Protein AF-A0A9P9ALD7-F1 (afdb_monomer)

Structure (mmCIF, N/CA/C/O backbone):
data_AF-A0A9P9ALD7-F1
#
_entry.id   AF-A0A9P9ALD7-F1
#
loop_
_atom_site.group_PDB
_atom_site.id
_atom_site.type_symbol
_atom_site.label_atom_id
_atom_site.label_alt_id
_atom_site.label_comp_id
_atom_site.label_asym_id
_atom_site.label_entity_id
_atom_site.label_seq_id
_atom_site.pdbx_PDB_ins_code
_atom_site.Cartn_x
_atom_site.Cartn_y
_atom_site.Cartn_z
_atom_site.occupancy
_atom_site.B_iso_or_equiv
_atom_site.auth_seq_id
_atom_site.auth_comp_id
_atom_site.auth_asym_id
_atom_site.auth_atom_id
_atom_site.pdbx_PDB_model_num
ATOM 1 N N . MET A 1 1 ? 59.556 -3.475 50.008 1.00 30.89 1 MET A N 1
ATOM 2 C CA . MET A 1 1 ? 59.578 -3.405 51.487 1.00 30.89 1 MET A CA 1
ATOM 3 C C . MET A 1 1 ? 58.434 -2.498 51.931 1.00 30.89 1 MET A C 1
ATOM 5 O O . MET A 1 1 ? 58.293 -1.450 51.324 1.00 30.89 1 MET A O 1
ATOM 9 N N . LEU A 1 2 ? 57.627 -2.993 52.885 1.00 29.23 2 LEU A N 1
ATOM 10 C CA . LEU A 1 2 ? 56.623 -2.393 53.808 1.00 29.23 2 LEU A CA 1
ATOM 11 C C . LEU A 1 2 ? 56.491 -0.845 53.932 1.00 29.23 2 LEU A C 1
ATOM 13 O O . LEU A 1 2 ? 57.486 -0.176 53.669 1.00 29.23 2 LEU A O 1
ATOM 17 N N . PRO A 1 3 ? 55.397 -0.271 54.524 1.00 53.06 3 PRO A N 1
ATOM 18 C CA . PRO A 1 3 ? 54.200 -0.901 55.139 1.00 53.06 3 PRO A CA 1
ATOM 19 C C . PRO A 1 3 ? 52.817 -0.202 54.928 1.00 53.06 3 PRO A C 1
ATOM 21 O O . PRO A 1 3 ? 52.689 0.876 54.358 1.00 53.06 3 PRO A O 1
ATOM 24 N N . LEU A 1 4 ? 51.793 -0.867 55.492 1.00 39.44 4 LEU A N 1
ATOM 25 C CA . LEU A 1 4 ? 50.395 -0.483 55.742 1.00 39.44 4 LEU A CA 1
ATOM 26 C C . LEU A 1 4 ? 50.159 0.890 56.412 1.00 39.44 4 LEU A C 1
ATOM 28 O O . LEU A 1 4 ? 50.861 1.240 57.362 1.00 39.44 4 LEU A O 1
ATOM 32 N N . ARG A 1 5 ? 48.993 1.501 56.118 1.00 29.52 5 ARG A N 1
ATOM 33 C CA . ARG A 1 5 ? 48.098 2.064 57.155 1.00 29.52 5 ARG A CA 1
ATOM 34 C C . ARG A 1 5 ? 46.633 2.170 56.683 1.00 29.52 5 ARG A C 1
ATOM 36 O O . ARG A 1 5 ? 46.319 2.928 55.776 1.00 29.52 5 ARG A O 1
ATOM 43 N N . ASN A 1 6 ? 45.758 1.401 57.336 1.00 35.06 6 ASN A N 1
ATOM 44 C CA . ASN A 1 6 ? 44.293 1.461 57.253 1.00 35.06 6 ASN A CA 1
ATOM 45 C C . ASN A 1 6 ? 43.743 2.760 57.861 1.00 35.06 6 ASN A C 1
ATOM 47 O O . ASN A 1 6 ? 44.141 3.085 58.980 1.00 35.06 6 ASN A O 1
ATOM 51 N N . ILE A 1 7 ? 42.739 3.379 57.224 1.00 31.00 7 ILE A N 1
ATOM 52 C CA . ILE A 1 7 ? 41.614 4.047 57.906 1.00 31.00 7 ILE A CA 1
ATOM 53 C C . ILE A 1 7 ? 40.325 3.738 57.129 1.00 31.00 7 ILE A C 1
ATOM 55 O O . ILE A 1 7 ? 40.241 3.958 55.924 1.00 31.00 7 ILE A O 1
ATOM 59 N N . LEU A 1 8 ? 39.347 3.198 57.859 1.00 31.95 8 LEU A N 1
ATOM 60 C CA . LEU A 1 8 ? 37.978 2.937 57.437 1.00 31.95 8 LEU A CA 1
ATOM 61 C C . LEU A 1 8 ? 37.257 4.220 56.996 1.00 31.95 8 LEU A C 1
ATOM 63 O O . LEU A 1 8 ? 37.254 5.201 57.734 1.00 31.95 8 LEU A O 1
ATOM 67 N N . PHE A 1 9 ? 36.504 4.135 55.901 1.00 25.27 9 PHE A N 1
ATOM 68 C CA . PHE A 1 9 ? 35.267 4.896 55.735 1.00 25.27 9 PHE A CA 1
ATOM 69 C C . PHE A 1 9 ? 34.122 3.911 55.478 1.00 25.27 9 PHE A C 1
ATOM 71 O O . PHE A 1 9 ? 33.918 3.427 54.370 1.00 25.27 9 PHE A O 1
ATOM 78 N N . PHE A 1 10 ? 33.387 3.595 56.545 1.00 35.31 10 PHE A N 1
ATOM 79 C CA . PHE A 1 10 ? 31.992 3.185 56.441 1.00 35.31 10 PHE A CA 1
ATOM 80 C C . PHE A 1 10 ? 31.199 4.413 55.992 1.00 35.31 10 PHE A C 1
ATOM 82 O O . PHE A 1 10 ? 31.028 5.322 56.796 1.00 35.31 10 PHE A O 1
ATOM 89 N N . LEU A 1 11 ? 30.707 4.445 54.754 1.00 28.20 11 LEU A N 1
ATOM 90 C CA . LEU A 1 11 ? 29.614 5.331 54.349 1.00 28.20 11 LEU A CA 1
ATOM 91 C C . LEU A 1 11 ? 28.780 4.627 53.272 1.00 28.20 11 LEU A C 1
ATOM 93 O O . LEU A 1 11 ? 29.172 4.537 52.115 1.00 28.20 11 LEU A O 1
ATOM 97 N N . SER A 1 12 ? 27.647 4.088 53.728 1.00 27.06 12 SER A N 1
ATOM 98 C CA . SER A 1 12 ? 26.400 3.902 52.979 1.00 27.06 12 SER A CA 1
ATOM 99 C C . SER A 1 12 ? 26.526 3.469 51.512 1.00 27.06 12 SER A C 1
ATOM 101 O O . SER A 1 12 ? 26.436 4.293 50.604 1.00 27.06 12 SER A O 1
ATOM 103 N N . LEU A 1 13 ? 26.557 2.155 51.272 1.00 25.11 13 LEU A N 1
ATOM 104 C CA . LEU A 1 13 ? 25.770 1.626 50.157 1.00 25.11 13 LEU A CA 1
ATOM 105 C C . LEU A 1 13 ? 24.333 2.104 50.406 1.00 25.11 13 LEU A C 1
ATOM 107 O O . LEU A 1 13 ? 23.773 1.730 51.446 1.00 25.11 13 LEU A O 1
ATOM 111 N N . PRO A 1 14 ? 23.717 2.937 49.547 1.00 28.72 14 PRO A N 1
ATOM 112 C CA . PRO A 1 14 ? 22.277 3.002 49.592 1.00 28.72 14 PRO A CA 1
ATOM 113 C C . PRO A 1 14 ? 21.831 1.572 49.315 1.00 28.72 14 PRO A C 1
ATOM 115 O O . PRO A 1 14 ? 22.182 0.972 48.299 1.00 28.72 14 PRO A O 1
ATOM 118 N N . ALA A 1 15 ? 21.090 1.007 50.258 1.00 30.02 15 ALA A N 1
ATOM 119 C CA . ALA A 1 15 ? 20.163 -0.053 49.950 1.00 30.02 15 ALA A CA 1
ATOM 120 C C . ALA A 1 15 ? 19.149 0.529 48.951 1.00 30.02 15 ALA A C 1
ATOM 122 O O . ALA A 1 15 ? 18.028 0.875 49.312 1.00 30.02 15 ALA A O 1
ATOM 123 N N . SER A 1 16 ? 19.543 0.686 47.686 1.00 28.44 16 SER A N 1
ATOM 124 C CA . SER A 1 16 ? 18.599 0.669 46.587 1.00 28.44 16 SER A CA 1
ATOM 125 C C . SER A 1 16 ? 18.134 -0.772 46.520 1.00 28.44 16 SER A C 1
ATOM 127 O O . SER A 1 16 ? 18.713 -1.608 45.830 1.00 28.44 16 SER A O 1
ATOM 129 N N . LEU A 1 17 ? 17.121 -1.056 47.347 1.00 30.97 17 LEU A N 1
ATOM 130 C CA . LEU A 1 17 ? 16.163 -2.126 47.138 1.00 30.97 17 LEU A CA 1
ATOM 131 C C . LEU A 1 17 ? 16.067 -2.349 45.634 1.00 30.97 17 LEU A C 1
ATOM 133 O O . LEU A 1 17 ? 15.662 -1.449 44.895 1.00 30.97 17 LEU A O 1
ATOM 137 N N . THR A 1 18 ? 16.521 -3.517 45.200 1.00 34.94 18 THR A N 1
ATOM 138 C CA . THR A 1 18 ? 16.362 -4.020 43.847 1.00 34.94 18 THR A CA 1
ATOM 139 C C . THR A 1 18 ? 14.865 -4.071 43.559 1.00 34.94 18 THR A C 1
ATOM 141 O O . THR A 1 18 ? 14.221 -5.096 43.768 1.00 34.94 18 THR A O 1
ATOM 144 N N . ARG A 1 19 ? 14.282 -2.941 43.132 1.00 44.81 19 ARG A N 1
ATOM 145 C CA . ARG A 1 19 ? 13.031 -2.929 42.377 1.00 44.81 19 ARG A CA 1
ATOM 146 C C . ARG A 1 19 ? 13.316 -3.848 41.203 1.00 44.81 19 ARG A C 1
ATOM 148 O O . ARG A 1 19 ? 14.244 -3.568 40.447 1.00 44.81 19 ARG A O 1
ATOM 155 N N . ALA A 1 20 ? 12.609 -4.972 41.124 1.00 48.44 20 ALA A N 1
ATOM 156 C CA . ALA A 1 20 ? 12.655 -5.838 39.960 1.00 48.44 20 ALA A CA 1
ATOM 157 C C . ALA A 1 20 ? 12.313 -4.953 38.759 1.00 48.44 20 ALA A C 1
ATOM 159 O O . ALA A 1 20 ? 11.172 -4.531 38.586 1.00 48.44 20 ALA A O 1
ATOM 160 N N . ALA A 1 21 ? 13.346 -4.535 38.033 1.00 55.59 21 ALA A N 1
ATOM 161 C CA . ALA A 1 21 ? 13.195 -3.705 36.860 1.00 55.59 21 ALA A CA 1
ATOM 162 C C . ALA A 1 21 ? 12.342 -4.485 35.855 1.00 55.59 21 ALA A C 1
ATOM 164 O O . ALA A 1 21 ? 12.364 -5.720 35.852 1.00 55.59 21 ALA A O 1
ATOM 165 N N . LEU A 1 22 ? 11.592 -3.778 35.010 1.00 71.50 22 LEU A N 1
ATOM 166 C CA . LEU A 1 22 ? 10.810 -4.340 33.904 1.00 71.50 22 LEU A CA 1
ATOM 167 C C . LEU A 1 22 ? 11.726 -4.945 32.811 1.00 71.50 22 LEU A C 1
ATOM 169 O O . LEU A 1 22 ? 11.572 -4.668 31.628 1.00 71.50 22 LEU A O 1
ATOM 173 N N . ASN A 1 23 ? 12.720 -5.742 33.201 1.00 65.12 23 ASN A N 1
ATOM 174 C CA . ASN A 1 23 ? 13.743 -6.329 32.344 1.00 65.12 23 ASN A CA 1
ATOM 175 C C . ASN A 1 23 ? 13.151 -7.382 31.405 1.00 65.12 23 ASN A C 1
ATOM 177 O O . ASN A 1 23 ? 13.672 -7.572 30.312 1.00 65.12 23 ASN A O 1
ATOM 181 N N . CYS A 1 24 ? 12.067 -8.045 31.826 1.00 77.50 24 CYS A N 1
ATOM 182 C CA . CYS A 1 24 ? 11.382 -9.072 31.050 1.00 77.50 24 CYS A CA 1
ATOM 183 C C . CYS A 1 24 ? 9.904 -8.726 30.820 1.00 77.50 24 CYS A C 1
ATOM 185 O O . CYS A 1 24 ? 8.994 -9.442 31.242 1.00 77.50 24 CYS A O 1
ATOM 187 N N . ARG A 1 25 ? 9.691 -7.560 30.205 1.00 84.81 25 ARG A N 1
ATOM 188 C CA . ARG A 1 25 ? 8.406 -7.073 29.681 1.00 84.81 25 ARG A CA 1
ATOM 189 C C . ARG A 1 25 ? 8.305 -7.363 28.172 1.00 84.81 25 ARG A C 1
ATOM 191 O O . ARG A 1 25 ? 9.361 -7.541 27.555 1.00 84.81 25 ARG A O 1
ATOM 198 N N . PRO A 1 26 ? 7.108 -7.341 27.561 1.00 86.56 26 PRO A N 1
ATOM 199 C CA . PRO A 1 26 ? 7.003 -7.294 26.105 1.00 86.56 26 PRO A CA 1
ATOM 200 C C . PRO A 1 26 ? 7.642 -6.002 25.571 1.00 86.56 26 PRO A C 1
ATOM 202 O O . PRO A 1 26 ? 7.639 -4.969 26.250 1.00 86.56 26 PRO A O 1
ATOM 205 N N . GLU A 1 27 ? 8.231 -6.064 24.376 1.00 84.50 27 GLU A N 1
ATOM 206 C CA . GLU A 1 27 ? 8.824 -4.892 23.717 1.00 84.50 27 GLU A CA 1
ATOM 207 C C . GLU A 1 27 ? 7.729 -3.902 23.285 1.00 84.50 27 GLU A C 1
ATOM 209 O O . GLU A 1 27 ? 6.660 -4.325 22.851 1.00 84.50 27 GLU A O 1
ATOM 214 N N . GLY A 1 28 ? 7.999 -2.594 23.379 1.00 86.44 28 GLY A N 1
ATOM 215 C CA . GLY A 1 28 ? 7.051 -1.527 23.022 1.00 86.44 28 GLY A CA 1
ATOM 216 C C . GLY A 1 28 ? 6.687 -0.600 24.195 1.00 86.44 28 GLY A C 1
ATOM 217 O O . GLY A 1 28 ? 7.441 -0.512 25.164 1.00 86.44 28 GLY A O 1
ATOM 218 N N . PRO A 1 29 ? 5.546 0.105 24.164 1.00 87.75 29 PRO A N 1
ATOM 219 C CA . PRO A 1 29 ? 5.125 0.989 25.254 1.00 87.75 29 PRO A CA 1
ATOM 220 C C . PRO A 1 29 ? 4.845 0.237 26.570 1.00 87.75 29 PRO A C 1
ATOM 222 O O . PRO A 1 29 ? 4.029 -0.680 26.618 1.00 87.75 29 PRO A O 1
ATOM 225 N N . VAL A 1 30 ? 5.451 0.671 27.686 1.00 89.81 30 VAL A N 1
ATOM 226 C CA . VAL A 1 30 ? 5.088 0.175 29.038 1.00 89.81 30 VAL A CA 1
ATOM 227 C C . VAL A 1 30 ? 3.709 0.660 29.489 1.00 89.81 30 VAL A C 1
ATOM 229 O O . VAL A 1 30 ? 3.050 0.023 30.311 1.00 89.81 30 VAL A O 1
ATOM 232 N N . ILE A 1 31 ? 3.309 1.818 28.970 1.00 89.31 31 ILE A N 1
ATOM 233 C CA . ILE A 1 31 ? 2.085 2.569 29.239 1.00 89.31 31 ILE A CA 1
ATOM 234 C C . ILE A 1 31 ? 1.705 3.261 27.916 1.00 89.31 31 ILE A C 1
ATOM 236 O O . ILE A 1 31 ? 2.610 3.573 27.142 1.00 89.31 31 ILE A O 1
ATOM 240 N N . PRO A 1 32 ? 0.412 3.497 27.615 1.00 89.88 32 PRO A N 1
ATOM 241 C CA . PRO A 1 32 ? 0.002 4.087 26.344 1.00 89.88 32 PRO A CA 1
ATOM 242 C C . PRO A 1 32 ? 0.716 5.394 26.002 1.00 89.88 32 PRO A C 1
ATOM 244 O O . PRO A 1 32 ? 0.952 6.228 26.879 1.00 89.88 32 PRO A O 1
ATOM 247 N N . ARG A 1 33 ? 0.971 5.584 24.702 1.00 92.25 33 ARG A N 1
ATOM 248 C CA . ARG A 1 33 ? 1.612 6.786 24.160 1.00 92.25 33 ARG A CA 1
ATOM 249 C C . ARG A 1 33 ? 0.852 8.051 24.613 1.00 92.25 33 ARG A C 1
ATOM 251 O O . ARG A 1 33 ? -0.391 8.091 24.521 1.00 92.25 33 ARG A O 1
ATOM 258 N N . PRO A 1 34 ? 1.564 9.092 25.073 1.00 93.56 34 PRO A N 1
ATOM 259 C CA . PRO A 1 34 ? 0.939 10.332 25.499 1.00 93.56 34 PRO A CA 1
ATOM 260 C C . PRO A 1 34 ? 0.344 11.066 24.293 1.00 93.56 34 PRO A C 1
ATOM 262 O O . PRO A 1 34 ? 0.753 10.851 23.152 1.00 93.56 34 PRO A O 1
ATOM 265 N N . THR A 1 35 ? -0.627 11.944 24.538 1.00 91.88 35 THR A N 1
ATOM 266 C CA . THR A 1 35 ? -1.077 12.931 23.535 1.00 91.88 35 THR A CA 1
ATOM 267 C C . THR A 1 35 ? -1.145 14.314 24.100 1.00 91.88 35 THR A C 1
ATOM 269 O O . THR A 1 35 ? -1.185 14.492 25.319 1.00 91.88 35 THR A O 1
ATOM 272 N N . SER A 1 36 ? -1.265 15.280 23.196 1.00 92.12 36 SER A N 1
ATOM 273 C CA . SER A 1 36 ? -1.452 16.678 23.542 1.00 92.12 36 SER A CA 1
ATOM 274 C C . SER A 1 36 ? -0.311 17.130 24.459 1.00 92.12 36 SER A C 1
ATOM 276 O O . SER A 1 36 ? -0.523 17.834 25.445 1.00 92.12 36 SER A O 1
ATOM 278 N N . LEU A 1 37 ? 0.912 16.667 24.150 1.00 93.06 37 LEU A N 1
ATOM 279 C CA . LEU A 1 37 ? 2.125 16.972 24.911 1.00 93.06 37 LEU A CA 1
ATOM 280 C C . LEU A 1 37 ? 2.284 18.485 25.156 1.00 93.06 37 LEU A C 1
ATOM 282 O O . LEU A 1 37 ? 2.463 18.847 26.323 1.00 93.06 37 LEU A O 1
ATOM 286 N N . PRO A 1 38 ? 2.123 19.379 24.149 1.00 92.38 38 PRO A N 1
ATOM 287 C CA . PRO A 1 38 ? 2.227 20.827 24.352 1.00 92.38 38 PRO A CA 1
ATOM 288 C C . PRO A 1 38 ? 1.273 21.400 25.402 1.00 92.38 38 PRO A C 1
ATOM 290 O O . PRO A 1 38 ? 1.548 22.458 25.964 1.00 92.38 38 PRO A O 1
ATOM 293 N N . GLN A 1 39 ? 0.139 20.742 25.654 1.00 93.25 39 GLN A N 1
ATOM 294 C CA . GLN A 1 39 ? -0.895 21.202 26.580 1.00 93.25 39 GLN A CA 1
ATOM 295 C C . GLN A 1 39 ? -0.659 20.726 28.022 1.00 93.25 39 GLN A C 1
ATOM 297 O O . GLN A 1 39 ? -1.369 21.158 28.930 1.00 93.25 39 GLN A O 1
ATOM 302 N N . THR A 1 40 ? 0.323 19.851 28.259 1.00 95.44 40 THR A N 1
ATOM 303 C CA . THR A 1 40 ? 0.580 19.288 29.592 1.00 95.44 40 THR A CA 1
ATOM 304 C C . THR A 1 40 ? 1.554 20.149 30.412 1.00 95.44 40 THR A C 1
ATOM 306 O O . THR A 1 40 ? 2.616 20.515 29.903 1.00 95.44 40 THR A O 1
ATOM 309 N N . PRO A 1 41 ? 1.262 20.441 31.699 1.00 95.94 41 PRO A N 1
ATOM 310 C CA . PRO A 1 41 ? 2.148 21.256 32.537 1.00 95.94 41 PRO A CA 1
ATOM 311 C C . PRO A 1 41 ? 3.557 20.672 32.701 1.00 95.94 41 PRO A C 1
ATOM 313 O O . PRO A 1 41 ? 4.533 21.413 32.674 1.00 95.94 41 PRO A O 1
ATOM 316 N N . ILE A 1 42 ? 3.667 19.343 32.816 1.00 96.31 42 ILE A N 1
ATOM 317 C CA . ILE A 1 42 ? 4.942 18.628 32.993 1.00 96.31 42 ILE A CA 1
ATOM 318 C C . ILE A 1 42 ? 5.858 18.853 31.779 1.00 96.31 42 ILE A C 1
ATOM 320 O O . ILE A 1 42 ? 7.029 19.204 31.931 1.00 96.31 42 ILE A O 1
ATOM 324 N N . PHE A 1 43 ? 5.318 18.713 30.562 1.00 97.25 43 PHE A N 1
ATOM 325 C CA . PHE A 1 43 ? 6.075 18.963 29.336 1.00 97.25 43 PHE A CA 1
ATOM 326 C C . PHE A 1 43 ? 6.442 20.444 29.189 1.00 97.25 43 PHE A C 1
ATOM 328 O O . PHE A 1 43 ? 7.584 20.762 28.862 1.00 97.25 43 PHE A O 1
ATOM 335 N N . GLN A 1 44 ? 5.507 21.357 29.476 1.00 97.50 44 GLN A N 1
ATOM 336 C CA . GLN A 1 44 ? 5.754 22.803 29.424 1.00 97.50 44 GLN A CA 1
ATOM 337 C C . GLN A 1 44 ? 6.850 23.242 30.405 1.00 97.50 44 GLN A C 1
ATOM 339 O O . GLN A 1 44 ? 7.679 24.090 30.062 1.00 97.50 44 GLN A O 1
ATOM 344 N N . GLU A 1 45 ? 6.887 22.666 31.608 1.00 97.75 45 GLU A N 1
ATOM 345 C CA . GLU A 1 45 ? 7.933 22.930 32.596 1.00 97.75 45 GLU A CA 1
ATOM 346 C C . GLU A 1 45 ? 9.295 22.419 32.115 1.00 97.75 45 GLU A C 1
ATOM 348 O O . GLU A 1 45 ? 10.275 23.169 32.162 1.00 97.75 45 GLU A O 1
ATOM 353 N N . ALA A 1 46 ? 9.358 21.188 31.597 1.00 97.75 46 ALA A N 1
ATOM 354 C CA . ALA A 1 46 ? 10.582 20.611 31.043 1.00 97.75 46 ALA A CA 1
ATOM 355 C C . ALA A 1 46 ? 11.115 21.438 29.860 1.00 97.75 46 ALA A C 1
ATOM 357 O O . ALA A 1 46 ? 12.290 21.814 29.850 1.00 97.75 46 ALA A O 1
ATOM 358 N N . ALA A 1 47 ? 10.235 21.808 28.925 1.00 97.88 47 ALA A N 1
ATOM 359 C CA . ALA A 1 47 ? 10.536 22.688 27.799 1.00 97.88 47 ALA A CA 1
ATOM 360 C C . ALA A 1 47 ? 11.071 24.050 28.266 1.00 97.88 47 ALA A C 1
ATOM 362 O O . ALA A 1 47 ? 12.145 24.478 27.848 1.00 97.88 47 ALA A O 1
ATOM 363 N N . SER A 1 48 ? 10.374 24.707 29.198 1.00 97.69 48 SER A N 1
ATOM 364 C CA . SER A 1 48 ? 10.769 26.018 29.735 1.00 97.69 48 SER A CA 1
ATOM 365 C C . SER A 1 48 ? 12.076 25.963 30.527 1.00 97.69 48 SER A C 1
ATOM 367 O O . SER A 1 48 ? 12.843 26.929 30.562 1.00 97.69 48 SER A O 1
ATOM 369 N N . LYS A 1 49 ? 12.342 24.853 31.221 1.00 97.38 49 LYS A N 1
ATOM 370 C CA . LYS A 1 49 ? 13.602 24.623 31.930 1.00 97.38 49 LYS A CA 1
ATOM 371 C C . LYS A 1 49 ? 14.751 24.475 30.939 1.00 97.38 49 LYS A C 1
ATOM 373 O O . LYS A 1 49 ? 15.744 25.180 31.097 1.00 97.38 49 LYS A O 1
ATOM 378 N N . LEU A 1 50 ? 14.597 23.634 29.914 1.00 97.94 50 LEU A N 1
ATOM 379 C CA . LEU A 1 50 ? 15.638 23.432 28.910 1.00 97.94 50 LEU A CA 1
ATOM 380 C C . LEU A 1 50 ? 15.913 24.707 28.115 1.00 97.94 50 LEU A C 1
ATOM 382 O O . LEU A 1 50 ? 17.075 25.071 27.980 1.00 97.94 50 LEU A O 1
ATOM 386 N N . SER A 1 51 ? 14.878 25.424 27.662 1.00 98.19 51 SER A N 1
ATOM 387 C CA . SER A 1 51 ? 15.045 26.702 26.958 1.00 98.19 51 SER A CA 1
ATOM 388 C C . SER A 1 51 ? 15.857 27.700 27.789 1.00 98.19 51 SER A C 1
ATOM 390 O O . SER A 1 51 ? 16.833 28.241 27.289 1.00 98.19 51 SER A O 1
ATOM 392 N N . ARG A 1 52 ? 15.560 27.855 29.090 1.00 97.88 52 ARG A N 1
ATOM 393 C CA . ARG A 1 52 ? 16.351 28.728 29.981 1.00 97.88 52 ARG A CA 1
ATOM 394 C C . ARG A 1 52 ? 17.795 28.260 30.158 1.00 97.88 52 ARG A C 1
ATOM 396 O O . ARG A 1 52 ? 18.696 29.089 30.247 1.00 97.88 52 ARG A O 1
ATOM 403 N N . THR A 1 53 ? 18.027 26.951 30.249 1.00 97.56 53 THR A N 1
ATOM 404 C CA . THR A 1 53 ? 19.385 26.397 30.337 1.00 97.56 53 THR A CA 1
ATOM 405 C C . THR A 1 53 ? 20.161 26.624 29.040 1.00 97.56 53 THR A C 1
ATOM 407 O O . THR A 1 53 ? 21.332 26.991 29.100 1.00 97.56 53 THR A O 1
ATOM 410 N N . LEU A 1 54 ? 19.514 26.476 27.883 1.00 97.56 54 LEU A N 1
ATOM 411 C CA . LEU A 1 54 ? 20.102 26.782 26.581 1.00 97.56 54 LEU A CA 1
ATOM 412 C C . LEU A 1 54 ? 20.398 28.278 26.447 1.00 97.56 54 LEU A C 1
ATOM 414 O O . LEU A 1 54 ? 21.509 28.621 26.067 1.00 97.56 54 LEU A O 1
ATOM 418 N N . ASP A 1 55 ? 19.490 29.162 26.866 1.00 97.69 55 ASP A N 1
ATOM 419 C CA . ASP A 1 55 ? 19.726 30.612 26.883 1.00 97.69 55 ASP A CA 1
ATOM 420 C C . ASP A 1 55 ? 20.902 30.989 27.797 1.00 97.69 55 ASP A C 1
ATOM 422 O O . ASP A 1 55 ? 21.726 31.842 27.460 1.00 97.69 55 ASP A O 1
ATOM 426 N N . ALA A 1 56 ? 21.030 30.331 28.953 1.00 97.19 56 ALA A N 1
ATOM 427 C CA . ALA A 1 56 ? 22.169 30.513 29.847 1.00 97.19 56 ALA A CA 1
ATOM 428 C C . ALA A 1 56 ? 23.484 30.037 29.205 1.00 97.19 56 ALA A C 1
ATOM 430 O O . ALA A 1 56 ? 24.502 30.712 29.346 1.00 97.19 56 ALA A O 1
ATOM 431 N N . ALA A 1 57 ? 23.472 28.910 28.486 1.00 95.75 57 ALA A N 1
ATOM 432 C CA . ALA A 1 57 ? 24.645 28.396 27.777 1.00 95.75 57 ALA A CA 1
ATOM 433 C C . ALA A 1 57 ? 25.033 29.308 26.605 1.00 95.75 57 ALA A C 1
ATOM 435 O O . ALA A 1 57 ? 26.195 29.676 26.456 1.00 95.75 57 ALA A O 1
ATOM 436 N N . VAL A 1 58 ? 24.047 29.740 25.815 1.00 95.62 58 VAL A N 1
ATOM 437 C CA . VAL A 1 58 ? 24.225 30.629 24.662 1.00 95.62 58 VAL A CA 1
ATOM 438 C C . VAL A 1 58 ? 24.702 32.022 25.086 1.00 95.62 58 VAL A C 1
ATOM 440 O O . VAL A 1 58 ? 25.551 32.614 24.428 1.00 95.62 58 VAL A O 1
ATOM 443 N N . SER A 1 59 ? 24.214 32.548 26.210 1.00 95.50 59 SER A N 1
ATOM 444 C CA . SER A 1 59 ? 24.680 33.832 26.761 1.00 95.50 59 SER A CA 1
ATOM 445 C C . SER A 1 59 ? 26.047 33.758 27.452 1.00 95.50 59 SER A C 1
ATOM 447 O O . SER A 1 59 ? 26.573 34.793 27.860 1.00 95.50 59 SER A O 1
ATOM 449 N N . GLY A 1 60 ? 26.618 32.559 27.620 1.00 93.06 60 GLY A N 1
ATOM 450 C CA . GLY A 1 60 ? 27.865 32.341 28.357 1.00 93.06 60 GLY A CA 1
ATOM 451 C C . GLY A 1 60 ? 27.723 32.428 29.881 1.00 93.06 60 GLY A C 1
ATOM 452 O O . GLY A 1 60 ? 28.726 32.501 30.588 1.00 93.06 60 GLY A O 1
ATOM 453 N N . SER A 1 61 ? 26.491 32.420 30.403 1.00 95.06 61 SER A N 1
ATOM 454 C CA . SER A 1 61 ? 26.211 32.393 31.848 1.00 95.06 61 SER A CA 1
ATOM 455 C C . SER A 1 61 ? 26.566 31.045 32.488 1.00 95.06 61 SER A C 1
ATOM 457 O O . SER A 1 61 ? 26.842 30.982 33.686 1.00 95.06 61 SER A O 1
ATOM 459 N N . ILE A 1 62 ? 26.563 29.970 31.697 1.00 95.56 62 ILE A N 1
ATOM 460 C CA . ILE A 1 62 ? 27.100 28.654 32.054 1.00 95.56 62 ILE A CA 1
ATOM 461 C C . ILE A 1 62 ? 28.016 28.160 30.933 1.00 95.56 62 ILE A C 1
ATOM 463 O O . ILE A 1 62 ? 27.887 28.590 29.787 1.00 95.56 62 ILE A O 1
ATOM 467 N N . ASP A 1 63 ? 28.927 27.245 31.259 1.00 94.25 63 ASP A N 1
ATOM 468 C CA . ASP A 1 63 ? 29.743 26.584 30.245 1.00 94.25 63 ASP A CA 1
ATOM 469 C C . ASP A 1 63 ? 28.868 25.662 29.389 1.00 94.25 63 ASP A C 1
ATOM 471 O O . ASP A 1 63 ? 28.238 24.732 29.897 1.00 94.25 63 ASP A O 1
ATOM 475 N N . ALA A 1 64 ? 28.824 25.937 28.088 1.00 92.38 64 ALA A N 1
ATOM 476 C CA . ALA A 1 64 ? 28.101 25.120 27.129 1.00 92.38 64 ALA A CA 1
ATOM 477 C C . ALA A 1 64 ? 28.830 23.794 26.844 1.00 92.38 64 ALA A C 1
ATOM 479 O O . ALA A 1 64 ? 28.198 22.801 26.507 1.00 92.38 64 ALA A O 1
ATOM 480 N N . GLY A 1 65 ? 30.162 23.744 26.957 1.00 91.56 65 GLY A N 1
ATOM 481 C CA . GLY A 1 65 ? 30.956 22.603 26.482 1.00 91.56 65 GLY A CA 1
ATOM 482 C C . GLY A 1 65 ? 31.143 22.567 24.955 1.00 91.56 65 GLY A C 1
ATOM 483 O O . GLY A 1 65 ? 31.658 21.592 24.403 1.00 91.56 65 GLY A O 1
ATOM 484 N N . TRP A 1 66 ? 30.759 23.634 24.246 1.00 91.75 66 TRP A N 1
ATOM 485 C CA . TRP A 1 66 ? 31.043 23.846 22.823 1.00 91.75 66 TRP A CA 1
ATOM 486 C C . TRP A 1 66 ? 31.248 25.341 22.515 1.00 91.75 66 TRP A C 1
ATOM 488 O O . TRP A 1 66 ? 30.801 26.199 23.277 1.00 91.75 66 TRP A O 1
ATOM 498 N N . PRO A 1 67 ? 31.920 25.692 21.403 1.00 92.06 67 PRO A N 1
ATOM 499 C CA . PRO A 1 67 ? 32.144 27.089 21.032 1.00 92.06 67 PRO A CA 1
ATOM 500 C C . PRO A 1 67 ? 30.855 27.735 20.495 1.00 92.06 67 PRO A C 1
ATOM 502 O O . PRO A 1 67 ? 30.563 27.669 19.298 1.00 92.06 67 PRO A O 1
ATOM 505 N N . VAL A 1 68 ? 30.084 28.363 21.386 1.00 93.19 68 VAL A N 1
ATOM 506 C CA . VAL A 1 68 ? 28.773 28.988 21.110 1.00 93.19 68 VAL A CA 1
ATOM 507 C C . VAL A 1 68 ? 28.827 30.021 19.982 1.00 93.19 68 VAL A C 1
ATOM 509 O O . VAL A 1 68 ? 27.972 30.013 19.099 1.00 93.19 68 VAL A O 1
ATOM 512 N N . GLU A 1 69 ? 29.853 30.873 19.977 1.00 93.00 69 GLU A N 1
ATOM 513 C CA . GLU A 1 69 ? 30.012 31.959 18.996 1.00 93.00 69 GLU A CA 1
ATOM 514 C C . GLU A 1 69 ? 30.225 31.453 17.560 1.00 93.00 69 GLU A C 1
ATOM 516 O O . GLU A 1 69 ? 29.999 32.201 16.609 1.00 93.00 69 GLU A O 1
ATOM 521 N N . ASN A 1 70 ? 30.597 30.173 17.406 1.00 93.19 70 ASN A N 1
ATOM 522 C CA . ASN A 1 70 ? 30.900 29.528 16.126 1.00 93.19 70 ASN A CA 1
ATOM 523 C C . ASN A 1 70 ? 29.907 28.415 15.749 1.00 93.19 70 ASN A C 1
ATOM 525 O O . ASN A 1 70 ? 30.037 27.838 14.670 1.00 93.19 70 ASN A O 1
ATOM 529 N N . SER A 1 71 ? 28.957 28.071 16.624 1.00 94.50 71 SER A N 1
ATOM 530 C CA . SER A 1 71 ? 28.069 26.913 16.448 1.00 94.50 71 SER A CA 1
ATOM 531 C C . SER A 1 71 ? 26.623 27.369 16.343 1.00 94.50 71 SER A C 1
ATOM 533 O O . SER A 1 71 ? 26.052 27.809 17.334 1.00 94.50 71 SER A O 1
ATOM 535 N N . SER A 1 72 ? 26.029 27.275 15.155 1.00 97.00 72 SER A N 1
ATOM 536 C CA . SER A 1 72 ? 24.597 27.529 14.951 1.00 97.00 72 SER A CA 1
ATOM 537 C C . SER A 1 72 ? 23.832 26.212 15.035 1.00 97.00 72 SER A C 1
ATOM 539 O O . SER A 1 72 ? 24.327 25.194 14.549 1.00 97.00 72 SER A O 1
ATOM 541 N N . PHE A 1 73 ? 22.631 26.194 15.606 1.00 97.50 73 PHE A N 1
ATOM 542 C CA . PHE A 1 73 ? 21.857 24.960 15.723 1.00 97.50 73 PHE A CA 1
ATOM 543 C C . PHE A 1 73 ? 20.347 25.179 15.787 1.00 97.50 73 PHE A C 1
ATOM 545 O O . PHE A 1 73 ? 19.872 26.213 16.251 1.00 97.50 73 PHE A O 1
ATOM 552 N N . SER A 1 74 ? 19.613 24.166 15.334 1.00 98.50 74 SER A N 1
ATOM 553 C CA . SER A 1 74 ? 18.159 24.061 15.419 1.00 98.50 74 SER A CA 1
ATOM 554 C C . SER A 1 74 ? 17.790 22.727 16.058 1.00 98.50 74 SER A C 1
ATOM 556 O O . SER A 1 74 ? 18.292 21.676 15.650 1.00 98.50 74 SER A O 1
ATOM 558 N N . LEU A 1 75 ? 16.934 22.782 17.071 1.00 98.62 75 LEU A N 1
ATOM 559 C CA . LEU A 1 75 ? 16.495 21.650 17.882 1.00 98.62 75 LEU A CA 1
ATOM 560 C C . LEU A 1 75 ? 14.984 21.508 17.762 1.00 98.62 75 LEU A C 1
ATOM 562 O O . LEU A 1 75 ? 14.289 22.521 17.745 1.00 98.62 75 LEU A O 1
ATOM 566 N N . ALA A 1 76 ? 14.477 20.280 17.736 1.00 98.56 76 ALA A N 1
ATOM 567 C CA . ALA A 1 76 ? 13.045 20.021 17.689 1.00 98.56 76 ALA A CA 1
ATOM 568 C C . ALA A 1 76 ? 12.654 18.750 18.451 1.00 98.56 76 ALA A C 1
ATOM 570 O O . ALA A 1 76 ? 13.342 17.729 18.370 1.00 98.56 76 ALA A O 1
ATOM 571 N N . VAL A 1 77 ? 11.520 18.813 19.149 1.00 98.62 77 VAL A N 1
ATOM 572 C CA . VAL A 1 77 ? 10.772 17.650 19.640 1.00 98.62 77 VAL A CA 1
ATOM 573 C C . VAL A 1 77 ? 9.499 17.539 18.815 1.00 98.62 77 VAL A C 1
ATOM 575 O O . VAL A 1 77 ? 8.761 18.510 18.668 1.00 98.62 77 VAL A O 1
ATOM 578 N N . VAL A 1 78 ? 9.244 16.354 18.281 1.00 98.56 78 VAL A N 1
ATOM 579 C CA . VAL A 1 78 ? 8.126 16.031 17.388 1.00 98.56 78 VAL A CA 1
ATOM 580 C C . VAL A 1 78 ? 7.247 15.007 18.098 1.00 98.56 78 VAL A C 1
ATOM 582 O O . VAL A 1 78 ? 7.778 14.085 18.720 1.00 98.56 78 VAL A O 1
ATOM 585 N N . SER A 1 79 ? 5.926 15.158 18.011 1.00 97.44 79 SER A N 1
ATOM 586 C CA . SER A 1 79 ? 4.957 14.204 18.566 1.00 97.44 79 SER A CA 1
ATOM 587 C C . SER A 1 79 ? 4.160 13.549 17.447 1.00 97.44 79 SER A C 1
ATOM 589 O O . SER A 1 79 ? 3.826 14.195 16.456 1.00 97.44 79 SER A O 1
ATOM 591 N N . TRP A 1 80 ? 3.807 12.278 17.616 1.00 95.38 80 TRP A N 1
ATOM 592 C CA . TRP A 1 80 ? 3.007 11.515 16.654 1.00 95.38 80 TRP A CA 1
ATOM 593 C C . TRP A 1 80 ? 1.625 12.137 16.379 1.00 95.38 80 TRP A C 1
ATOM 595 O O . TRP A 1 80 ? 1.087 11.985 15.284 1.00 95.38 80 TRP A O 1
ATOM 605 N N . ASP A 1 81 ? 1.070 12.857 17.355 1.00 92.50 81 ASP A N 1
ATOM 606 C CA . ASP A 1 81 ? -0.270 13.454 17.341 1.00 92.50 81 ASP A CA 1
ATOM 607 C C . ASP A 1 81 ? -0.277 14.988 17.212 1.00 92.50 81 ASP A C 1
ATOM 609 O O . ASP A 1 81 ? -1.301 15.619 17.481 1.00 92.50 81 ASP A O 1
ATOM 613 N N . GLN A 1 82 ? 0.853 15.611 16.860 1.00 92.00 82 GLN A N 1
ATOM 614 C CA . GLN A 1 82 ? 0.918 17.070 16.724 1.00 92.00 82 GLN A CA 1
ATOM 615 C C . GLN A 1 82 ? -0.048 17.585 15.642 1.00 92.00 82 GLN A C 1
ATOM 617 O O . GLN A 1 82 ? -0.227 16.950 14.605 1.00 92.00 82 GLN A O 1
ATOM 622 N N . GLU A 1 83 ? -0.663 18.748 15.885 1.00 89.25 83 GLU A N 1
ATOM 623 C CA . GLU A 1 83 ? -1.730 19.286 15.025 1.00 89.25 83 GLU A CA 1
ATOM 624 C C . GLU A 1 83 ? -1.241 19.648 13.616 1.00 89.25 83 GLU A C 1
ATOM 626 O O . GLU A 1 83 ? -1.897 19.315 12.631 1.00 89.25 83 GLU A O 1
ATOM 631 N N . ASP A 1 84 ? -0.086 20.309 13.519 1.00 93.12 84 ASP A N 1
ATOM 632 C CA . ASP A 1 84 ? 0.574 20.615 12.252 1.00 93.12 84 ASP A CA 1
ATOM 633 C C . ASP A 1 84 ? 1.882 19.820 12.157 1.00 93.12 84 ASP A C 1
ATOM 635 O O . ASP A 1 84 ? 2.817 20.009 12.938 1.00 93.12 84 ASP A O 1
ATOM 639 N N . SER A 1 85 ? 1.953 18.920 11.177 1.00 93.38 85 SER A N 1
ATOM 640 C CA . SER A 1 85 ? 3.122 18.073 10.904 1.00 93.38 85 SER A CA 1
ATOM 641 C C . SER A 1 85 ? 4.425 18.856 10.658 1.00 93.38 85 SER A C 1
ATOM 643 O O . SER A 1 85 ? 5.506 18.336 10.924 1.00 93.38 85 SER A O 1
ATOM 645 N N . ALA A 1 86 ? 4.345 20.113 10.206 1.00 94.38 86 ALA A N 1
ATOM 646 C CA . ALA A 1 86 ? 5.497 20.986 9.960 1.00 94.38 86 ALA A CA 1
ATOM 647 C C . ALA A 1 86 ? 5.998 21.717 11.217 1.00 94.38 86 ALA A C 1
ATOM 649 O O . ALA A 1 86 ? 7.049 22.361 11.192 1.00 94.38 86 ALA A O 1
ATOM 650 N N . VAL A 1 87 ? 5.221 21.685 12.303 1.00 96.94 87 VAL A N 1
ATOM 651 C CA . VAL A 1 87 ? 5.446 22.479 13.513 1.00 96.94 87 VAL A CA 1
ATOM 652 C C . VAL A 1 87 ? 5.760 21.545 14.679 1.00 96.94 87 VAL A C 1
ATOM 654 O O . VAL A 1 87 ? 4.843 20.946 15.240 1.00 96.94 87 VAL A O 1
ATOM 657 N N . PRO A 1 88 ? 7.040 21.412 15.069 1.00 97.31 88 PRO A N 1
ATOM 658 C CA . PRO A 1 88 ? 7.415 20.629 16.239 1.00 97.31 88 PRO A CA 1
ATOM 659 C C . PRO A 1 88 ? 6.664 21.078 17.501 1.00 97.31 88 PRO A C 1
ATOM 661 O O . PRO A 1 88 ? 6.374 22.262 17.678 1.00 97.31 88 PRO A O 1
ATOM 664 N N . VAL A 1 89 ? 6.408 20.143 18.421 1.00 97.19 89 VAL A N 1
ATOM 665 C CA . VAL A 1 89 ? 5.785 20.444 19.726 1.00 97.19 89 VAL A CA 1
ATOM 666 C C . VAL A 1 89 ? 6.672 21.318 20.617 1.00 97.19 89 VAL A C 1
ATOM 668 O O . VAL A 1 89 ? 6.181 21.972 21.536 1.00 97.19 89 VAL A O 1
ATOM 671 N N . TRP A 1 90 ? 7.974 21.340 20.335 1.00 98.19 90 TRP A N 1
ATOM 672 C CA . TRP A 1 90 ? 8.939 22.290 20.873 1.00 98.19 90 TRP A CA 1
ATOM 673 C C . TRP A 1 90 ? 10.079 22.472 19.874 1.00 98.19 90 TRP A C 1
ATOM 675 O O . TRP A 1 90 ? 10.542 21.490 19.293 1.00 98.19 90 TRP A O 1
ATOM 685 N N . GLU A 1 91 ? 10.564 23.699 19.709 1.00 98.00 91 GLU A N 1
ATOM 686 C CA . GLU A 1 91 ? 11.753 24.002 18.913 1.00 98.00 91 GLU A CA 1
ATOM 687 C C . GLU A 1 91 ? 12.614 25.077 19.583 1.00 98.00 91 GLU A C 1
ATOM 689 O O . GLU A 1 91 ? 12.119 25.904 20.354 1.00 98.00 91 GLU A O 1
ATOM 694 N N . TYR A 1 92 ? 13.912 25.063 19.292 1.00 98.50 92 TYR A N 1
ATOM 695 C CA . TYR A 1 92 ? 14.862 26.069 19.761 1.00 98.50 92 TYR A CA 1
ATOM 696 C C . TYR A 1 92 ? 15.920 26.331 18.696 1.00 98.50 92 TYR A C 1
ATOM 698 O O . TYR A 1 92 ? 16.453 25.396 18.093 1.00 98.50 92 TYR A O 1
ATOM 706 N N . HIS A 1 93 ? 16.256 27.603 18.503 1.00 98.00 93 HIS A N 1
ATOM 707 C CA . HIS A 1 93 ? 17.156 28.059 17.453 1.00 98.00 93 HIS A CA 1
ATOM 708 C C . HIS A 1 93 ? 18.227 28.975 18.032 1.00 98.00 93 HIS A C 1
ATOM 710 O O . HIS A 1 93 ? 17.919 29.926 18.747 1.00 98.00 93 HIS A O 1
ATOM 716 N N . HIS A 1 94 ? 19.483 28.722 17.672 1.00 96.75 94 HIS A N 1
ATOM 717 C CA . HIS A 1 94 ? 20.608 29.602 17.976 1.00 96.75 94 HIS A CA 1
ATOM 718 C C . HIS A 1 94 ? 21.429 29.862 16.717 1.00 96.75 94 HIS A C 1
ATOM 720 O O . HIS A 1 94 ? 21.956 28.929 16.106 1.00 96.75 94 HIS A O 1
ATOM 726 N N . LEU A 1 95 ? 21.551 31.134 16.337 1.00 96.44 95 LEU A N 1
ATOM 727 C CA . LEU A 1 95 ? 22.416 31.570 15.247 1.00 96.44 95 LEU A CA 1
ATOM 728 C C . LEU A 1 95 ? 23.723 32.104 15.834 1.00 96.44 95 LEU A C 1
ATOM 730 O O . LEU A 1 95 ? 23.731 33.073 16.592 1.00 96.44 95 LEU A O 1
ATOM 734 N N . ALA A 1 96 ? 24.833 31.474 15.464 1.00 94.62 96 ALA A N 1
ATOM 735 C CA . ALA A 1 96 ? 26.153 31.859 15.935 1.00 94.62 96 ALA A CA 1
ATOM 736 C C . ALA A 1 96 ? 26.506 33.281 15.478 1.00 94.62 96 ALA A C 1
ATOM 738 O O . ALA A 1 96 ? 26.323 33.626 14.311 1.00 94.62 96 ALA A O 1
ATOM 739 N N . LYS A 1 97 ? 27.076 34.100 16.365 1.00 93.06 97 LYS A N 1
ATOM 740 C CA . LYS A 1 97 ? 27.462 35.483 16.044 1.00 93.06 97 LYS A CA 1
ATOM 741 C C . LYS A 1 97 ? 28.473 35.561 14.906 1.00 93.06 97 LYS A C 1
ATOM 743 O O . LYS A 1 97 ? 28.440 36.505 14.109 1.00 93.06 97 LYS A O 1
ATOM 748 N N . GLU A 1 98 ? 29.378 34.589 14.826 1.00 92.88 98 GLU A N 1
ATOM 749 C CA . GLU A 1 98 ? 30.381 34.536 13.768 1.00 92.88 98 GLU A CA 1
ATOM 750 C C . GLU A 1 98 ? 29.828 33.990 12.452 1.00 92.88 98 GLU A C 1
ATOM 752 O O . GLU A 1 98 ? 30.495 34.109 11.431 1.00 92.88 98 GLU A O 1
ATOM 757 N N . ASN A 1 99 ? 28.583 33.507 12.414 1.00 91.19 99 ASN A N 1
ATOM 758 C CA . ASN A 1 99 ? 27.921 33.141 11.170 1.00 91.19 99 ASN A CA 1
ATOM 759 C C . ASN A 1 99 ? 27.668 34.391 10.295 1.00 91.19 99 ASN A C 1
ATOM 761 O O . ASN A 1 99 ? 26.717 35.153 10.488 1.00 91.19 99 ASN A O 1
ATOM 765 N N . LYS A 1 100 ? 28.568 34.637 9.332 1.00 90.94 100 LYS A N 1
ATOM 766 C CA . LYS A 1 100 ? 28.485 35.776 8.401 1.00 90.94 100 LYS A CA 1
ATOM 767 C C . LYS A 1 100 ? 27.878 35.412 7.044 1.00 90.94 100 LYS A C 1
ATOM 769 O O . LYS A 1 100 ? 27.536 36.333 6.300 1.00 90.94 100 LYS A O 1
ATOM 774 N N . GLN A 1 101 ? 27.707 34.131 6.721 1.00 90.75 101 GLN A N 1
ATOM 775 C CA . GLN A 1 101 ? 27.292 33.644 5.398 1.00 90.75 101 GLN A CA 1
ATOM 776 C C . GLN A 1 101 ? 25.943 32.917 5.466 1.00 90.75 101 GLN A C 1
ATOM 778 O O . GLN A 1 101 ? 25.594 32.337 6.482 1.00 90.75 101 GLN A O 1
ATOM 783 N N . GLY A 1 102 ? 25.165 32.972 4.388 1.00 93.94 102 GLY A N 1
ATOM 784 C CA . GLY A 1 102 ? 23.811 32.422 4.362 1.00 93.94 102 GLY A CA 1
ATOM 785 C C . GLY A 1 102 ? 22.807 33.205 5.219 1.00 93.94 102 GLY A C 1
ATOM 786 O O . GLY A 1 102 ? 22.920 34.436 5.339 1.00 93.94 102 GLY A O 1
ATOM 787 N N . THR A 1 103 ? 21.829 32.502 5.802 1.00 94.12 103 THR A N 1
ATOM 788 C CA . THR A 1 103 ? 20.666 33.098 6.476 1.00 94.12 103 THR A CA 1
ATOM 789 C C . THR A 1 103 ? 21.044 34.059 7.607 1.00 94.12 103 THR A C 1
ATOM 791 O O . THR A 1 103 ? 21.970 33.834 8.389 1.00 94.12 103 THR A O 1
ATOM 794 N N . LYS A 1 104 ? 20.288 35.158 7.713 1.00 92.94 104 LYS A N 1
ATOM 795 C CA . LYS A 1 104 ? 20.363 36.124 8.828 1.00 92.94 104 LYS A CA 1
ATOM 796 C C . LYS A 1 104 ? 19.307 35.885 9.898 1.00 92.94 104 LYS A C 1
ATOM 798 O O . LYS A 1 104 ? 19.414 36.436 10.992 1.00 92.94 104 LYS A O 1
ATOM 803 N N . HIS A 1 105 ? 18.312 35.067 9.584 1.00 92.38 105 HIS A N 1
ATOM 804 C CA . HIS A 1 105 ? 17.202 34.743 10.461 1.00 92.38 105 HIS A CA 1
ATOM 805 C C . HIS A 1 105 ? 17.077 33.230 10.512 1.00 92.38 105 HIS A C 1
ATOM 807 O O . HIS A 1 105 ? 16.645 32.602 9.550 1.00 92.38 105 HIS A O 1
ATOM 813 N N . LEU A 1 106 ? 17.517 32.655 11.629 1.00 95.75 106 LEU A N 1
ATOM 814 C CA . LEU A 1 106 ? 17.413 31.225 11.839 1.00 95.75 106 LEU A CA 1
ATOM 815 C C . LEU A 1 106 ? 16.006 30.870 12.314 1.00 95.75 106 LEU A C 1
ATOM 817 O O . LEU A 1 106 ? 15.534 31.403 13.318 1.00 95.75 106 LEU A O 1
ATOM 821 N N . ASP A 1 107 ? 15.375 29.950 11.602 1.00 96.38 107 ASP A N 1
ATOM 822 C CA . ASP A 1 107 ? 14.048 29.429 11.897 1.00 96.38 107 ASP A CA 1
ATOM 823 C C . ASP A 1 107 ? 13.942 27.944 11.515 1.00 96.38 107 ASP A C 1
ATOM 825 O O . ASP A 1 107 ? 14.900 27.307 11.067 1.00 96.38 107 ASP A O 1
ATOM 829 N N . ARG A 1 108 ? 12.743 27.382 11.660 1.00 96.94 108 ARG A N 1
ATOM 830 C CA . ARG A 1 108 ? 12.469 25.973 11.361 1.00 96.94 108 ARG A CA 1
ATOM 831 C C . ARG A 1 108 ? 12.625 25.556 9.901 1.00 96.94 108 ARG A C 1
ATOM 833 O O . ARG A 1 108 ? 12.740 24.360 9.628 1.00 96.94 108 ARG A O 1
ATOM 840 N N . ASN A 1 109 ? 12.591 26.511 8.974 1.00 97.44 109 ASN A N 1
ATOM 841 C CA . ASN A 1 109 ? 12.692 26.269 7.534 1.00 97.44 109 ASN A CA 1
ATOM 842 C C . ASN A 1 109 ? 14.124 26.445 7.017 1.00 97.44 109 ASN A C 1
ATOM 844 O O . ASN A 1 109 ? 14.409 26.075 5.875 1.00 97.44 109 ASN A O 1
ATOM 848 N N . SER A 1 110 ? 15.013 26.972 7.861 1.00 98.06 110 SER A N 1
ATOM 849 C CA . SER A 1 110 ? 16.432 27.133 7.574 1.00 98.06 110 SER A CA 1
ATOM 850 C C . SER A 1 110 ? 17.093 25.787 7.269 1.00 98.06 110 SER A C 1
ATOM 852 O O . SER A 1 110 ? 16.768 24.752 7.861 1.00 98.06 110 SER A O 1
ATOM 854 N N . GLN A 1 111 ? 18.009 25.806 6.307 1.00 98.06 111 GLN A N 1
ATOM 855 C CA . GLN A 1 111 ? 18.562 24.611 5.688 1.00 98.06 111 GLN A CA 1
ATOM 856 C C . GLN A 1 111 ? 19.926 24.232 6.265 1.00 98.06 111 GLN A C 1
ATOM 858 O O . GLN A 1 111 ? 20.797 25.076 6.482 1.00 98.06 111 GLN A O 1
ATOM 863 N N . TYR A 1 112 ? 20.115 22.930 6.460 1.00 98.00 112 TYR A N 1
ATOM 864 C CA . TYR A 1 112 ? 21.354 22.313 6.920 1.00 98.00 112 TYR A CA 1
ATOM 865 C C . TYR A 1 112 ? 21.712 21.133 6.019 1.00 98.00 112 TYR A C 1
ATOM 867 O O . TYR A 1 112 ? 20.829 20.414 5.549 1.00 98.00 112 TYR A O 1
ATOM 875 N N . LEU A 1 113 ? 23.009 20.868 5.847 1.00 97.12 113 LEU A N 1
ATOM 876 C CA . LEU A 1 113 ? 23.450 19.562 5.364 1.00 97.12 113 LEU A CA 1
ATOM 877 C C . LEU A 1 113 ? 23.198 18.528 6.461 1.00 97.12 113 LEU A C 1
ATOM 879 O O . LEU A 1 113 ? 23.733 18.635 7.566 1.00 97.12 113 LEU A O 1
ATOM 883 N N . ILE A 1 114 ? 22.390 17.513 6.156 1.00 97.25 114 ILE A N 1
ATOM 884 C CA . ILE A 1 114 ? 21.976 16.510 7.148 1.00 97.25 114 ILE A CA 1
ATOM 885 C C . ILE A 1 114 ? 22.871 15.272 7.172 1.00 97.25 114 ILE A C 1
ATOM 887 O O . ILE A 1 114 ? 22.664 14.383 8.003 1.00 97.25 114 ILE A O 1
ATOM 891 N N . GLY A 1 115 ? 23.875 15.203 6.294 1.00 95.62 115 GLY A N 1
ATOM 892 C CA . GLY A 1 115 ? 24.842 14.112 6.254 1.00 95.62 115 GLY A CA 1
ATOM 893 C C . GLY A 1 115 ? 24.150 12.751 6.174 1.00 95.62 115 GLY A C 1
ATOM 894 O O . GLY A 1 115 ? 23.141 12.581 5.491 1.00 95.62 115 GLY A O 1
ATOM 895 N N . SER A 1 116 ? 24.651 11.775 6.929 1.00 97.00 116 SER A N 1
ATOM 896 C CA . SER A 1 116 ? 24.166 10.390 6.914 1.00 97.00 116 SER A CA 1
ATOM 897 C C . SER A 1 116 ? 22.713 10.152 7.346 1.00 97.00 116 SER A C 1
ATOM 899 O O . SER A 1 116 ? 22.267 9.012 7.213 1.00 97.00 116 SER A O 1
ATOM 901 N N . ILE A 1 117 ? 21.949 11.163 7.786 1.00 98.25 117 ILE A N 1
ATOM 902 C CA . ILE A 1 117 ? 20.476 11.046 7.843 1.00 98.25 117 ILE A CA 1
ATOM 903 C C . ILE A 1 117 ? 19.914 10.751 6.439 1.00 98.25 117 ILE A C 1
ATOM 905 O O . ILE A 1 117 ? 18.922 10.040 6.319 1.00 98.25 117 ILE A O 1
ATOM 909 N N . SER A 1 118 ? 20.614 11.160 5.372 1.00 98.06 118 SER A N 1
ATOM 910 C CA . SER A 1 118 ? 20.302 10.817 3.973 1.00 98.06 118 SER A CA 1
ATOM 911 C C . SER A 1 118 ? 20.078 9.319 3.743 1.00 98.06 118 SER A C 1
ATOM 913 O O . SER A 1 118 ? 19.228 8.945 2.943 1.00 98.06 118 SER A O 1
ATOM 915 N N . LYS A 1 119 ? 20.770 8.451 4.495 1.00 98.50 119 LYS A N 1
ATOM 916 C CA . LYS A 1 119 ? 20.599 6.994 4.406 1.00 98.50 119 LYS A CA 1
ATOM 917 C C . LYS A 1 119 ? 19.194 6.543 4.790 1.00 98.50 119 LYS A C 1
ATOM 919 O O . LYS A 1 119 ? 18.700 5.573 4.228 1.00 98.50 119 LYS A O 1
ATOM 924 N N . VAL A 1 120 ? 18.558 7.223 5.749 1.00 98.44 120 VAL A N 1
ATOM 925 C CA . VAL A 1 120 ? 17.171 6.937 6.153 1.00 98.44 120 VAL A CA 1
ATOM 926 C C . VAL A 1 120 ? 16.242 7.183 4.967 1.00 98.44 120 VAL A C 1
ATOM 928 O O . VAL A 1 120 ? 15.390 6.349 4.685 1.00 98.44 120 VAL A O 1
ATOM 931 N N . VAL A 1 121 ? 16.481 8.263 4.214 1.00 98.25 121 VAL A N 1
ATOM 932 C CA . VAL A 1 121 ? 15.757 8.560 2.971 1.00 98.25 121 VAL A CA 1
ATOM 933 C C . VAL A 1 121 ? 16.030 7.488 1.915 1.00 98.25 121 VAL A C 1
ATOM 935 O O . VAL A 1 121 ? 15.092 6.986 1.312 1.00 98.25 121 VAL A O 1
ATOM 938 N N . THR A 1 122 ? 17.280 7.054 1.725 1.00 98.44 122 THR A N 1
ATOM 939 C CA . THR A 1 122 ? 17.597 5.967 0.779 1.00 98.44 122 THR A CA 1
ATOM 940 C C . THR A 1 122 ? 16.874 4.667 1.117 1.00 98.44 122 THR A C 1
ATOM 942 O O . THR A 1 122 ? 16.361 4.014 0.215 1.00 98.44 122 THR A O 1
ATOM 945 N N . VAL A 1 123 ? 16.812 4.283 2.397 1.00 98.38 123 VAL A N 1
ATOM 946 C CA . VAL A 1 123 ? 16.077 3.077 2.814 1.00 98.38 123 VAL A CA 1
ATOM 947 C C . VAL A 1 123 ? 14.574 3.265 2.649 1.00 98.38 123 VAL A C 1
ATOM 949 O O . VAL A 1 123 ? 13.918 2.333 2.206 1.00 98.38 123 VAL A O 1
ATOM 952 N N . TYR A 1 124 ? 14.029 4.453 2.917 1.00 98.19 124 TYR A N 1
ATOM 953 C CA . TYR A 1 124 ? 12.628 4.743 2.611 1.00 98.19 124 TYR A CA 1
ATOM 954 C C . TYR A 1 124 ? 12.319 4.539 1.120 1.00 98.19 124 TYR A C 1
ATOM 956 O O . TYR A 1 124 ? 11.384 3.820 0.788 1.00 98.19 124 TYR A O 1
ATOM 964 N N . LEU A 1 125 ? 13.148 5.095 0.226 1.00 98.06 125 LEU A N 1
ATOM 965 C CA . LEU A 1 125 ? 13.014 4.905 -1.224 1.00 98.06 125 LEU A CA 1
ATOM 966 C C . LEU A 1 125 ? 13.125 3.424 -1.617 1.00 98.06 125 LEU A C 1
ATOM 968 O O . LEU A 1 125 ? 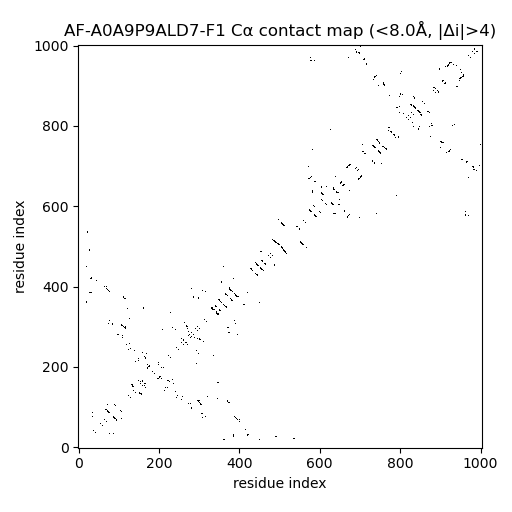12.402 2.954 -2.491 1.00 98.06 125 LEU A O 1
ATOM 972 N N . LEU A 1 126 ? 14.019 2.680 -0.958 1.00 97.50 126 LEU A N 1
ATOM 973 C CA . LEU A 1 126 ? 14.168 1.237 -1.144 1.00 97.50 126 LEU A CA 1
ATOM 974 C C . LEU A 1 126 ? 12.878 0.493 -0.781 1.00 97.50 126 LEU A C 1
ATOM 976 O O . LEU A 1 126 ? 12.397 -0.304 -1.581 1.00 97.50 126 LEU A O 1
ATOM 980 N N . LEU A 1 127 ? 12.296 0.796 0.380 1.00 97.06 127 LEU A N 1
ATOM 981 C CA . LEU A 1 127 ? 11.067 0.171 0.871 1.00 97.06 127 LEU A CA 1
ATOM 982 C C . LEU A 1 127 ? 9.842 0.520 0.017 1.00 97.06 127 LEU A C 1
ATOM 984 O O . LEU A 1 127 ? 9.038 -0.371 -0.253 1.00 97.06 127 LEU A O 1
ATOM 988 N N . GLU A 1 128 ? 9.718 1.775 -0.422 1.00 95.44 128 GLU A N 1
ATOM 989 C CA . GLU A 1 128 ? 8.595 2.243 -1.248 1.00 95.44 128 GLU A CA 1
ATOM 990 C C . GLU A 1 128 ? 8.639 1.642 -2.656 1.00 95.44 128 GLU A C 1
ATOM 992 O O . GLU A 1 128 ? 7.609 1.223 -3.178 1.00 95.44 128 GLU A O 1
ATOM 997 N N . SER A 1 129 ? 9.836 1.481 -3.233 1.00 95.50 129 SER A N 1
ATOM 998 C CA . SER A 1 129 ? 9.984 0.983 -4.606 1.00 95.50 129 SER A CA 1
ATOM 999 C C . SER A 1 129 ? 9.419 -0.429 -4.837 1.00 95.50 129 SER A C 1
ATOM 1001 O O . SER A 1 129 ? 9.229 -0.839 -5.985 1.00 95.50 129 SER A O 1
ATOM 1003 N N . GLY A 1 130 ? 9.193 -1.206 -3.771 1.00 92.56 130 GLY A N 1
ATOM 1004 C CA . GLY A 1 130 ? 8.769 -2.606 -3.852 1.00 92.56 130 GLY A CA 1
ATOM 1005 C C . GLY A 1 130 ? 9.850 -3.549 -4.392 1.00 92.56 130 GLY A C 1
ATOM 1006 O O . GLY A 1 130 ? 9.534 -4.660 -4.816 1.00 92.56 130 GLY A O 1
ATOM 1007 N N . ILE A 1 131 ? 11.112 -3.107 -4.423 1.00 95.50 131 ILE A N 1
ATOM 1008 C CA . ILE A 1 131 ? 12.258 -3.943 -4.792 1.00 95.50 131 ILE A CA 1
ATOM 1009 C C . ILE A 1 131 ? 12.436 -5.085 -3.782 1.00 95.50 131 ILE A C 1
ATOM 1011 O O . ILE A 1 131 ? 12.303 -4.891 -2.573 1.00 95.50 131 ILE A O 1
ATOM 1015 N N . ASP A 1 132 ? 12.760 -6.281 -4.274 1.00 96.56 132 ASP A N 1
ATOM 1016 C CA . ASP A 1 132 ? 13.071 -7.420 -3.409 1.00 96.56 132 ASP A CA 1
ATOM 1017 C C . ASP A 1 132 ? 14.388 -7.167 -2.658 1.00 96.56 132 ASP A C 1
ATOM 1019 O O . ASP A 1 132 ? 15.470 -7.146 -3.250 1.00 96.56 132 ASP A O 1
ATOM 1023 N N . LEU A 1 133 ? 14.292 -6.959 -1.342 1.00 96.81 133 LEU A N 1
ATOM 1024 C CA . LEU A 1 133 ? 15.440 -6.662 -0.487 1.00 96.81 133 LEU A CA 1
ATOM 1025 C C . LEU A 1 133 ? 16.387 -7.857 -0.335 1.00 96.81 133 LEU A C 1
ATOM 1027 O O . LEU A 1 133 ? 17.575 -7.668 -0.062 1.00 96.81 133 LEU A O 1
ATOM 1031 N N . ASP A 1 134 ? 15.884 -9.077 -0.498 1.00 97.50 134 ASP A N 1
ATOM 1032 C CA . ASP A 1 134 ? 16.654 -10.305 -0.312 1.00 97.50 134 ASP A CA 1
ATOM 1033 C C . ASP A 1 134 ? 17.278 -10.803 -1.627 1.00 97.50 134 ASP A C 1
ATOM 1035 O O . ASP A 1 134 ? 18.059 -11.757 -1.634 1.00 97.50 134 ASP A O 1
ATOM 1039 N N . ALA A 1 135 ? 17.040 -10.090 -2.731 1.00 97.38 135 ALA A N 1
ATOM 1040 C CA . ALA A 1 135 ? 17.741 -10.301 -3.986 1.00 97.38 135 ALA A CA 1
ATOM 1041 C C . ALA A 1 135 ? 19.222 -9.890 -3.894 1.00 97.38 135 ALA A C 1
ATOM 1043 O O . ALA A 1 135 ? 19.595 -8.887 -3.271 1.00 97.38 135 ALA A O 1
ATOM 1044 N N . ALA A 1 136 ? 20.081 -10.665 -4.563 1.00 97.50 136 ALA A N 1
ATOM 1045 C CA . ALA A 1 136 ? 21.506 -10.375 -4.670 1.00 97.50 136 ALA A CA 1
ATOM 1046 C C . ALA A 1 136 ? 21.747 -9.062 -5.427 1.00 97.50 136 ALA A C 1
ATOM 1048 O O . ALA A 1 136 ? 21.148 -8.806 -6.476 1.00 97.50 136 ALA A O 1
ATOM 1049 N N . VAL A 1 137 ? 22.684 -8.247 -4.940 1.00 97.12 137 VAL A N 1
ATOM 1050 C CA . VAL A 1 137 ? 22.981 -6.932 -5.528 1.00 97.12 137 VAL A CA 1
ATOM 1051 C C . VAL A 1 137 ? 23.472 -7.025 -6.977 1.00 97.12 137 VAL A C 1
ATOM 1053 O O . VAL A 1 137 ? 23.220 -6.128 -7.784 1.00 97.12 137 VAL A O 1
ATOM 1056 N N . THR A 1 138 ? 24.111 -8.137 -7.345 1.00 96.81 138 THR A N 1
ATOM 1057 C CA . THR A 1 138 ? 24.567 -8.423 -8.713 1.00 96.81 138 THR A CA 1
ATOM 1058 C C . THR A 1 138 ? 23.422 -8.525 -9.720 1.00 96.81 138 THR A C 1
ATOM 1060 O O . THR A 1 138 ? 23.629 -8.219 -10.893 1.00 96.81 138 THR A O 1
ATOM 1063 N N . GLY A 1 139 ? 22.203 -8.861 -9.277 1.00 96.69 139 GLY A N 1
ATOM 1064 C CA . GLY A 1 139 ? 21.006 -8.852 -10.123 1.00 96.69 139 GLY A CA 1
ATOM 1065 C C . GLY A 1 139 ? 20.648 -7.456 -10.647 1.00 96.69 139 GLY A C 1
ATOM 1066 O O . GLY A 1 139 ? 20.096 -7.326 -11.738 1.00 96.69 139 GLY A O 1
ATOM 1067 N N . PHE A 1 140 ? 21.024 -6.406 -9.911 1.00 96.62 140 PHE A N 1
ATOM 1068 C CA . PHE A 1 140 ? 20.791 -5.005 -10.282 1.00 96.62 140 PHE A CA 1
ATOM 1069 C C . PHE A 1 140 ? 22.048 -4.336 -10.844 1.00 96.62 140 PHE A C 1
ATOM 1071 O O . PHE A 1 140 ? 21.967 -3.470 -11.721 1.00 96.62 140 PHE A O 1
ATOM 1078 N N . LEU A 1 141 ? 23.222 -4.760 -10.369 1.00 96.44 141 LEU A N 1
ATOM 1079 C CA . LEU A 1 141 ? 24.531 -4.240 -10.760 1.00 96.44 141 LEU A CA 1
ATOM 1080 C C . LEU A 1 141 ? 25.454 -5.380 -11.235 1.00 96.44 141 LEU A C 1
ATOM 1082 O O . LEU A 1 141 ? 26.394 -5.748 -10.526 1.00 96.44 141 LEU A O 1
ATOM 1086 N N . PRO A 1 142 ? 25.260 -5.905 -12.464 1.00 94.69 142 PRO A N 1
ATOM 1087 C CA . PRO A 1 142 ? 26.028 -7.048 -12.973 1.00 94.69 142 PRO A CA 1
ATOM 1088 C C . PRO A 1 142 ? 27.537 -6.804 -13.074 1.00 94.69 142 PRO A C 1
ATOM 1090 O O . PRO A 1 142 ? 28.320 -7.741 -13.118 1.00 94.69 142 PRO A O 1
ATOM 1093 N N . SER A 1 143 ? 27.981 -5.543 -13.094 1.00 92.56 143 SER A N 1
ATOM 1094 C CA . SER A 1 143 ? 29.408 -5.198 -13.100 1.00 92.56 143 SER A CA 1
ATOM 1095 C C . SER A 1 143 ? 30.155 -5.620 -11.832 1.00 92.56 143 SER A C 1
ATOM 1097 O O . SER A 1 143 ? 31.385 -5.638 -11.856 1.00 92.56 143 SER A O 1
ATOM 1099 N N . LEU A 1 144 ? 29.430 -5.911 -10.746 1.00 94.06 144 LEU A N 1
ATOM 1100 C CA . LEU A 1 144 ? 29.982 -6.458 -9.507 1.00 94.06 144 LEU A CA 1
ATOM 1101 C C . LEU A 1 144 ? 30.172 -7.985 -9.571 1.00 94.06 144 LEU A C 1
ATOM 1103 O O . LEU A 1 144 ? 30.936 -8.524 -8.777 1.00 94.06 144 LEU A O 1
ATOM 1107 N N . ASP A 1 145 ? 29.521 -8.675 -10.514 1.00 91.00 145 ASP A N 1
ATOM 1108 C CA . ASP A 1 145 ? 29.605 -10.131 -10.685 1.00 91.00 145 ASP A CA 1
ATOM 1109 C C . ASP A 1 145 ? 30.838 -10.514 -11.511 1.00 91.00 145 ASP A C 1
ATOM 1111 O O . ASP A 1 145 ? 30.771 -10.834 -12.702 1.00 91.00 145 ASP A O 1
ATOM 1115 N N . LYS A 1 146 ? 32.009 -10.383 -10.886 1.00 89.06 146 LYS A N 1
ATOM 1116 C CA . LYS A 1 146 ? 33.296 -10.680 -11.510 1.00 89.06 146 LYS A CA 1
ATOM 1117 C C . LYS A 1 146 ? 34.018 -11.824 -10.796 1.00 89.06 146 LYS A C 1
ATOM 1119 O O . LYS A 1 146 ? 34.162 -11.758 -9.577 1.00 89.06 146 LYS A O 1
ATOM 1124 N N . PRO A 1 147 ? 34.555 -12.825 -11.527 1.00 83.06 147 PRO A N 1
ATOM 1125 C CA . PRO A 1 147 ? 35.275 -13.950 -10.921 1.00 83.06 147 PRO A CA 1
ATOM 1126 C C . PRO A 1 147 ? 36.522 -13.544 -10.129 1.00 83.06 147 PRO A C 1
ATOM 1128 O O . PRO A 1 147 ? 36.928 -14.252 -9.213 1.00 83.06 147 PRO A O 1
ATOM 1131 N N . ASP A 1 148 ? 37.146 -12.428 -10.506 1.00 85.25 148 ASP A N 1
ATOM 1132 C CA . ASP A 1 148 ? 38.319 -11.840 -9.861 1.00 85.25 148 ASP A CA 1
ATOM 1133 C C . ASP A 1 148 ? 37.960 -10.824 -8.767 1.00 85.25 148 ASP A C 1
ATOM 1135 O O . ASP A 1 148 ? 38.862 -10.236 -8.170 1.00 85.25 148 ASP A O 1
ATOM 1139 N N . SER A 1 149 ? 36.668 -10.621 -8.472 1.00 89.69 149 SER A N 1
ATOM 1140 C CA . SER A 1 149 ? 36.279 -9.741 -7.378 1.00 89.69 149 SER A CA 1
ATOM 1141 C C . SER A 1 149 ? 36.691 -10.326 -6.031 1.00 89.69 149 SER A C 1
ATOM 1143 O O . SER A 1 149 ? 36.452 -11.494 -5.727 1.00 89.69 149 SER A O 1
ATOM 1145 N N . THR A 1 150 ? 37.290 -9.488 -5.190 1.00 88.44 150 THR A N 1
ATOM 1146 C CA . THR A 1 150 ? 37.703 -9.872 -3.834 1.00 88.44 150 THR A CA 1
ATOM 1147 C C . THR A 1 150 ? 36.525 -9.971 -2.858 1.00 88.44 150 THR A C 1
ATOM 1149 O O . THR A 1 150 ? 36.661 -10.598 -1.806 1.00 88.44 150 THR A O 1
ATOM 1152 N N . ILE A 1 151 ? 35.366 -9.399 -3.203 1.00 89.88 151 ILE A N 1
ATOM 1153 C CA . ILE A 1 151 ? 34.107 -9.503 -2.458 1.00 89.88 151 ILE A CA 1
ATOM 1154 C C . ILE A 1 151 ? 33.154 -10.392 -3.260 1.00 89.88 151 ILE A C 1
ATOM 1156 O O . ILE A 1 151 ? 32.890 -10.136 -4.431 1.00 89.88 151 ILE A O 1
ATOM 1160 N N . ALA A 1 152 ? 32.594 -11.420 -2.620 1.00 91.06 152 ALA A N 1
ATOM 1161 C CA . ALA A 1 152 ? 31.599 -12.297 -3.236 1.00 91.06 152 ALA A CA 1
ATOM 1162 C C . ALA A 1 152 ? 30.220 -11.612 -3.300 1.00 91.06 152 ALA A C 1
ATOM 1164 O O . ALA A 1 152 ? 29.306 -11.960 -2.549 1.00 91.06 152 ALA A O 1
ATOM 1165 N N . TRP A 1 153 ? 30.077 -10.613 -4.175 1.00 94.88 153 TRP A N 1
ATOM 1166 C CA . TRP A 1 153 ? 28.875 -9.780 -4.306 1.00 94.88 153 TRP A CA 1
ATOM 1167 C C . TRP A 1 153 ? 27.600 -10.572 -4.621 1.00 94.88 153 TRP A C 1
ATOM 1169 O O . TRP A 1 153 ? 26.514 -10.143 -4.240 1.00 94.88 153 TRP A O 1
ATOM 1179 N N . GLN A 1 154 ? 27.711 -11.751 -5.237 1.00 94.00 154 GLN A N 1
ATOM 1180 C CA . GLN A 1 154 ? 26.584 -12.661 -5.459 1.00 94.00 154 GLN A CA 1
ATOM 1181 C C . GLN A 1 154 ? 25.923 -13.155 -4.159 1.00 94.00 154 GLN A C 1
ATOM 1183 O O . GLN A 1 154 ? 24.757 -13.535 -4.176 1.00 94.00 154 GLN A O 1
ATOM 1188 N N . ASN A 1 155 ? 26.642 -13.115 -3.032 1.00 94.81 155 ASN A N 1
ATOM 1189 C CA . ASN A 1 155 ? 26.135 -13.502 -1.713 1.00 94.81 155 ASN A CA 1
ATOM 1190 C C . ASN A 1 155 ? 25.670 -12.297 -0.877 1.00 94.81 155 ASN A C 1
ATOM 1192 O O . ASN A 1 155 ? 25.316 -12.467 0.288 1.00 94.81 155 ASN A O 1
ATOM 1196 N N . VAL A 1 156 ? 25.712 -11.081 -1.430 1.00 97.06 156 VAL A N 1
ATOM 1197 C CA . VAL A 1 156 ? 25.352 -9.843 -0.729 1.00 97.06 156 VAL A CA 1
ATOM 1198 C C . VAL A 1 156 ? 24.006 -9.347 -1.247 1.00 97.06 156 VAL A C 1
ATOM 1200 O O . VAL A 1 156 ? 23.868 -9.038 -2.431 1.00 97.06 156 VAL A O 1
ATOM 1203 N N . THR A 1 157 ? 23.013 -9.247 -0.364 1.00 98.31 157 THR A N 1
ATOM 1204 C CA . THR A 1 157 ? 21.670 -8.754 -0.712 1.00 98.31 157 THR A CA 1
ATOM 1205 C C . THR A 1 157 ? 21.518 -7.258 -0.443 1.00 98.31 157 THR A C 1
ATOM 1207 O O . THR A 1 157 ? 22.325 -6.649 0.271 1.00 98.31 157 THR A O 1
ATOM 1210 N N . LEU A 1 158 ? 20.463 -6.642 -0.985 1.00 98.31 158 LEU A N 1
ATOM 1211 C CA . LEU A 1 158 ? 20.148 -5.235 -0.706 1.00 98.31 158 LEU A CA 1
ATOM 1212 C C . LEU A 1 158 ? 19.851 -5.008 0.787 1.00 98.31 158 LEU A C 1
ATOM 1214 O O . LEU A 1 158 ? 20.313 -4.021 1.360 1.00 98.31 158 LEU A O 1
ATOM 1218 N N . ARG A 1 159 ? 19.167 -5.952 1.446 1.00 98.00 159 ARG A N 1
ATOM 1219 C CA . ARG A 1 159 ? 18.908 -5.940 2.893 1.00 98.00 159 ARG A CA 1
ATOM 1220 C C . ARG A 1 159 ? 20.205 -5.905 3.689 1.00 98.00 159 ARG A C 1
ATOM 1222 O O . ARG A 1 159 ? 20.344 -5.073 4.582 1.00 98.00 159 ARG A O 1
ATOM 1229 N N . MET A 1 160 ? 21.170 -6.756 3.330 1.00 97.94 160 MET A N 1
ATOM 1230 C CA . MET A 1 160 ? 22.480 -6.794 3.988 1.00 97.94 160 MET A CA 1
ATOM 1231 C C . MET A 1 160 ? 23.209 -5.454 3.864 1.00 97.94 160 MET A C 1
ATOM 1233 O O . MET A 1 160 ? 23.817 -4.994 4.828 1.00 97.94 160 MET A O 1
ATOM 1237 N N . LEU A 1 161 ? 23.146 -4.799 2.703 1.00 98.00 161 LEU A N 1
ATOM 1238 C CA . LEU A 1 161 ? 23.737 -3.471 2.521 1.00 98.00 161 LEU A CA 1
ATOM 1239 C C . LEU A 1 161 ? 23.020 -2.410 3.362 1.00 98.00 161 LEU A C 1
ATOM 1241 O O . LEU A 1 161 ? 23.682 -1.634 4.054 1.00 98.00 161 LEU A O 1
ATOM 1245 N N . ALA A 1 162 ? 21.685 -2.409 3.353 1.00 97.94 162 ALA A N 1
ATOM 1246 C CA . ALA A 1 162 ? 20.874 -1.450 4.097 1.00 97.94 162 ALA A CA 1
ATOM 1247 C C . ALA A 1 162 ? 21.066 -1.580 5.615 1.00 97.94 162 ALA A C 1
ATOM 1249 O O . ALA A 1 162 ? 20.996 -0.576 6.321 1.00 97.94 162 ALA A O 1
ATOM 1250 N N . SER A 1 163 ? 21.351 -2.790 6.110 1.00 97.19 163 SER A N 1
ATOM 1251 C CA . SER A 1 163 ? 21.550 -3.098 7.531 1.00 97.19 163 SER A CA 1
ATOM 1252 C C . SER A 1 163 ? 23.018 -3.142 7.979 1.00 97.19 163 SER A C 1
ATOM 1254 O O . SER A 1 163 ? 23.297 -3.635 9.071 1.00 97.19 163 SER A O 1
ATOM 1256 N N . TYR A 1 164 ? 23.964 -2.682 7.150 1.00 96.75 164 TYR A N 1
ATOM 1257 C CA . TYR A 1 164 ? 25.418 -2.721 7.404 1.00 96.75 164 TYR A CA 1
ATOM 1258 C C . TYR A 1 164 ? 26.049 -4.122 7.515 1.00 96.75 164 TYR A C 1
ATOM 1260 O O . TYR A 1 164 ? 27.188 -4.250 7.959 1.00 96.75 164 TYR A O 1
ATOM 1268 N N . LEU A 1 165 ? 25.353 -5.176 7.093 1.00 96.56 165 LEU A N 1
ATOM 1269 C CA . LEU A 1 165 ? 25.798 -6.574 7.161 1.00 96.56 165 LEU A CA 1
ATOM 1270 C C . LEU A 1 165 ? 26.397 -7.102 5.846 1.00 96.56 165 LEU A C 1
ATOM 1272 O O . LEU A 1 165 ? 26.746 -8.275 5.761 1.00 96.56 165 LEU A O 1
ATOM 1276 N N . GLY A 1 166 ? 26.549 -6.261 4.820 1.00 94.94 166 GLY A N 1
ATOM 1277 C CA . GLY A 1 166 ? 27.098 -6.672 3.520 1.00 94.94 166 GLY A CA 1
ATOM 1278 C C . GLY A 1 166 ? 28.620 -6.867 3.477 1.00 94.94 166 GLY A C 1
ATOM 1279 O O . GLY A 1 166 ? 29.134 -7.361 2.480 1.00 94.94 166 GLY A O 1
ATOM 1280 N N . GLY A 1 167 ? 29.357 -6.461 4.518 1.00 93.00 167 GLY A N 1
ATOM 1281 C CA . GLY A 1 167 ? 30.824 -6.570 4.569 1.00 93.00 167 GLY A CA 1
ATOM 1282 C C . GLY A 1 167 ? 31.587 -5.589 3.666 1.00 93.00 167 GLY A C 1
ATOM 1283 O O . GLY A 1 167 ? 32.818 -5.649 3.584 1.00 93.00 167 GLY A O 1
ATOM 1284 N N . SER A 1 168 ? 30.873 -4.671 3.009 1.00 92.56 168 SER A N 1
ATOM 1285 C CA . SER A 1 168 ? 31.437 -3.701 2.074 1.00 92.56 168 SER A CA 1
ATOM 1286 C C . SER A 1 168 ? 32.367 -2.688 2.764 1.00 92.56 168 SER A C 1
ATOM 1288 O O . SER A 1 168 ? 32.113 -2.291 3.905 1.00 92.56 168 SER A O 1
ATOM 1290 N N . PRO A 1 169 ? 33.411 -2.200 2.067 1.00 92.06 169 PRO A N 1
ATOM 1291 C CA . PRO A 1 169 ? 34.298 -1.148 2.559 1.00 92.06 169 PRO A CA 1
ATOM 1292 C C . PRO A 1 169 ? 33.545 0.093 3.033 1.00 92.06 169 PRO A C 1
ATOM 1294 O O . PRO A 1 169 ? 32.489 0.437 2.497 1.00 92.06 169 PRO A O 1
ATOM 1297 N N . ALA A 1 170 ? 34.104 0.806 4.013 1.00 90.69 170 ALA A N 1
ATOM 1298 C CA . ALA A 1 170 ? 33.450 1.986 4.568 1.00 90.69 170 ALA A CA 1
ATOM 1299 C C . ALA A 1 170 ? 33.250 3.088 3.511 1.00 90.69 170 ALA A C 1
ATOM 1301 O O . ALA A 1 170 ? 32.182 3.693 3.440 1.00 90.69 170 ALA A O 1
ATOM 1302 N N . ASN A 1 171 ? 34.270 3.318 2.682 1.00 89.31 171 ASN A N 1
ATOM 1303 C CA . ASN A 1 171 ? 34.308 4.343 1.643 1.00 89.31 171 ASN A CA 1
ATOM 1304 C C . ASN A 1 171 ? 35.163 3.871 0.451 1.00 89.31 171 ASN A C 1
ATOM 1306 O O . ASN A 1 171 ? 35.950 2.936 0.593 1.00 89.31 171 ASN A O 1
ATOM 1310 N N . TYR A 1 172 ? 35.045 4.543 -0.697 1.00 86.50 172 TYR A N 1
ATOM 1311 C CA . TYR A 1 172 ? 35.979 4.435 -1.826 1.00 86.50 172 TYR A CA 1
ATOM 1312 C C . TYR A 1 172 ? 36.149 5.788 -2.506 1.00 86.50 172 TYR A C 1
ATOM 1314 O O . TYR A 1 172 ? 35.163 6.494 -2.729 1.00 86.50 172 TYR A O 1
ATOM 1322 N N . GLY A 1 173 ? 37.398 6.167 -2.783 1.00 71.69 173 GLY A N 1
ATOM 1323 C CA . GLY A 1 173 ? 37.769 7.526 -3.183 1.00 71.69 173 GLY A CA 1
ATOM 1324 C C . GLY A 1 173 ? 37.668 8.511 -2.010 1.00 71.69 173 GLY A C 1
ATOM 1325 O O . GLY A 1 173 ? 38.646 9.138 -1.631 1.00 71.69 173 GLY A O 1
ATOM 1326 N N . PHE A 1 174 ? 36.511 8.572 -1.351 1.00 67.00 174 PHE A N 1
ATOM 1327 C CA . PHE A 1 174 ? 36.270 9.371 -0.149 1.00 67.00 174 PHE A CA 1
ATOM 1328 C C . PHE A 1 174 ? 37.031 8.812 1.078 1.00 67.00 174 PHE A C 1
ATOM 1330 O O . PHE A 1 174 ? 36.981 7.615 1.340 1.00 67.00 174 PHE A O 1
ATOM 1337 N N . SER A 1 175 ? 37.671 9.679 1.879 1.00 70.62 175 SER A N 1
ATOM 1338 C CA . SER A 1 175 ? 38.534 9.365 3.051 1.00 70.62 175 SER A CA 1
ATOM 1339 C C . SER A 1 175 ? 39.992 8.951 2.786 1.00 70.62 175 SER A C 1
ATOM 1341 O O . SER A 1 175 ? 40.687 8.581 3.733 1.00 70.62 175 SER A O 1
ATOM 1343 N N . GLU A 1 176 ? 40.496 9.094 1.558 1.00 80.75 176 GLU A N 1
ATOM 1344 C CA . GLU A 1 176 ? 41.940 9.151 1.295 1.00 80.75 176 GLU A CA 1
ATOM 1345 C C . GLU A 1 176 ? 42.390 10.593 1.038 1.00 80.75 176 GLU A C 1
ATOM 1347 O O . GLU A 1 176 ? 41.775 11.337 0.271 1.00 80.75 176 GLU A O 1
ATOM 1352 N N . TYR A 1 177 ? 43.477 10.991 1.700 1.00 86.00 177 TYR A N 1
ATOM 1353 C CA . TYR A 1 177 ? 43.944 12.374 1.740 1.00 86.00 177 TYR A CA 1
ATOM 1354 C C . TYR A 1 177 ? 45.371 12.465 1.212 1.00 86.00 177 TYR A C 1
ATOM 1356 O O . TYR A 1 177 ? 46.321 12.079 1.895 1.00 86.00 177 TYR A O 1
ATOM 1364 N N . TYR A 1 178 ? 45.539 13.023 0.013 1.00 87.31 178 TYR A N 1
ATOM 1365 C CA . TYR A 1 178 ? 46.848 13.112 -0.638 1.00 87.31 178 TYR A CA 1
ATOM 1366 C C . TYR A 1 178 ? 47.851 13.942 0.175 1.00 87.31 178 TYR A C 1
ATOM 1368 O O . TYR A 1 178 ? 49.034 13.613 0.244 1.00 87.31 178 TYR A O 1
ATOM 1376 N N . PHE A 1 179 ? 47.374 14.970 0.884 1.00 86.88 179 PHE A N 1
ATOM 1377 C CA . PHE A 1 179 ? 48.213 15.802 1.751 1.00 86.88 179 PHE A CA 1
ATOM 1378 C C . PHE A 1 179 ? 48.815 15.043 2.951 1.00 86.88 179 PHE A C 1
ATOM 1380 O O . PHE A 1 179 ? 49.755 15.541 3.572 1.00 86.88 179 PHE A O 1
ATOM 1387 N N . LEU A 1 180 ? 48.321 13.842 3.285 1.00 89.56 180 LEU A N 1
ATOM 1388 C CA . LEU A 1 180 ? 48.914 12.996 4.327 1.00 89.56 180 LEU A CA 1
ATOM 1389 C C . LEU A 1 180 ? 50.135 12.208 3.841 1.00 89.56 180 LEU A C 1
ATOM 1391 O O . LEU A 1 180 ? 50.867 11.688 4.678 1.00 89.56 180 LEU A O 1
ATOM 1395 N N . LYS A 1 181 ? 50.413 12.153 2.532 1.00 89.25 181 LYS A N 1
ATOM 1396 C CA . LYS A 1 181 ? 51.565 11.436 1.953 1.00 89.25 181 LYS A CA 1
ATOM 1397 C C . LYS A 1 181 ? 52.885 11.777 2.653 1.00 89.25 181 LYS A C 1
ATOM 1399 O O . LYS A 1 181 ? 53.605 10.882 3.093 1.00 89.25 181 LYS A O 1
ATOM 1404 N N . ASP A 1 182 ? 53.170 13.066 2.827 1.00 89.44 182 ASP A N 1
ATOM 1405 C CA . ASP A 1 182 ? 54.394 13.522 3.496 1.00 89.44 182 ASP A CA 1
ATOM 1406 C C . ASP A 1 182 ? 54.365 13.264 5.006 1.00 89.44 182 ASP A C 1
ATOM 1408 O O . ASP A 1 182 ? 55.405 13.039 5.628 1.00 89.44 182 ASP A O 1
ATOM 1412 N N . VAL A 1 183 ? 53.173 13.289 5.608 1.00 91.69 183 VAL A N 1
ATOM 1413 C CA . VAL A 1 183 ? 52.977 12.964 7.026 1.00 91.69 183 VAL A CA 1
ATOM 1414 C C . VAL A 1 183 ? 53.293 11.490 7.266 1.00 91.69 183 VAL A C 1
ATOM 1416 O O . VAL A 1 183 ? 54.047 11.178 8.182 1.00 91.69 183 VAL A O 1
ATOM 1419 N N . PHE A 1 184 ? 52.799 10.588 6.415 1.00 92.94 184 PHE A N 1
ATOM 1420 C CA . PHE A 1 184 ? 53.067 9.155 6.507 1.00 92.94 184 PHE A CA 1
ATOM 1421 C C . PHE A 1 184 ? 54.562 8.846 6.425 1.00 92.94 184 PHE A C 1
ATOM 1423 O O . PHE A 1 184 ? 55.086 8.148 7.294 1.00 92.94 184 PHE A O 1
ATOM 1430 N N . VAL A 1 185 ? 55.270 9.435 5.458 1.00 92.38 185 VAL A N 1
ATOM 1431 C CA . VAL A 1 185 ? 56.725 9.251 5.321 1.00 92.38 185 VAL A CA 1
ATOM 1432 C C . VAL A 1 185 ? 57.472 9.776 6.549 1.00 92.38 185 VAL A C 1
ATOM 1434 O O . VAL A 1 185 ? 58.362 9.100 7.062 1.00 92.38 185 VAL A O 1
ATOM 1437 N N . LYS A 1 186 ? 57.087 10.944 7.082 1.00 93.81 186 LYS A N 1
ATOM 1438 C CA . LYS A 1 186 ? 57.670 11.485 8.325 1.00 93.81 186 LYS A CA 1
ATOM 1439 C C . LYS A 1 186 ? 57.432 10.584 9.540 1.00 93.81 186 LYS A C 1
ATOM 1441 O O . LYS A 1 186 ? 58.270 10.557 10.435 1.00 93.81 186 LYS A O 1
ATOM 1446 N N . LEU A 1 187 ? 56.318 9.854 9.569 1.00 95.31 187 LEU A N 1
ATOM 1447 C CA . LEU A 1 187 ? 55.983 8.884 10.617 1.00 95.31 187 LEU A CA 1
ATOM 1448 C C . LEU A 1 187 ? 56.624 7.501 10.396 1.00 95.31 187 LEU A C 1
ATOM 1450 O O . LEU A 1 187 ? 56.416 6.601 11.206 1.00 95.31 187 LEU A O 1
ATOM 1454 N N . GLY A 1 188 ? 57.421 7.328 9.336 1.00 93.31 188 GLY A N 1
ATOM 1455 C CA . GLY A 1 188 ? 58.161 6.096 9.053 1.00 93.31 188 GLY A CA 1
ATOM 1456 C C . GLY A 1 188 ? 57.410 5.067 8.203 1.00 93.31 188 GLY A C 1
ATOM 1457 O O . GLY A 1 188 ? 57.893 3.945 8.059 1.00 93.31 188 GLY A O 1
ATOM 1458 N N . LEU A 1 189 ? 56.256 5.421 7.625 1.00 94.25 189 LEU A N 1
ATOM 1459 C CA . LEU A 1 189 ? 55.582 4.583 6.629 1.00 94.25 189 LEU A CA 1
ATOM 1460 C C . LEU A 1 189 ? 56.321 4.657 5.274 1.00 94.25 189 LEU A C 1
ATOM 1462 O O . LEU A 1 189 ? 56.932 5.686 4.966 1.00 94.25 189 LEU A O 1
ATOM 1466 N N . PRO A 1 190 ? 56.277 3.595 4.444 1.00 92.69 190 PRO A N 1
ATOM 1467 C CA . PRO A 1 190 ? 56.906 3.601 3.125 1.00 92.69 190 PRO A CA 1
ATOM 1468 C C . PRO A 1 190 ? 56.387 4.737 2.222 1.00 92.69 190 PRO A C 1
ATOM 1470 O O . PRO A 1 190 ? 55.205 5.078 2.293 1.00 92.69 190 PRO A O 1
ATOM 1473 N N . PRO A 1 191 ? 57.234 5.313 1.347 1.00 89.44 191 PRO A N 1
ATOM 1474 C CA . PRO A 1 191 ? 56.794 6.325 0.394 1.00 89.44 191 PRO A CA 1
ATOM 1475 C C . PRO A 1 191 ? 55.807 5.734 -0.617 1.00 89.44 191 PRO A C 1
ATOM 1477 O O . PRO A 1 191 ? 56.049 4.669 -1.183 1.00 89.44 191 PRO A O 1
ATOM 1480 N N . ILE A 1 192 ? 54.724 6.467 -0.865 1.00 89.69 192 ILE A N 1
ATOM 1481 C CA . ILE A 1 192 ? 53.631 6.086 -1.767 1.00 89.69 192 ILE A CA 1
ATOM 1482 C C . ILE A 1 192 ? 53.766 6.898 -3.060 1.00 89.69 192 ILE A C 1
ATOM 1484 O O . ILE A 1 192 ? 53.976 8.115 -3.008 1.00 89.69 192 ILE A O 1
ATOM 1488 N N . LYS A 1 193 ? 53.673 6.256 -4.225 1.00 90.19 193 LYS A N 1
ATOM 1489 C CA . LYS A 1 193 ? 53.660 6.941 -5.526 1.00 90.19 193 LYS A CA 1
ATOM 1490 C C . LYS A 1 193 ? 52.248 7.411 -5.849 1.00 90.19 193 LYS A C 1
ATOM 1492 O O . LYS A 1 193 ? 51.269 6.817 -5.421 1.00 90.19 193 LYS A O 1
ATOM 1497 N N . ASP A 1 194 ? 52.131 8.438 -6.682 1.00 88.88 194 ASP A N 1
ATOM 1498 C CA . ASP A 1 194 ? 50.818 8.979 -7.066 1.00 88.88 194 ASP A CA 1
ATOM 1499 C C . ASP A 1 194 ? 49.970 7.940 -7.819 1.00 88.88 194 ASP A C 1
ATOM 1501 O O . ASP A 1 194 ? 48.750 7.951 -7.726 1.00 88.88 194 ASP A O 1
ATOM 1505 N N . THR A 1 195 ? 50.624 7.000 -8.511 1.00 89.25 195 THR A N 1
ATOM 1506 C CA . THR A 1 195 ? 49.991 5.865 -9.201 1.00 89.25 195 THR A CA 1
ATOM 1507 C C . THR A 1 195 ? 49.443 4.789 -8.270 1.00 89.25 195 THR A C 1
ATOM 1509 O O . THR A 1 195 ? 48.717 3.920 -8.740 1.00 89.25 195 THR A O 1
ATOM 1512 N N . ASP A 1 196 ? 49.823 4.808 -6.991 1.00 88.00 196 ASP A N 1
ATOM 1513 C CA . ASP A 1 196 ? 49.356 3.832 -6.003 1.00 88.00 196 ASP A CA 1
ATOM 1514 C C . ASP A 1 196 ? 47.998 4.251 -5.408 1.00 88.00 196 ASP A C 1
ATOM 1516 O O . ASP A 1 196 ? 47.327 3.438 -4.777 1.00 88.00 196 ASP A O 1
ATOM 1520 N N . TYR A 1 197 ? 47.578 5.505 -5.626 1.00 88.38 197 TYR A N 1
ATOM 1521 C CA . TYR A 1 197 ? 46.257 5.994 -5.243 1.00 88.38 197 TYR A CA 1
ATOM 1522 C C . TYR A 1 197 ? 45.186 5.578 -6.268 1.00 88.38 197 TYR A C 1
ATOM 1524 O O . TYR A 1 197 ? 45.466 5.516 -7.472 1.00 88.38 197 TYR A O 1
ATOM 1532 N N . PRO A 1 198 ? 43.928 5.372 -5.834 1.00 87.50 198 PRO A N 1
ATOM 1533 C CA . PRO A 1 198 ? 42.792 5.217 -6.729 1.00 87.50 198 PRO A CA 1
ATOM 1534 C C . PRO A 1 198 ? 42.694 6.360 -7.756 1.00 87.50 198 PRO A C 1
ATOM 1536 O O . PRO A 1 198 ? 43.002 7.517 -7.451 1.00 87.50 198 PRO A O 1
ATOM 1539 N N . PRO A 1 199 ? 42.207 6.079 -8.978 1.00 87.75 199 PRO A N 1
ATOM 1540 C CA . PRO A 1 199 ? 42.194 7.050 -10.073 1.00 87.75 199 PRO A CA 1
ATOM 1541 C C . PRO A 1 199 ? 41.179 8.194 -9.889 1.00 87.75 199 PRO A C 1
ATOM 1543 O O . PRO A 1 199 ? 41.118 9.089 -10.734 1.00 87.75 199 PRO A O 1
ATOM 1546 N N . CYS A 1 200 ? 40.358 8.155 -8.838 1.00 87.75 200 CYS A N 1
ATOM 1547 C CA . CYS A 1 200 ? 39.314 9.130 -8.546 1.00 87.75 200 CYS A CA 1
ATOM 1548 C C . CYS A 1 200 ? 39.017 9.218 -7.037 1.00 87.75 200 CYS A C 1
ATOM 1550 O O . CYS A 1 200 ? 39.316 8.300 -6.273 1.00 87.75 200 CYS A O 1
ATOM 1552 N N . GLY A 1 201 ? 38.385 10.319 -6.633 1.00 79.94 201 GLY A N 1
ATOM 1553 C CA . GLY A 1 201 ? 37.855 10.598 -5.301 1.00 79.94 201 GLY A CA 1
ATOM 1554 C C . GLY A 1 201 ? 38.868 11.056 -4.248 1.00 79.94 201 GLY A C 1
ATOM 1555 O O . GLY A 1 201 ? 38.447 11.387 -3.145 1.00 79.94 201 GLY A O 1
ATOM 1556 N N . ILE A 1 202 ? 40.162 11.122 -4.565 1.00 86.19 202 ILE A N 1
ATOM 1557 C CA . ILE A 1 202 ? 41.243 11.370 -3.603 1.00 86.19 202 ILE A CA 1
ATOM 1558 C C . ILE A 1 202 ? 41.397 12.858 -3.316 1.00 86.19 202 ILE A C 1
ATOM 1560 O O . ILE A 1 202 ? 41.782 13.649 -4.188 1.00 86.19 202 ILE A O 1
ATOM 1564 N N . ALA A 1 203 ? 41.168 13.233 -2.058 1.00 80.25 203 ALA A N 1
ATOM 1565 C CA . ALA A 1 203 ? 41.210 14.620 -1.623 1.00 80.25 203 ALA A CA 1
ATOM 1566 C C . ALA A 1 203 ? 42.609 15.221 -1.835 1.00 80.25 203 ALA A C 1
ATOM 1568 O O . ALA A 1 203 ? 43.599 14.769 -1.253 1.00 80.25 203 ALA A O 1
ATOM 1569 N N . GLY A 1 204 ? 42.679 16.266 -2.664 1.00 81.06 204 GLY A N 1
ATOM 1570 C CA . GLY A 1 204 ? 43.919 16.970 -3.000 1.00 81.06 204 GLY A CA 1
ATOM 1571 C C . GLY A 1 204 ? 44.729 16.369 -4.155 1.00 81.06 204 GLY A C 1
ATOM 1572 O O . GLY A 1 204 ? 45.813 16.881 -4.423 1.00 81.06 204 GLY A O 1
ATOM 1573 N N . LEU A 1 205 ? 44.231 15.331 -4.842 1.00 84.81 205 LEU A N 1
ATOM 1574 C CA . LEU A 1 205 ? 44.910 14.721 -5.997 1.00 84.81 205 LEU A CA 1
ATOM 1575 C C . LEU A 1 205 ? 44.040 14.674 -7.259 1.00 84.81 205 LEU A C 1
ATOM 1577 O O . LEU A 1 205 ? 44.480 15.119 -8.317 1.00 84.81 205 LEU A O 1
ATOM 1581 N N . ASN A 1 206 ? 42.824 14.128 -7.181 1.00 83.88 206 ASN A N 1
ATOM 1582 C CA . ASN A 1 206 ? 41.971 13.910 -8.353 1.00 83.88 206 ASN A CA 1
ATOM 1583 C C . ASN A 1 206 ? 40.488 14.215 -8.066 1.00 83.88 206 ASN A C 1
ATOM 1585 O O . ASN A 1 206 ? 40.105 14.535 -6.944 1.00 83.88 206 ASN A O 1
ATOM 1589 N N . LYS A 1 207 ? 39.669 14.222 -9.126 1.00 81.94 207 LYS A N 1
ATOM 1590 C CA . LYS A 1 207 ? 38.231 14.537 -9.059 1.00 81.94 207 LYS A CA 1
ATOM 1591 C C . LYS A 1 207 ? 37.414 13.348 -8.558 1.00 81.94 207 LYS A C 1
ATOM 1593 O O . LYS A 1 207 ? 37.900 12.223 -8.561 1.00 81.94 207 LYS A O 1
ATOM 1598 N N . GLU A 1 208 ? 36.161 13.605 -8.198 1.00 76.69 208 GLU A N 1
ATOM 1599 C CA . GLU A 1 208 ? 35.174 12.604 -7.781 1.00 76.69 208 GLU A CA 1
ATOM 1600 C C . GLU A 1 208 ? 35.023 11.437 -8.772 1.00 76.69 208 GLU A C 1
ATOM 1602 O O . GLU A 1 208 ? 35.245 11.577 -9.977 1.00 76.69 208 GLU A O 1
ATOM 1607 N N . CYS A 1 209 ? 34.662 10.265 -8.245 1.00 83.25 209 CYS A N 1
ATOM 1608 C CA . CYS A 1 209 ? 34.486 9.054 -9.039 1.00 83.25 209 CYS A CA 1
ATOM 1609 C C . CYS A 1 209 ? 33.189 9.079 -9.849 1.00 83.25 209 CYS A C 1
ATOM 1611 O O . CYS A 1 209 ? 32.122 9.361 -9.312 1.00 83.25 209 CYS A O 1
ATOM 1613 N N . SER A 1 210 ? 33.272 8.671 -11.116 1.00 87.06 210 SER A N 1
ATOM 1614 C CA . SER A 1 210 ? 32.092 8.232 -11.874 1.00 87.06 210 SER A CA 1
ATOM 1615 C C . SER A 1 210 ? 31.589 6.871 -11.383 1.00 87.06 210 SER A C 1
ATOM 1617 O O . SER A 1 210 ? 32.363 6.086 -10.827 1.00 87.06 210 SER A O 1
ATOM 1619 N N . ASP A 1 211 ? 30.330 6.536 -11.674 1.00 87.88 211 ASP A N 1
ATOM 1620 C CA . ASP A 1 211 ? 29.721 5.249 -11.303 1.00 87.88 211 ASP A CA 1
ATOM 1621 C C . ASP A 1 211 ? 30.554 4.046 -11.753 1.00 87.88 211 ASP A C 1
ATOM 1623 O O . ASP A 1 211 ? 30.767 3.099 -11.001 1.00 87.88 211 ASP A O 1
ATOM 1627 N N . GLN A 1 212 ? 31.080 4.091 -12.981 1.00 89.31 212 GLN A N 1
ATOM 1628 C CA . GLN A 1 212 ? 31.897 3.008 -13.531 1.00 89.31 212 GLN A CA 1
ATOM 1629 C C . GLN A 1 212 ? 33.224 2.854 -12.785 1.00 89.31 212 GLN A C 1
ATOM 1631 O O . GLN A 1 212 ? 33.660 1.730 -12.532 1.00 89.31 212 GLN A O 1
ATOM 1636 N N . GLN A 1 213 ? 33.866 3.968 -12.424 1.00 89.69 213 GLN A N 1
ATOM 1637 C CA . GLN A 1 213 ? 35.100 3.939 -11.639 1.00 89.69 213 GLN A CA 1
ATOM 1638 C C . GLN A 1 213 ? 34.833 3.431 -10.220 1.00 89.69 213 GLN A C 1
ATOM 1640 O O . GLN A 1 213 ? 35.601 2.612 -9.722 1.00 89.69 213 GLN A O 1
ATOM 1645 N N . PHE A 1 214 ? 33.727 3.856 -9.604 1.00 91.44 214 PHE A N 1
ATOM 1646 C CA . PHE A 1 214 ? 33.313 3.397 -8.281 1.00 91.44 214 PHE A CA 1
ATOM 1647 C C . PHE A 1 214 ? 33.041 1.886 -8.262 1.00 91.44 214 PHE A C 1
ATOM 1649 O O . PHE A 1 214 ? 33.626 1.167 -7.455 1.00 91.44 214 PHE A O 1
ATOM 1656 N N . LEU A 1 215 ? 32.223 1.380 -9.192 1.00 92.44 215 LEU A N 1
ATOM 1657 C CA . LEU A 1 215 ? 31.898 -0.049 -9.287 1.00 92.44 215 LEU A CA 1
ATOM 1658 C C . LEU A 1 215 ? 33.133 -0.898 -9.599 1.00 92.44 215 LEU A C 1
ATOM 1660 O O . LEU A 1 215 ? 33.280 -1.983 -9.044 1.00 92.44 215 LEU A O 1
ATOM 1664 N N . LYS A 1 216 ? 34.057 -0.398 -10.430 1.00 91.06 216 LYS A N 1
ATOM 1665 C CA . LYS A 1 216 ? 35.348 -1.062 -10.649 1.00 91.06 216 LYS A CA 1
ATOM 1666 C C . LYS A 1 216 ? 36.146 -1.155 -9.343 1.00 91.06 216 LYS A C 1
ATOM 1668 O O . LYS A 1 216 ? 36.608 -2.239 -8.998 1.00 91.06 216 LYS A O 1
ATOM 1673 N N . GLY A 1 217 ? 36.237 -0.064 -8.587 1.00 90.31 217 GLY A N 1
ATOM 1674 C CA . GLY A 1 217 ? 36.868 -0.055 -7.268 1.00 90.31 217 GLY A CA 1
ATOM 1675 C C . GLY A 1 217 ? 36.274 -1.068 -6.293 1.00 90.31 217 GLY A C 1
ATOM 1676 O O . GLY A 1 217 ? 37.010 -1.776 -5.612 1.00 90.31 217 GLY A O 1
ATOM 1677 N N . MET A 1 218 ? 34.944 -1.201 -6.278 1.00 92.75 218 MET A N 1
ATOM 1678 C CA . MET A 1 218 ? 34.234 -2.187 -5.450 1.00 92.75 218 MET A CA 1
ATOM 1679 C C . MET A 1 218 ? 34.566 -3.640 -5.805 1.00 92.75 218 MET A C 1
ATOM 1681 O O . MET A 1 218 ? 34.375 -4.519 -4.968 1.00 92.75 218 MET A O 1
ATOM 1685 N N . THR A 1 219 ? 35.066 -3.910 -7.015 1.00 92.19 219 THR A N 1
ATOM 1686 C CA . THR A 1 219 ? 35.534 -5.257 -7.375 1.00 92.19 219 THR A CA 1
ATOM 1687 C C . THR A 1 219 ? 36.958 -5.544 -6.901 1.00 92.19 219 THR A C 1
ATOM 1689 O O . THR A 1 219 ? 37.291 -6.704 -6.677 1.00 92.19 219 THR A O 1
ATOM 1692 N N . GLU A 1 220 ? 37.775 -4.508 -6.706 1.00 89.19 220 GLU A N 1
ATOM 1693 C CA . GLU A 1 220 ? 39.200 -4.619 -6.366 1.00 89.19 220 GLU A CA 1
ATOM 1694 C C . GLU A 1 220 ? 39.445 -4.548 -4.845 1.00 89.19 220 GLU A C 1
ATOM 1696 O O . GLU A 1 220 ? 40.372 -5.178 -4.334 1.00 89.19 220 GLU A O 1
ATOM 1701 N N . LEU A 1 221 ? 38.602 -3.826 -4.100 1.00 87.81 221 LEU A N 1
ATOM 1702 C CA . LEU A 1 221 ? 38.739 -3.653 -2.651 1.00 87.81 221 LEU A CA 1
ATOM 1703 C C . LEU A 1 221 ? 38.338 -4.884 -1.837 1.00 87.81 221 LEU A C 1
ATOM 1705 O O . LEU A 1 221 ? 37.277 -5.456 -2.041 1.00 87.81 221 LEU A O 1
ATOM 1709 N N . HIS A 1 222 ? 39.131 -5.204 -0.815 1.00 89.31 222 HIS A N 1
ATOM 1710 C CA . HIS A 1 222 ? 38.852 -6.310 0.098 1.00 89.31 222 HIS A CA 1
ATOM 1711 C C . HIS A 1 222 ? 37.610 -6.073 0.984 1.00 89.31 222 HIS A C 1
ATOM 1713 O O . HIS A 1 222 ? 37.392 -4.944 1.440 1.00 89.31 222 HIS A O 1
ATOM 1719 N N . PRO A 1 223 ? 36.834 -7.129 1.307 1.00 89.62 223 PRO A N 1
ATOM 1720 C CA . PRO A 1 223 ? 35.776 -7.039 2.308 1.00 89.62 223 PRO A CA 1
ATOM 1721 C C . PRO A 1 223 ? 36.371 -6.744 3.688 1.00 89.62 223 PRO A C 1
ATOM 1723 O O . PRO A 1 223 ? 37.439 -7.248 4.040 1.00 89.62 223 PRO A O 1
ATOM 1726 N N . VAL A 1 224 ? 35.658 -5.963 4.500 1.00 93.44 224 VAL A N 1
ATOM 1727 C CA . VAL A 1 224 ? 36.073 -5.678 5.888 1.00 93.44 224 VAL A CA 1
ATOM 1728 C C . VAL A 1 224 ? 35.765 -6.866 6.806 1.00 93.44 224 VAL A C 1
ATOM 1730 O O . VAL A 1 224 ? 36.469 -7.117 7.784 1.00 93.44 224 VAL A O 1
ATOM 1733 N N . THR A 1 225 ? 34.689 -7.588 6.501 1.00 93.12 225 THR A N 1
ATOM 1734 C CA . THR A 1 225 ? 34.200 -8.762 7.230 1.00 93.12 225 THR A CA 1
ATOM 1735 C C . THR A 1 225 ? 33.361 -9.606 6.269 1.00 93.12 225 THR A C 1
ATOM 1737 O O . THR A 1 225 ? 32.920 -9.089 5.237 1.00 93.12 225 THR A O 1
ATOM 1740 N N . ALA A 1 226 ? 33.146 -10.888 6.558 1.00 93.00 226 ALA A N 1
ATOM 1741 C CA . ALA A 1 226 ? 32.276 -11.708 5.720 1.00 93.00 226 ALA A CA 1
ATOM 1742 C C . ALA A 1 226 ? 30.816 -11.203 5.791 1.00 93.00 226 ALA A C 1
ATOM 1744 O O . ALA A 1 226 ? 30.394 -10.712 6.844 1.00 93.00 226 ALA A O 1
ATOM 1745 N N . PRO A 1 227 ? 30.022 -11.315 4.708 1.00 93.62 227 PRO A N 1
ATOM 1746 C CA . PRO A 1 227 ? 28.600 -10.983 4.757 1.00 93.62 227 PRO A CA 1
ATOM 1747 C C . PRO A 1 227 ? 27.903 -11.694 5.924 1.00 93.62 227 PRO A C 1
ATOM 1749 O O . PRO A 1 227 ? 28.163 -12.869 6.179 1.00 93.62 227 PRO A O 1
ATOM 1752 N N . MET A 1 228 ? 27.038 -10.973 6.639 1.00 94.75 228 MET A N 1
ATOM 1753 C CA . MET A 1 228 ? 26.328 -11.416 7.851 1.00 94.75 228 MET A CA 1
ATOM 1754 C C . MET A 1 228 ? 27.193 -11.734 9.085 1.00 94.75 228 MET A C 1
ATOM 1756 O O . MET A 1 228 ? 26.640 -12.127 10.108 1.00 94.75 228 MET A O 1
ATOM 1760 N N . GLU A 1 229 ? 28.516 -11.536 9.054 1.00 94.19 229 GLU A N 1
ATOM 1761 C CA . GLU A 1 229 ? 29.378 -11.815 10.216 1.00 94.19 229 GLU A CA 1
ATOM 1762 C C . GLU A 1 229 ? 29.194 -10.789 11.345 1.00 94.19 229 GLU A C 1
ATOM 1764 O O . GLU A 1 229 ? 29.028 -11.154 12.508 1.00 94.19 229 GLU A O 1
ATOM 1769 N N . ARG A 1 230 ? 29.248 -9.493 11.013 1.00 93.81 230 ARG A N 1
ATOM 1770 C CA . ARG A 1 230 ? 29.074 -8.366 11.946 1.00 93.81 230 ARG A CA 1
ATOM 1771 C C . ARG A 1 230 ? 28.801 -7.067 11.181 1.00 93.81 230 ARG A C 1
ATOM 1773 O O . ARG A 1 230 ? 29.220 -6.955 10.027 1.00 93.81 230 ARG A O 1
ATOM 1780 N N . PRO A 1 231 ? 28.146 -6.068 11.796 1.00 95.19 231 PRO A N 1
ATOM 1781 C CA . PRO A 1 231 ? 27.857 -4.818 11.113 1.00 95.19 231 PRO A CA 1
ATOM 1782 C C . PRO A 1 231 ? 29.117 -3.964 10.937 1.00 95.19 231 PRO A C 1
ATOM 1784 O O . PRO A 1 231 ? 29.913 -3.816 11.866 1.00 95.19 231 PRO A O 1
ATOM 1787 N N . ILE A 1 232 ? 29.270 -3.361 9.758 1.00 93.50 232 ILE A N 1
ATOM 1788 C CA . ILE A 1 232 ? 30.337 -2.410 9.428 1.00 93.50 232 ILE A CA 1
ATOM 1789 C C . ILE A 1 232 ? 29.717 -1.175 8.782 1.00 93.50 232 ILE A C 1
ATOM 1791 O O . ILE A 1 232 ? 29.053 -1.259 7.749 1.00 93.50 232 ILE A O 1
ATOM 1795 N N . TYR A 1 233 ? 29.967 -0.004 9.371 1.00 93.88 233 TYR A N 1
ATOM 1796 C CA . TYR A 1 233 ? 29.506 1.254 8.796 1.00 93.88 233 TYR A CA 1
ATOM 1797 C C . TYR A 1 233 ? 30.073 1.435 7.381 1.00 93.88 233 TYR A C 1
ATOM 1799 O O . TYR A 1 233 ? 31.290 1.416 7.185 1.00 93.88 233 TYR A O 1
ATOM 1807 N N . SER A 1 234 ? 29.194 1.656 6.403 1.00 95.06 234 SER A N 1
ATOM 1808 C CA . SER A 1 234 ? 29.585 1.797 5.004 1.00 95.06 234 SER A CA 1
ATOM 1809 C C . SER A 1 234 ? 28.764 2.868 4.303 1.00 95.06 234 SER A C 1
ATOM 1811 O O . SER A 1 234 ? 27.548 2.764 4.199 1.00 95.06 234 SER A O 1
ATOM 1813 N N . ASN A 1 235 ? 29.430 3.917 3.818 1.00 94.31 235 ASN A N 1
ATOM 1814 C CA . ASN A 1 235 ? 28.854 4.853 2.855 1.00 94.31 235 ASN A CA 1
ATOM 1815 C C . ASN A 1 235 ? 28.752 4.188 1.479 1.00 94.31 235 ASN A C 1
ATOM 1817 O O . ASN A 1 235 ? 27.729 4.338 0.815 1.00 94.31 235 ASN A O 1
ATOM 1821 N N . SER A 1 236 ? 29.757 3.389 1.100 1.00 94.31 236 SER A N 1
ATOM 1822 C CA . SER A 1 236 ? 29.771 2.652 -0.167 1.00 94.31 236 SER A CA 1
ATOM 1823 C C . SER A 1 236 ? 28.547 1.749 -0.336 1.00 94.31 236 SER A C 1
ATOM 1825 O O . SER A 1 236 ? 27.990 1.699 -1.426 1.00 94.31 236 SER A O 1
ATOM 1827 N N . ALA A 1 237 ? 28.067 1.102 0.734 1.00 96.56 237 ALA A N 1
ATOM 1828 C CA . ALA A 1 237 ? 26.834 0.314 0.704 1.00 96.56 237 ALA A CA 1
ATOM 1829 C C . ALA A 1 237 ? 25.630 1.128 0.202 1.00 96.56 237 ALA A C 1
ATOM 1831 O O . ALA A 1 237 ? 24.866 0.650 -0.626 1.00 96.56 237 ALA A O 1
ATOM 1832 N N . PHE A 1 238 ? 25.489 2.381 0.642 1.00 97.38 238 PHE A N 1
ATOM 1833 C CA . PHE A 1 238 ? 24.359 3.240 0.272 1.00 97.38 238 PHE A CA 1
ATOM 1834 C C . PHE A 1 238 ? 24.520 3.864 -1.111 1.00 97.38 238 PHE A C 1
ATOM 1836 O O . PHE A 1 238 ? 23.521 4.104 -1.781 1.00 97.38 238 PHE A O 1
ATOM 1843 N N . VAL A 1 239 ? 25.757 4.055 -1.574 1.00 95.44 239 VAL A N 1
ATOM 1844 C CA . VAL A 1 239 ? 26.040 4.375 -2.982 1.00 95.44 239 VAL A CA 1
ATOM 1845 C C . VAL A 1 239 ? 25.569 3.225 -3.877 1.00 95.44 239 VAL A C 1
ATOM 1847 O O . VAL A 1 239 ? 24.844 3.449 -4.841 1.00 95.44 239 VAL A O 1
ATOM 1850 N N . ILE A 1 240 ? 25.915 1.983 -3.519 1.00 96.94 240 ILE A N 1
ATOM 1851 C CA . ILE A 1 240 ? 25.488 0.775 -4.238 1.00 96.94 240 ILE A CA 1
ATOM 1852 C C . ILE A 1 240 ? 23.957 0.636 -4.215 1.00 96.94 240 ILE A C 1
ATOM 1854 O O . ILE A 1 240 ? 23.362 0.373 -5.257 1.00 96.94 240 ILE A O 1
ATOM 1858 N N . LEU A 1 241 ? 23.309 0.857 -3.064 1.00 98.06 241 LEU A N 1
ATOM 1859 C CA . LEU A 1 241 ? 21.843 0.853 -2.957 1.00 98.06 241 LEU A CA 1
ATOM 1860 C C . LEU A 1 241 ? 21.196 1.932 -3.828 1.00 98.06 241 LEU A C 1
ATOM 1862 O O . LEU A 1 241 ? 20.223 1.641 -4.517 1.00 98.06 241 LEU A O 1
ATOM 1866 N N . GLY A 1 242 ? 21.746 3.149 -3.832 1.00 97.06 242 GLY A N 1
ATOM 1867 C CA . GLY A 1 242 ? 21.299 4.233 -4.704 1.00 97.06 242 GLY A CA 1
ATOM 1868 C C . GLY A 1 242 ? 21.371 3.832 -6.177 1.00 97.06 242 GLY A C 1
ATOM 1869 O O . GLY A 1 242 ? 20.369 3.909 -6.878 1.00 97.06 242 GLY A O 1
ATOM 1870 N N . MET A 1 243 ? 22.508 3.293 -6.624 1.00 96.69 243 MET A N 1
ATOM 1871 C CA . MET A 1 243 ? 22.664 2.804 -8.000 1.00 96.69 243 MET A CA 1
ATOM 1872 C C . MET A 1 243 ? 21.699 1.653 -8.325 1.00 96.69 243 MET A C 1
ATOM 1874 O O . MET A 1 243 ? 21.130 1.615 -9.416 1.00 96.69 243 MET A O 1
ATOM 1878 N N . ALA A 1 244 ? 21.487 0.708 -7.402 1.00 97.69 244 ALA A N 1
ATOM 1879 C CA . ALA A 1 244 ? 20.538 -0.392 -7.592 1.00 97.69 244 ALA A CA 1
ATOM 1880 C C . ALA A 1 244 ? 19.095 0.124 -7.742 1.00 97.69 244 ALA A C 1
ATOM 1882 O O . ALA A 1 244 ? 18.386 -0.297 -8.659 1.00 97.69 244 ALA A O 1
ATOM 1883 N N . LEU A 1 245 ? 18.698 1.092 -6.908 1.00 97.44 245 LEU A N 1
ATOM 1884 C CA . LEU A 1 245 ? 17.420 1.800 -6.996 1.00 97.44 245 LEU A CA 1
ATOM 1885 C C . LEU A 1 245 ? 17.238 2.491 -8.347 1.00 97.44 245 LEU A C 1
ATOM 1887 O O . LEU A 1 245 ? 16.188 2.345 -8.975 1.00 97.44 245 LEU A O 1
ATOM 1891 N N . GLU A 1 246 ? 18.256 3.202 -8.829 1.00 96.19 246 GLU A N 1
ATOM 1892 C CA . GLU A 1 246 ? 18.193 3.880 -10.125 1.00 96.19 246 GLU A CA 1
ATOM 1893 C C . GLU A 1 246 ? 18.011 2.892 -11.283 1.00 96.19 246 GLU A C 1
ATOM 1895 O O . GLU A 1 246 ? 17.226 3.132 -12.203 1.00 96.19 246 GLU A O 1
ATOM 1900 N N . ARG A 1 247 ? 18.696 1.741 -11.238 1.00 95.88 247 ARG A N 1
ATOM 1901 C CA . ARG A 1 247 ? 18.547 0.686 -12.255 1.00 95.88 247 ARG A CA 1
ATOM 1902 C C . ARG A 1 247 ? 17.178 0.023 -12.216 1.00 95.88 247 ARG A C 1
ATOM 1904 O O . ARG A 1 247 ? 16.613 -0.233 -13.279 1.00 95.88 247 ARG A O 1
ATOM 1911 N N . TYR A 1 248 ? 16.660 -0.244 -11.022 1.00 97.50 248 TYR A N 1
ATOM 1912 C CA . TYR A 1 248 ? 15.366 -0.891 -10.834 1.00 97.50 248 TYR A CA 1
ATOM 1913 C C . TYR A 1 248 ? 14.205 0.018 -11.260 1.00 97.50 248 TYR A C 1
ATOM 1915 O O . TYR A 1 248 ? 13.360 -0.378 -12.061 1.00 97.50 248 TYR A O 1
ATOM 1923 N N . THR A 1 249 ? 14.208 1.270 -10.801 1.00 96.62 249 THR A N 1
ATOM 1924 C CA . THR A 1 249 ? 13.129 2.241 -11.059 1.00 96.62 249 THR A CA 1
ATOM 1925 C C . THR A 1 249 ? 13.262 2.970 -12.398 1.00 96.62 249 THR A C 1
ATOM 1927 O O . THR A 1 249 ? 12.294 3.564 -12.875 1.00 96.62 249 THR A O 1
ATOM 1930 N N . ARG A 1 250 ? 14.450 2.936 -13.020 1.00 96.12 250 ARG A N 1
ATOM 1931 C CA . ARG A 1 250 ? 14.821 3.716 -14.218 1.00 96.12 250 ARG A CA 1
ATOM 1932 C C . ARG A 1 250 ? 14.708 5.235 -14.033 1.00 96.12 250 ARG A C 1
ATOM 1934 O O . ARG A 1 250 ? 14.551 5.960 -15.015 1.00 96.12 250 ARG A O 1
ATOM 1941 N N . LYS A 1 251 ? 14.803 5.712 -12.793 1.00 95.88 251 LYS A N 1
ATOM 1942 C CA . LYS A 1 251 ? 14.858 7.133 -12.421 1.00 95.88 251 LYS A CA 1
ATOM 1943 C C . LYS A 1 251 ? 16.197 7.415 -11.757 1.00 95.88 251 LYS A C 1
ATOM 1945 O O . LYS A 1 251 ? 16.736 6.534 -11.102 1.00 95.88 251 LYS A O 1
ATOM 1950 N N . ASN A 1 252 ? 16.739 8.620 -11.912 1.00 95.19 252 ASN A N 1
ATOM 1951 C CA . ASN A 1 252 ? 17.943 8.982 -11.159 1.00 95.19 252 ASN A CA 1
ATOM 1952 C C . ASN A 1 252 ? 17.609 9.268 -9.683 1.00 95.19 252 ASN A C 1
ATOM 1954 O O . ASN A 1 252 ? 16.457 9.533 -9.330 1.00 95.19 252 ASN A O 1
ATOM 1958 N N . TYR A 1 253 ? 18.613 9.234 -8.812 1.00 95.56 253 TYR A N 1
ATOM 1959 C CA . TYR A 1 253 ? 18.432 9.346 -7.368 1.00 95.56 253 TYR A CA 1
ATOM 1960 C C . TYR A 1 253 ? 17.789 10.679 -6.965 1.00 95.56 253 TYR A C 1
ATOM 1962 O O . TYR A 1 253 ? 16.917 10.717 -6.101 1.00 95.56 253 TYR A O 1
ATOM 1970 N N . THR A 1 254 ? 18.149 11.772 -7.641 1.00 95.25 254 THR A N 1
ATOM 1971 C CA . THR A 1 254 ? 17.552 13.098 -7.418 1.00 95.25 254 THR A CA 1
ATOM 1972 C C . THR A 1 254 ? 16.058 13.115 -7.739 1.00 95.25 254 THR A C 1
ATOM 1974 O O . THR A 1 254 ? 15.274 13.684 -6.980 1.00 95.25 254 THR A O 1
ATOM 1977 N N . GLN A 1 255 ? 15.646 12.471 -8.834 1.00 96.38 255 GLN A N 1
ATOM 1978 C CA . GLN A 1 255 ? 14.236 12.304 -9.196 1.00 96.38 255 GLN A CA 1
ATOM 1979 C C . GLN A 1 255 ? 13.499 11.451 -8.168 1.00 96.38 255 GLN A C 1
ATOM 1981 O O . GLN A 1 255 ? 12.394 11.813 -7.781 1.00 96.38 255 GLN A O 1
ATOM 1986 N N . LEU A 1 256 ? 14.111 10.363 -7.690 1.00 97.00 256 LEU A N 1
ATOM 1987 C CA . LEU A 1 256 ? 13.518 9.510 -6.658 1.00 97.00 256 LEU A CA 1
ATOM 1988 C C . LEU A 1 256 ? 13.291 10.277 -5.354 1.00 97.00 256 LEU A C 1
ATOM 1990 O O . LEU A 1 256 ? 12.178 10.269 -4.837 1.00 97.00 256 LEU A O 1
ATOM 1994 N N . VAL A 1 257 ? 14.302 10.998 -4.858 1.00 97.62 257 VAL A N 1
ATOM 1995 C CA . VAL A 1 257 ? 14.151 11.846 -3.664 1.00 97.62 257 VAL A CA 1
ATOM 1996 C C . VAL A 1 257 ? 13.034 12.864 -3.875 1.00 97.62 257 VAL A C 1
ATOM 1998 O O . VAL A 1 257 ? 12.174 13.003 -3.015 1.00 97.62 257 VAL A O 1
ATOM 2001 N N . LYS A 1 258 ? 12.996 13.542 -5.025 1.00 96.69 258 LYS A N 1
ATOM 2002 C CA . LYS A 1 258 ? 11.966 14.546 -5.290 1.00 96.69 258 LYS A CA 1
ATOM 2003 C C . LYS A 1 258 ? 10.562 13.940 -5.342 1.00 96.69 258 LYS A C 1
ATOM 2005 O O . LYS A 1 258 ? 9.690 14.398 -4.622 1.00 96.69 258 LYS A O 1
ATOM 2010 N N . GLU A 1 259 ? 10.334 12.946 -6.193 1.00 94.94 259 GLU A N 1
ATOM 2011 C CA . GLU A 1 259 ? 8.987 12.451 -6.502 1.00 94.94 259 GLU A CA 1
ATOM 2012 C C . GLU A 1 259 ? 8.419 11.555 -5.396 1.00 94.94 259 GLU A C 1
ATOM 2014 O O . GLU A 1 259 ? 7.244 11.669 -5.059 1.00 94.94 259 GLU A O 1
ATOM 2019 N N . VAL A 1 260 ? 9.246 10.674 -4.827 1.00 94.88 260 VAL A N 1
ATOM 2020 C CA . VAL A 1 260 ? 8.797 9.632 -3.888 1.00 94.88 260 VAL A CA 1
ATOM 2021 C C . VAL A 1 260 ? 8.898 10.093 -2.436 1.00 94.88 260 VAL A C 1
ATOM 2023 O O . VAL A 1 260 ? 8.081 9.708 -1.606 1.00 94.88 260 VAL A O 1
ATOM 2026 N N . PHE A 1 261 ? 9.888 10.927 -2.104 1.00 96.06 261 PHE A N 1
ATOM 2027 C CA . PHE A 1 261 ? 10.083 11.398 -0.732 1.00 96.06 261 PHE A CA 1
ATOM 2028 C C . PHE A 1 261 ? 9.537 12.813 -0.527 1.00 96.06 261 PHE A C 1
ATOM 2030 O O . PHE A 1 261 ? 8.607 13.011 0.255 1.00 96.06 261 PHE A O 1
ATOM 2037 N N . SER A 1 262 ? 10.080 13.801 -1.239 1.00 96.62 262 SER A N 1
ATOM 2038 C CA . SER A 1 262 ? 9.795 15.212 -0.969 1.00 96.62 262 SER A CA 1
ATOM 2039 C C . SER A 1 262 ? 8.392 15.631 -1.401 1.00 96.62 262 SER A C 1
ATOM 2041 O O . SER A 1 262 ? 7.647 16.165 -0.585 1.00 96.62 262 SER A O 1
ATOM 2043 N N . ASP A 1 263 ? 7.993 15.355 -2.643 1.00 95.06 263 ASP A N 1
ATOM 2044 C CA . ASP A 1 263 ? 6.676 15.725 -3.172 1.00 95.06 263 ASP A CA 1
ATOM 2045 C C . ASP A 1 263 ? 5.566 14.945 -2.438 1.00 95.06 263 ASP A C 1
ATOM 2047 O O . ASP A 1 263 ? 4.577 15.542 -2.008 1.00 95.06 263 ASP A O 1
ATOM 2051 N N . SER A 1 264 ? 5.766 13.640 -2.198 1.00 90.81 264 SER A N 1
ATOM 2052 C CA . SER A 1 264 ? 4.800 12.786 -1.486 1.00 90.81 264 SER A CA 1
ATOM 2053 C C . SER A 1 264 ? 4.528 13.240 -0.049 1.00 90.81 264 SER A C 1
ATOM 2055 O O . SER A 1 264 ? 3.399 13.129 0.422 1.00 90.81 264 SER A O 1
ATOM 2057 N N . LEU A 1 265 ? 5.542 13.749 0.659 1.00 92.56 265 LEU A N 1
ATOM 2058 C CA . LEU A 1 265 ? 5.409 14.238 2.038 1.00 92.56 265 LEU A CA 1
ATOM 2059 C C . LEU A 1 265 ? 5.282 15.769 2.115 1.00 92.56 265 LEU A C 1
ATOM 2061 O O . LEU A 1 265 ? 5.291 16.343 3.206 1.00 92.56 265 LEU A O 1
ATOM 2065 N N . SER A 1 266 ? 5.151 16.449 0.969 1.00 95.56 266 SER A N 1
ATOM 2066 C CA . SER A 1 266 ? 5.083 17.915 0.872 1.00 95.56 266 SER A CA 1
ATOM 2067 C C . SER A 1 266 ? 6.243 18.627 1.597 1.00 95.56 266 SER A C 1
ATOM 2069 O O . SER A 1 266 ? 6.033 19.597 2.340 1.00 95.56 266 SER A O 1
ATOM 2071 N N . LEU A 1 267 ? 7.467 18.129 1.410 1.00 96.81 267 LEU A N 1
ATOM 2072 C CA . LEU A 1 267 ? 8.718 18.667 1.960 1.00 96.81 267 LEU A CA 1
ATOM 2073 C C . LEU A 1 267 ? 9.270 19.768 1.046 1.00 96.81 267 LEU A C 1
ATOM 2075 O O . LEU A 1 267 ? 9.277 19.620 -0.175 1.00 96.81 267 LEU A O 1
ATOM 2079 N N . GLN A 1 268 ? 9.736 20.877 1.620 1.00 94.31 268 GLN A N 1
ATOM 2080 C CA . GLN A 1 268 ? 10.152 22.065 0.847 1.00 94.31 268 GLN A CA 1
ATOM 2081 C C . GLN A 1 268 ? 11.670 22.272 0.767 1.00 94.31 268 GLN A C 1
ATOM 2083 O O . GLN A 1 268 ? 12.165 22.960 -0.124 1.00 94.31 268 GLN A O 1
ATOM 2088 N N . SER A 1 269 ? 12.398 21.708 1.717 1.00 95.50 269 SER A N 1
ATOM 2089 C CA . SER A 1 269 ? 13.823 21.893 1.978 1.00 95.50 269 SER A CA 1
ATOM 2090 C C . SER A 1 269 ? 14.613 20.582 1.932 1.00 95.50 269 SER A C 1
ATOM 2092 O O . SER A 1 269 ? 15.840 20.646 1.983 1.00 95.50 269 SER A O 1
ATOM 2094 N N . THR A 1 270 ? 13.964 19.413 1.832 1.00 97.81 270 THR A N 1
ATOM 2095 C CA . THR A 1 270 ? 14.664 18.130 1.671 1.00 97.81 270 THR A CA 1
ATOM 2096 C C . THR A 1 270 ? 14.920 17.780 0.210 1.00 97.81 270 THR A C 1
ATOM 2098 O O . THR A 1 270 ? 14.002 17.400 -0.514 1.00 97.81 270 THR A O 1
ATOM 2101 N N . PHE A 1 271 ? 16.171 17.883 -0.235 1.00 97.25 271 PHE A N 1
ATOM 2102 C CA . PHE A 1 271 ? 16.613 17.512 -1.586 1.00 97.25 271 PHE A CA 1
ATOM 2103 C C . PHE A 1 271 ? 18.152 17.398 -1.641 1.00 97.25 271 PHE A C 1
ATOM 2105 O O . PHE A 1 271 ? 18.825 17.778 -0.677 1.00 97.25 271 PHE A O 1
ATOM 2112 N N . PRO A 1 272 ? 18.745 16.839 -2.716 1.00 96.38 272 PRO A N 1
ATOM 2113 C CA . PRO A 1 272 ? 20.200 16.816 -2.882 1.00 96.38 272 PRO A CA 1
ATOM 2114 C C . PRO A 1 272 ? 20.847 18.209 -2.821 1.00 96.38 272 PRO A C 1
ATOM 2116 O O . PRO A 1 272 ? 20.290 19.174 -3.334 1.00 96.38 272 PRO A O 1
ATOM 2119 N N . SER A 1 273 ? 22.036 18.305 -2.220 1.00 93.50 273 SER A N 1
ATOM 2120 C CA . SER A 1 273 ? 22.918 19.489 -2.254 1.00 93.50 273 SER A CA 1
ATOM 2121 C C . SER A 1 273 ? 22.999 20.084 -3.680 1.00 93.50 273 SER A C 1
ATOM 2123 O O . SER A 1 273 ? 22.976 19.303 -4.637 1.00 93.50 273 SER A O 1
ATOM 2125 N N . PRO A 1 274 ? 23.050 21.422 -3.885 1.00 92.31 274 PRO A N 1
ATOM 2126 C CA . PRO A 1 274 ? 23.677 22.444 -3.028 1.00 92.31 274 PRO A CA 1
ATOM 2127 C C . PRO A 1 274 ? 22.801 23.159 -1.985 1.00 92.31 274 PRO A C 1
ATOM 2129 O O . PRO A 1 274 ? 23.360 23.820 -1.114 1.00 92.31 274 PRO A O 1
ATOM 2132 N N . GLY A 1 275 ? 21.471 23.037 -2.029 1.00 92.69 275 GLY A N 1
ATOM 2133 C CA . GLY A 1 275 ? 20.581 23.839 -1.172 1.00 92.69 275 GLY A CA 1
ATOM 2134 C C . GLY A 1 275 ? 20.370 25.279 -1.670 1.00 92.69 275 GLY A C 1
ATOM 2135 O O . GLY A 1 275 ? 20.708 25.613 -2.804 1.00 92.69 275 GLY A O 1
ATOM 2136 N N . ASP A 1 276 ? 19.766 26.114 -0.825 1.00 95.56 276 ASP A N 1
ATOM 2137 C CA . ASP A 1 276 ? 19.484 27.537 -1.054 1.00 95.56 276 ASP A CA 1
ATOM 2138 C C . ASP A 1 276 ? 20.297 28.395 -0.074 1.00 95.56 276 ASP A C 1
ATOM 2140 O O . ASP A 1 276 ? 20.040 28.378 1.132 1.00 95.56 276 ASP A O 1
ATOM 2144 N N . ASP A 1 277 ? 21.265 29.156 -0.594 1.00 95.38 277 ASP A N 1
ATOM 2145 C CA . ASP A 1 277 ? 22.172 29.992 0.198 1.00 95.38 277 ASP A CA 1
ATOM 2146 C C . ASP A 1 277 ? 21.433 31.002 1.087 1.00 95.38 277 ASP A C 1
ATOM 2148 O O . ASP A 1 277 ? 21.887 31.276 2.196 1.00 95.38 277 ASP A O 1
ATOM 2152 N N . GLU A 1 278 ? 20.278 31.531 0.669 1.00 94.44 278 GLU A N 1
ATOM 2153 C CA . GLU A 1 278 ? 19.531 32.505 1.480 1.00 94.44 278 GLU A CA 1
ATOM 2154 C C . GLU A 1 278 ? 18.924 31.867 2.736 1.00 94.44 278 GLU A C 1
ATOM 2156 O O . GLU A 1 278 ? 18.776 32.529 3.766 1.00 94.44 278 GLU A O 1
ATOM 2161 N N . LYS A 1 279 ? 18.614 30.568 2.672 1.00 95.62 279 LYS A N 1
ATOM 2162 C CA . LYS A 1 279 ? 18.048 29.778 3.779 1.00 95.62 279 LYS A CA 1
ATOM 2163 C C . LYS A 1 279 ? 19.104 28.977 4.535 1.00 95.62 279 LYS A C 1
ATOM 2165 O O . LYS A 1 279 ? 18.816 28.439 5.604 1.00 95.62 279 LYS A O 1
ATOM 2170 N N . ALA A 1 280 ? 20.304 28.870 3.981 1.00 96.44 280 ALA A N 1
ATOM 2171 C CA . ALA A 1 280 ? 21.383 28.042 4.480 1.00 96.44 280 ALA A CA 1
ATOM 2172 C C . ALA A 1 280 ? 21.958 28.547 5.799 1.00 96.44 280 ALA A C 1
ATOM 2174 O O . ALA A 1 280 ? 22.295 29.723 5.940 1.00 96.44 280 ALA A O 1
ATOM 2175 N N . VAL A 1 281 ? 22.191 27.639 6.741 1.00 96.69 281 VAL A N 1
ATOM 2176 C CA . VAL A 1 281 ? 22.982 27.930 7.939 1.00 96.69 281 VAL A CA 1
ATOM 2177 C C . VAL A 1 281 ? 24.437 27.587 7.643 1.00 96.69 281 VAL A C 1
ATOM 2179 O O . VAL A 1 281 ? 24.872 26.458 7.866 1.00 96.69 281 VAL A O 1
ATOM 2182 N N . ILE A 1 282 ? 25.190 28.543 7.094 1.00 95.75 282 ILE A N 1
ATOM 2183 C CA . ILE A 1 282 ? 26.579 28.325 6.656 1.00 95.75 282 ILE A CA 1
ATOM 2184 C C . ILE A 1 282 ? 27.539 28.640 7.810 1.00 95.75 282 ILE A C 1
ATOM 2186 O O . ILE A 1 282 ? 27.578 29.776 8.279 1.00 95.75 282 ILE A O 1
ATOM 2190 N N . PRO A 1 283 ? 28.309 27.666 8.324 1.00 92.94 283 PRO A N 1
ATOM 2191 C CA . PRO A 1 283 ? 29.129 27.888 9.504 1.00 92.94 283 PRO A CA 1
ATOM 2192 C C . PRO A 1 283 ? 30.363 28.759 9.196 1.00 92.94 283 PRO A C 1
ATOM 2194 O O . PRO A 1 283 ? 30.845 28.775 8.066 1.00 92.94 283 PRO A O 1
ATOM 2197 N N . PRO A 1 284 ? 30.951 29.435 10.201 1.00 88.56 284 PRO A N 1
ATOM 2198 C CA . PRO A 1 284 ? 32.145 30.276 10.036 1.00 88.56 284 PRO A CA 1
ATOM 2199 C C . PRO A 1 284 ? 33.463 29.484 9.952 1.00 88.56 284 PRO A C 1
ATOM 2201 O O . PRO A 1 284 ? 34.522 29.973 10.342 1.00 88.56 284 PRO A O 1
ATOM 2204 N N . VAL A 1 285 ? 33.395 28.237 9.498 1.00 86.12 285 VAL A N 1
ATOM 2205 C CA . VAL A 1 285 ? 34.528 27.322 9.327 1.00 86.12 285 VAL A CA 1
ATOM 2206 C C . VAL A 1 285 ? 34.455 26.710 7.934 1.00 86.12 285 VAL A C 1
ATOM 2208 O O . VAL A 1 285 ? 33.400 26.755 7.299 1.00 86.12 285 VAL A O 1
ATOM 2211 N N . ASP A 1 286 ? 35.549 26.099 7.478 1.00 85.75 286 ASP A N 1
ATOM 2212 C CA . ASP A 1 286 ? 35.527 25.319 6.242 1.00 85.75 286 ASP A CA 1
ATOM 2213 C C . ASP A 1 286 ? 34.397 24.286 6.305 1.00 85.75 286 ASP A C 1
ATOM 2215 O O . ASP A 1 286 ? 34.264 23.526 7.271 1.00 85.75 286 ASP A O 1
ATOM 2219 N N . SER A 1 287 ? 33.555 24.292 5.276 1.00 90.25 287 SER A N 1
ATOM 2220 C CA . SER A 1 287 ? 32.389 23.427 5.185 1.00 90.25 287 SER A CA 1
ATOM 2221 C C . SER A 1 287 ? 32.170 22.964 3.755 1.00 90.25 287 SER A C 1
ATOM 2223 O O . SER A 1 287 ? 32.682 23.558 2.807 1.00 90.25 287 SER A O 1
ATOM 2225 N N . THR A 1 288 ? 31.410 21.884 3.603 1.00 89.94 288 THR A N 1
ATOM 2226 C CA . THR A 1 288 ? 31.024 21.333 2.297 1.00 89.94 288 THR A CA 1
ATOM 2227 C C . THR A 1 288 ? 29.639 21.805 1.850 1.00 89.94 288 THR A C 1
ATOM 2229 O O . THR A 1 288 ? 29.004 21.146 1.024 1.00 89.94 288 THR A O 1
ATOM 2232 N N . TRP A 1 289 ? 29.144 22.932 2.383 1.00 94.06 289 TRP A N 1
ATOM 2233 C CA . TRP A 1 289 ? 27.926 23.562 1.862 1.00 94.06 289 TRP A CA 1
ATOM 2234 C C . TRP A 1 289 ? 28.087 23.870 0.369 1.00 94.06 289 TRP A C 1
ATOM 2236 O O . TRP A 1 289 ? 29.165 24.263 -0.076 1.00 94.06 289 TRP A O 1
ATOM 2246 N N . GLY A 1 290 ? 27.039 23.632 -0.419 1.00 89.81 290 GLY A N 1
ATOM 2247 C CA . GLY A 1 290 ? 27.063 23.849 -1.864 1.00 89.81 290 GLY A CA 1
ATOM 2248 C C . GLY A 1 290 ? 27.869 22.829 -2.681 1.00 89.81 290 GLY A C 1
ATOM 2249 O O . GLY A 1 290 ? 27.915 22.938 -3.904 1.00 89.81 290 GLY A O 1
ATOM 2250 N N . SER A 1 291 ? 28.507 21.838 -2.045 1.00 87.12 291 SER A N 1
ATOM 2251 C CA . SER A 1 291 ? 29.266 20.799 -2.758 1.00 87.12 291 SER A CA 1
ATOM 2252 C C . SER A 1 291 ? 28.332 19.800 -3.445 1.00 87.12 291 SER A C 1
ATOM 2254 O O . SER A 1 291 ? 27.320 19.406 -2.864 1.00 87.12 291 SER A O 1
ATOM 2256 N N . ASP A 1 292 ? 28.688 19.357 -4.650 1.00 85.44 292 ASP A N 1
ATOM 2257 C CA . ASP A 1 292 ? 28.077 18.178 -5.267 1.00 85.44 292 ASP A CA 1
ATOM 2258 C C . ASP A 1 292 ? 28.652 16.928 -4.585 1.00 85.44 292 ASP A C 1
ATOM 2260 O O . ASP A 1 292 ? 29.851 16.848 -4.337 1.00 85.44 292 ASP A O 1
ATOM 2264 N N . TYR A 1 293 ? 27.790 15.988 -4.205 1.00 85.81 293 TYR A N 1
ATOM 2265 C CA . TYR A 1 293 ? 28.210 14.725 -3.588 1.00 85.81 293 TYR A CA 1
ATOM 2266 C C . TYR A 1 293 ? 28.214 13.575 -4.602 1.00 85.81 293 TYR A C 1
ATOM 2268 O O . TYR A 1 293 ? 28.592 12.452 -4.245 1.00 85.81 293 TYR A O 1
ATOM 2276 N N . GLY A 1 294 ? 27.760 13.813 -5.837 1.00 85.06 294 GLY A N 1
ATOM 2277 C CA . GLY A 1 294 ? 27.710 12.821 -6.902 1.00 85.06 294 GLY A CA 1
ATOM 2278 C C . GLY A 1 294 ? 27.026 11.527 -6.435 1.00 85.06 294 GLY A C 1
ATOM 2279 O O . GLY A 1 294 ? 25.978 11.583 -5.778 1.00 85.06 294 GLY A O 1
ATOM 2280 N N . PRO A 1 295 ? 27.630 10.347 -6.671 1.00 83.88 295 PRO A N 1
ATOM 2281 C CA . PRO A 1 295 ? 27.083 9.070 -6.205 1.00 83.88 295 PRO A CA 1
ATOM 2282 C C . PRO A 1 295 ? 26.941 8.958 -4.675 1.00 83.88 295 PRO A C 1
ATOM 2284 O O . PRO A 1 295 ? 26.100 8.205 -4.184 1.00 83.88 295 PRO A O 1
ATOM 2287 N N . ASN A 1 296 ? 27.712 9.728 -3.893 1.00 88.38 296 ASN A N 1
ATOM 2288 C CA . ASN A 1 296 ? 27.599 9.757 -2.427 1.00 88.38 296 ASN A CA 1
ATOM 2289 C C . ASN A 1 296 ? 26.365 10.516 -1.926 1.00 88.38 296 ASN A C 1
ATOM 2291 O O . ASN A 1 296 ? 26.113 10.524 -0.717 1.00 88.38 296 ASN A O 1
ATOM 2295 N N . THR A 1 297 ? 25.558 11.098 -2.815 1.00 92.12 297 THR A N 1
ATOM 2296 C CA . THR A 1 297 ? 24.295 11.750 -2.445 1.00 92.12 297 THR A CA 1
ATOM 2297 C C . THR A 1 297 ? 23.392 10.816 -1.638 1.00 92.12 297 THR A C 1
ATOM 2299 O O . THR A 1 297 ? 22.895 11.220 -0.586 1.00 92.12 297 THR A O 1
ATOM 2302 N N . ALA A 1 298 ? 23.276 9.543 -2.037 1.00 94.38 298 ALA A N 1
ATOM 2303 C CA . ALA A 1 298 ? 22.515 8.531 -1.297 1.00 94.38 298 ALA A CA 1
ATOM 2304 C C . ALA A 1 298 ? 23.096 8.229 0.097 1.00 94.38 298 ALA A C 1
ATOM 2306 O O . ALA A 1 298 ? 22.382 7.920 1.045 1.00 94.38 298 ALA A O 1
ATOM 2307 N N . ALA A 1 299 ? 24.407 8.371 0.278 1.00 94.00 299 ALA A N 1
ATOM 2308 C CA . ALA A 1 299 ? 25.035 8.127 1.568 1.00 94.00 299 ALA A CA 1
ATOM 2309 C C . ALA A 1 299 ? 24.956 9.336 2.514 1.00 94.00 299 ALA A C 1
ATOM 2311 O O . ALA A 1 299 ? 24.883 9.131 3.729 1.00 94.00 299 ALA A O 1
ATOM 2312 N N . GLY A 1 300 ? 25.002 10.573 2.015 1.00 93.00 300 GLY A N 1
ATOM 2313 C CA . GLY A 1 300 ? 25.100 11.737 2.900 1.00 93.00 300 GLY A CA 1
ATOM 2314 C C . GLY A 1 300 ? 24.930 13.123 2.281 1.00 93.00 300 GLY A C 1
ATOM 2315 O O . GLY A 1 300 ? 25.242 14.096 2.961 1.00 93.00 300 GLY A O 1
ATOM 2316 N N . GLY A 1 301 ? 24.480 13.231 1.031 1.00 92.56 301 GLY A N 1
ATOM 2317 C CA . GLY A 1 301 ? 24.479 14.498 0.289 1.00 92.56 301 GLY A CA 1
ATOM 2318 C C . GLY A 1 301 ? 23.151 15.254 0.271 1.00 92.56 301 GLY A C 1
ATOM 2319 O O . GLY A 1 301 ? 22.965 16.090 -0.609 1.00 92.56 301 GLY A O 1
ATOM 2320 N N . LEU A 1 302 ? 22.210 14.961 1.174 1.00 97.69 302 LEU A N 1
ATOM 2321 C CA . LEU A 1 302 ? 20.949 15.704 1.253 1.00 97.69 302 LEU A CA 1
ATOM 2322 C C . LEU A 1 302 ? 21.059 16.939 2.158 1.00 97.69 302 LEU A C 1
ATOM 2324 O O . LEU A 1 302 ? 21.746 16.946 3.187 1.00 97.69 302 LEU A O 1
ATOM 2328 N N . VAL A 1 303 ? 20.316 17.970 1.775 1.00 98.00 303 VAL A N 1
ATOM 2329 C CA . VAL A 1 303 ? 19.967 19.140 2.585 1.00 98.00 303 VAL A CA 1
ATOM 2330 C C . VAL A 1 303 ? 18.582 18.904 3.191 1.00 98.00 303 VAL A C 1
ATOM 2332 O O . VAL A 1 303 ? 17.790 18.162 2.617 1.00 98.00 303 VAL A O 1
ATOM 2335 N N . SER A 1 304 ? 18.293 19.469 4.367 1.00 98.31 304 SER A N 1
ATOM 2336 C CA . SER A 1 304 ? 16.947 19.474 4.962 1.00 98.31 304 SER A CA 1
ATOM 2337 C C . SER A 1 304 ? 16.776 20.601 5.985 1.00 98.31 304 SER A C 1
ATOM 2339 O O . SER A 1 304 ? 17.740 21.272 6.359 1.00 98.31 304 SER A O 1
ATOM 2341 N N . SER A 1 305 ? 15.549 20.773 6.475 1.00 98.44 305 SER A N 1
ATOM 2342 C CA . SER A 1 305 ? 15.186 21.637 7.605 1.00 98.44 305 SER A CA 1
ATOM 2343 C C . SER A 1 305 ? 14.584 20.819 8.760 1.00 98.44 305 SER A C 1
ATOM 2345 O O . SER A 1 305 ? 14.256 19.639 8.581 1.00 98.44 305 SER A O 1
ATOM 2347 N N . ILE A 1 306 ? 14.419 21.422 9.948 1.00 98.25 306 ILE A N 1
ATOM 2348 C CA . ILE A 1 306 ? 13.704 20.746 11.048 1.00 98.25 306 ILE A CA 1
ATOM 2349 C C . ILE A 1 306 ? 12.209 20.590 10.741 1.00 98.25 306 ILE A C 1
ATOM 2351 O O . ILE A 1 306 ? 11.625 19.603 11.166 1.00 98.25 306 ILE A O 1
ATOM 2355 N N . SER A 1 307 ? 11.611 21.510 9.972 1.00 98.31 307 SER A N 1
ATOM 2356 C CA . SER A 1 307 ? 10.208 21.447 9.534 1.00 98.31 307 SER A CA 1
ATOM 2357 C C . SER A 1 307 ? 9.937 20.188 8.704 1.00 98.31 307 SER A C 1
ATOM 2359 O O . SER A 1 307 ? 9.019 19.424 8.998 1.00 98.31 307 SER A O 1
ATOM 2361 N N . ASP A 1 308 ? 10.797 19.894 7.727 1.00 98.56 308 ASP A N 1
ATOM 2362 C CA . ASP A 1 308 ? 10.633 18.707 6.885 1.00 98.56 308 ASP A CA 1
ATOM 2363 C C . ASP A 1 308 ? 10.954 17.406 7.630 1.00 98.56 308 ASP A C 1
ATOM 2365 O O . ASP A 1 308 ? 10.238 16.412 7.494 1.00 98.56 308 ASP A O 1
ATOM 2369 N N . LEU A 1 309 ? 11.997 17.405 8.470 1.00 98.50 309 LEU A N 1
ATOM 2370 C CA . LEU A 1 309 ? 12.303 16.243 9.308 1.00 98.50 309 LEU A CA 1
ATOM 2371 C C . LEU A 1 309 ? 11.212 15.992 10.356 1.00 98.50 309 LEU A C 1
ATOM 2373 O O . LEU A 1 309 ? 10.986 14.834 10.710 1.00 98.50 309 LEU A O 1
ATOM 2377 N N . ALA A 1 310 ? 10.513 17.030 10.822 1.00 98.44 310 ALA A N 1
ATOM 2378 C CA . ALA A 1 310 ? 9.353 16.894 11.695 1.00 98.44 310 ALA A CA 1
ATOM 2379 C C . ALA A 1 310 ? 8.180 16.230 10.972 1.00 98.44 310 ALA A C 1
ATOM 2381 O O . ALA A 1 310 ? 7.647 15.256 11.501 1.00 98.44 310 ALA A O 1
ATOM 2382 N N . LYS A 1 311 ? 7.859 16.656 9.742 1.00 98.31 311 LYS A N 1
ATOM 2383 C CA . LYS A 1 311 ? 6.828 16.008 8.911 1.00 98.31 311 LYS A CA 1
ATOM 2384 C C . LYS A 1 311 ? 7.118 14.530 8.710 1.00 98.31 311 LYS A C 1
ATOM 2386 O O . LYS A 1 311 ? 6.273 13.688 8.995 1.00 98.31 311 LYS A O 1
ATOM 2391 N N . PHE A 1 312 ? 8.336 14.211 8.272 1.00 98.31 312 PHE A N 1
ATOM 2392 C CA . PHE A 1 312 ? 8.750 12.827 8.061 1.00 98.31 312 PHE A CA 1
ATOM 2393 C C . PHE A 1 312 ? 8.678 12.004 9.358 1.00 98.31 312 PHE A C 1
ATOM 2395 O O . PHE A 1 312 ? 8.134 10.900 9.363 1.00 98.31 312 PHE A O 1
ATOM 2402 N N . SER A 1 313 ? 9.180 12.546 10.471 1.00 98.38 313 SER A N 1
ATOM 2403 C CA . SER A 1 313 ? 9.177 11.846 11.762 1.00 98.38 313 SER A CA 1
ATOM 2404 C C . SER A 1 313 ? 7.760 11.620 12.290 1.00 98.38 313 SER A C 1
ATOM 2406 O O . SER A 1 313 ? 7.454 10.531 12.769 1.00 98.38 313 SER A O 1
ATOM 2408 N N . GLN A 1 314 ? 6.879 12.617 12.178 1.00 97.69 314 GLN A N 1
ATOM 2409 C CA . GLN A 1 314 ? 5.472 12.501 12.556 1.00 97.69 314 GLN A CA 1
ATOM 2410 C C . GLN A 1 314 ? 4.764 11.455 11.692 1.00 97.69 314 GLN A C 1
ATOM 2412 O O . GLN A 1 314 ? 4.032 10.623 12.234 1.00 97.69 314 GLN A O 1
ATOM 2417 N N . ALA A 1 315 ? 5.023 11.433 10.382 1.00 97.38 315 ALA A N 1
ATOM 2418 C CA . ALA A 1 315 ? 4.418 10.464 9.475 1.00 97.38 315 ALA A CA 1
ATOM 2419 C C . ALA A 1 315 ? 4.863 9.025 9.790 1.00 97.38 315 ALA A C 1
ATOM 2421 O O . ALA A 1 315 ? 4.050 8.098 9.815 1.00 97.38 315 ALA A O 1
ATOM 2422 N N . LEU A 1 316 ? 6.145 8.838 10.123 1.00 97.19 316 LEU A N 1
ATOM 2423 C CA 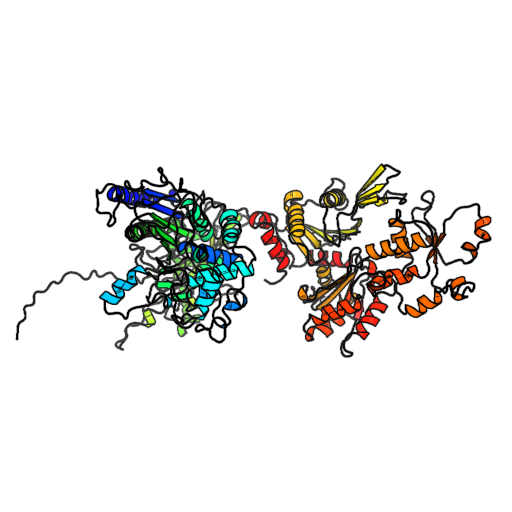. LEU A 1 316 ? 6.698 7.559 10.574 1.00 97.19 316 LEU A CA 1
ATOM 2424 C C . LEU A 1 316 ? 6.058 7.099 11.894 1.00 97.19 316 LEU A C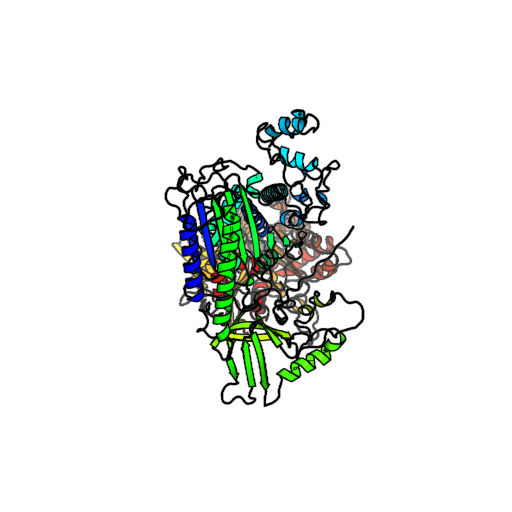 1
ATOM 2426 O O . LEU A 1 316 ? 5.603 5.958 12.010 1.00 97.19 316 LEU A O 1
ATOM 2430 N N . LEU A 1 317 ? 5.982 7.986 12.888 1.00 96.12 317 LEU A N 1
ATOM 2431 C CA . LEU A 1 317 ? 5.434 7.681 14.214 1.00 96.12 317 LEU A CA 1
ATOM 2432 C C . LEU A 1 317 ? 3.922 7.413 14.189 1.00 96.12 317 LEU A C 1
ATOM 2434 O O . LEU A 1 317 ? 3.445 6.558 14.929 1.00 96.12 317 LEU A O 1
ATOM 2438 N N . SER A 1 318 ? 3.178 8.109 13.327 1.00 94.12 318 SER A N 1
ATOM 2439 C CA . SER A 1 318 ? 1.726 7.945 13.153 1.00 94.12 318 SER A CA 1
ATOM 2440 C C . SER A 1 318 ? 1.339 6.848 12.155 1.00 94.12 318 SER A C 1
ATOM 2442 O O . SER A 1 318 ? 0.150 6.586 11.979 1.00 94.12 318 SER A O 1
ATOM 2444 N N . ARG A 1 319 ? 2.325 6.191 11.522 1.00 93.31 319 ARG A N 1
ATOM 2445 C CA . ARG A 1 319 ? 2.135 5.167 10.477 1.00 93.31 319 ARG A CA 1
ATOM 2446 C C . ARG A 1 319 ? 1.323 5.680 9.275 1.00 93.31 319 ARG A C 1
ATOM 2448 O O . ARG A 1 319 ? 0.498 4.954 8.733 1.00 93.31 319 ARG A O 1
ATOM 2455 N N . THR A 1 320 ? 1.567 6.926 8.867 1.00 93.06 320 THR A N 1
ATOM 2456 C CA . THR A 1 320 ? 0.906 7.597 7.726 1.00 93.06 320 THR A CA 1
ATOM 2457 C C . THR A 1 320 ? 1.813 7.780 6.505 1.00 93.06 320 THR A C 1
ATOM 2459 O O . THR A 1 320 ? 1.396 8.372 5.514 1.00 93.06 320 THR A O 1
ATOM 2462 N N . LEU A 1 321 ? 3.046 7.259 6.554 1.00 93.00 321 LEU A N 1
ATOM 2463 C CA . LEU A 1 321 ? 3.890 7.092 5.365 1.00 93.00 321 LEU A CA 1
ATOM 2464 C C . LEU A 1 321 ? 3.183 6.217 4.315 1.00 93.00 321 LEU A C 1
ATOM 2466 O O . LEU A 1 321 ? 2.362 5.375 4.679 1.00 93.00 321 LEU A O 1
ATOM 2470 N N . ASP A 1 322 ? 3.565 6.335 3.039 1.00 89.12 322 ASP A N 1
ATOM 2471 C CA . ASP A 1 322 ? 3.091 5.439 1.965 1.00 89.12 322 ASP A CA 1
ATOM 2472 C C . ASP A 1 322 ? 3.785 4.062 2.022 1.00 89.12 322 ASP A C 1
ATOM 2474 O O . ASP A 1 322 ? 4.388 3.574 1.073 1.00 89.12 322 ASP A O 1
ATOM 2478 N N . LEU A 1 323 ? 3.751 3.448 3.205 1.00 92.00 323 LEU A N 1
ATOM 2479 C CA . LEU A 1 323 ? 4.253 2.116 3.513 1.00 92.00 323 LEU A CA 1
ATOM 2480 C C . LEU A 1 323 ? 3.216 1.417 4.404 1.00 92.00 323 LEU A C 1
ATOM 2482 O O . LEU A 1 323 ? 2.686 2.037 5.330 1.00 92.00 323 LEU A O 1
ATOM 2486 N N . PRO A 1 324 ? 2.935 0.116 4.209 1.00 91.19 324 PRO A N 1
ATOM 2487 C CA . PRO A 1 324 ? 2.098 -0.637 5.133 1.00 91.19 324 PRO A CA 1
ATOM 2488 C C . PRO A 1 324 ? 2.630 -0.542 6.576 1.00 91.19 324 PRO A C 1
ATOM 2490 O O . PRO A 1 324 ? 3.841 -0.674 6.783 1.00 91.19 324 PRO A O 1
ATOM 2493 N N . PRO A 1 325 ? 1.765 -0.419 7.606 1.00 89.94 325 PRO A N 1
ATOM 2494 C CA . PRO A 1 325 ? 2.212 -0.331 9.000 1.00 89.94 325 PRO A CA 1
ATOM 2495 C C . PRO A 1 325 ? 3.124 -1.488 9.433 1.00 89.94 325 PRO A C 1
ATOM 2497 O O . PRO A 1 325 ? 4.058 -1.285 10.205 1.00 89.94 325 PRO A O 1
ATOM 2500 N N . ALA A 1 326 ? 2.898 -2.693 8.895 1.00 91.06 326 ALA A N 1
ATOM 2501 C CA . ALA A 1 326 ? 3.755 -3.853 9.131 1.00 91.06 326 ALA A CA 1
ATOM 2502 C C . ALA A 1 326 ? 5.190 -3.647 8.611 1.00 91.06 326 ALA A C 1
ATOM 2504 O O . ALA A 1 326 ? 6.138 -4.007 9.303 1.00 91.06 326 ALA A O 1
ATOM 2505 N N . GLN A 1 327 ? 5.355 -3.015 7.446 1.00 94.38 327 GLN A N 1
ATOM 2506 C CA . GLN A 1 327 ? 6.667 -2.720 6.865 1.00 94.38 327 GLN A CA 1
ATOM 2507 C C . GLN A 1 327 ? 7.388 -1.614 7.648 1.00 94.38 327 GLN A C 1
ATOM 2509 O O . GLN A 1 327 ? 8.591 -1.703 7.863 1.00 94.38 327 GLN A O 1
ATOM 2514 N N . VAL A 1 328 ? 6.666 -0.608 8.161 1.00 95.44 328 VAL A N 1
ATOM 2515 C CA . VAL A 1 328 ? 7.249 0.388 9.084 1.00 95.44 328 VAL A CA 1
ATOM 2516 C C . VAL A 1 328 ? 7.685 -0.272 10.397 1.00 95.44 328 VAL A C 1
ATOM 2518 O O . VAL A 1 328 ? 8.762 0.018 10.917 1.00 95.44 328 VAL A O 1
ATOM 2521 N N . ASN A 1 329 ? 6.885 -1.203 10.921 1.00 93.12 329 ASN A N 1
ATOM 2522 C CA . ASN A 1 329 ? 7.239 -1.958 12.120 1.00 93.12 329 ASN A CA 1
ATOM 2523 C C . ASN A 1 329 ? 8.464 -2.857 11.897 1.00 93.12 329 ASN A C 1
ATOM 2525 O O . ASN A 1 329 ? 9.279 -2.959 12.808 1.00 93.12 329 ASN A O 1
ATOM 2529 N N . GLU A 1 330 ? 8.607 -3.480 10.720 1.00 94.44 330 GLU A N 1
ATOM 2530 C CA . GLU A 1 330 ? 9.817 -4.210 10.303 1.00 94.44 330 GLU A CA 1
ATOM 2531 C C . GLU A 1 330 ? 11.021 -3.268 10.193 1.00 94.44 330 GLU A C 1
ATOM 2533 O O . GLU A 1 330 ? 12.110 -3.582 10.674 1.00 94.44 330 GLU A O 1
ATOM 2538 N N . TRP A 1 331 ? 10.821 -2.086 9.608 1.00 96.69 331 TRP A N 1
ATOM 2539 C CA . TRP A 1 331 ? 11.865 -1.083 9.432 1.00 96.69 331 TRP A CA 1
ATOM 2540 C C . TRP A 1 331 ? 12.460 -0.625 10.771 1.00 96.69 331 TRP A C 1
ATOM 2542 O O . TRP A 1 331 ? 13.669 -0.412 10.877 1.00 96.69 331 TRP A O 1
ATOM 2552 N N . LEU A 1 332 ? 11.631 -0.552 11.814 1.00 94.75 332 LEU A N 1
ATOM 2553 C CA . LEU A 1 332 ? 12.026 -0.278 13.198 1.00 94.75 332 LEU A CA 1
ATOM 2554 C C . LEU A 1 332 ? 12.420 -1.551 13.973 1.00 94.75 332 LEU A C 1
ATOM 2556 O O . LEU A 1 332 ? 12.202 -1.631 15.181 1.00 94.75 332 LEU A O 1
ATOM 2560 N N . LYS A 1 333 ? 13.008 -2.565 13.322 1.00 93.38 333 LYS A N 1
ATOM 2561 C CA . LYS A 1 333 ? 13.620 -3.717 14.008 1.00 93.38 333 LYS A CA 1
ATOM 2562 C C . LYS A 1 333 ? 15.148 -3.709 13.919 1.00 93.38 333 LYS A C 1
ATOM 2564 O O . LYS A 1 333 ? 15.721 -3.284 12.913 1.00 93.38 333 LYS A O 1
ATOM 2569 N N . PRO A 1 334 ? 15.836 -4.191 14.970 1.00 94.50 334 PRO A N 1
ATOM 2570 C CA . PRO A 1 334 ? 17.268 -4.427 14.904 1.00 94.50 334 PRO A CA 1
ATOM 2571 C C . PRO A 1 334 ? 17.577 -5.618 13.988 1.00 94.50 334 PRO A C 1
ATOM 2573 O O . PRO A 1 334 ? 16.891 -6.635 14.021 1.00 94.50 334 PRO A O 1
ATOM 2576 N N . ALA A 1 335 ? 18.651 -5.499 13.214 1.00 95.50 335 ALA A N 1
ATOM 2577 C CA . ALA A 1 335 ? 19.212 -6.554 12.376 1.00 95.50 335 ALA A CA 1
ATOM 2578 C C . ALA A 1 335 ? 20.392 -7.274 13.054 1.00 95.50 335 ALA A C 1
ATOM 2580 O O . ALA A 1 335 ? 20.534 -8.484 12.918 1.00 95.50 335 ALA A O 1
ATOM 2581 N N . SER A 1 336 ? 21.245 -6.550 13.791 1.00 95.62 336 SER A N 1
ATOM 2582 C CA . SER A 1 336 ? 22.398 -7.133 14.497 1.00 95.62 336 SER A CA 1
ATOM 2583 C C . SER A 1 336 ? 22.841 -6.291 15.690 1.00 95.62 336 SER A C 1
ATOM 2585 O O . SER A 1 336 ? 22.711 -5.068 15.678 1.00 95.62 336 SER A O 1
ATOM 2587 N N . PHE A 1 337 ? 23.457 -6.924 16.691 1.00 95.06 337 PHE A N 1
ATOM 2588 C CA . PHE A 1 337 ? 24.235 -6.223 17.717 1.00 95.06 337 PHE A CA 1
ATOM 2589 C C . PHE A 1 337 ? 25.479 -5.563 17.109 1.00 95.06 337 PHE A C 1
ATOM 2591 O O . PHE A 1 337 ? 26.070 -6.086 16.164 1.00 95.06 337 PHE A O 1
ATOM 2598 N N . ALA A 1 338 ? 25.892 -4.430 17.678 1.00 90.62 338 ALA A N 1
ATOM 2599 C CA . ALA A 1 338 ? 27.015 -3.615 17.207 1.00 90.62 338 ALA A CA 1
ATOM 2600 C C . ALA A 1 338 ? 28.178 -3.576 18.219 1.00 90.62 338 ALA A C 1
ATOM 2602 O O . ALA A 1 338 ? 28.800 -2.541 18.442 1.00 90.62 338 ALA A O 1
ATOM 2603 N N . GLY A 1 339 ? 28.450 -4.711 18.872 1.00 84.06 339 GLY A N 1
ATOM 2604 C CA . GLY A 1 339 ? 29.585 -4.900 19.787 1.00 84.06 339 GLY A CA 1
ATOM 2605 C C . GLY A 1 339 ? 29.336 -4.534 21.256 1.00 84.06 339 GLY A C 1
ATOM 2606 O O . GLY A 1 339 ? 30.072 -5.008 22.118 1.00 84.06 339 GLY A O 1
ATOM 2607 N N . GLY A 1 340 ? 28.298 -3.751 21.567 1.00 84.44 340 GLY A N 1
ATOM 2608 C CA . GLY A 1 340 ? 27.872 -3.444 22.940 1.00 84.44 340 GLY A CA 1
ATOM 2609 C C . GLY A 1 340 ? 26.554 -4.135 23.326 1.00 84.44 340 GLY A C 1
ATOM 2610 O O . GLY A 1 340 ? 25.743 -4.415 22.445 1.00 84.44 340 GLY A O 1
ATOM 2611 N N . PRO A 1 341 ? 26.280 -4.358 24.630 1.00 81.19 341 PRO A N 1
ATOM 2612 C CA . PRO A 1 341 ? 25.043 -5.006 25.091 1.00 81.19 341 PRO A CA 1
ATOM 2613 C C . PRO A 1 341 ? 23.777 -4.157 24.880 1.00 81.19 341 PRO A C 1
ATOM 2615 O O . PRO A 1 341 ? 22.670 -4.677 24.971 1.00 81.19 341 PRO A O 1
ATOM 2618 N N . TYR A 1 342 ? 23.935 -2.860 24.593 1.00 87.88 342 TYR A N 1
ATOM 2619 C CA . TYR A 1 342 ? 22.835 -1.906 24.403 1.00 87.88 342 TYR A CA 1
ATOM 2620 C C . TYR A 1 342 ? 22.817 -1.269 23.013 1.00 87.88 342 TYR A C 1
ATOM 2622 O O . TYR A 1 342 ? 22.020 -0.361 22.790 1.00 87.88 342 TYR A O 1
ATOM 2630 N N . THR A 1 343 ? 23.708 -1.684 22.109 1.00 92.56 343 THR A N 1
ATOM 2631 C CA . THR A 1 343 ? 23.879 -1.052 20.796 1.00 92.56 343 THR A CA 1
ATOM 2632 C C . THR A 1 343 ? 23.617 -2.066 19.700 1.00 92.56 343 THR A C 1
ATOM 2634 O O . THR A 1 343 ? 24.232 -3.134 19.652 1.00 92.56 343 THR A O 1
ATOM 2637 N N . MET A 1 344 ? 22.707 -1.719 18.803 1.00 95.88 344 MET A N 1
ATOM 2638 C CA . MET A 1 344 ? 22.268 -2.549 17.691 1.00 95.88 344 MET A CA 1
ATOM 2639 C C . MET A 1 344 ? 22.251 -1.711 16.409 1.00 95.88 344 MET A C 1
ATOM 2641 O O . MET A 1 344 ? 22.301 -0.483 16.432 1.00 95.88 344 MET A O 1
ATOM 2645 N N . THR A 1 345 ? 22.189 -2.387 15.274 1.00 96.31 345 THR A N 1
ATOM 2646 C CA . THR A 1 34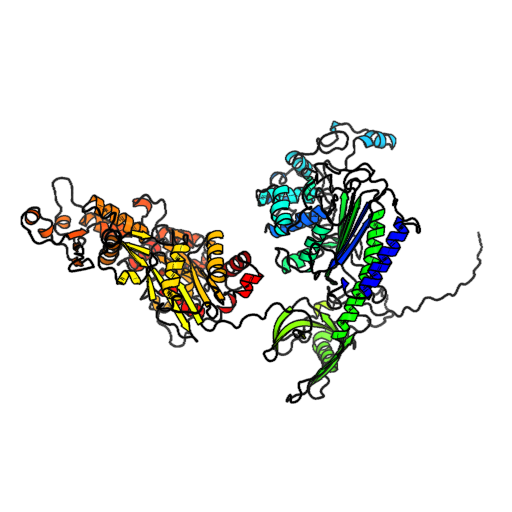5 ? 22.068 -1.790 13.941 1.00 96.31 345 THR A CA 1
ATOM 2647 C C . THR A 1 345 ? 20.810 -2.316 13.275 1.00 96.31 345 THR A C 1
ATOM 2649 O O . THR A 1 345 ? 20.477 -3.485 13.454 1.00 96.31 345 THR A O 1
ATOM 2652 N N . GLY A 1 346 ? 20.110 -1.462 12.537 1.00 96.75 346 GLY A N 1
ATOM 2653 C CA . GLY A 1 346 ? 18.978 -1.802 11.672 1.00 96.75 346 GLY A CA 1
ATOM 2654 C C . GLY A 1 346 ? 19.185 -1.220 10.275 1.00 96.75 346 GLY A C 1
ATOM 2655 O O . GLY A 1 346 ? 20.302 -0.850 9.918 1.00 96.75 346 GLY A O 1
ATOM 2656 N N . MET A 1 347 ? 18.116 -1.100 9.488 1.00 97.12 347 MET A N 1
ATOM 2657 C CA . MET A 1 347 ? 18.178 -0.505 8.149 1.00 97.12 347 MET A CA 1
ATOM 2658 C C . MET A 1 347 ? 17.738 0.960 8.180 1.00 97.12 347 MET A C 1
ATOM 2660 O O . MET A 1 347 ? 16.550 1.185 8.166 1.00 97.12 347 MET A O 1
ATOM 2664 N N . PRO A 1 348 ? 18.580 1.998 8.216 1.00 97.25 348 PRO A N 1
ATOM 2665 C CA . PRO A 1 348 ? 20.001 2.030 8.513 1.00 97.25 348 PRO A CA 1
ATOM 2666 C C . PRO A 1 348 ? 20.249 2.486 9.968 1.00 97.25 348 PRO A C 1
ATOM 2668 O O . PRO A 1 348 ? 21.210 3.216 10.233 1.00 97.25 348 PRO A O 1
ATOM 2671 N N . TRP A 1 349 ? 19.320 2.170 10.878 1.00 97.88 349 TRP A N 1
ATOM 2672 C CA . TRP A 1 349 ? 19.255 2.714 12.234 1.00 97.88 349 TRP A CA 1
ATOM 2673 C C . TRP A 1 349 ? 20.470 2.345 13.095 1.00 97.88 349 TRP A C 1
ATOM 2675 O O . TRP A 1 349 ? 20.912 1.199 13.122 1.00 97.88 349 TRP A O 1
ATOM 2685 N N . GLU A 1 350 ? 20.963 3.321 13.848 1.00 96.12 350 GLU A N 1
ATOM 2686 C CA . GLU A 1 350 ? 21.896 3.201 14.969 1.00 96.12 350 GLU A CA 1
ATOM 2687 C C . GLU A 1 350 ? 21.057 3.120 16.250 1.00 96.12 350 GLU A C 1
ATOM 2689 O O . GLU A 1 350 ? 20.624 4.134 16.801 1.00 96.12 350 GLU A O 1
ATOM 2694 N N . ILE A 1 351 ? 20.748 1.899 16.681 1.00 96.94 351 ILE A N 1
ATOM 2695 C CA . ILE A 1 351 ? 19.766 1.642 17.734 1.00 96.94 351 ILE A CA 1
ATOM 2696 C C . ILE A 1 351 ? 20.481 1.559 19.079 1.00 96.94 351 ILE A C 1
ATOM 2698 O O . ILE A 1 351 ? 21.439 0.798 19.238 1.00 96.94 351 ILE A O 1
ATOM 2702 N N . ILE A 1 352 ? 19.988 2.307 20.063 1.00 94.25 352 ILE A N 1
ATOM 2703 C CA . ILE A 1 352 ? 20.443 2.218 21.454 1.00 94.25 352 ILE A CA 1
ATOM 2704 C C . ILE A 1 352 ? 19.271 1.911 22.384 1.00 94.25 352 ILE A C 1
ATOM 2706 O O . ILE A 1 352 ? 18.168 2.416 22.186 1.00 94.25 352 ILE A O 1
ATOM 2710 N N . ARG A 1 353 ? 19.511 1.096 23.417 1.00 91.50 353 ARG A N 1
ATOM 2711 C CA . ARG A 1 353 ? 18.478 0.686 24.385 1.00 91.50 353 ARG A CA 1
ATOM 2712 C C . ARG A 1 353 ? 18.916 0.925 25.839 1.00 91.50 353 ARG A C 1
ATOM 2714 O O . ARG A 1 353 ? 19.255 -0.031 26.541 1.00 91.50 353 ARG A O 1
ATOM 2721 N N . PRO A 1 354 ? 18.992 2.192 26.295 1.00 90.12 354 PRO A N 1
ATOM 2722 C CA . PRO A 1 354 ? 19.361 2.523 27.671 1.00 90.12 354 PRO A CA 1
ATOM 2723 C C . PRO A 1 354 ? 18.279 2.126 28.689 1.00 90.12 354 PRO A C 1
ATOM 2725 O O . PRO A 1 354 ? 17.087 2.241 28.424 1.00 90.12 354 PRO A O 1
ATOM 2728 N N . PHE A 1 355 ? 18.706 1.732 29.894 1.00 84.12 355 PHE A N 1
ATOM 2729 C CA . PHE A 1 355 ? 17.814 1.366 31.011 1.00 84.12 355 PHE A CA 1
ATOM 2730 C C . PHE A 1 355 ? 17.501 2.504 31.993 1.00 84.12 355 PHE A C 1
ATOM 2732 O O . PHE A 1 355 ? 16.535 2.418 32.745 1.00 84.12 355 PHE A O 1
ATOM 2739 N N . ASN A 1 356 ? 18.339 3.540 32.044 1.00 84.44 356 ASN A N 1
ATOM 2740 C CA . ASN A 1 356 ? 18.283 4.568 33.091 1.00 84.44 356 ASN A CA 1
ATOM 2741 C C . ASN A 1 356 ? 17.918 5.959 32.550 1.00 84.44 356 ASN A C 1
ATOM 2743 O O . ASN A 1 356 ? 18.192 6.967 33.195 1.00 84.44 356 ASN A O 1
ATOM 2747 N N . ILE A 1 357 ? 17.338 6.026 31.348 1.00 89.56 357 ILE A N 1
ATOM 2748 C CA . ILE A 1 357 ? 16.959 7.307 30.738 1.00 89.56 357 ILE A CA 1
ATOM 2749 C C . ILE A 1 357 ? 15.691 7.902 31.363 1.00 89.56 357 ILE A C 1
ATOM 2751 O O . ILE A 1 357 ? 15.457 9.095 31.239 1.00 89.56 357 ILE A O 1
ATOM 2755 N N . THR A 1 358 ? 14.921 7.092 32.096 1.00 89.81 358 THR A N 1
ATOM 2756 C CA . THR A 1 358 ? 13.757 7.480 32.906 1.00 89.81 358 THR A CA 1
ATOM 2757 C C . THR A 1 358 ? 14.030 7.179 34.392 1.00 89.81 358 THR A C 1
ATOM 2759 O O . THR A 1 358 ? 13.503 6.215 34.942 1.00 89.81 358 THR A O 1
ATOM 2762 N N . PRO A 1 359 ? 14.878 7.955 35.094 1.00 86.44 359 PRO A N 1
ATOM 2763 C CA . PRO A 1 359 ? 15.435 7.560 36.396 1.00 86.44 359 PRO A CA 1
ATOM 2764 C C . PRO A 1 359 ? 14.386 7.353 37.503 1.00 86.44 359 PRO A C 1
ATOM 2766 O O . PRO A 1 359 ? 14.569 6.503 38.374 1.00 86.44 359 PRO A O 1
ATOM 2769 N N . SER A 1 360 ? 13.268 8.085 37.467 1.00 86.94 360 SER A N 1
ATOM 2770 C CA . SER A 1 360 ? 12.154 7.911 38.416 1.00 86.94 360 SER A CA 1
ATOM 2771 C C . SER A 1 360 ? 11.474 6.542 38.283 1.00 86.94 360 SER A C 1
ATOM 2773 O O . SER A 1 360 ? 10.997 5.978 39.273 1.00 86.94 360 SER A O 1
ATOM 2775 N N . TYR A 1 361 ? 11.468 5.996 37.065 1.00 87.62 361 TYR A N 1
ATOM 2776 C CA . TYR A 1 361 ? 10.773 4.774 36.674 1.00 87.62 361 TYR A CA 1
ATOM 2777 C C . TYR A 1 361 ? 11.638 3.999 35.670 1.00 87.62 361 TYR A C 1
ATOM 2779 O O . TYR A 1 361 ? 11.308 3.896 34.490 1.00 87.62 361 TYR A O 1
ATOM 2787 N N . ALA A 1 362 ? 12.797 3.514 36.121 1.00 87.44 362 ALA A N 1
ATOM 2788 C CA . ALA A 1 362 ? 13.806 2.931 35.239 1.00 87.44 362 ALA A CA 1
ATOM 2789 C C . ALA A 1 362 ? 13.286 1.683 34.501 1.00 87.44 362 ALA A C 1
ATOM 2791 O O . ALA A 1 362 ? 12.853 0.707 35.121 1.00 87.44 362 ALA A O 1
ATOM 2792 N N . HIS A 1 363 ? 13.349 1.718 33.173 1.00 87.62 363 HIS A N 1
ATOM 2793 C CA . HIS A 1 363 ? 13.027 0.611 32.277 1.00 87.62 363 HIS A CA 1
ATOM 2794 C C . HIS A 1 363 ? 13.768 0.805 30.941 1.00 87.62 363 HIS A C 1
ATOM 2796 O O . HIS A 1 363 ? 14.187 1.924 30.631 1.00 87.62 363 HIS A O 1
ATOM 2802 N N . PRO A 1 364 ? 13.972 -0.260 30.145 1.00 88.81 364 PRO A N 1
ATOM 2803 C CA . PRO A 1 364 ? 14.622 -0.119 28.851 1.00 88.81 364 PRO A CA 1
ATOM 2804 C C . PRO A 1 364 ? 13.710 0.630 27.875 1.00 88.81 364 PRO A C 1
ATOM 2806 O O . PRO A 1 364 ? 12.547 0.251 27.707 1.00 88.81 364 PRO A O 1
ATOM 2809 N N . VAL A 1 365 ? 14.261 1.664 27.238 1.00 91.38 365 VAL A N 1
ATOM 2810 C CA . VAL A 1 365 ? 13.617 2.467 26.186 1.00 91.38 365 VAL A CA 1
ATOM 2811 C C . VAL A 1 365 ? 14.444 2.330 24.915 1.00 91.38 365 VAL A C 1
ATOM 2813 O O . VAL A 1 365 ? 15.649 2.578 24.944 1.00 91.38 365 VAL A O 1
ATOM 2816 N N . THR A 1 366 ? 13.820 1.936 23.808 1.00 94.12 366 THR A N 1
ATOM 2817 C CA . THR A 1 366 ? 14.521 1.756 22.530 1.00 94.12 366 THR A CA 1
ATOM 2818 C C . THR A 1 366 ? 14.510 3.061 21.729 1.00 94.12 366 THR A C 1
ATOM 2820 O O . THR A 1 366 ? 13.458 3.649 21.486 1.00 94.12 366 THR A O 1
ATOM 2823 N N . ILE A 1 367 ? 15.692 3.524 21.315 1.00 96.19 367 ILE A N 1
ATOM 2824 C CA . ILE A 1 367 ? 15.886 4.745 20.524 1.00 96.19 367 ILE A CA 1
ATOM 2825 C C . ILE A 1 367 ? 16.464 4.351 19.167 1.00 96.19 367 ILE A C 1
ATOM 2827 O O . ILE A 1 367 ? 17.596 3.867 19.081 1.00 96.19 367 ILE A O 1
ATOM 2831 N N . TYR A 1 368 ? 15.699 4.588 18.105 1.00 97.44 368 TYR A N 1
ATOM 2832 C CA . TYR A 1 368 ? 16.118 4.374 16.721 1.00 97.44 368 TYR A CA 1
ATOM 2833 C C . TYR A 1 368 ? 16.768 5.658 16.209 1.00 97.44 368 TYR A C 1
ATOM 2835 O O . TYR A 1 368 ? 16.095 6.600 15.784 1.00 97.44 368 TYR A O 1
ATOM 2843 N N . GLY A 1 369 ? 18.091 5.728 16.338 1.00 96.31 369 GLY A N 1
ATOM 2844 C CA . GLY A 1 369 ? 18.878 6.898 15.980 1.00 96.31 369 GLY A CA 1
ATOM 2845 C C . GLY A 1 369 ? 19.451 6.822 14.570 1.00 96.31 369 GLY A C 1
ATOM 2846 O O . GLY A 1 369 ? 19.698 5.746 14.033 1.00 96.31 369 GLY A O 1
ATOM 2847 N N . LYS A 1 370 ? 19.746 7.974 13.977 1.00 97.62 370 LYS A N 1
ATOM 2848 C CA . LYS A 1 370 ? 20.730 8.090 12.905 1.00 97.62 370 LYS A CA 1
ATOM 2849 C C . LYS A 1 370 ? 21.500 9.390 13.065 1.00 97.62 370 LYS A C 1
ATOM 2851 O O . LYS A 1 370 ? 20.946 10.479 12.904 1.00 97.62 370 LYS A O 1
ATOM 2856 N N . SER A 1 371 ? 22.794 9.262 13.332 1.00 95.62 371 SER A N 1
ATOM 2857 C CA . SER A 1 371 ? 23.714 10.393 13.296 1.00 95.62 371 SER A CA 1
ATOM 2858 C C . SER A 1 371 ? 24.087 10.747 11.854 1.00 95.62 371 SER A C 1
ATOM 2860 O O . SER A 1 371 ? 24.201 9.874 10.983 1.00 95.62 371 SER A O 1
ATOM 2862 N N . GLY A 1 372 ? 24.290 12.034 11.587 1.00 94.81 372 GLY A N 1
ATOM 2863 C CA . GLY A 1 372 ? 24.762 12.556 10.311 1.00 94.81 372 GLY A CA 1
ATOM 2864 C C . GLY A 1 372 ? 25.977 13.460 10.480 1.00 94.81 372 GLY A C 1
ATOM 2865 O O . GLY A 1 372 ? 26.152 14.142 11.492 1.00 94.81 372 GLY A O 1
ATOM 2866 N N . GLY A 1 373 ? 26.864 13.436 9.488 1.00 92.06 373 GLY A N 1
ATOM 2867 C CA . GLY A 1 373 ? 28.023 14.314 9.443 1.00 92.06 373 GLY A CA 1
ATOM 2868 C C . GLY A 1 373 ? 28.397 14.684 8.020 1.00 92.06 373 GLY A C 1
ATOM 2869 O O . GLY A 1 373 ? 28.418 13.827 7.140 1.00 92.06 373 GLY A O 1
ATOM 2870 N N . ALA A 1 374 ? 28.711 15.959 7.842 1.00 90.81 374 ALA A N 1
ATOM 2871 C CA . ALA A 1 374 ? 29.389 16.529 6.687 1.00 90.81 374 ALA A CA 1
ATOM 2872 C C . ALA A 1 374 ? 30.427 17.539 7.210 1.00 90.81 374 ALA A C 1
ATOM 2874 O O . ALA A 1 374 ? 30.431 17.865 8.402 1.00 90.81 374 ALA A O 1
ATOM 2875 N N . LEU A 1 375 ? 31.349 18.016 6.374 1.00 89.31 375 LEU A N 1
ATOM 2876 C CA . LEU A 1 375 ? 32.346 18.979 6.845 1.00 89.31 375 LEU A CA 1
ATOM 2877 C C . LEU A 1 375 ? 31.633 20.264 7.298 1.00 89.31 375 LEU A C 1
ATOM 2879 O O . LEU A 1 375 ? 30.897 20.868 6.523 1.00 89.31 375 LEU A O 1
ATOM 2883 N N . GLY A 1 376 ? 31.826 20.654 8.560 1.00 91.94 376 GLY A N 1
ATOM 2884 C CA . GLY A 1 376 ? 31.155 21.806 9.171 1.00 91.94 376 GLY A CA 1
ATOM 2885 C C . GLY A 1 376 ? 29.712 21.560 9.640 1.00 91.94 376 GLY A C 1
ATOM 2886 O O . GLY A 1 376 ? 29.117 22.473 10.205 1.00 91.94 376 GLY A O 1
ATOM 2887 N N . TYR A 1 377 ? 29.154 20.354 9.470 1.00 95.56 377 TYR A N 1
ATOM 2888 C CA . TYR A 1 377 ? 27.774 20.030 9.857 1.00 95.56 377 TYR A CA 1
ATOM 2889 C C . TYR A 1 377 ? 27.671 18.723 10.642 1.00 95.56 377 TYR A C 1
ATOM 2891 O O . TYR A 1 377 ? 28.299 17.710 10.313 1.00 95.56 377 TYR A O 1
ATOM 2899 N N . ARG A 1 378 ? 26.811 18.715 11.662 1.00 95.81 378 ARG A N 1
ATOM 2900 C CA . ARG A 1 378 ? 26.428 17.506 12.398 1.00 95.81 378 ARG A CA 1
ATOM 2901 C C . ARG A 1 378 ? 24.939 17.491 12.670 1.00 95.81 378 ARG A C 1
ATOM 2903 O O . ARG A 1 378 ? 24.353 18.522 12.992 1.00 95.81 378 ARG A O 1
ATOM 2910 N N . SER A 1 379 ? 24.351 16.311 12.585 1.00 97.25 379 SER A N 1
ATOM 2911 C CA . SER A 1 379 ? 22.924 16.117 12.784 1.00 97.25 379 SER A CA 1
ATOM 2912 C C . SER A 1 379 ? 22.639 14.835 13.557 1.00 97.25 379 SER A C 1
ATOM 2914 O O . SER A 1 379 ? 23.439 13.896 13.555 1.00 97.25 379 SER A O 1
ATOM 2916 N N . GLN A 1 380 ? 21.490 14.804 14.220 1.00 97.81 380 GLN A N 1
ATOM 2917 C CA . GLN A 1 380 ? 20.963 13.631 14.901 1.00 97.81 380 GLN A CA 1
ATOM 2918 C C . GLN A 1 380 ? 19.450 13.578 14.687 1.00 97.81 380 GLN A C 1
ATOM 2920 O O . GLN A 1 380 ? 18.746 14.546 14.972 1.00 97.81 380 GLN A O 1
ATOM 2925 N N . LEU A 1 381 ? 18.963 12.438 14.201 1.00 98.50 381 LEU A N 1
ATOM 2926 C CA . LEU A 1 381 ? 17.547 12.077 14.188 1.00 98.50 381 LEU A CA 1
ATOM 2927 C C . LEU A 1 381 ? 17.353 10.905 15.146 1.00 98.50 381 LEU A C 1
ATOM 2929 O O . LEU A 1 381 ? 18.022 9.888 14.991 1.00 98.50 381 LEU A O 1
ATOM 2933 N N . SER A 1 382 ? 16.457 11.032 16.117 1.00 98.25 382 SER A N 1
ATOM 2934 C CA . SER A 1 382 ? 16.184 9.984 17.103 1.00 98.25 382 SER A CA 1
ATOM 2935 C C . SER A 1 382 ? 14.685 9.738 17.202 1.00 98.25 382 SER A C 1
ATOM 2937 O O . SER A 1 382 ? 13.958 10.613 17.662 1.00 98.25 382 SER A O 1
ATOM 2939 N N . ILE A 1 383 ? 14.230 8.555 16.795 1.00 98.12 383 ILE A N 1
ATOM 2940 C CA . ILE A 1 383 ? 12.836 8.111 16.910 1.00 98.12 383 ILE A CA 1
ATOM 2941 C C . ILE A 1 383 ? 12.687 7.266 18.178 1.00 98.12 383 ILE A C 1
ATOM 2943 O O . ILE A 1 383 ? 13.452 6.324 18.394 1.00 98.12 383 ILE A O 1
ATOM 2947 N N . VAL A 1 384 ? 11.692 7.576 19.005 1.00 97.00 384 VAL A N 1
ATOM 2948 C CA . VAL A 1 384 ? 11.347 6.820 20.217 1.00 97.00 384 VAL A CA 1
ATOM 2949 C C . VAL A 1 384 ? 9.888 6.384 20.106 1.00 97.00 384 VAL A C 1
ATOM 2951 O O . VAL A 1 384 ? 8.972 7.064 20.573 1.00 97.00 384 VAL A O 1
ATOM 2954 N N . ASP A 1 385 ? 9.674 5.256 19.422 1.00 94.62 385 ASP A N 1
ATOM 2955 C CA . ASP A 1 385 ? 8.332 4.778 19.059 1.00 94.62 385 ASP A CA 1
ATOM 2956 C C . ASP A 1 385 ? 7.487 4.404 20.290 1.00 94.62 385 ASP A C 1
ATOM 2958 O O . ASP A 1 385 ? 6.292 4.689 20.295 1.00 94.62 385 ASP A O 1
ATOM 2962 N N . ASP A 1 386 ? 8.114 3.906 21.368 1.00 91.88 386 ASP A N 1
ATOM 2963 C CA . ASP A 1 386 ? 7.464 3.600 22.658 1.00 91.88 386 ASP A CA 1
ATOM 2964 C C . ASP A 1 386 ? 6.646 4.787 23.206 1.00 91.88 386 ASP A C 1
ATOM 2966 O O . ASP A 1 386 ? 5.601 4.591 23.820 1.00 91.88 386 ASP A O 1
ATOM 2970 N N . TYR A 1 387 ? 7.094 6.022 22.957 1.00 94.94 387 TYR A N 1
ATOM 2971 C CA . TYR A 1 387 ? 6.409 7.245 23.389 1.00 94.94 387 TYR A CA 1
ATOM 2972 C C . TYR A 1 387 ? 5.769 8.025 22.240 1.00 94.94 387 TYR A C 1
ATOM 2974 O O . TYR A 1 387 ? 5.149 9.058 22.477 1.00 94.94 387 TYR A O 1
ATOM 2982 N N . GLY A 1 388 ? 5.908 7.568 20.995 1.00 95.69 388 GLY A N 1
ATOM 2983 C CA . GLY A 1 388 ? 5.409 8.308 19.842 1.00 95.69 388 GLY A CA 1
ATOM 2984 C C . GLY A 1 388 ? 6.092 9.668 19.652 1.00 95.69 388 GLY A C 1
ATOM 2985 O O . GLY A 1 388 ? 5.420 10.622 19.269 1.00 95.69 388 GLY A O 1
ATOM 2986 N N . ILE A 1 389 ? 7.390 9.795 19.949 1.00 97.69 389 ILE A N 1
ATOM 2987 C CA . ILE A 1 389 ? 8.118 11.070 19.817 1.00 97.69 389 ILE A CA 1
ATOM 2988 C C . ILE A 1 389 ? 9.402 10.930 19.009 1.00 97.69 389 ILE A C 1
ATOM 2990 O O . ILE A 1 389 ? 10.000 9.855 18.932 1.00 97.69 389 ILE A O 1
ATOM 2994 N N . ALA A 1 390 ? 9.847 12.038 18.423 1.00 98.44 390 ALA A N 1
ATOM 2995 C CA . ALA A 1 390 ? 11.155 12.145 17.795 1.00 98.44 390 ALA A CA 1
ATOM 2996 C C . ALA A 1 390 ? 11.902 13.396 18.257 1.00 98.44 390 ALA A C 1
ATOM 2998 O O . ALA A 1 390 ? 11.303 14.424 18.572 1.00 98.44 390 ALA A O 1
ATOM 2999 N N . VAL A 1 391 ? 13.227 13.299 18.276 1.00 98.38 391 VAL A N 1
ATOM 3000 C CA . VAL A 1 391 ? 14.145 14.405 18.547 1.00 98.38 391 VAL A CA 1
ATOM 3001 C C . VAL A 1 391 ? 15.002 14.638 17.310 1.00 98.38 391 VAL A C 1
ATOM 3003 O O . VAL A 1 391 ? 15.631 13.706 16.802 1.00 98.38 391 VAL A O 1
ATOM 3006 N N . VAL A 1 392 ? 15.030 15.883 16.836 1.00 98.62 392 VAL A N 1
ATOM 3007 C CA . VAL A 1 392 ? 15.819 16.310 15.675 1.00 98.62 392 VAL A CA 1
ATOM 3008 C C . VAL A 1 392 ? 16.787 17.403 16.104 1.00 98.62 392 VAL A C 1
ATOM 3010 O O . VAL A 1 392 ? 16.390 18.390 16.721 1.00 98.62 392 VAL A O 1
ATOM 3013 N N . ILE A 1 393 ? 18.061 17.232 15.765 1.00 98.38 393 ILE A N 1
ATOM 3014 C CA . ILE A 1 393 ? 19.133 18.174 16.092 1.00 98.38 393 ILE A CA 1
ATOM 3015 C C . ILE A 1 393 ? 19.932 18.426 14.828 1.00 98.38 393 ILE A C 1
ATOM 3017 O O . ILE A 1 393 ? 20.499 17.494 14.260 1.00 98.38 393 ILE A O 1
ATOM 3021 N N . LEU A 1 394 ? 20.003 19.683 14.404 1.00 98.38 394 LEU A N 1
ATOM 3022 C CA . LEU A 1 394 ? 20.792 20.129 13.261 1.00 98.38 394 LEU A CA 1
ATOM 3023 C C . LEU A 1 394 ? 21.789 21.180 13.736 1.00 98.38 394 LEU A C 1
ATOM 3025 O O . LEU A 1 394 ? 21.399 22.174 14.343 1.00 98.38 394 LEU A O 1
ATOM 3029 N N . THR A 1 395 ? 23.076 20.972 13.474 1.00 97.00 395 THR A N 1
ATOM 3030 C CA . THR A 1 395 ? 24.150 21.880 13.892 1.00 97.00 395 THR A CA 1
ATOM 3031 C C . THR A 1 395 ? 25.059 22.222 12.714 1.00 97.00 395 THR A C 1
ATOM 3033 O O . THR A 1 395 ? 25.362 21.369 11.875 1.00 97.00 395 THR A O 1
ATOM 3036 N N . ALA A 1 396 ? 25.503 23.474 12.670 1.00 96.56 396 ALA A N 1
ATOM 3037 C CA . ALA A 1 396 ? 26.460 24.015 11.716 1.00 96.56 396 ALA A CA 1
ATOM 3038 C C . ALA A 1 396 ? 27.579 24.715 12.499 1.00 96.56 396 ALA A C 1
ATOM 3040 O O . ALA A 1 396 ? 27.341 25.717 13.178 1.00 96.56 396 ALA A O 1
ATOM 3041 N N . GLY A 1 397 ? 28.794 24.178 12.428 1.00 92.25 397 GLY A N 1
ATOM 3042 C CA . GLY A 1 397 ? 29.958 24.646 13.176 1.00 92.25 397 GLY A CA 1
ATOM 3043 C C . GLY A 1 397 ? 30.829 23.497 13.696 1.00 92.25 397 GLY A C 1
ATOM 3044 O O . GLY A 1 397 ? 30.792 22.384 13.162 1.00 92.25 397 GLY A O 1
ATOM 3045 N N . PRO A 1 398 ? 31.645 23.749 14.733 1.00 84.44 398 PRO A N 1
ATOM 3046 C CA . PRO A 1 398 ? 32.481 22.732 15.364 1.00 84.44 398 PRO A CA 1
ATOM 3047 C C . PRO A 1 398 ? 31.691 21.521 15.881 1.00 84.44 398 PRO A C 1
ATOM 3049 O O . PRO A 1 398 ? 30.583 21.635 16.397 1.00 84.44 398 PRO A O 1
ATOM 3052 N N . MET A 1 399 ? 32.300 20.337 15.787 1.00 79.44 399 MET A N 1
ATOM 3053 C CA . MET A 1 399 ? 31.606 19.055 15.973 1.00 79.44 399 MET A CA 1
ATOM 3054 C C . MET A 1 399 ? 31.109 18.757 17.399 1.00 79.44 399 MET A C 1
ATOM 3056 O O . MET A 1 399 ? 30.333 17.820 17.571 1.00 79.44 399 MET A O 1
ATOM 3060 N N . SER A 1 400 ? 31.555 19.486 18.426 1.00 83.62 400 SER A N 1
ATOM 3061 C CA . SER A 1 400 ? 31.301 19.121 19.828 1.00 83.62 400 SER A CA 1
ATOM 3062 C C . SER A 1 400 ? 29.863 19.371 20.300 1.00 83.62 400 SER A C 1
ATOM 3064 O O . SER A 1 400 ? 29.413 18.694 21.222 1.00 83.62 400 SER A O 1
ATOM 3066 N N . ALA A 1 401 ? 29.121 20.285 19.665 1.00 90.44 401 ALA A N 1
ATOM 3067 C CA . ALA A 1 401 ? 27.796 20.700 20.135 1.00 90.44 401 ALA A CA 1
ATOM 3068 C C . ALA A 1 401 ? 26.750 19.569 20.087 1.00 90.44 401 ALA A C 1
ATOM 3070 O O . ALA A 1 401 ? 26.006 19.374 21.045 1.00 90.44 401 ALA A O 1
ATOM 3071 N N . VAL A 1 402 ? 26.709 18.787 18.999 1.00 92.75 402 VAL A N 1
ATOM 3072 C CA . VAL A 1 402 ? 25.638 17.800 18.754 1.00 92.75 402 VAL A CA 1
ATOM 3073 C C . VAL A 1 402 ? 25.514 16.758 19.870 1.00 92.75 402 VAL A C 1
ATOM 3075 O O . VAL A 1 402 ? 24.401 16.406 20.247 1.00 92.75 402 VAL A O 1
ATOM 3078 N N . SER A 1 403 ? 26.635 16.291 20.433 1.00 90.19 403 SER A N 1
ATOM 3079 C CA . SER A 1 403 ? 26.623 15.254 21.472 1.00 90.19 403 SER A CA 1
ATOM 3080 C C . SER A 1 403 ? 26.027 15.781 22.773 1.00 90.19 403 SER A C 1
ATOM 3082 O O . SER A 1 403 ? 25.206 15.103 23.383 1.00 90.19 403 SER A O 1
ATOM 3084 N N . VAL A 1 404 ? 26.421 16.992 23.180 1.00 94.25 404 VAL A N 1
ATOM 3085 C CA . VAL A 1 404 ? 25.931 17.621 24.413 1.00 94.25 404 VAL A CA 1
ATOM 3086 C C . VAL A 1 404 ? 24.453 17.980 24.272 1.00 94.25 404 VAL A C 1
ATOM 3088 O O . VAL A 1 404 ? 23.663 17.716 25.172 1.00 94.25 404 VAL A O 1
ATOM 3091 N N . LEU A 1 405 ? 24.058 18.513 23.112 1.00 96.44 405 LEU A N 1
ATOM 3092 C CA . LEU A 1 405 ? 22.666 18.852 22.811 1.00 96.44 405 LEU A CA 1
ATOM 3093 C C . LEU A 1 405 ? 21.771 17.606 22.764 1.00 96.44 405 LEU A C 1
ATOM 3095 O O . LEU A 1 405 ? 20.666 17.634 23.297 1.00 96.44 405 LEU A O 1
ATOM 3099 N N . THR A 1 406 ? 22.253 16.501 22.184 1.00 95.12 406 THR A N 1
ATOM 3100 C CA . THR A 1 406 ? 21.508 15.230 22.140 1.00 95.12 406 THR A CA 1
ATOM 3101 C C . THR A 1 406 ? 21.245 14.696 23.538 1.00 95.12 406 THR A C 1
ATOM 3103 O O . THR A 1 406 ? 20.105 14.356 23.856 1.00 95.12 406 THR A O 1
ATOM 3106 N N . ASP A 1 407 ? 22.275 14.671 24.384 1.00 93.94 407 ASP A N 1
ATOM 3107 C CA . ASP A 1 407 ? 22.141 14.215 25.764 1.00 93.94 407 ASP A CA 1
ATOM 3108 C C . ASP A 1 407 ? 21.202 15.130 26.562 1.00 93.94 407 ASP A C 1
ATOM 3110 O O . ASP A 1 407 ? 20.268 14.650 27.201 1.00 93.94 407 ASP A O 1
ATOM 3114 N N . ALA A 1 408 ? 21.352 16.453 26.446 1.00 96.19 408 ALA A N 1
ATOM 3115 C CA . ALA A 1 408 ? 20.482 17.421 27.115 1.00 96.19 408 ALA A CA 1
ATOM 3116 C C . ALA A 1 408 ? 19.006 17.284 26.700 1.00 96.19 408 ALA A C 1
ATOM 3118 O O . ALA A 1 408 ? 18.119 17.322 27.555 1.00 96.19 408 ALA A O 1
ATOM 3119 N N . MET A 1 409 ? 18.727 17.092 25.406 1.00 97.62 409 MET A N 1
ATOM 3120 C CA . MET A 1 409 ? 17.361 16.909 24.912 1.00 97.62 409 MET A CA 1
ATOM 3121 C C . MET A 1 409 ? 16.745 15.602 25.405 1.00 97.62 409 MET A C 1
ATOM 3123 O O . MET A 1 409 ? 15.657 15.622 25.981 1.00 97.62 409 MET A O 1
ATOM 3127 N N . LEU A 1 410 ? 17.429 14.472 25.213 1.00 95.94 410 LEU A N 1
ATOM 3128 C CA . LEU A 1 410 ? 16.893 13.164 25.593 1.00 95.94 410 LEU A CA 1
ATOM 3129 C C . LEU A 1 410 ? 16.746 13.036 27.116 1.00 95.94 410 LEU A C 1
ATOM 3131 O O . LEU A 1 410 ? 15.704 12.579 27.582 1.00 95.94 410 LEU A O 1
ATOM 3135 N N . SER A 1 411 ? 17.730 13.500 27.893 1.00 94.69 411 SER A N 1
ATOM 3136 C CA . SER A 1 411 ? 17.687 13.466 29.364 1.00 94.69 411 SER A CA 1
ATOM 3137 C C . SER A 1 411 ? 16.666 14.424 29.978 1.00 94.69 411 SER A C 1
ATOM 3139 O O . SER A 1 411 ? 16.237 14.203 31.108 1.00 94.69 411 SER A O 1
ATOM 3141 N N . THR A 1 412 ? 16.245 15.469 29.257 1.00 96.75 412 THR A N 1
ATOM 3142 C CA . THR A 1 412 ? 15.201 16.385 29.737 1.00 96.75 412 THR A CA 1
ATOM 3143 C C . THR A 1 412 ? 13.808 15.914 29.342 1.00 96.75 412 THR A C 1
ATOM 3145 O O . THR A 1 412 ? 12.914 15.861 30.187 1.00 96.75 412 THR A O 1
ATOM 3148 N N . PHE A 1 413 ? 13.604 15.571 28.068 1.00 97.56 413 PHE A N 1
ATOM 3149 C CA . PHE A 1 413 ? 12.265 15.301 27.551 1.00 97.56 413 PHE A CA 1
ATOM 3150 C C . PHE A 1 413 ? 11.782 13.878 27.823 1.00 97.56 413 PHE A C 1
ATOM 3152 O O . PHE A 1 413 ? 10.615 13.724 28.165 1.00 97.56 413 PHE A O 1
ATOM 3159 N N . LEU A 1 414 ? 12.627 12.842 27.736 1.00 96.19 414 LEU A N 1
ATOM 3160 C CA . LEU A 1 414 ? 12.150 11.465 27.939 1.00 96.19 414 LEU A CA 1
ATOM 3161 C C . LEU A 1 414 ? 11.605 11.205 29.354 1.00 96.19 414 LEU A C 1
ATOM 3163 O O . LEU A 1 414 ? 10.514 10.643 29.443 1.00 96.19 414 LEU A O 1
ATOM 3167 N N . PRO A 1 415 ? 12.254 11.650 30.453 1.00 95.56 415 PRO A N 1
ATOM 3168 C CA . PRO A 1 415 ? 11.657 11.535 31.785 1.00 95.56 415 PRO A CA 1
ATOM 3169 C C . PRO A 1 415 ? 10.316 12.263 31.912 1.00 95.56 415 PRO A C 1
ATOM 3171 O O . PRO A 1 415 ? 9.378 11.720 32.487 1.00 95.56 415 PRO A O 1
ATOM 3174 N N . ALA A 1 416 ? 10.216 13.476 31.359 1.00 96.81 416 ALA A N 1
ATOM 3175 C CA . ALA A 1 416 ? 8.994 14.274 31.417 1.00 96.81 416 ALA A CA 1
ATOM 3176 C C . ALA A 1 416 ? 7.851 13.623 30.619 1.00 96.81 416 ALA A C 1
ATOM 3178 O O . ALA A 1 416 ? 6.711 13.602 31.070 1.00 96.81 416 ALA A O 1
ATOM 3179 N N . ILE A 1 417 ? 8.153 13.059 29.449 1.00 96.81 417 ILE A N 1
ATOM 3180 C CA . ILE A 1 417 ? 7.187 12.372 28.584 1.00 96.81 417 ILE A CA 1
ATOM 3181 C C . ILE A 1 417 ? 6.724 11.048 29.213 1.00 96.81 417 ILE A C 1
ATOM 3183 O O . ILE A 1 417 ? 5.529 10.750 29.166 1.00 96.81 417 ILE A O 1
ATOM 3187 N N . ASP A 1 418 ? 7.615 10.279 29.852 1.00 95.00 418 ASP A N 1
ATOM 3188 C CA . ASP A 1 418 ? 7.231 9.096 30.645 1.00 95.00 418 ASP A CA 1
ATOM 3189 C C . ASP A 1 418 ? 6.297 9.487 31.800 1.00 95.00 418 ASP A C 1
ATOM 3191 O O . ASP A 1 418 ? 5.261 8.851 32.004 1.00 95.00 418 ASP A O 1
ATOM 3195 N N . GLU A 1 419 ? 6.586 10.586 32.503 1.00 95.12 419 GLU A N 1
ATOM 3196 C CA . GLU A 1 419 ? 5.725 11.090 33.577 1.00 95.12 419 GLU A CA 1
ATOM 3197 C C . GLU A 1 419 ? 4.350 11.543 33.062 1.00 95.12 419 GLU A C 1
ATOM 3199 O O . GLU A 1 419 ? 3.330 11.189 33.656 1.00 95.12 419 GLU A O 1
ATOM 3204 N N . VAL A 1 420 ? 4.291 12.242 31.922 1.00 96.12 420 VAL A N 1
ATOM 3205 C CA . VAL A 1 420 ? 3.021 12.597 31.264 1.00 96.12 420 VAL A CA 1
ATOM 3206 C C . VAL A 1 420 ? 2.237 11.347 30.870 1.00 96.12 420 VAL A C 1
ATOM 3208 O O . VAL A 1 420 ? 1.034 11.275 31.121 1.00 96.12 420 VAL A O 1
ATOM 3211 N N . SER A 1 421 ? 2.901 10.347 30.286 1.00 94.19 421 SER A N 1
ATOM 3212 C CA . SER A 1 421 ? 2.266 9.084 29.880 1.00 94.19 421 SER A CA 1
ATOM 3213 C C . SER A 1 421 ? 1.654 8.371 31.087 1.00 94.19 421 SER A C 1
ATOM 3215 O O . SER A 1 421 ? 0.500 7.942 31.047 1.00 94.19 421 SER A O 1
ATOM 3217 N N . ARG A 1 422 ? 2.390 8.321 32.204 1.00 92.62 422 ARG A N 1
ATOM 3218 C CA . ARG A 1 422 ? 1.927 7.779 33.492 1.00 92.62 422 ARG A CA 1
ATOM 3219 C C . ARG A 1 422 ? 0.771 8.565 34.084 1.00 92.62 422 ARG A C 1
ATOM 3221 O O . ARG A 1 422 ? -0.139 7.957 34.643 1.00 92.62 422 ARG A O 1
ATOM 3228 N N . ASP A 1 423 ? 0.800 9.891 34.008 1.00 92.31 423 ASP A N 1
ATOM 3229 C CA . ASP A 1 423 ? -0.284 10.728 34.518 1.00 92.31 423 ASP A CA 1
ATOM 3230 C C . ASP A 1 423 ? -1.570 10.521 33.708 1.00 92.31 423 ASP A C 1
ATOM 3232 O O . ASP A 1 423 ? -2.626 10.256 34.281 1.00 92.31 423 ASP A O 1
ATOM 3236 N N . GLN A 1 424 ? -1.469 10.499 32.376 1.00 92.06 424 GLN A N 1
ATOM 3237 C CA . GLN A 1 424 ? -2.596 10.205 31.485 1.00 92.06 424 GLN A CA 1
ATOM 3238 C C . GLN A 1 424 ? -3.138 8.783 31.682 1.00 92.06 424 GLN A C 1
ATOM 3240 O O . GLN A 1 424 ? -4.348 8.559 31.582 1.00 92.06 424 GLN A O 1
ATOM 3245 N N . ALA A 1 425 ? -2.273 7.820 32.001 1.00 90.56 425 ALA A N 1
ATOM 3246 C CA . ALA A 1 425 ? -2.664 6.440 32.253 1.00 90.56 425 ALA A CA 1
ATOM 3247 C C . ALA A 1 425 ? -3.349 6.202 33.607 1.00 90.56 425 ALA A C 1
ATOM 3249 O O . ALA A 1 425 ? -4.040 5.192 33.760 1.00 90.56 425 ALA A O 1
ATOM 3250 N N . LYS A 1 426 ? -3.321 7.161 34.541 1.00 88.69 426 LYS A N 1
ATOM 3251 C CA . LYS A 1 426 ? -4.205 7.122 35.725 1.00 88.69 426 LYS A CA 1
ATOM 3252 C C . LYS A 1 426 ? -5.682 7.080 35.342 1.00 88.69 426 LYS A C 1
ATOM 3254 O O . LYS A 1 426 ? -6.499 6.579 36.103 1.00 88.69 426 LYS A O 1
ATOM 3259 N N . ASN A 1 427 ? -6.044 7.509 34.131 1.00 86.44 427 ASN A N 1
ATOM 3260 C CA . ASN A 1 427 ? -7.402 7.325 33.627 1.00 86.44 427 ASN A CA 1
ATOM 3261 C C . ASN A 1 427 ? -7.817 5.844 33.558 1.00 86.44 427 ASN A C 1
ATOM 3263 O O . ASN A 1 427 ? -9.013 5.561 33.576 1.00 86.44 427 ASN A O 1
ATOM 3267 N N . TYR A 1 428 ? -6.894 4.883 33.484 1.00 86.88 428 TYR A N 1
ATOM 3268 C CA . TYR A 1 428 ? -7.224 3.453 33.550 1.00 86.88 428 TYR A CA 1
ATOM 3269 C C . TYR A 1 428 ? -7.312 2.923 34.985 1.00 86.88 428 TYR A C 1
ATOM 3271 O O . TYR A 1 428 ? -7.924 1.876 35.183 1.00 86.88 428 TYR A O 1
ATOM 3279 N N . GLU A 1 429 ? -6.773 3.640 35.978 1.00 88.44 429 GLU A N 1
ATOM 3280 C CA . GLU A 1 429 ? -6.816 3.289 37.404 1.00 88.44 429 GLU A CA 1
ATOM 3281 C C . GLU A 1 429 ? -8.229 3.487 37.962 1.00 88.44 429 GLU A C 1
ATOM 3283 O O . GLU A 1 429 ? -8.584 4.498 38.570 1.00 88.44 429 GLU A O 1
ATOM 3288 N N . ARG A 1 430 ? -9.096 2.513 37.694 1.00 87.81 430 ARG A N 1
ATOM 3289 C CA . ARG A 1 430 ? -10.478 2.532 38.158 1.00 87.81 430 ARG A CA 1
ATOM 3290 C C . ARG A 1 430 ? -11.019 1.128 38.374 1.00 87.81 430 ARG A C 1
ATOM 3292 O O . ARG A 1 430 ? -10.502 0.128 37.876 1.00 87.81 430 ARG A O 1
ATOM 3299 N N . LYS A 1 431 ? -12.121 1.083 39.116 1.00 89.12 431 LYS A N 1
ATOM 3300 C CA . LYS A 1 431 ? -12.930 -0.110 39.337 1.00 89.12 431 LYS A CA 1
ATOM 3301 C C . LYS A 1 431 ? -14.065 -0.155 38.314 1.00 89.12 431 LYS A C 1
ATOM 3303 O O . LYS A 1 431 ? -14.961 0.688 38.339 1.00 89.12 431 LYS A O 1
ATOM 3308 N N . PHE A 1 432 ? -14.045 -1.147 37.435 1.00 88.25 432 PHE A N 1
ATOM 3309 C CA . PHE A 1 432 ? -15.100 -1.424 36.466 1.00 88.25 432 PHE A CA 1
ATOM 3310 C C . PHE A 1 432 ? -16.054 -2.476 37.036 1.00 88.25 432 PHE A C 1
ATOM 3312 O O . PHE A 1 432 ? -15.633 -3.456 37.649 1.00 88.25 432 PHE A O 1
ATOM 3319 N N . THR A 1 433 ? -17.355 -2.276 36.842 1.00 88.19 433 THR A N 1
ATOM 3320 C CA . THR A 1 433 ? -18.396 -3.191 37.328 1.00 88.19 433 THR A CA 1
ATOM 3321 C C . THR A 1 433 ? -19.452 -3.419 36.258 1.00 88.19 433 THR A C 1
ATOM 3323 O O . THR A 1 433 ? -19.631 -2.593 35.361 1.00 88.19 433 THR A O 1
ATOM 3326 N N . SER A 1 434 ? -20.168 -4.538 36.354 1.00 82.31 434 SER A N 1
ATOM 3327 C CA . SER A 1 434 ? -21.335 -4.805 35.512 1.00 82.31 434 SER A CA 1
ATOM 3328 C C . SER A 1 434 ? -22.385 -3.701 35.615 1.00 82.31 434 SER A C 1
ATOM 3330 O O . SER A 1 434 ? -22.616 -3.153 36.697 1.00 82.31 434 SER A O 1
ATOM 3332 N N . LYS A 1 435 ? -23.102 -3.439 34.514 1.00 77.94 435 LYS A N 1
ATOM 3333 C CA . LYS A 1 435 ? -24.289 -2.572 34.527 1.00 77.94 435 LYS A CA 1
ATOM 3334 C C . LYS A 1 435 ? -25.275 -3.019 35.612 1.00 77.94 435 LYS A C 1
ATOM 3336 O O . LYS A 1 435 ? -25.455 -4.214 35.853 1.00 77.94 435 LYS A O 1
ATOM 3341 N N . LYS A 1 436 ? -25.945 -2.052 36.250 1.00 66.19 436 LYS A N 1
ATOM 3342 C CA . LYS A 1 436 ? -27.022 -2.334 37.212 1.00 66.19 436 LYS A CA 1
ATOM 3343 C C . LYS A 1 436 ? -28.101 -3.186 36.533 1.00 66.19 436 LYS A C 1
ATOM 3345 O O . LYS A 1 436 ? -28.637 -2.770 35.512 1.00 66.19 436 LYS A O 1
ATOM 3350 N N . GLY A 1 437 ? -28.408 -4.347 37.115 1.00 60.16 437 GLY A N 1
ATOM 3351 C CA . GLY A 1 437 ? -29.391 -5.297 36.581 1.00 60.16 437 GLY A CA 1
ATOM 3352 C C . GLY A 1 437 ? -28.819 -6.420 35.706 1.00 60.16 437 GLY A C 1
ATOM 3353 O O . GLY A 1 437 ? -29.601 -7.151 35.117 1.00 60.16 437 GLY A O 1
ATOM 3354 N N . ALA A 1 438 ? -27.493 -6.574 35.604 1.00 69.69 438 ALA A N 1
ATOM 3355 C CA . ALA A 1 438 ? -26.899 -7.750 34.967 1.00 69.69 438 ALA A CA 1
ATOM 3356 C C . ALA A 1 438 ? -27.154 -9.030 35.789 1.00 69.69 438 ALA A C 1
ATOM 3358 O O . ALA A 1 438 ? -26.962 -9.020 37.006 1.00 69.69 438 ALA A O 1
ATOM 3359 N N . ASP A 1 439 ? -27.511 -10.131 35.116 1.00 74.75 439 ASP A N 1
ATOM 3360 C CA . ASP A 1 439 ? -27.807 -11.428 35.754 1.00 74.75 439 ASP A CA 1
ATOM 3361 C C . ASP A 1 439 ? -26.620 -11.998 36.546 1.00 74.75 439 ASP A C 1
ATOM 3363 O O . ASP A 1 439 ? -26.802 -12.675 37.557 1.00 74.75 439 ASP A O 1
ATOM 3367 N N . VAL A 1 440 ? -25.389 -11.715 36.103 1.00 83.19 440 VAL A N 1
ATOM 3368 C CA . VAL A 1 440 ? -24.157 -12.154 36.765 1.00 83.19 440 VAL A CA 1
ATOM 3369 C C . VAL A 1 440 ? -23.249 -10.945 36.997 1.00 83.19 440 VAL A C 1
ATOM 3371 O O . VAL A 1 440 ? -22.710 -10.404 36.027 1.00 83.19 440 VAL A O 1
ATOM 3374 N N . PRO A 1 441 ? -23.036 -10.513 38.253 1.00 83.62 441 PRO A N 1
ATOM 3375 C CA . PRO A 1 441 ? -22.204 -9.354 38.527 1.00 83.62 441 PRO A CA 1
ATOM 3376 C C . PRO A 1 441 ? -20.733 -9.663 38.235 1.00 83.62 441 PRO A C 1
ATOM 3378 O O . PRO A 1 441 ? -20.221 -10.722 38.615 1.00 83.62 441 PRO A O 1
ATOM 3381 N N . PHE A 1 442 ? -20.045 -8.720 37.596 1.00 89.81 442 PHE A N 1
ATOM 3382 C CA . PHE A 1 442 ? -18.593 -8.750 37.423 1.00 89.81 442 PHE A CA 1
ATOM 3383 C C . PHE A 1 442 ? -17.965 -7.488 38.007 1.00 89.81 442 PHE A C 1
ATOM 3385 O O . PHE A 1 442 ? -18.592 -6.426 38.055 1.00 89.81 442 PHE A O 1
ATOM 3392 N N . GLU A 1 443 ? -16.719 -7.618 38.440 1.00 90.75 443 GLU A N 1
ATOM 3393 C CA . GLU A 1 443 ? -15.909 -6.543 38.988 1.00 90.75 443 GLU A CA 1
ATOM 3394 C C . GLU A 1 443 ? -14.455 -6.738 38.555 1.00 90.75 443 GLU A C 1
ATOM 3396 O O . GLU A 1 443 ? -13.897 -7.818 38.737 1.00 90.75 443 GLU A O 1
ATOM 3401 N N . VAL A 1 444 ? -13.831 -5.692 38.022 1.00 92.56 444 VAL A N 1
ATOM 3402 C CA . VAL A 1 444 ? -12.395 -5.663 37.737 1.00 92.56 444 VAL A CA 1
ATOM 3403 C C . VAL A 1 444 ? -11.812 -4.338 38.205 1.00 92.56 444 VAL A C 1
ATOM 3405 O O . VAL A 1 444 ? -12.413 -3.289 37.989 1.00 92.56 444 VAL A O 1
ATOM 3408 N N . SER A 1 445 ? -10.667 -4.374 38.876 1.00 92.75 445 SER A N 1
ATOM 3409 C CA . SER A 1 445 ? -9.955 -3.169 39.312 1.00 92.75 445 SER A CA 1
ATOM 3410 C C . SER A 1 445 ? -8.561 -3.157 38.718 1.00 92.75 445 SER A C 1
ATOM 3412 O O . SER A 1 445 ? -7.854 -4.166 38.781 1.00 92.75 445 SER A O 1
ATOM 3414 N N . LEU A 1 446 ? -8.193 -2.014 38.149 1.00 93.06 446 LEU A N 1
ATOM 3415 C CA . LEU A 1 446 ? -6.856 -1.746 37.642 1.00 93.06 446 LEU A CA 1
ATOM 3416 C C . LEU A 1 446 ? -6.176 -0.715 38.538 1.00 93.06 446 LEU A C 1
ATOM 3418 O O . LEU A 1 446 ? -6.820 0.231 38.997 1.00 93.06 446 LEU A O 1
ATOM 3422 N N . SER A 1 447 ? -4.877 -0.886 38.747 1.00 91.69 447 SER A N 1
ATOM 3423 C CA . SER A 1 447 ? -4.020 0.037 39.495 1.00 91.69 447 SER A CA 1
ATOM 3424 C C . SER A 1 447 ? -2.751 0.338 38.717 1.00 91.69 447 SER A C 1
ATOM 3426 O O . SER A 1 447 ? -2.328 -0.475 37.902 1.00 91.69 447 SER A O 1
ATOM 3428 N N . GLN A 1 448 ? -2.123 1.482 38.973 1.00 90.56 448 GLN A N 1
ATOM 3429 C CA . GLN A 1 448 ? -0.809 1.804 38.422 1.00 90.56 448 GLN A CA 1
ATOM 3430 C C . GLN A 1 448 ? 0.232 1.810 39.540 1.00 90.56 448 GLN A C 1
ATOM 3432 O O . GLN A 1 448 ? 0.039 2.455 40.569 1.00 90.56 448 GLN A O 1
ATOM 3437 N N . ASP A 1 449 ? 1.344 1.102 39.345 1.00 87.50 449 ASP A N 1
ATOM 3438 C CA . ASP A 1 449 ? 2.504 1.173 40.236 1.00 87.50 449 ASP A CA 1
ATOM 3439 C C . ASP A 1 449 ? 3.660 1.956 39.586 1.00 87.50 449 ASP A C 1
ATOM 3441 O O . ASP A 1 449 ? 3.517 2.585 38.535 1.00 87.50 449 ASP A O 1
ATOM 3445 N N . SER A 1 450 ? 4.836 1.950 40.220 1.00 81.38 450 SER A N 1
ATOM 3446 C CA . SER A 1 450 ? 6.026 2.619 39.677 1.00 81.38 450 SER A CA 1
ATOM 3447 C C . SER A 1 450 ? 6.575 1.981 38.393 1.00 81.38 450 SER A C 1
ATOM 3449 O O . SER A 1 450 ? 7.531 2.493 37.827 1.00 81.38 450 SER A O 1
ATOM 3451 N N . ALA A 1 451 ? 6.050 0.842 37.956 1.00 83.12 451 ALA A N 1
ATOM 3452 C CA . ALA A 1 451 ? 6.496 0.145 36.762 1.00 83.12 451 ALA A CA 1
ATOM 3453 C C . ALA A 1 451 ? 5.451 0.280 35.643 1.00 83.12 451 ALA A C 1
ATOM 3455 O O . ALA A 1 451 ? 5.735 0.944 34.644 1.00 83.12 451 ALA A O 1
ATOM 3456 N N . SER A 1 452 ? 4.243 -0.262 35.815 1.00 89.56 452 SER A N 1
ATOM 3457 C CA . SER A 1 452 ? 3.190 -0.309 34.784 1.00 89.56 452 SER A CA 1
ATOM 3458 C C . SER A 1 452 ? 1.782 -0.336 35.398 1.00 89.56 452 SER A C 1
ATOM 3460 O O . SER A 1 452 ? 1.609 -0.243 36.616 1.00 89.56 452 SER A O 1
ATOM 3462 N N . LEU A 1 453 ? 0.759 -0.515 34.556 1.00 92.06 453 LEU A N 1
ATOM 3463 C CA . LEU A 1 453 ? -0.568 -0.924 35.018 1.00 92.06 453 LEU A CA 1
ATOM 3464 C C . LEU A 1 453 ? -0.544 -2.380 35.514 1.00 92.06 453 LEU A C 1
ATOM 3466 O O . LEU A 1 453 ? 0.204 -3.220 35.000 1.00 92.06 453 LEU A O 1
ATOM 3470 N N . THR A 1 454 ? -1.358 -2.666 36.527 1.00 93.62 454 THR A N 1
ATOM 3471 C CA . THR A 1 454 ? -1.520 -3.971 37.171 1.00 93.62 454 THR A CA 1
ATOM 3472 C C . THR A 1 454 ? -2.997 -4.303 37.359 1.00 93.62 454 THR A C 1
ATOM 3474 O O . THR A 1 454 ? -3.833 -3.432 37.617 1.00 93.62 454 THR A O 1
ATOM 3477 N N . LEU A 1 455 ? -3.320 -5.589 37.239 1.00 94.06 455 LEU A N 1
ATOM 3478 C CA . LEU A 1 455 ? -4.636 -6.121 37.568 1.00 94.06 455 LEU A CA 1
ATOM 3479 C C . LEU A 1 455 ? -4.710 -6.323 39.087 1.00 94.06 455 LEU A C 1
ATOM 3481 O O . LEU A 1 455 ? -4.055 -7.215 39.617 1.00 94.06 455 LEU A O 1
ATOM 3485 N N . SER A 1 456 ? -5.478 -5.502 39.802 1.00 91.62 456 SER A N 1
ATOM 3486 C CA . SER A 1 456 ? -5.567 -5.566 41.272 1.00 91.62 456 SER A CA 1
ATOM 3487 C C . SER A 1 456 ? -6.675 -6.503 41.754 1.00 91.62 456 SER A C 1
ATOM 3489 O O . SER A 1 456 ? -6.565 -7.106 42.821 1.00 91.62 456 SER A O 1
ATOM 3491 N N . SER A 1 457 ? -7.769 -6.617 40.997 1.00 91.88 457 SER A N 1
ATOM 3492 C CA . SER A 1 457 ? -8.822 -7.598 41.266 1.00 91.88 457 SER A CA 1
ATOM 3493 C C . SER A 1 457 ? -9.578 -7.971 39.997 1.00 91.88 457 SER A C 1
ATOM 3495 O O . SER A 1 457 ? -9.787 -7.136 39.121 1.00 91.88 457 SER A O 1
ATOM 3497 N N . LEU A 1 458 ? -10.028 -9.223 39.917 1.00 92.94 458 LEU A N 1
ATOM 3498 C CA . LEU A 1 458 ? -10.950 -9.702 38.891 1.00 92.94 458 LEU A CA 1
ATOM 3499 C C . LEU A 1 458 ? -11.899 -10.715 39.528 1.00 92.94 458 LEU A C 1
ATOM 3501 O O . LEU A 1 458 ? -11.481 -11.771 40.004 1.00 92.94 458 LEU A O 1
ATOM 3505 N N . ARG A 1 459 ? -13.186 -10.377 39.573 1.00 92.12 459 ARG A N 1
ATOM 3506 C CA . ARG A 1 459 ? -14.228 -11.163 40.231 1.00 92.12 459 ARG A CA 1
ATOM 3507 C C . ARG A 1 459 ? -15.458 -11.301 39.352 1.00 92.12 459 ARG A C 1
ATOM 3509 O O . ARG A 1 459 ? -15.895 -10.349 38.709 1.00 92.12 459 ARG A O 1
ATOM 3516 N N . ARG A 1 460 ? -16.079 -12.476 39.396 1.00 90.25 460 ARG A N 1
ATOM 3517 C CA . ARG A 1 460 ? -17.378 -12.743 38.765 1.00 90.25 460 ARG A CA 1
ATOM 3518 C C . ARG A 1 460 ? -18.232 -13.554 39.721 1.00 90.25 460 ARG A C 1
ATOM 3520 O O . ARG A 1 460 ? -17.800 -14.604 40.180 1.00 90.25 460 ARG A O 1
ATOM 3527 N N . ASN A 1 461 ? -19.431 -13.069 40.032 1.00 87.69 461 ASN A N 1
ATOM 3528 C CA . ASN A 1 461 ? -20.351 -13.716 40.971 1.00 87.69 461 ASN A CA 1
ATOM 3529 C C . ASN A 1 461 ? -19.681 -14.122 42.302 1.00 87.69 461 ASN A C 1
ATOM 3531 O O . ASN A 1 461 ? -19.745 -15.278 42.708 1.00 87.69 461 ASN A O 1
ATOM 3535 N N . GLN A 1 462 ? -18.953 -13.189 42.928 1.00 82.75 462 GLN A N 1
ATOM 3536 C CA . GLN A 1 462 ? -18.141 -13.397 44.145 1.00 82.75 462 GLN A CA 1
ATOM 3537 C C . GLN A 1 462 ? -16.941 -14.357 44.012 1.00 82.75 462 GLN A C 1
ATOM 3539 O O . GLN A 1 462 ? -16.124 -14.418 44.928 1.00 82.75 462 GLN A O 1
ATOM 3544 N N . SER A 1 463 ? -16.777 -15.046 42.880 1.00 90.44 463 SER A N 1
ATOM 3545 C CA . SER A 1 463 ? -15.616 -15.902 42.621 1.00 90.44 463 SER A CA 1
ATOM 3546 C C . SER A 1 463 ? -14.389 -15.055 42.290 1.00 90.44 463 SER A C 1
ATOM 3548 O O . SER A 1 463 ? -14.480 -14.118 41.493 1.00 90.44 463 SER A O 1
ATOM 3550 N N . ASP A 1 464 ? -13.252 -15.385 42.901 1.00 91.12 464 ASP A N 1
ATOM 3551 C CA . ASP A 1 464 ? -11.966 -14.722 42.674 1.00 91.12 464 ASP A CA 1
ATOM 3552 C C . ASP A 1 464 ? -11.262 -15.308 41.443 1.00 91.12 464 ASP A C 1
ATOM 3554 O O . ASP A 1 464 ? -10.545 -16.309 41.517 1.00 91.12 464 ASP A O 1
ATOM 3558 N N . ILE A 1 465 ? -11.503 -14.686 40.289 1.00 92.75 465 ILE A N 1
ATOM 3559 C CA . ILE A 1 465 ? -10.869 -15.084 39.031 1.00 92.75 465 ILE A CA 1
ATOM 3560 C C . ILE A 1 465 ? -9.391 -14.696 39.048 1.00 92.75 465 ILE A C 1
ATOM 3562 O O . ILE A 1 465 ? -8.584 -15.454 38.529 1.00 92.75 465 ILE A O 1
ATOM 3566 N N . PHE A 1 466 ? -9.014 -13.579 39.675 1.00 91.56 466 PHE A N 1
ATOM 3567 C CA . PHE A 1 466 ? -7.619 -13.135 39.735 1.00 91.56 466 PHE A CA 1
ATOM 3568 C C . PHE A 1 466 ? -6.696 -14.215 40.316 1.00 91.56 466 PHE A C 1
ATOM 3570 O O . PHE A 1 466 ? -5.740 -14.629 39.664 1.00 91.56 466 PHE A O 1
ATOM 3577 N N . SER A 1 467 ? -7.029 -14.741 41.499 1.00 90.00 467 SER A N 1
ATOM 3578 C CA . SER A 1 467 ? -6.259 -15.838 42.106 1.00 90.00 467 SER A CA 1
ATOM 3579 C C . SER A 1 467 ? -6.317 -17.123 41.272 1.00 90.00 467 SER A C 1
ATOM 3581 O O . SER A 1 467 ? -5.358 -17.894 41.248 1.00 90.00 467 SER A O 1
ATOM 3583 N N . SER A 1 468 ? -7.432 -17.348 40.571 1.00 90.69 468 SER A N 1
ATOM 3584 C CA . SER A 1 468 ? -7.618 -18.516 39.706 1.00 90.69 468 SER A CA 1
ATOM 3585 C C . SER A 1 468 ? -6.757 -18.448 38.440 1.00 90.69 468 SER A C 1
ATOM 3587 O O . SER A 1 468 ? -6.274 -19.485 38.005 1.00 90.69 468 SER A O 1
ATOM 3589 N N . LEU A 1 469 ? -6.507 -17.261 37.870 1.00 90.62 469 LEU A N 1
ATOM 3590 C CA . LEU A 1 469 ? -5.644 -17.089 36.690 1.00 90.62 469 LEU A CA 1
ATOM 3591 C C . LEU A 1 469 ? -4.222 -17.588 36.956 1.00 90.62 469 LEU A C 1
ATOM 3593 O O . LEU A 1 469 ? -3.689 -18.367 36.171 1.00 90.62 469 LEU A O 1
ATOM 3597 N N . LEU A 1 470 ? -3.642 -17.212 38.100 1.00 87.69 470 LEU A N 1
ATOM 3598 C CA . LEU A 1 470 ? -2.311 -17.677 38.502 1.00 87.69 470 LEU A CA 1
ATOM 3599 C C . LEU A 1 470 ? -2.272 -19.201 38.681 1.00 87.69 470 LEU A C 1
ATOM 3601 O O . LEU A 1 470 ? -1.315 -19.840 38.261 1.00 87.69 470 LEU A O 1
ATOM 3605 N N . GLN A 1 471 ? -3.322 -19.794 39.258 1.00 89.38 471 GLN A N 1
ATOM 3606 C CA . GLN A 1 471 ? -3.420 -21.251 39.397 1.00 89.38 471 GLN A CA 1
ATOM 3607 C C . GLN A 1 471 ? -3.555 -21.951 38.044 1.00 89.38 471 GLN A C 1
ATOM 3609 O O . GLN A 1 471 ? -2.928 -22.982 37.832 1.00 89.38 471 GLN A O 1
ATOM 3614 N N . ILE A 1 472 ? -4.354 -21.398 37.128 1.00 91.12 472 ILE A N 1
ATOM 3615 C CA . ILE A 1 472 ? -4.526 -21.942 35.778 1.00 91.12 472 ILE A CA 1
ATOM 3616 C C . ILE A 1 472 ? -3.191 -21.919 35.033 1.00 91.12 472 ILE A C 1
ATOM 3618 O O . ILE A 1 472 ? -2.813 -22.934 34.455 1.00 91.12 472 ILE A O 1
ATOM 3622 N N . TRP A 1 473 ? -2.457 -20.804 35.080 1.00 89.12 473 TRP A N 1
ATOM 3623 C CA . TRP A 1 473 ? -1.129 -20.717 34.474 1.00 89.12 473 TRP A CA 1
ATOM 3624 C C . TRP A 1 473 ? -0.119 -21.657 35.129 1.00 89.12 473 TRP A C 1
ATOM 3626 O O . TRP A 1 473 ? 0.628 -22.305 34.408 1.00 89.12 473 TRP A O 1
ATOM 3636 N N . GLU A 1 474 ? -0.121 -21.805 36.454 1.00 86.69 474 GLU A N 1
ATOM 3637 C CA . GLU A 1 474 ? 0.761 -22.763 37.135 1.00 86.69 474 GLU A CA 1
ATOM 3638 C C . GLU A 1 474 ? 0.435 -24.214 36.736 1.00 86.69 474 GLU A C 1
ATOM 3640 O O . GLU A 1 474 ? 1.340 -24.993 36.460 1.00 86.69 474 GLU A O 1
ATOM 3645 N N . ILE A 1 475 ? -0.848 -24.584 36.636 1.00 90.00 475 ILE A N 1
ATOM 3646 C CA . ILE A 1 475 ? -1.267 -25.929 36.203 1.00 90.00 475 ILE A CA 1
ATOM 3647 C C . ILE A 1 475 ? -0.899 -26.178 34.737 1.00 90.00 475 ILE A C 1
ATOM 3649 O O . ILE A 1 475 ? -0.470 -27.275 34.388 1.00 90.00 475 ILE A O 1
ATOM 3653 N N . ALA A 1 476 ? -1.106 -25.186 33.871 1.00 88.31 476 ALA A N 1
ATOM 3654 C CA . ALA A 1 476 ? -0.895 -25.331 32.435 1.00 88.31 476 ALA A CA 1
ATOM 3655 C C . ALA A 1 476 ? 0.584 -25.237 32.036 1.00 88.31 476 ALA A C 1
ATOM 3657 O O . ALA A 1 476 ? 1.006 -25.925 31.110 1.00 88.31 476 ALA A O 1
ATOM 3658 N N . MET A 1 477 ? 1.357 -24.382 32.712 1.00 86.00 477 MET A N 1
ATOM 3659 C CA . MET A 1 477 ? 2.700 -23.983 32.285 1.00 86.00 477 MET A CA 1
ATOM 3660 C C . MET A 1 477 ? 3.787 -24.199 33.344 1.00 86.00 477 MET A C 1
ATOM 3662 O O . MET A 1 477 ? 4.956 -24.149 32.987 1.00 86.00 477 MET A O 1
ATOM 3666 N N . GLY A 1 478 ? 3.465 -24.469 34.613 1.00 81.50 478 GLY A N 1
ATOM 3667 C CA . GLY A 1 478 ? 4.434 -24.463 35.726 1.00 81.50 478 GLY A CA 1
ATOM 3668 C C . GLY A 1 478 ? 5.586 -25.475 35.636 1.00 81.50 478 GLY A C 1
ATOM 3669 O O . GLY A 1 478 ? 6.585 -25.317 36.328 1.00 81.50 478 GLY A O 1
ATOM 3670 N N . GLU A 1 479 ? 5.484 -26.485 34.767 1.00 84.88 479 GLU A N 1
ATOM 3671 C CA . GLU A 1 479 ? 6.587 -27.413 34.450 1.00 84.88 479 GLU A CA 1
ATOM 3672 C C . GLU A 1 479 ? 7.551 -26.865 33.374 1.00 84.88 479 GLU A C 1
ATOM 3674 O O . GLU A 1 479 ? 8.666 -27.360 33.226 1.00 84.88 479 GLU A O 1
ATOM 3679 N N . PHE A 1 480 ? 7.137 -25.850 32.609 1.00 81.12 480 PHE A N 1
ATOM 3680 C CA . PHE A 1 480 ? 7.893 -25.271 31.490 1.00 81.12 480 PHE A CA 1
ATOM 3681 C C . PHE A 1 480 ? 8.552 -23.929 31.825 1.00 81.12 480 PHE A C 1
ATOM 3683 O O . PHE A 1 480 ? 9.497 -23.532 31.144 1.00 81.12 480 PHE A O 1
ATOM 3690 N N . ILE A 1 481 ? 8.060 -23.219 32.843 1.00 79.75 481 ILE A N 1
ATOM 3691 C CA . ILE A 1 481 ? 8.482 -21.850 33.169 1.00 79.75 481 ILE A CA 1
ATOM 3692 C C . ILE A 1 481 ? 8.687 -21.657 34.678 1.00 79.75 481 ILE A C 1
ATOM 3694 O O . ILE A 1 481 ? 8.172 -22.441 35.478 1.00 79.75 481 ILE A O 1
ATOM 3698 N N . PRO A 1 482 ? 9.426 -20.611 35.101 1.00 79.31 482 PRO A N 1
ATOM 3699 C CA . PRO A 1 482 ? 9.564 -20.277 36.512 1.00 79.31 482 PRO A CA 1
ATOM 3700 C C . PRO A 1 482 ? 8.209 -20.038 37.179 1.00 79.31 482 PRO A C 1
ATOM 3702 O O . PRO A 1 482 ? 7.268 -19.546 36.558 1.00 79.31 482 PRO A O 1
ATOM 3705 N N . LYS A 1 483 ? 8.137 -20.324 38.483 1.00 81.75 483 LYS A N 1
ATOM 3706 C CA . LYS A 1 483 ? 6.912 -20.116 39.260 1.00 81.75 483 LYS A CA 1
ATOM 3707 C C . LYS A 1 483 ? 6.406 -18.687 39.139 1.00 81.75 483 LYS A C 1
ATOM 3709 O O . LYS A 1 483 ? 7.170 -17.734 39.324 1.00 81.75 483 LYS A O 1
ATOM 3714 N N . MET A 1 484 ? 5.104 -18.550 38.933 1.00 83.62 484 MET A N 1
ATOM 3715 C CA . MET A 1 484 ? 4.467 -17.243 38.832 1.00 83.62 484 MET A CA 1
ATOM 3716 C C . MET A 1 484 ? 4.449 -16.524 40.186 1.00 83.62 484 MET A C 1
ATOM 3718 O O . MET A 1 484 ? 4.170 -17.096 41.243 1.00 83.62 484 MET A O 1
ATOM 3722 N N . GLY A 1 485 ? 4.758 -15.236 40.145 1.00 84.00 485 GLY A N 1
ATOM 3723 C CA . GLY A 1 485 ? 4.575 -14.284 41.226 1.00 84.00 485 GLY A CA 1
ATOM 3724 C C . GLY A 1 485 ? 3.108 -13.895 41.406 1.00 84.00 485 GLY A C 1
ATOM 3725 O O . GLY A 1 485 ? 2.207 -14.368 40.719 1.00 84.00 485 GLY A O 1
ATOM 3726 N N . LYS A 1 486 ? 2.855 -13.011 42.376 1.00 85.81 486 LYS A N 1
ATOM 3727 C CA . LYS A 1 486 ? 1.492 -12.572 42.727 1.00 85.81 486 LYS A CA 1
ATOM 3728 C C . LYS A 1 486 ? 1.000 -11.373 41.913 1.00 85.81 486 LYS A C 1
ATOM 3730 O O . LYS A 1 486 ? -0.170 -11.020 42.021 1.00 85.81 486 LYS A O 1
ATOM 3735 N N . THR A 1 487 ? 1.880 -10.731 41.153 1.00 89.56 487 THR A N 1
ATOM 3736 C CA . THR A 1 487 ? 1.566 -9.532 40.372 1.00 89.56 487 THR A CA 1
ATOM 3737 C C . THR A 1 487 ? 1.261 -9.926 38.931 1.00 89.56 487 THR A C 1
ATOM 3739 O O . THR A 1 487 ? 2.071 -10.594 38.292 1.00 89.56 487 THR A O 1
ATOM 3742 N N . ILE A 1 488 ? 0.128 -9.461 38.402 1.00 91.38 488 ILE A N 1
ATOM 3743 C CA . ILE A 1 488 ? -0.191 -9.537 36.972 1.00 91.38 488 ILE A CA 1
ATOM 3744 C C . ILE A 1 488 ? -0.141 -8.115 36.417 1.00 91.38 488 ILE A C 1
ATOM 3746 O O . ILE A 1 488 ? -0.944 -7.259 36.804 1.00 91.38 488 ILE A O 1
ATOM 3750 N N . ARG A 1 489 ? 0.828 -7.854 35.541 1.00 92.12 489 ARG A N 1
ATOM 3751 C CA . ARG A 1 489 ? 0.968 -6.583 34.824 1.00 92.12 489 ARG A CA 1
ATOM 3752 C C . ARG A 1 489 ? 0.065 -6.562 33.603 1.00 92.12 489 ARG A C 1
ATOM 3754 O O . ARG A 1 489 ? -0.388 -7.607 33.151 1.00 92.12 489 ARG A O 1
ATOM 3761 N N . ILE A 1 490 ? -0.206 -5.371 33.091 1.00 91.94 490 ILE A N 1
ATOM 3762 C CA . ILE A 1 490 ? -0.980 -5.188 31.867 1.00 91.94 490 ILE A CA 1
ATOM 3763 C C . ILE A 1 490 ? -0.204 -4.253 30.950 1.00 91.94 490 ILE A C 1
ATOM 3765 O O . ILE A 1 490 ? 0.116 -3.131 31.352 1.00 91.94 490 ILE A O 1
ATOM 3769 N N . PHE A 1 491 ? 0.076 -4.713 29.734 1.00 92.38 491 PHE A N 1
ATOM 3770 C CA . PHE A 1 491 ? 0.764 -3.930 28.712 1.00 92.38 491 PHE A CA 1
ATOM 3771 C C . PHE A 1 491 ? -0.155 -3.677 27.515 1.00 92.38 491 PHE A C 1
ATOM 3773 O O . PHE A 1 491 ? -0.899 -4.581 27.120 1.00 92.38 491 PHE A O 1
ATOM 3780 N N . PRO A 1 492 ? -0.153 -2.457 26.954 1.00 90.94 492 PRO A N 1
ATOM 3781 C CA . PRO A 1 492 ? -0.896 -2.173 25.738 1.00 90.94 492 PRO A CA 1
ATOM 3782 C C . PRO A 1 492 ? -0.229 -2.852 24.541 1.00 90.94 492 PRO A C 1
ATOM 3784 O O . PRO A 1 492 ? 0.996 -2.894 24.442 1.00 90.94 492 PRO A O 1
ATOM 3787 N N . SER A 1 493 ? -1.044 -3.330 23.606 1.00 86.62 493 SER A N 1
ATOM 3788 C CA . SER A 1 493 ? -0.592 -3.601 22.242 1.00 86.62 493 SER A CA 1
ATOM 3789 C C . SER A 1 493 ? -1.047 -2.464 21.327 1.00 86.62 493 SER A C 1
ATOM 3791 O O . SER A 1 493 ? -2.017 -1.768 21.626 1.00 86.62 493 SER A O 1
ATOM 3793 N N . ASP A 1 494 ? -0.403 -2.310 20.173 1.00 79.94 494 ASP A N 1
ATOM 3794 C CA . ASP A 1 494 ? -0.837 -1.347 19.153 1.00 79.94 494 ASP A CA 1
ATOM 3795 C C . ASP A 1 494 ? -2.049 -1.858 18.329 1.00 79.94 494 ASP A C 1
ATOM 3797 O O . ASP A 1 494 ? -2.403 -1.286 17.297 1.00 79.94 494 ASP A O 1
ATOM 3801 N N . LEU A 1 495 ? -2.724 -2.930 18.772 1.00 84.88 495 LEU A N 1
ATOM 3802 C CA . LEU A 1 495 ? -3.942 -3.442 18.142 1.00 84.88 495 LEU A CA 1
ATOM 3803 C C . LEU A 1 495 ? -5.162 -2.651 18.626 1.00 84.88 495 LEU A C 1
ATOM 3805 O O . LEU A 1 495 ? -5.743 -2.918 19.684 1.00 84.88 495 LEU A O 1
ATOM 3809 N N . VAL A 1 496 ? -5.569 -1.691 17.801 1.00 81.25 496 VAL A N 1
ATOM 3810 C CA . VAL A 1 496 ? -6.733 -0.835 18.028 1.00 81.25 496 VAL A CA 1
ATOM 3811 C C . VAL A 1 496 ? -7.740 -1.039 16.900 1.00 81.25 496 VAL A C 1
ATOM 3813 O O . VAL A 1 496 ? -7.372 -1.058 15.727 1.00 81.25 496 VAL A O 1
ATOM 3816 N N . SER A 1 497 ? -9.024 -1.187 17.230 1.00 77.31 497 SER A N 1
ATOM 3817 C CA . SER A 1 497 ? -10.083 -1.279 16.219 1.00 77.31 497 SER A CA 1
ATOM 3818 C C . SER A 1 497 ? -11.353 -0.544 16.632 1.00 77.31 497 SER A C 1
ATOM 3820 O O . SER A 1 497 ? -11.749 -0.561 17.802 1.00 77.31 497 SER A O 1
ATOM 3822 N N . ASN A 1 498 ? -12.012 0.086 15.660 1.00 82.31 498 ASN A N 1
ATOM 3823 C CA . ASN A 1 498 ? -13.334 0.672 15.857 1.00 82.31 498 ASN A CA 1
ATOM 3824 C C . ASN A 1 498 ? -14.353 -0.458 16.037 1.00 82.31 498 ASN A C 1
ATOM 3826 O O . ASN A 1 498 ? -14.448 -1.367 15.214 1.00 82.31 498 ASN A O 1
ATOM 3830 N N . SER A 1 499 ? -15.115 -0.404 17.121 1.00 77.88 499 SER A N 1
ATOM 3831 C CA . SER A 1 499 ? -16.085 -1.425 17.500 1.00 77.88 499 SER A CA 1
ATOM 3832 C C . SER A 1 499 ? -17.391 -0.782 17.960 1.00 77.88 499 SER A C 1
ATOM 3834 O O . SER A 1 499 ? -17.531 0.441 18.021 1.00 77.88 499 SER A O 1
ATOM 3836 N N . THR A 1 500 ? -18.377 -1.611 18.283 1.00 78.56 500 THR A N 1
ATOM 3837 C CA . THR A 1 500 ? -19.635 -1.160 18.874 1.00 78.56 500 THR A CA 1
ATOM 3838 C C . THR A 1 500 ? -19.906 -1.929 20.151 1.00 78.56 500 THR A C 1
ATOM 3840 O O . THR A 1 500 ? -19.993 -3.156 20.119 1.00 78.56 500 THR A O 1
ATOM 3843 N N . LEU A 1 501 ? -20.103 -1.216 21.257 1.00 73.88 501 LEU A N 1
ATOM 3844 C CA . LEU A 1 501 ? -20.504 -1.795 22.536 1.00 73.88 501 LEU A CA 1
ATOM 3845 C C . LEU A 1 501 ? -21.869 -1.221 22.914 1.00 73.88 501 LEU A C 1
ATOM 3847 O O . LEU A 1 501 ? -22.043 -0.006 22.985 1.00 73.88 501 LEU A O 1
ATOM 3851 N N . ASP A 1 502 ? -22.863 -2.097 23.088 1.00 75.88 502 ASP A N 1
ATOM 3852 C CA . ASP A 1 502 ? -24.263 -1.714 23.339 1.00 75.88 502 ASP A CA 1
ATOM 3853 C C . ASP A 1 502 ? -24.844 -0.729 22.303 1.00 75.88 502 ASP A C 1
ATOM 3855 O O . ASP A 1 502 ? -25.616 0.172 22.636 1.00 75.88 502 ASP A O 1
ATOM 3859 N N . GLY A 1 503 ? -24.444 -0.871 21.036 1.00 74.31 503 GLY A N 1
ATOM 3860 C CA . GLY A 1 503 ? -24.897 -0.011 19.939 1.00 74.31 503 GLY A CA 1
ATOM 3861 C C . GLY A 1 503 ? -24.251 1.379 19.890 1.00 74.31 503 GLY A C 1
ATOM 3862 O O . GLY A 1 503 ? -24.621 2.167 19.023 1.00 74.31 503 GLY A O 1
ATOM 3863 N N . LYS A 1 504 ? -23.290 1.685 20.773 1.00 75.44 504 LYS A N 1
ATOM 3864 C CA . LYS A 1 504 ? -22.483 2.911 20.708 1.00 75.44 504 LYS A CA 1
ATOM 3865 C C . LYS A 1 504 ? -21.138 2.640 20.037 1.00 75.44 504 LYS A C 1
ATOM 3867 O O . LYS A 1 504 ? -20.548 1.595 20.325 1.00 75.44 504 LYS A O 1
ATOM 3872 N N . PRO A 1 505 ? -20.644 3.552 19.184 1.00 79.44 505 PRO A N 1
ATOM 3873 C CA . PRO A 1 505 ? -19.295 3.451 18.654 1.00 79.44 505 PRO A CA 1
ATOM 3874 C C . PRO A 1 505 ? -18.296 3.574 19.805 1.00 79.44 505 PRO A C 1
ATOM 3876 O O . PRO A 1 505 ? -18.414 4.447 20.665 1.00 79.44 505 PRO A O 1
ATOM 3879 N N . VAL A 1 506 ? -17.343 2.654 19.841 1.00 81.25 506 VAL A N 1
ATOM 3880 C CA . VAL A 1 506 ? -16.264 2.629 20.825 1.00 81.25 506 VAL A CA 1
ATOM 3881 C C . VAL A 1 506 ? -14.967 2.250 20.135 1.00 81.25 506 VAL A C 1
ATOM 3883 O O . VAL A 1 506 ? -14.960 1.484 19.172 1.00 81.25 506 VAL A O 1
ATOM 3886 N N . THR A 1 507 ? -13.854 2.724 20.667 1.00 83.56 507 THR A N 1
ATOM 3887 C CA . THR A 1 507 ? -12.537 2.227 20.275 1.00 83.56 507 THR A CA 1
ATOM 3888 C C . THR A 1 507 ? -12.197 1.041 21.164 1.00 83.56 507 THR A C 1
ATOM 3890 O O . THR A 1 507 ? -12.215 1.168 22.387 1.00 83.56 507 THR A O 1
ATOM 3893 N N . SER A 1 508 ? -11.925 -0.116 20.567 1.00 85.75 508 SER A N 1
ATOM 3894 C CA . SER A 1 508 ? -11.431 -1.293 21.281 1.00 85.75 508 SER A CA 1
ATOM 3895 C C . SER A 1 508 ? -9.914 -1.364 21.186 1.00 85.75 508 SER A C 1
ATOM 3897 O O . SER A 1 508 ? -9.347 -1.235 20.103 1.00 85.75 508 SER A O 1
ATOM 3899 N N . GLU A 1 509 ? -9.269 -1.565 22.324 1.00 90.06 509 GLU A N 1
ATOM 3900 C CA . GLU A 1 509 ? -7.823 -1.689 22.460 1.00 90.06 509 GLU A CA 1
ATOM 3901 C C . GLU A 1 509 ? -7.506 -3.059 23.041 1.00 90.06 509 GLU A C 1
ATOM 3903 O O . GLU A 1 509 ? -8.120 -3.476 24.031 1.00 90.06 509 GLU A O 1
ATOM 3908 N N . VAL A 1 510 ? -6.548 -3.756 22.435 1.00 90.94 510 VAL A N 1
ATOM 3909 C CA . VAL A 1 510 ? -6.055 -5.029 22.956 1.00 90.94 510 VAL A CA 1
ATOM 3910 C C . VAL A 1 510 ? -4.862 -4.774 23.865 1.00 90.94 510 VAL A C 1
ATOM 3912 O O . VAL A 1 510 ? -3.908 -4.084 23.511 1.00 90.94 510 VAL A O 1
ATOM 3915 N N . TRP A 1 511 ? -4.930 -5.355 25.049 1.00 92.44 511 TRP A N 1
ATOM 3916 C CA . TRP A 1 511 ? -3.889 -5.346 26.059 1.00 92.44 511 TRP A CA 1
ATOM 3917 C C . TRP A 1 511 ? -3.597 -6.789 26.463 1.00 92.44 511 TRP A C 1
ATOM 3919 O O . TRP A 1 511 ? -4.460 -7.657 26.319 1.00 92.44 511 TRP A O 1
ATOM 3929 N N . HIS A 1 512 ? -2.405 -7.042 26.990 1.00 92.50 512 HIS A N 1
ATOM 3930 C CA . HIS A 1 512 ? -1.996 -8.376 27.423 1.00 92.50 512 HIS A CA 1
ATOM 3931 C C . HIS A 1 512 ? -1.683 -8.395 28.915 1.00 92.50 512 HIS A C 1
ATOM 3933 O O . HIS A 1 512 ? -0.992 -7.516 29.440 1.00 92.50 512 HIS A O 1
ATOM 3939 N N . LEU A 1 513 ? -2.230 -9.399 29.600 1.00 92.12 513 LEU A N 1
ATOM 3940 C CA . LEU A 1 513 ? -1.899 -9.737 30.973 1.00 92.12 513 LEU A CA 1
ATOM 3941 C C . LEU A 1 513 ? -0.537 -10.426 30.999 1.00 92.12 513 LEU A C 1
ATOM 3943 O O . LEU A 1 513 ? -0.290 -11.375 30.264 1.00 92.12 513 LEU A O 1
ATOM 3947 N N . TRP A 1 514 ? 0.325 -9.977 31.898 1.00 90.44 514 TRP A N 1
ATOM 3948 C CA . TRP A 1 514 ? 1.710 -10.407 31.961 1.00 90.44 514 TRP A CA 1
ATOM 3949 C C . TRP A 1 514 ? 2.096 -10.729 33.405 1.00 90.44 514 TRP A C 1
ATOM 3951 O O . TRP A 1 514 ? 2.366 -9.812 34.194 1.00 90.44 514 TRP A O 1
ATOM 3961 N N . PRO A 1 515 ? 2.069 -12.009 33.807 1.00 87.56 515 PRO A N 1
ATOM 3962 C CA . PRO A 1 515 ? 2.434 -12.392 35.160 1.00 87.56 515 PRO A CA 1
ATOM 3963 C C . PRO A 1 515 ? 3.932 -12.160 35.397 1.00 87.56 515 PRO A C 1
ATOM 3965 O O . PRO A 1 515 ? 4.777 -12.474 34.557 1.00 87.56 515 PRO A O 1
ATOM 3968 N N . GLU A 1 516 ? 4.274 -11.591 36.552 1.00 85.56 516 GLU A N 1
ATOM 3969 C CA . GLU A 1 516 ? 5.666 -11.549 37.002 1.00 85.56 516 GLU A CA 1
ATOM 3970 C C . GLU A 1 516 ? 6.104 -12.936 37.463 1.00 85.56 516 GLU A C 1
ATOM 3972 O O . GLU A 1 516 ? 5.306 -13.663 38.045 1.00 85.56 516 GLU A O 1
ATOM 3977 N N . TYR A 1 517 ? 7.376 -13.284 37.290 1.00 82.75 517 TYR A N 1
ATOM 3978 C CA . TYR A 1 51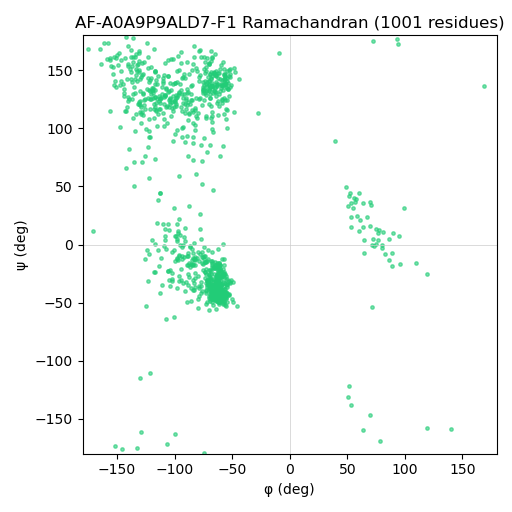7 ? 7.936 -14.496 37.885 1.00 82.75 517 TYR A CA 1
ATOM 3979 C C . TYR A 1 517 ? 8.404 -14.261 39.319 1.00 82.75 517 TYR A C 1
ATOM 3981 O O . TYR A 1 517 ? 8.845 -13.168 39.686 1.00 82.75 517 TYR A O 1
ATOM 3989 N N . MET A 1 518 ? 8.344 -15.310 40.139 1.00 78.44 518 MET A N 1
ATOM 3990 C CA . MET A 1 518 ? 9.031 -15.305 41.422 1.00 78.44 518 MET A CA 1
ATOM 3991 C C . MET A 1 518 ? 10.547 -15.239 41.208 1.00 78.44 518 MET A C 1
ATOM 3993 O O . MET A 1 518 ? 11.060 -15.827 40.253 1.00 78.44 518 MET A O 1
ATOM 3997 N N . PRO A 1 519 ? 11.285 -14.565 42.108 1.00 73.50 519 PRO A N 1
ATOM 3998 C CA . PRO A 1 519 ? 12.738 -14.616 42.092 1.00 73.50 519 PRO A CA 1
ATOM 3999 C C . PRO A 1 519 ? 13.220 -16.066 42.118 1.00 73.50 519 PRO A C 1
ATOM 4001 O O . PRO A 1 519 ? 12.685 -16.886 42.870 1.00 73.50 519 PRO A O 1
ATOM 4004 N N . GLU A 1 520 ? 14.246 -16.369 41.325 1.00 70.31 520 GLU A N 1
ATOM 4005 C CA . GLU A 1 520 ? 14.842 -17.701 41.326 1.00 70.31 520 GLU A CA 1
ATOM 4006 C C . GLU A 1 520 ? 15.312 -18.109 42.732 1.00 70.31 520 GLU A C 1
ATOM 4008 O O . GLU A 1 520 ? 15.818 -17.263 43.485 1.00 70.31 520 GLU A O 1
ATOM 4013 N N . PRO A 1 521 ? 15.187 -19.400 43.089 1.00 72.75 521 PRO A N 1
ATOM 4014 C CA . PRO A 1 521 ? 15.648 -19.893 44.374 1.00 72.75 521 PRO A CA 1
ATOM 4015 C C . PRO A 1 521 ? 17.149 -19.639 44.552 1.00 72.75 521 PRO A C 1
ATOM 4017 O O . PRO A 1 521 ? 17.961 -19.835 43.647 1.00 72.75 521 PRO A O 1
ATOM 4020 N N . THR A 1 522 ? 17.528 -19.201 45.750 1.00 75.88 522 THR A N 1
ATOM 4021 C CA . THR A 1 522 ? 18.934 -19.056 46.129 1.00 75.88 522 THR A CA 1
ATOM 4022 C C . THR A 1 522 ? 19.569 -20.434 46.283 1.00 75.88 522 THR A C 1
ATOM 4024 O O . THR A 1 522 ? 18.998 -21.303 46.942 1.00 75.88 522 THR A O 1
ATOM 4027 N N . THR A 1 523 ? 20.751 -20.623 45.702 1.00 80.38 523 THR A N 1
ATOM 4028 C CA . THR A 1 523 ? 21.512 -21.874 45.754 1.00 80.38 523 THR A CA 1
ATOM 4029 C C . THR A 1 523 ? 22.943 -21.601 46.205 1.00 80.38 523 THR A C 1
ATOM 4031 O O . THR A 1 523 ? 23.507 -20.565 45.858 1.00 80.38 523 THR A O 1
ATOM 4034 N N . ASP A 1 524 ? 23.527 -22.538 46.955 1.00 86.94 524 ASP A N 1
ATOM 4035 C CA . ASP A 1 524 ? 24.951 -22.521 47.320 1.00 86.94 524 ASP A CA 1
ATOM 4036 C C . ASP A 1 524 ? 25.851 -22.985 46.158 1.00 86.94 524 ASP A C 1
ATOM 4038 O O . ASP A 1 524 ? 27.079 -22.903 46.237 1.00 86.94 524 ASP A O 1
ATOM 4042 N N . LEU A 1 525 ? 25.256 -23.487 45.066 1.00 84.88 525 LEU A N 1
ATOM 4043 C CA . LEU A 1 525 ? 25.990 -23.797 43.843 1.00 84.88 525 LEU A CA 1
ATOM 4044 C C . LEU A 1 525 ? 26.569 -22.512 43.225 1.00 84.88 525 LEU A C 1
ATOM 4046 O O . LEU A 1 525 ? 25.915 -21.466 43.266 1.00 84.88 525 LEU A O 1
ATOM 4050 N N . PRO A 1 526 ? 27.755 -22.570 42.590 1.00 85.94 526 PRO A N 1
ATOM 4051 C CA . PRO A 1 526 ? 28.319 -21.421 41.894 1.00 85.94 526 PRO A CA 1
ATOM 4052 C C . PRO A 1 526 ? 27.354 -20.910 40.818 1.00 85.94 526 PRO A C 1
ATOM 4054 O O . PRO A 1 526 ? 27.112 -21.579 39.816 1.00 85.94 526 PRO A O 1
ATOM 4057 N N . SER A 1 527 ? 26.808 -19.715 41.023 1.00 80.62 527 SER A N 1
ATOM 4058 C CA . SER A 1 527 ? 25.919 -19.054 40.075 1.00 80.62 527 SER A CA 1
ATOM 4059 C C . SER A 1 527 ? 26.309 -17.592 39.950 1.00 80.62 527 SER A C 1
ATOM 4061 O O . SER A 1 527 ? 26.446 -16.880 40.942 1.00 80.62 527 SER A O 1
ATOM 4063 N N . ILE A 1 528 ? 26.467 -17.144 38.708 1.00 78.81 528 ILE A N 1
ATOM 4064 C CA . ILE A 1 528 ? 26.600 -15.724 38.366 1.00 78.81 528 ILE A CA 1
ATOM 4065 C C . ILE A 1 528 ? 25.269 -15.134 37.874 1.00 78.81 528 ILE A C 1
ATOM 4067 O O . ILE A 1 528 ? 25.229 -13.992 37.432 1.00 78.81 528 ILE A O 1
ATOM 4071 N N . GLY A 1 529 ? 24.174 -15.905 37.962 1.00 74.56 529 GLY A N 1
ATOM 4072 C CA . GLY A 1 529 ? 22.830 -15.457 37.604 1.00 74.56 529 GLY A CA 1
ATOM 4073 C C . GLY A 1 529 ? 22.599 -15.250 36.105 1.00 74.56 529 GLY A C 1
ATOM 4074 O O . GLY A 1 529 ? 21.843 -14.352 35.758 1.00 74.56 529 GLY A O 1
ATOM 4075 N N . ILE A 1 530 ? 23.228 -16.045 35.226 1.00 76.75 530 ILE A N 1
ATOM 4076 C CA . ILE A 1 530 ? 23.032 -15.938 33.764 1.00 76.75 530 ILE A CA 1
ATOM 4077 C C . ILE A 1 530 ? 21.554 -16.084 33.384 1.00 76.75 530 ILE A C 1
ATOM 4079 O O . ILE A 1 530 ? 21.051 -15.261 32.628 1.00 76.75 530 ILE A O 1
ATOM 4083 N N . GLU A 1 531 ? 20.846 -17.064 33.950 1.00 75.12 531 GLU A N 1
ATOM 4084 C CA . GLU A 1 531 ? 19.415 -17.275 33.671 1.00 75.12 531 GLU A CA 1
ATOM 4085 C C . GLU A 1 531 ? 18.555 -16.059 34.052 1.00 75.12 531 GLU A C 1
ATOM 4087 O O . GLU A 1 531 ? 17.597 -15.733 33.361 1.00 75.12 531 GLU A O 1
ATOM 4092 N N . LYS A 1 532 ? 18.974 -15.267 35.052 1.00 69.62 532 LYS A N 1
ATOM 4093 C CA . LYS A 1 532 ? 18.295 -14.013 35.434 1.00 69.62 532 LYS A CA 1
ATOM 4094 C C . LYS A 1 532 ? 18.401 -12.914 34.374 1.00 69.62 532 LYS A C 1
ATOM 4096 O O . LYS A 1 532 ? 17.664 -11.931 34.448 1.00 69.62 532 LYS A O 1
ATOM 4101 N N . LEU A 1 533 ? 19.343 -13.036 33.438 1.00 73.50 533 LEU A N 1
ATOM 4102 C CA . LEU A 1 533 ? 19.484 -12.136 32.290 1.00 73.50 533 LEU A CA 1
ATOM 4103 C C . LEU A 1 533 ? 18.605 -12.581 31.111 1.00 73.50 533 LEU A C 1
ATOM 4105 O O . LEU A 1 533 ? 18.330 -11.772 30.225 1.00 73.50 533 LEU A O 1
ATOM 4109 N N . GLY A 1 534 ? 18.168 -13.843 31.090 1.00 72.12 534 GLY A N 1
ATOM 4110 C CA . GLY A 1 534 ? 17.269 -14.381 30.078 1.00 72.12 534 GLY A CA 1
ATOM 4111 C C . GLY A 1 534 ? 15.835 -13.904 30.297 1.00 72.12 534 GLY A C 1
ATOM 4112 O O . GLY A 1 534 ? 15.291 -14.005 31.393 1.00 72.12 534 GLY A O 1
ATOM 4113 N N . CYS A 1 535 ? 15.194 -13.399 29.241 1.00 76.31 535 CYS A N 1
ATOM 4114 C CA . CYS A 1 535 ? 13.763 -13.121 29.259 1.00 76.31 535 CYS A CA 1
ATOM 4115 C C . CYS A 1 535 ? 13.019 -14.163 28.426 1.00 76.31 535 CYS A C 1
ATOM 4117 O O . CYS A 1 535 ? 13.047 -14.107 27.200 1.00 76.31 535 CYS A O 1
ATOM 4119 N N . VAL A 1 536 ? 12.348 -15.102 29.093 1.00 76.25 536 VAL A N 1
ATOM 4120 C CA . VAL A 1 536 ? 11.533 -16.152 28.447 1.00 76.25 536 VAL A CA 1
ATOM 4121 C C . VAL A 1 536 ? 10.030 -15.868 28.503 1.00 76.25 536 VAL A C 1
ATOM 4123 O O . VAL A 1 536 ? 9.247 -16.579 27.891 1.00 76.25 536 VAL A O 1
ATOM 4126 N N . ASN A 1 537 ? 9.607 -14.813 29.210 1.00 77.38 537 ASN A N 1
ATOM 4127 C CA . ASN A 1 537 ? 8.186 -14.523 29.447 1.00 77.38 537 ASN A CA 1
ATOM 4128 C C . ASN A 1 537 ? 7.421 -14.139 28.162 1.00 77.38 537 ASN A C 1
ATOM 4130 O O . ASN A 1 537 ? 6.214 -14.319 28.096 1.00 77.38 537 ASN A O 1
ATOM 4134 N N . TRP A 1 538 ? 8.120 -13.705 27.106 1.00 82.94 538 TRP A N 1
ATOM 4135 C CA . TRP A 1 538 ? 7.517 -13.452 25.789 1.00 82.94 538 TRP A CA 1
ATOM 4136 C C . TRP A 1 538 ? 6.934 -14.697 25.116 1.00 82.94 538 TRP A C 1
ATOM 4138 O O . TRP A 1 538 ? 6.093 -14.563 24.238 1.00 82.94 538 TRP A O 1
ATOM 4148 N N . MET A 1 539 ? 7.337 -15.902 25.532 1.00 78.50 539 MET A N 1
ATOM 4149 C CA . MET A 1 539 ? 6.764 -17.151 25.020 1.00 78.50 539 MET A CA 1
ATOM 4150 C C . MET A 1 539 ? 5.363 -17.439 25.588 1.00 78.50 539 MET A C 1
ATOM 4152 O O . MET A 1 539 ? 4.701 -18.355 25.110 1.00 78.50 539 MET A O 1
ATOM 4156 N N . ASN A 1 540 ? 4.917 -16.687 26.603 1.00 78.06 540 ASN A N 1
ATOM 4157 C CA . ASN A 1 540 ? 3.678 -16.970 27.331 1.00 78.06 540 ASN A CA 1
ATOM 4158 C C . ASN A 1 540 ? 2.423 -16.318 26.751 1.00 78.06 540 ASN A C 1
ATOM 4160 O O . ASN A 1 540 ? 1.317 -16.732 27.111 1.00 78.06 540 ASN A O 1
ATOM 4164 N N . GLU A 1 541 ? 2.571 -15.305 25.899 1.00 82.81 541 GLU A N 1
ATOM 4165 C CA . GLU A 1 541 ? 1.425 -14.660 25.256 1.00 82.81 541 GLU A CA 1
ATOM 4166 C C . GLU A 1 541 ? 0.644 -15.682 24.429 1.00 82.81 541 GLU A C 1
ATOM 4168 O O . GLU A 1 541 ? 1.223 -16.499 23.712 1.00 82.81 541 GLU A O 1
ATOM 4173 N N . ASP A 1 542 ? -0.684 -15.656 24.550 1.00 88.31 542 ASP A N 1
ATOM 4174 C CA . ASP A 1 542 ? -1.602 -16.547 23.833 1.00 88.31 542 ASP A CA 1
ATOM 4175 C C . ASP A 1 542 ? -1.418 -18.063 24.090 1.00 88.31 542 ASP A C 1
ATOM 4177 O O . ASP A 1 542 ? -2.015 -18.909 23.418 1.00 88.31 542 ASP A O 1
ATOM 4181 N N . TRP A 1 543 ? -0.631 -18.452 25.100 1.00 87.81 543 TRP A N 1
ATOM 4182 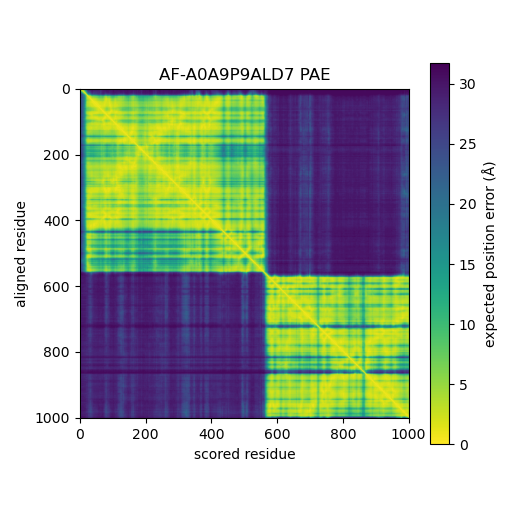C CA . TRP A 1 543 ? -0.327 -19.868 25.334 1.00 87.81 543 TRP A CA 1
ATOM 4183 C C . TRP A 1 543 ? -1.494 -20.628 25.977 1.00 87.81 543 TRP A C 1
ATOM 4185 O O . TRP A 1 543 ? -1.798 -21.767 25.612 1.00 87.81 543 TRP A O 1
ATOM 4195 N N . VAL A 1 544 ? -2.188 -19.993 26.926 1.00 90.00 544 VAL A N 1
ATOM 4196 C CA . VAL A 1 544 ? -3.348 -20.582 27.605 1.00 90.00 544 VAL A CA 1
ATOM 4197 C C . VAL A 1 544 ? -4.627 -19.967 27.064 1.00 90.00 544 VAL A C 1
ATOM 4199 O O . VAL A 1 544 ? -4.846 -18.765 27.180 1.00 90.00 544 VAL A O 1
ATOM 4202 N N . ARG A 1 545 ? -5.508 -20.813 26.524 1.00 91.88 545 ARG A N 1
ATOM 4203 C CA . ARG A 1 545 ? -6.790 -20.405 25.944 1.00 91.88 545 ARG A CA 1
ATOM 4204 C C . ARG A 1 545 ? -7.977 -20.989 26.698 1.00 91.88 545 ARG A C 1
ATOM 4206 O O . ARG A 1 545 ? -7.924 -22.112 27.197 1.00 91.88 545 ARG A O 1
ATOM 4213 N N . TYR A 1 546 ? -9.087 -20.260 26.712 1.00 89.69 546 TYR A N 1
ATOM 4214 C CA . TYR A 1 546 ? -10.364 -20.711 27.260 1.00 89.69 546 TYR A CA 1
ATOM 4215 C C . TYR A 1 546 ? -11.478 -20.489 26.234 1.00 89.69 546 TYR A C 1
ATOM 4217 O O . TYR A 1 546 ? -11.817 -19.358 25.898 1.00 89.69 546 TYR A O 1
ATOM 4225 N N . GLY A 1 547 ? -12.039 -21.578 25.697 1.00 88.25 547 GLY A N 1
ATOM 4226 C CA . GLY A 1 547 ? -13.091 -21.499 24.673 1.00 88.25 547 GLY A CA 1
ATOM 4227 C C . GLY A 1 547 ? -12.626 -20.925 23.326 1.00 88.25 547 GLY A C 1
ATOM 4228 O O . GLY A 1 547 ? -13.448 -20.407 22.579 1.00 88.25 547 GLY A O 1
ATOM 4229 N N . GLY A 1 548 ? -11.326 -21.010 23.021 1.00 88.44 548 GLY A N 1
ATOM 4230 C CA . GLY A 1 548 ? -10.717 -20.488 21.791 1.00 88.44 548 GLY A CA 1
ATOM 4231 C C . GLY A 1 548 ? -10.096 -19.094 21.928 1.00 88.44 548 GLY A C 1
ATOM 4232 O O . GLY A 1 548 ? -9.247 -18.749 21.106 1.00 88.44 548 GLY A O 1
ATOM 4233 N N . GLU A 1 549 ? -10.444 -18.347 22.980 1.00 91.00 549 GLU A N 1
ATOM 4234 C CA . GLU A 1 549 ? -9.883 -17.022 23.272 1.00 91.00 549 GLU A CA 1
ATOM 4235 C C . GLU A 1 549 ? -8.641 -17.112 24.181 1.00 91.00 549 GLU A C 1
ATOM 4237 O O . GLU A 1 549 ? -8.631 -17.945 25.098 1.00 91.00 549 GLU A O 1
ATOM 4242 N N . PRO A 1 550 ? -7.618 -16.261 23.974 1.00 92.69 550 PRO A N 1
ATOM 4243 C CA . PRO A 1 550 ? -6.445 -16.185 24.844 1.00 92.69 550 PRO A CA 1
ATOM 4244 C C . PRO A 1 550 ? -6.814 -15.675 26.237 1.00 92.69 550 PRO A C 1
ATOM 4246 O O . PRO A 1 550 ? -7.514 -14.671 26.376 1.00 92.69 550 PRO A O 1
ATOM 4249 N N . LEU A 1 551 ? -6.338 -16.353 27.280 1.00 91.31 551 LEU A N 1
ATOM 4250 C CA . LEU A 1 551 ? -6.644 -16.004 28.669 1.00 91.31 551 LEU A CA 1
ATOM 4251 C C . LEU A 1 551 ? -5.899 -14.742 29.133 1.00 91.31 551 LEU A C 1
ATOM 4253 O O . LEU A 1 551 ? -6.345 -14.061 30.055 1.00 91.31 551 LEU A O 1
ATOM 4257 N N . ASP A 1 552 ? -4.779 -14.425 28.488 1.00 91.56 552 ASP A N 1
ATOM 4258 C CA . ASP A 1 552 ? -3.988 -13.215 28.697 1.00 91.56 552 ASP A CA 1
ATOM 4259 C C . ASP A 1 552 ? -4.533 -11.997 27.934 1.00 91.56 552 ASP A C 1
ATOM 4261 O O . ASP A 1 552 ? -4.138 -10.872 28.226 1.00 91.56 552 ASP A O 1
ATOM 4265 N N . ARG A 1 553 ? -5.467 -12.174 26.992 1.00 92.94 553 ARG A N 1
ATOM 4266 C CA . ARG A 1 553 ? -6.027 -11.069 26.204 1.00 92.94 553 ARG A CA 1
ATOM 4267 C C . ARG A 1 553 ? -7.027 -10.252 27.023 1.00 92.94 553 ARG A C 1
ATOM 4269 O O . ARG A 1 553 ? -8.078 -10.739 27.436 1.00 92.94 553 ARG A O 1
ATOM 4276 N N . PHE A 1 554 ? -6.741 -8.965 27.185 1.00 90.56 554 PHE A N 1
ATOM 4277 C CA . PHE A 1 554 ? -7.557 -8.001 27.917 1.00 90.56 554 PHE A CA 1
ATOM 4278 C C . PHE A 1 554 ? -8.064 -6.902 26.972 1.00 90.56 554 PHE A C 1
ATOM 4280 O O . PHE A 1 554 ? -7.281 -6.172 26.373 1.00 90.56 554 PHE A O 1
ATOM 4287 N N . LEU A 1 555 ? -9.385 -6.778 26.814 1.00 89.81 555 LEU A N 1
ATOM 4288 C CA . LEU A 1 555 ? -9.997 -5.790 25.918 1.00 89.81 555 LEU A CA 1
ATOM 4289 C C . LEU A 1 555 ? -10.501 -4.577 26.698 1.00 89.81 555 LEU A C 1
ATOM 4291 O O . LEU A 1 555 ? -11.350 -4.706 27.584 1.00 89.81 555 LEU A O 1
ATOM 4295 N N . LEU A 1 556 ? -10.023 -3.393 26.323 1.00 87.88 556 LEU A N 1
ATOM 4296 C CA . LEU A 1 556 ? -10.512 -2.117 26.836 1.00 87.88 556 LEU A CA 1
ATOM 4297 C C . LEU A 1 556 ? -11.313 -1.393 25.757 1.00 87.88 556 LEU A C 1
ATOM 4299 O O . LEU A 1 556 ? -10.844 -1.212 24.640 1.00 87.88 556 LEU A O 1
ATOM 4303 N N . TYR A 1 557 ? -12.523 -0.960 26.106 1.00 85.44 557 TYR A N 1
ATOM 4304 C CA . TYR A 1 557 ? -13.396 -0.193 25.219 1.00 85.44 557 TYR A CA 1
ATOM 4305 C C . TYR A 1 557 ? -13.486 1.253 25.709 1.00 85.44 557 TYR A C 1
ATOM 4307 O O . TYR A 1 557 ? -13.813 1.494 26.874 1.00 85.44 557 TYR A O 1
ATOM 4315 N N . LYS A 1 558 ? -13.216 2.211 24.823 1.00 78.69 558 LYS A N 1
ATOM 4316 C CA . LYS A 1 558 ? -13.272 3.653 25.097 1.00 78.69 558 LYS A CA 1
ATOM 4317 C C . LYS A 1 558 ? -14.431 4.305 24.355 1.00 78.69 558 LYS A C 1
ATOM 4319 O O . LYS A 1 558 ? -14.637 4.027 23.177 1.00 78.69 558 LYS A O 1
ATOM 4324 N N . ASP A 1 559 ? -15.168 5.171 25.047 1.00 70.62 559 ASP A N 1
ATOM 4325 C CA . ASP A 1 559 ? -16.213 6.011 24.456 1.00 70.62 559 ASP A CA 1
ATOM 4326 C C . ASP A 1 559 ? -15.632 7.295 23.823 1.00 70.62 559 ASP A C 1
ATOM 4328 O O . ASP A 1 559 ? -14.449 7.610 23.976 1.00 70.62 559 ASP A O 1
ATOM 4332 N N . GLU A 1 560 ? -16.470 8.043 23.096 1.00 54.47 560 GLU A N 1
ATOM 4333 C CA . GLU A 1 560 ? -16.100 9.240 22.311 1.00 54.47 560 GLU A CA 1
ATOM 4334 C C . GLU A 1 560 ? -15.413 10.365 23.122 1.00 54.47 560 GLU A C 1
ATOM 4336 O O . GLU A 1 560 ? -14.810 11.265 22.539 1.00 54.47 560 GLU A O 1
ATOM 4341 N N . ASN A 1 561 ? -15.433 10.313 24.460 1.00 45.44 561 ASN A N 1
ATOM 4342 C CA . ASN A 1 561 ? -14.836 11.334 25.328 1.00 45.44 561 ASN A CA 1
ATOM 4343 C C . ASN A 1 561 ? -13.335 11.116 25.621 1.00 45.44 561 ASN A C 1
ATOM 4345 O O . ASN A 1 561 ? -12.734 11.929 26.322 1.00 45.44 561 ASN A O 1
ATOM 4349 N N . GLY A 1 562 ? -12.717 10.042 25.112 1.00 45.94 562 GLY A N 1
ATOM 4350 C CA . GLY A 1 562 ? -11.318 9.682 25.405 1.00 45.94 562 GLY A CA 1
ATOM 4351 C C . GLY A 1 562 ? -10.263 10.053 24.354 1.00 45.94 562 GLY A C 1
ATOM 4352 O O . GLY A 1 562 ? -9.078 9.979 24.661 1.00 45.94 562 GLY A O 1
ATOM 4353 N N . ARG A 1 563 ? -10.668 10.411 23.132 1.00 36.47 563 ARG A N 1
ATOM 4354 C CA . ARG A 1 563 ? -9.911 11.038 22.020 1.00 36.47 563 ARG A CA 1
ATOM 4355 C C . ARG A 1 563 ? -10.823 10.931 20.797 1.00 36.47 563 ARG A C 1
ATOM 4357 O O . ARG A 1 563 ? -11.438 9.889 20.593 1.00 36.47 563 ARG A O 1
ATOM 4364 N N . LYS A 1 564 ? -10.924 12.010 20.014 1.00 32.41 564 LYS A N 1
ATOM 4365 C CA . LYS A 1 564 ? -11.796 12.117 18.833 1.00 32.41 564 LYS A CA 1
ATOM 4366 C C . LYS A 1 564 ? -11.633 10.892 17.928 1.00 32.41 564 LYS A C 1
ATOM 4368 O O . LYS A 1 564 ? -10.565 10.680 17.358 1.00 32.41 564 LYS A O 1
ATOM 4373 N N . SER A 1 565 ? -12.692 10.102 17.805 1.00 33.66 565 SER A N 1
ATOM 4374 C CA . SER A 1 565 ? -12.750 8.985 16.875 1.00 33.66 565 SER A CA 1
ATOM 4375 C C . SER A 1 565 ? -12.871 9.502 15.443 1.00 33.66 565 SER A C 1
ATOM 4377 O O . SER A 1 565 ? -13.700 10.369 15.149 1.00 33.66 565 SER A O 1
ATOM 4379 N N . LYS A 1 566 ? -12.095 8.891 14.542 1.00 31.55 566 LYS A N 1
ATOM 4380 C CA . LYS A 1 566 ? -12.492 8.703 13.140 1.00 31.55 566 LYS A CA 1
ATOM 4381 C C . LYS A 1 566 ? -13.930 8.141 13.094 1.00 31.55 566 LYS A C 1
ATOM 4383 O O . LYS A 1 566 ? -14.305 7.412 14.017 1.00 31.55 566 LYS A O 1
ATOM 4388 N N . PRO A 1 567 ? -14.744 8.454 12.072 1.00 32.03 567 PRO A N 1
ATOM 4389 C CA . PRO A 1 567 ? -16.146 8.044 12.030 1.00 32.03 567 PRO A CA 1
ATOM 4390 C C . PRO A 1 567 ? -16.309 6.521 12.140 1.00 32.03 567 PRO A C 1
ATOM 4392 O O . PRO A 1 567 ? -15.471 5.754 11.666 1.00 32.03 567 PRO A O 1
ATOM 4395 N N . ALA A 1 568 ? -17.392 6.082 12.782 1.00 37.62 568 ALA A N 1
ATOM 4396 C CA . ALA A 1 568 ? -17.759 4.675 12.893 1.00 37.62 568 ALA A CA 1
ATOM 4397 C C . ALA A 1 568 ? -17.857 4.006 11.511 1.00 37.62 568 ALA A C 1
ATOM 4399 O O . ALA A 1 568 ? -18.445 4.587 10.601 1.00 37.62 568 ALA A O 1
ATOM 4400 N N . ALA A 1 569 ? -17.348 2.772 11.388 1.00 43.03 569 ALA A N 1
ATOM 4401 C CA . ALA A 1 569 ? -17.481 1.991 10.161 1.00 43.03 569 ALA A CA 1
ATOM 4402 C C . ALA A 1 569 ? -18.972 1.854 9.774 1.00 43.03 569 ALA A C 1
ATOM 4404 O O . ALA A 1 569 ? -19.803 1.572 10.651 1.00 43.03 569 ALA A O 1
ATOM 4405 N N . PRO A 1 570 ? -19.349 2.037 8.495 1.00 48.66 570 PRO A N 1
ATOM 4406 C CA . PRO A 1 570 ? -20.748 2.085 8.096 1.00 48.66 570 PRO A CA 1
ATOM 4407 C C . PRO A 1 570 ? -21.400 0.708 8.255 1.00 48.66 570 PRO A C 1
ATOM 4409 O O . PRO A 1 570 ? -20.763 -0.328 8.047 1.00 48.66 570 PRO A O 1
ATOM 4412 N N . LYS A 1 571 ? -22.701 0.677 8.575 1.00 55.31 571 LYS A N 1
ATOM 4413 C CA . LYS A 1 571 ? -23.488 -0.564 8.492 1.00 55.31 571 LYS A CA 1
ATOM 4414 C C . LYS A 1 571 ? -23.343 -1.156 7.080 1.00 55.31 571 LYS A C 1
ATOM 4416 O O . LYS A 1 571 ? -23.491 -0.404 6.115 1.00 55.31 571 LYS A O 1
ATOM 4421 N N . PRO A 1 572 ? -23.090 -2.471 6.931 1.00 64.56 572 PRO A N 1
ATOM 4422 C CA . PRO A 1 572 ? -22.980 -3.078 5.614 1.00 64.56 572 PRO A CA 1
ATOM 4423 C C . PRO A 1 572 ? -24.307 -2.908 4.855 1.00 64.56 572 PRO A C 1
ATOM 4425 O O . PRO A 1 572 ? -25.370 -3.173 5.427 1.00 64.56 572 PRO A O 1
ATOM 4428 N N . PRO A 1 573 ? -24.267 -2.461 3.589 1.00 76.38 573 PRO A N 1
ATOM 4429 C CA . PRO A 1 573 ? -25.469 -2.222 2.799 1.00 76.38 573 PRO A CA 1
ATOM 4430 C C . PRO A 1 573 ? -26.263 -3.517 2.589 1.00 76.38 573 PRO A C 1
ATOM 4432 O O . PRO A 1 573 ? -25.700 -4.582 2.322 1.00 76.38 573 PRO A O 1
ATOM 4435 N N . THR A 1 574 ? -27.587 -3.420 2.709 1.00 76.88 574 THR A N 1
ATOM 4436 C CA . THR A 1 574 ? -28.537 -4.540 2.570 1.00 76.88 574 THR A CA 1
ATOM 4437 C C . THR A 1 574 ? -28.931 -4.821 1.119 1.00 76.88 574 THR A C 1
ATOM 4439 O O . THR A 1 574 ? -29.425 -5.910 0.816 1.00 76.88 574 THR A O 1
ATOM 4442 N N . ASN A 1 575 ? -28.697 -3.856 0.226 1.00 90.25 575 ASN A N 1
ATOM 4443 C CA . ASN A 1 575 ? -28.978 -3.938 -1.202 1.00 90.25 575 ASN A CA 1
ATOM 4444 C C . ASN A 1 575 ? -27.665 -4.012 -1.984 1.00 90.25 575 ASN A C 1
ATOM 4446 O O . ASN A 1 575 ? -26.719 -3.290 -1.672 1.00 90.25 575 ASN A O 1
ATOM 4450 N N . THR A 1 576 ? -27.607 -4.849 -3.020 1.00 94.38 576 THR A N 1
ATOM 4451 C CA . THR A 1 576 ? -26.470 -4.898 -3.950 1.00 94.38 576 THR A CA 1
ATOM 4452 C C . THR A 1 576 ? -26.954 -4.723 -5.387 1.00 94.38 576 THR A C 1
ATOM 4454 O O . THR A 1 576 ? -27.817 -5.469 -5.838 1.00 94.38 576 THR A O 1
ATOM 4457 N N . LEU A 1 577 ? -26.405 -3.751 -6.109 1.00 96.00 577 LEU A N 1
ATOM 4458 C CA . LEU A 1 577 ? -26.518 -3.617 -7.557 1.00 96.00 577 LEU A CA 1
ATOM 4459 C C . LEU A 1 577 ? -25.366 -4.386 -8.200 1.00 96.00 577 LEU A C 1
ATOM 4461 O O . LEU A 1 577 ? -24.201 -4.096 -7.941 1.00 96.00 577 LEU A O 1
ATOM 4465 N N . VAL A 1 578 ? -25.689 -5.372 -9.029 1.00 96.88 578 VAL A N 1
ATOM 4466 C CA . VAL A 1 578 ? -24.696 -6.147 -9.779 1.00 96.88 578 VAL A CA 1
ATOM 4467 C C . VAL A 1 578 ? -24.722 -5.674 -11.220 1.00 96.88 578 VAL A C 1
ATOM 4469 O O . VAL A 1 578 ? -25.786 -5.689 -11.841 1.00 96.88 578 VAL A O 1
ATOM 4472 N N . ILE A 1 579 ? -23.566 -5.281 -11.750 1.00 96.62 579 ILE A N 1
ATOM 4473 C CA . ILE A 1 579 ? -23.385 -4.838 -13.131 1.00 96.62 579 ILE A CA 1
ATOM 4474 C C . ILE A 1 579 ? -22.275 -5.668 -13.779 1.00 96.62 579 ILE A C 1
ATOM 4476 O O . ILE A 1 579 ? -21.111 -5.585 -13.400 1.00 96.62 579 ILE A O 1
ATOM 4480 N N . ASP A 1 580 ? -22.636 -6.430 -14.804 1.00 95.44 580 ASP A N 1
ATOM 4481 C CA . ASP A 1 580 ? -21.696 -7.002 -15.768 1.00 95.44 580 ASP A CA 1
ATOM 4482 C C . ASP A 1 580 ? -21.582 -6.025 -16.947 1.00 95.44 580 ASP A C 1
ATOM 4484 O O . ASP A 1 580 ? -22.504 -5.912 -17.768 1.00 95.44 580 ASP A O 1
ATOM 4488 N N . ASN A 1 581 ? -20.501 -5.237 -16.979 1.00 91.25 581 ASN A N 1
ATOM 4489 C CA . ASN A 1 581 ? -20.391 -4.090 -17.876 1.00 91.25 581 ASN A CA 1
ATOM 4490 C C . ASN A 1 581 ? -19.808 -4.462 -19.247 1.00 91.25 581 ASN A C 1
ATOM 4492 O O . ASN A 1 581 ? -18.652 -4.187 -19.572 1.00 91.25 581 ASN A O 1
ATOM 4496 N N . GLY A 1 582 ? -20.637 -5.088 -20.080 1.00 91.94 58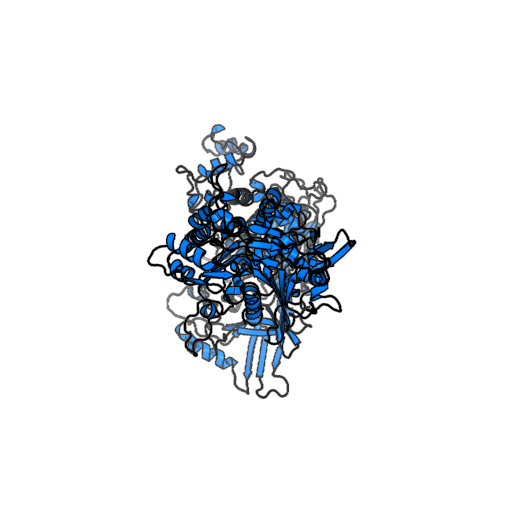2 GLY A N 1
ATOM 4497 C CA . GLY A 1 582 ? -20.276 -5.444 -21.449 1.00 91.94 582 GLY A CA 1
ATOM 4498 C C . GLY A 1 582 ? -20.214 -4.246 -22.408 1.00 91.94 582 GLY A C 1
ATOM 4499 O O . GLY A 1 582 ? -20.924 -3.254 -22.268 1.00 91.94 582 GLY A O 1
ATOM 4500 N N . ALA A 1 583 ? -19.392 -4.369 -23.453 1.00 92.19 583 ALA A N 1
ATOM 4501 C CA . ALA A 1 583 ? -19.139 -3.289 -24.415 1.00 92.19 583 ALA A CA 1
ATOM 4502 C C . ALA A 1 583 ? -20.288 -2.977 -25.394 1.00 92.19 583 ALA A C 1
ATOM 4504 O O . ALA A 1 583 ? -20.305 -1.908 -26.002 1.00 92.19 583 ALA A O 1
ATOM 4505 N N . ASP A 1 584 ? -21.201 -3.925 -25.600 1.00 92.69 584 ASP A N 1
ATOM 4506 C CA . ASP A 1 584 ? -22.385 -3.742 -26.453 1.00 92.69 584 ASP A CA 1
ATOM 4507 C C . ASP A 1 584 ? -23.676 -3.764 -25.641 1.00 92.69 584 ASP A C 1
ATOM 4509 O O . ASP A 1 584 ? -24.543 -2.917 -25.829 1.00 92.69 584 ASP A O 1
ATOM 4513 N N . THR A 1 585 ? -23.760 -4.681 -24.677 1.00 94.56 585 THR A N 1
ATOM 4514 C CA . THR A 1 585 ? -24.836 -4.735 -23.690 1.00 94.56 585 THR A CA 1
ATOM 4515 C C . THR A 1 585 ? -24.263 -4.956 -22.297 1.00 94.56 585 THR A C 1
ATOM 4517 O O . THR A 1 585 ? -23.488 -5.899 -22.095 1.00 94.56 585 THR A O 1
ATOM 4520 N N . LEU A 1 586 ? -24.682 -4.136 -21.337 1.00 94.06 586 LEU A N 1
ATOM 4521 C CA . LEU A 1 586 ? -24.443 -4.360 -19.913 1.00 94.06 586 LEU A CA 1
ATOM 4522 C C . LEU A 1 586 ? -25.622 -5.134 -19.312 1.00 94.06 586 LEU A C 1
ATOM 4524 O O . LEU A 1 586 ? -26.758 -4.995 -19.768 1.00 94.06 586 LEU A O 1
ATOM 4528 N N . LYS A 1 587 ? -25.363 -5.990 -18.326 1.00 96.38 587 LYS A N 1
ATOM 4529 C CA . LYS A 1 587 ? -26.405 -6.735 -17.606 1.00 96.38 587 LYS A CA 1
ATOM 4530 C C . LYS A 1 587 ? -26.434 -6.205 -16.194 1.00 96.38 587 LYS A C 1
ATOM 4532 O O . LYS A 1 587 ? -25.391 -6.159 -15.545 1.00 96.38 587 LYS A O 1
ATOM 4537 N N . ALA A 1 588 ? -27.605 -5.786 -15.741 1.00 96.44 588 ALA A N 1
ATOM 4538 C CA . ALA A 1 588 ? -27.751 -5.182 -14.431 1.00 96.44 588 ALA A CA 1
ATOM 4539 C C . ALA A 1 588 ? -29.003 -5.676 -13.715 1.00 96.44 588 ALA A C 1
ATOM 4541 O O . ALA A 1 588 ? -30.024 -5.960 -14.341 1.00 96.44 588 ALA A O 1
ATOM 4542 N N . GLY A 1 589 ? -28.929 -5.747 -12.391 1.00 95.38 589 GLY A N 1
ATOM 4543 C CA . GLY A 1 589 ? -30.057 -6.109 -11.544 1.00 95.38 589 GLY A CA 1
ATOM 4544 C C . GLY A 1 589 ? -29.702 -6.002 -10.066 1.00 95.38 589 GLY A C 1
ATOM 4545 O O . GLY A 1 589 ? -28.535 -5.830 -9.702 1.00 95.38 589 GLY A O 1
ATOM 4546 N N . LEU A 1 590 ? -30.724 -6.078 -9.220 1.00 93.81 590 LEU A N 1
ATOM 4547 C CA . LEU A 1 590 ? -30.597 -5.873 -7.783 1.00 93.81 590 LEU A CA 1
ATOM 4548 C C . LEU A 1 590 ? -30.694 -7.196 -7.022 1.00 93.81 590 LEU A C 1
ATOM 4550 O O . LEU A 1 590 ? -31.447 -8.102 -7.375 1.00 93.81 590 LEU A O 1
ATOM 4554 N N . VAL A 1 591 ? -29.931 -7.277 -5.940 1.00 93.38 591 VAL A N 1
ATOM 4555 C CA . VAL A 1 591 ? -29.999 -8.340 -4.943 1.00 93.38 591 VAL A CA 1
ATOM 4556 C C . VAL A 1 591 ? -30.423 -7.700 -3.628 1.00 93.38 591 VAL A C 1
ATOM 4558 O O . VAL A 1 591 ? -29.725 -6.831 -3.098 1.00 93.38 591 VAL A O 1
ATOM 4561 N N . ARG A 1 592 ? -31.600 -8.082 -3.122 1.00 88.88 592 ARG A N 1
ATOM 4562 C CA . ARG A 1 592 ? -32.236 -7.470 -1.943 1.00 88.88 592 ARG A CA 1
ATOM 4563 C C . ARG A 1 592 ? -32.639 -8.553 -0.950 1.00 88.88 592 ARG A C 1
ATOM 4565 O O . ARG A 1 592 ? -33.445 -9.422 -1.273 1.00 88.88 592 ARG A O 1
ATOM 4572 N N . GLY A 1 593 ? -32.079 -8.513 0.260 1.00 75.31 593 GLY A N 1
ATOM 4573 C CA . GLY A 1 593 ? -32.432 -9.458 1.330 1.00 75.31 593 GLY A CA 1
ATOM 4574 C C . GLY A 1 593 ? -32.244 -10.935 0.952 1.00 75.31 593 GLY A C 1
ATOM 4575 O O . GLY A 1 593 ? -33.075 -11.765 1.307 1.00 75.31 593 GLY A O 1
ATOM 4576 N N . GLY A 1 594 ? -31.201 -11.258 0.179 1.00 76.62 594 GLY A N 1
ATOM 4577 C CA . GLY A 1 594 ? -30.935 -12.619 -0.302 1.00 76.62 594 GLY A CA 1
ATOM 4578 C C . GLY A 1 594 ? -31.655 -13.001 -1.599 1.00 76.62 594 GLY A C 1
ATOM 4579 O O . GLY A 1 594 ? -31.294 -13.994 -2.229 1.00 76.62 594 GLY A O 1
ATOM 4580 N N . LYS A 1 595 ? -32.648 -12.221 -2.044 1.00 88.56 595 LYS A N 1
ATOM 4581 C CA . LYS A 1 595 ? -33.380 -12.474 -3.289 1.00 88.56 595 LYS A CA 1
ATOM 4582 C C . LYS A 1 595 ? -32.651 -11.850 -4.479 1.00 88.56 595 LYS A C 1
ATOM 4584 O O . LYS A 1 595 ? -32.320 -10.668 -4.441 1.00 88.56 595 LYS A O 1
ATOM 4589 N N . ILE A 1 596 ? -32.434 -12.649 -5.521 1.00 91.81 596 ILE A N 1
ATOM 4590 C CA . ILE A 1 596 ? -31.843 -12.227 -6.796 1.00 91.81 596 ILE A CA 1
ATOM 4591 C C . ILE A 1 596 ? -32.985 -11.885 -7.759 1.00 91.81 596 ILE A C 1
ATOM 4593 O O . ILE A 1 596 ? -33.808 -12.754 -8.058 1.00 91.81 596 ILE A O 1
ATOM 4597 N N . ASP A 1 597 ? -33.054 -10.633 -8.213 1.00 89.31 597 ASP A N 1
ATOM 4598 C CA . ASP A 1 597 ? -34.009 -10.211 -9.243 1.00 89.31 597 ASP A CA 1
ATOM 4599 C C . ASP A 1 597 ? -33.547 -10.665 -10.645 1.00 89.31 597 ASP A C 1
ATOM 4601 O O . ASP A 1 597 ? -32.386 -11.013 -10.854 1.00 89.31 597 ASP A O 1
ATOM 4605 N N . GLU A 1 598 ? -34.451 -10.696 -11.627 1.00 90.88 598 GLU A N 1
ATOM 4606 C CA . GLU A 1 598 ? -34.086 -11.027 -13.011 1.00 90.88 598 GLU A CA 1
ATOM 4607 C C . GLU A 1 598 ? -33.247 -9.890 -13.633 1.00 90.88 598 GLU A C 1
ATOM 4609 O O . GLU A 1 598 ? -33.627 -8.720 -13.507 1.00 90.88 598 GLU A O 1
ATOM 4614 N N . PRO A 1 599 ? -32.109 -10.187 -14.293 1.00 94.38 599 PRO A N 1
ATOM 4615 C CA . PRO A 1 599 ? -31.268 -9.148 -14.865 1.00 94.38 599 PRO A CA 1
ATOM 4616 C C . PRO A 1 599 ? -31.904 -8.518 -16.095 1.00 94.38 599 PRO A C 1
ATOM 4618 O O . PRO A 1 599 ? -32.402 -9.205 -16.988 1.00 94.38 599 PRO A O 1
ATOM 4621 N N . LYS A 1 600 ? -31.766 -7.200 -16.210 1.00 94.50 600 LYS A N 1
ATOM 4622 C CA . LYS A 1 600 ? -32.077 -6.475 -17.438 1.00 94.50 600 LYS A CA 1
ATOM 4623 C C . LYS A 1 600 ? -30.847 -6.443 -18.342 1.00 94.50 600 LYS A C 1
ATOM 4625 O O . LYS A 1 600 ? -29.754 -6.084 -17.903 1.00 94.50 600 LYS A O 1
ATOM 4630 N N . ILE A 1 601 ? -31.034 -6.789 -19.615 1.00 95.56 601 ILE A N 1
ATOM 4631 C CA . ILE A 1 601 ? -30.022 -6.612 -20.662 1.00 95.56 601 ILE A CA 1
ATOM 4632 C C . ILE A 1 601 ? -30.199 -5.207 -21.234 1.00 95.56 601 ILE A C 1
ATOM 4634 O O . ILE A 1 601 ? -31.221 -4.906 -21.845 1.00 95.56 601 ILE A O 1
ATOM 4638 N N . ILE A 1 602 ? -29.214 -4.346 -21.011 1.00 95.81 602 ILE A N 1
ATOM 4639 C CA . ILE A 1 602 ? -29.272 -2.925 -21.343 1.00 95.81 602 ILE A CA 1
ATOM 4640 C C . ILE A 1 602 ? -28.256 -2.635 -22.455 1.00 95.81 602 ILE A C 1
ATOM 4642 O O . ILE A 1 602 ? -27.079 -2.973 -22.301 1.00 95.81 602 ILE A O 1
ATOM 4646 N N . PRO A 1 603 ? -28.657 -1.996 -23.566 1.00 95.19 603 PRO A N 1
ATOM 4647 C CA . PRO A 1 603 ? -27.724 -1.519 -24.585 1.00 95.19 603 PRO A CA 1
ATOM 4648 C C . PRO A 1 603 ? -26.700 -0.532 -24.005 1.00 95.19 603 PRO A C 1
ATOM 4650 O O . PRO A 1 603 ? -27.076 0.486 -23.430 1.00 95.19 603 PRO A O 1
ATOM 4653 N N . ASN A 1 604 ? -25.402 -0.804 -24.163 1.00 95.56 604 ASN A N 1
ATOM 4654 C CA . ASN A 1 604 ? -24.327 0.040 -23.629 1.00 95.56 604 ASN A CA 1
ATOM 4655 C C . ASN A 1 604 ? -23.795 1.010 -24.697 1.00 95.56 604 ASN A C 1
ATOM 4657 O O . ASN A 1 604 ? -22.630 0.969 -25.099 1.00 95.56 604 ASN A O 1
ATOM 4661 N N . TYR A 1 605 ? -24.683 1.851 -25.223 1.00 94.94 605 TYR A N 1
ATOM 4662 C CA . TYR A 1 605 ? -24.346 2.883 -26.198 1.00 94.94 605 TYR A CA 1
ATOM 4663 C C . TYR A 1 605 ? -25.383 4.004 -26.233 1.00 94.94 605 TYR A C 1
ATOM 4665 O O . TYR A 1 605 ? -26.544 3.834 -25.861 1.00 94.94 605 TYR A O 1
ATOM 4673 N N . ILE A 1 606 ? -24.949 5.147 -26.755 1.00 95.00 606 ILE A N 1
ATOM 4674 C CA . ILE A 1 606 ? -25.809 6.260 -27.143 1.00 95.00 606 ILE A CA 1
ATOM 4675 C C . ILE A 1 606 ? -25.945 6.211 -28.662 1.00 95.00 606 ILE A C 1
ATOM 4677 O O . ILE A 1 606 ? -24.941 6.233 -29.381 1.00 95.00 606 ILE A O 1
ATOM 4681 N N . ALA A 1 607 ? -27.175 6.126 -29.156 1.00 92.69 607 ALA A N 1
ATOM 4682 C CA . ALA A 1 607 ? -27.464 6.064 -30.580 1.00 92.69 607 ALA A CA 1
ATOM 4683 C C . ALA A 1 607 ? -28.032 7.399 -31.064 1.00 92.69 607 ALA A C 1
ATOM 4685 O O . ALA A 1 607 ? -28.958 7.949 -30.468 1.00 92.69 607 ALA A O 1
ATOM 4686 N N . ARG A 1 608 ? -27.484 7.927 -32.156 1.00 90.50 608 ARG A N 1
ATOM 4687 C CA . ARG A 1 608 ? -27.951 9.153 -32.795 1.00 90.50 608 ARG A CA 1
ATOM 4688 C C . ARG A 1 608 ? -28.525 8.822 -34.159 1.00 90.50 608 ARG A C 1
ATOM 4690 O O . ARG A 1 608 ? -27.805 8.392 -35.057 1.00 90.50 608 ARG A O 1
ATOM 4697 N N . ASP A 1 609 ? -29.811 9.088 -34.299 1.00 86.88 609 ASP A N 1
ATOM 4698 C CA . ASP A 1 609 ? -30.497 9.092 -35.579 1.00 86.88 609 ASP A CA 1
ATOM 4699 C C . ASP A 1 609 ? -30.238 10.444 -36.258 1.00 86.88 609 ASP A C 1
ATOM 4701 O O . ASP A 1 609 ? -30.683 11.504 -35.792 1.00 86.88 609 ASP A O 1
ATOM 4705 N N . SER A 1 610 ? -29.453 10.410 -37.334 1.00 76.75 610 SER A N 1
ATOM 4706 C CA . SER A 1 610 ? -29.089 11.600 -38.107 1.00 76.75 610 SER A CA 1
ATOM 4707 C C . SER A 1 610 ? -30.287 12.184 -38.860 1.00 76.75 610 SER A C 1
ATOM 4709 O O . SER A 1 610 ? -30.374 13.407 -39.002 1.00 76.75 610 SER A O 1
ATOM 4711 N N . ASN A 1 611 ? -31.232 11.335 -39.269 1.00 74.50 611 ASN A N 1
ATOM 4712 C CA . ASN A 1 611 ? -32.399 11.702 -40.064 1.00 74.50 611 ASN A CA 1
ATOM 4713 C C . ASN A 1 611 ? -33.486 12.331 -39.186 1.00 74.50 611 ASN A C 1
ATOM 4715 O O . ASN A 1 611 ? -33.975 13.421 -39.489 1.00 74.50 611 ASN A O 1
ATOM 4719 N N . ALA A 1 612 ? -33.798 11.720 -38.039 1.00 76.69 612 ALA A N 1
ATOM 4720 C CA . ALA A 1 612 ? -34.772 12.262 -37.086 1.00 76.69 612 ALA A CA 1
ATOM 4721 C C . ALA A 1 612 ? -34.183 13.294 -36.105 1.00 76.69 612 ALA A C 1
ATOM 4723 O O . ALA A 1 612 ? -34.919 13.850 -35.287 1.00 76.69 612 ALA A O 1
ATOM 4724 N N . ARG A 1 613 ? -32.862 13.541 -36.148 1.00 80.44 613 ARG A N 1
ATOM 4725 C CA . ARG A 1 613 ? -32.111 14.378 -35.185 1.00 80.44 613 ARG A CA 1
ATOM 4726 C C . ARG A 1 613 ? -32.382 14.003 -33.725 1.00 80.44 613 ARG A C 1
ATOM 4728 O O . ARG A 1 613 ? -32.378 14.864 -32.843 1.00 80.44 613 ARG A O 1
ATOM 4735 N N . LYS A 1 614 ? -32.619 12.719 -33.469 1.00 88.38 614 LYS A N 1
ATOM 4736 C CA . LYS A 1 614 ? -32.990 12.201 -32.154 1.00 88.38 614 LYS A CA 1
ATOM 4737 C C . LYS A 1 614 ? -31.853 11.375 -31.575 1.00 88.38 614 LYS A C 1
ATOM 4739 O O . LYS A 1 614 ? -31.170 10.646 -32.288 1.00 88.38 614 LYS A O 1
ATOM 4744 N N . VAL A 1 615 ? -31.650 11.519 -30.273 1.00 92.12 615 VAL A N 1
ATOM 4745 C CA . VAL A 1 615 ? -30.679 10.738 -29.510 1.00 92.12 615 VAL A CA 1
ATOM 4746 C C . VAL A 1 615 ? -31.453 9.757 -28.643 1.00 92.12 615 VAL A C 1
ATOM 4748 O O . VAL A 1 615 ? -32.453 10.128 -28.030 1.00 92.12 615 VAL A O 1
ATOM 4751 N N . TYR A 1 616 ? -31.003 8.511 -28.636 1.00 93.19 616 TYR A N 1
ATOM 4752 C CA . TYR A 1 616 ? -31.523 7.435 -27.812 1.00 93.19 616 TYR A CA 1
ATOM 4753 C C . TYR A 1 616 ? -30.410 6.975 -26.879 1.00 93.19 616 TYR A C 1
ATOM 4755 O O . TYR A 1 616 ? -29.311 6.645 -27.334 1.00 93.19 616 TYR A O 1
ATOM 4763 N N . VAL A 1 617 ? -30.692 6.950 -25.582 1.00 93.94 617 VAL A N 1
ATOM 4764 C CA . VAL A 1 617 ? -29.754 6.469 -24.566 1.00 93.94 617 VAL A CA 1
ATOM 4765 C C . VAL A 1 617 ? -30.200 5.087 -24.101 1.00 93.94 617 VAL A C 1
ATOM 4767 O O . VAL A 1 617 ? -31.337 4.921 -23.657 1.00 93.94 617 VAL A O 1
ATOM 4770 N N . ALA A 1 618 ? -29.308 4.098 -24.195 1.00 93.19 618 ALA A N 1
ATOM 4771 C CA . ALA A 1 618 ? -29.518 2.762 -23.640 1.00 93.19 618 ALA A CA 1
ATOM 4772 C C . ALA A 1 618 ? -30.861 2.126 -24.060 1.00 93.19 618 ALA A C 1
ATOM 4774 O O . ALA A 1 618 ? -31.117 1.987 -25.259 1.00 93.19 618 ALA A O 1
ATOM 4775 N N . SER A 1 619 ? -31.740 1.758 -23.115 1.00 92.88 619 SER A N 1
ATOM 4776 C CA . SER A 1 619 ? -33.029 1.105 -23.417 1.00 92.88 619 SER A CA 1
ATOM 4777 C C . SER A 1 619 ? -33.985 1.978 -24.233 1.00 92.88 619 SER A C 1
ATOM 4779 O O . SER A 1 619 ? -34.939 1.469 -24.817 1.00 92.88 619 SER A O 1
ATOM 4781 N N . GLU A 1 620 ? -33.762 3.294 -24.325 1.00 91.38 620 GLU A N 1
ATOM 4782 C CA . GLU A 1 620 ? -34.591 4.155 -25.174 1.00 91.38 620 GLU A CA 1
ATOM 4783 C C . GLU A 1 620 ? -34.504 3.776 -26.659 1.00 91.38 620 GLU A C 1
ATOM 4785 O O . GLU A 1 620 ? -35.412 4.130 -27.415 1.00 91.38 620 GLU A O 1
ATOM 4790 N N . ILE A 1 621 ? -33.472 3.025 -27.068 1.00 89.88 621 ILE A N 1
ATOM 4791 C CA . ILE A 1 621 ? -33.328 2.512 -28.435 1.00 89.88 621 ILE A CA 1
ATOM 4792 C C . ILE A 1 621 ? -34.508 1.636 -28.872 1.00 89.88 621 ILE A C 1
ATOM 4794 O O . ILE A 1 621 ? -34.819 1.594 -30.057 1.00 89.88 621 ILE A O 1
ATOM 4798 N N . GLU A 1 622 ? -35.236 1.012 -27.940 1.00 87.12 622 GLU A N 1
ATOM 4799 C CA . GLU A 1 622 ? -36.457 0.245 -28.237 1.00 87.12 622 GLU A CA 1
ATOM 4800 C C . GLU A 1 622 ? -37.557 1.106 -28.880 1.00 87.12 622 GLU A C 1
ATOM 4802 O O . GLU A 1 622 ? -38.452 0.600 -29.556 1.00 87.12 622 GLU A O 1
ATOM 4807 N N . LYS A 1 623 ? -37.496 2.430 -28.690 1.00 87.62 623 LYS A N 1
ATOM 4808 C CA . LYS A 1 623 ? -38.418 3.395 -29.304 1.00 87.62 623 LYS A CA 1
ATOM 4809 C C . LYS A 1 623 ? -38.015 3.752 -30.737 1.00 87.62 623 LYS A C 1
ATOM 4811 O O . LYS A 1 623 ? -38.787 4.432 -31.418 1.00 87.62 623 LYS A O 1
ATOM 4816 N N . CYS A 1 624 ? -36.819 3.363 -31.175 1.00 86.12 624 CYS A N 1
ATOM 4817 C CA . CYS A 1 624 ? -36.330 3.595 -32.524 1.00 86.12 624 CYS A CA 1
ATOM 4818 C C . CYS A 1 624 ? -36.970 2.586 -33.479 1.00 86.12 624 CYS A C 1
ATOM 4820 O O . CYS A 1 624 ? -36.946 1.381 -33.238 1.00 86.12 624 CYS A O 1
ATOM 4822 N N . ARG A 1 625 ? -37.591 3.087 -34.549 1.00 81.50 625 ARG A N 1
ATOM 4823 C CA . ARG A 1 625 ? -38.236 2.246 -35.571 1.00 81.50 625 ARG A CA 1
ATOM 4824 C C . ARG A 1 625 ? -37.402 2.105 -36.835 1.00 81.50 625 ARG A C 1
ATOM 4826 O O . ARG A 1 625 ? -37.569 1.115 -37.533 1.00 81.50 625 ARG A O 1
ATOM 4833 N N . ASP A 1 626 ? -36.535 3.080 -37.085 1.00 82.88 626 ASP A N 1
ATOM 4834 C CA . ASP A 1 626 ? -35.634 3.138 -38.225 1.00 82.88 626 ASP A CA 1
ATOM 4835 C C . ASP A 1 626 ? -34.195 3.005 -37.719 1.00 82.88 626 ASP A C 1
ATOM 4837 O O . ASP A 1 626 ? -33.773 3.757 -36.842 1.00 82.88 626 ASP A O 1
ATOM 4841 N N . PHE A 1 627 ? -33.477 1.998 -38.209 1.00 83.19 627 PHE A N 1
ATOM 4842 C CA . PHE A 1 627 ? -32.079 1.738 -37.856 1.00 83.19 627 PHE A CA 1
ATOM 4843 C C . PHE A 1 627 ? -31.123 2.061 -39.013 1.00 83.19 627 PHE A C 1
ATOM 4845 O O . PHE A 1 627 ? -29.930 1.766 -38.908 1.00 83.19 627 PHE A O 1
ATOM 4852 N N . GLY A 1 628 ? -31.631 2.650 -40.099 1.00 78.62 628 GLY A N 1
ATOM 4853 C CA . GLY A 1 628 ? -30.834 3.108 -41.228 1.00 78.62 628 GLY A CA 1
ATOM 4854 C C . GLY A 1 628 ? -29.927 4.271 -40.833 1.00 78.62 628 GLY A C 1
ATOM 4855 O O . GLY A 1 628 ? -30.368 5.237 -40.210 1.00 78.62 628 GLY A O 1
ATOM 4856 N N . GLU A 1 629 ? -28.643 4.169 -41.175 1.00 80.06 629 GLU A N 1
ATOM 4857 C CA . GLU A 1 629 ? -27.620 5.208 -40.944 1.00 80.06 629 GLU A CA 1
ATOM 4858 C C . GLU A 1 629 ? -27.496 5.720 -39.490 1.00 80.06 629 GLU A C 1
ATOM 4860 O O . GLU A 1 629 ? -27.005 6.828 -39.229 1.00 80.06 629 GLU A O 1
ATOM 4865 N N . ILE A 1 630 ? -27.918 4.916 -38.511 1.00 87.56 630 ILE A N 1
ATOM 4866 C CA . ILE A 1 630 ? -27.836 5.277 -37.097 1.00 87.56 630 ILE A CA 1
ATOM 4867 C C . ILE A 1 630 ? -26.384 5.217 -36.601 1.00 87.56 630 ILE A C 1
ATOM 4869 O O . ILE A 1 630 ? -25.649 4.249 -36.813 1.00 87.56 630 ILE A O 1
ATOM 4873 N N . GLN A 1 631 ? -25.951 6.263 -35.898 1.00 89.00 631 GLN A N 1
ATOM 4874 C CA . GLN A 1 631 ? -24.588 6.356 -35.378 1.00 89.00 631 GLN A CA 1
ATOM 4875 C C . GLN A 1 631 ? -24.537 5.947 -33.910 1.00 89.00 631 GLN A C 1
ATOM 4877 O O . GLN A 1 631 ? -25.230 6.522 -33.074 1.00 89.00 631 GLN A O 1
ATOM 4882 N N . PHE A 1 632 ? -23.667 4.996 -33.575 1.00 90.62 632 PHE A N 1
ATOM 4883 C CA . PHE A 1 632 ? -23.495 4.518 -32.203 1.00 90.62 632 PHE A CA 1
ATOM 4884 C C . PHE A 1 632 ? -22.217 5.065 -31.570 1.00 90.62 632 PHE A C 1
ATOM 4886 O O . PHE A 1 632 ? -21.113 4.783 -32.041 1.00 90.62 632 PHE A O 1
ATOM 4893 N N . ARG A 1 633 ? -22.354 5.757 -30.438 1.00 92.56 633 ARG A N 1
ATOM 4894 C CA . ARG A 1 633 ? -21.245 6.132 -29.554 1.00 92.56 633 ARG A CA 1
ATOM 4895 C C . ARG A 1 633 ? -21.223 5.180 -28.360 1.00 92.56 633 ARG A C 1
ATOM 4897 O O . ARG A 1 633 ? -22.162 5.155 -27.570 1.00 92.56 633 ARG A O 1
ATOM 4904 N N . ARG A 1 634 ? -20.157 4.385 -28.240 1.00 93.25 634 ARG A N 1
ATOM 4905 C CA . ARG A 1 634 ? -19.958 3.426 -27.140 1.00 93.25 634 ARG A CA 1
ATOM 4906 C C . ARG A 1 634 ? -18.982 4.001 -26.108 1.00 93.25 634 ARG A C 1
ATOM 4908 O O . ARG A 1 634 ? -17.974 4.569 -26.526 1.00 93.25 634 ARG A O 1
ATOM 4915 N N . PRO A 1 635 ? -19.245 3.849 -24.800 1.00 94.94 635 PRO A N 1
ATOM 4916 C CA . PRO A 1 635 ? -18.304 4.253 -23.756 1.00 94.94 635 PRO A CA 1
ATOM 4917 C C . PRO A 1 635 ? -17.114 3.293 -23.609 1.00 94.94 635 PRO A C 1
ATOM 4919 O O . PRO A 1 635 ? -16.064 3.677 -23.091 1.00 94.94 635 PRO A O 1
ATOM 4922 N N . VAL A 1 636 ? -17.279 2.050 -24.073 1.00 93.69 636 VAL A N 1
ATOM 4923 C CA . VAL A 1 636 ? -16.307 0.966 -23.922 1.00 93.69 636 VAL A CA 1
ATOM 4924 C C . VAL A 1 636 ? -15.502 0.753 -25.204 1.00 93.69 636 VAL A C 1
ATOM 4926 O O . VAL A 1 636 ? -16.059 0.499 -26.277 1.00 93.69 636 VAL A O 1
ATOM 4929 N N . GLU A 1 637 ? -14.176 0.750 -25.079 1.00 90.12 637 GLU A N 1
ATOM 4930 C CA . GLU A 1 637 ? -13.239 0.415 -26.150 1.00 90.12 637 GLU A CA 1
ATOM 4931 C C . GLU A 1 637 ? -12.334 -0.746 -25.745 1.00 90.12 637 GLU A C 1
ATOM 4933 O O . GLU A 1 637 ? -11.792 -0.794 -24.646 1.00 90.12 637 GLU A O 1
ATOM 4938 N N . LYS A 1 638 ? -12.187 -1.734 -26.640 1.00 87.69 638 LYS A N 1
ATOM 4939 C CA . LYS A 1 638 ? -11.394 -2.958 -26.407 1.00 87.69 638 LYS A CA 1
ATOM 4940 C C . LYS A 1 638 ? -11.749 -3.732 -25.121 1.00 87.69 638 LYS A C 1
ATOM 4942 O O . LYS A 1 638 ? -11.002 -4.640 -24.753 1.00 87.69 638 LYS A O 1
ATOM 4947 N N . GLY A 1 639 ? -12.895 -3.439 -24.505 1.00 88.31 639 GLY A N 1
ATOM 4948 C CA . GLY A 1 639 ? -13.363 -4.037 -23.253 1.00 88.31 639 GLY A CA 1
ATOM 4949 C C . GLY A 1 639 ? -13.350 -3.100 -22.044 1.00 88.31 639 GLY A C 1
ATOM 4950 O O . GLY A 1 639 ? -14.031 -3.400 -21.076 1.00 88.31 639 GLY A O 1
ATOM 4951 N N . PHE A 1 640 ? -12.649 -1.968 -22.108 1.00 92.00 640 PHE A N 1
ATOM 4952 C CA . PHE A 1 640 ? -12.500 -1.039 -20.985 1.00 92.00 640 PHE A CA 1
ATOM 4953 C C . PHE A 1 640 ? -13.336 0.226 -21.179 1.00 92.00 640 PHE A C 1
ATOM 4955 O O . PHE A 1 640 ? -13.484 0.703 -22.306 1.00 92.00 640 PHE A O 1
ATOM 4962 N N . ILE A 1 641 ? -13.868 0.782 -20.091 1.00 93.12 641 ILE A N 1
ATOM 4963 C CA . ILE A 1 641 ? -14.596 2.056 -20.111 1.00 93.12 641 ILE A CA 1
ATOM 4964 C C . ILE A 1 641 ? -13.574 3.176 -20.321 1.00 93.12 641 ILE A C 1
ATOM 4966 O O . ILE A 1 641 ? -12.784 3.472 -19.432 1.00 93.12 641 ILE A O 1
ATOM 4970 N N . VAL A 1 642 ? -13.571 3.794 -21.499 1.00 92.25 642 VAL A N 1
ATOM 4971 C CA . VAL A 1 642 ? -12.647 4.899 -21.821 1.00 92.25 642 VAL A CA 1
ATOM 4972 C C . VAL A 1 642 ? -13.346 6.254 -21.828 1.00 92.25 642 VAL A C 1
ATOM 4974 O O . VAL A 1 642 ? -12.700 7.282 -21.661 1.00 92.25 642 VAL A O 1
ATOM 4977 N N . ASN A 1 643 ? -14.668 6.268 -22.013 1.00 94.44 643 ASN A N 1
ATOM 4978 C CA . ASN A 1 643 ? -15.470 7.483 -22.044 1.00 94.44 643 ASN A CA 1
ATOM 4979 C C . ASN A 1 643 ? -16.547 7.432 -20.957 1.00 94.44 643 ASN A C 1
ATOM 4981 O O . ASN A 1 643 ? -17.654 6.927 -21.169 1.00 94.44 643 ASN A O 1
ATOM 4985 N N . TRP A 1 644 ? -16.195 7.984 -19.798 1.00 94.25 644 TRP A N 1
ATOM 4986 C CA . TRP A 1 644 ? -17.081 8.056 -18.643 1.00 94.25 644 TRP A CA 1
ATOM 4987 C C . TRP A 1 644 ? -18.242 9.029 -18.819 1.00 94.25 644 TRP A C 1
ATOM 4989 O O . TRP A 1 644 ? -19.291 8.769 -18.253 1.00 94.25 644 TRP A O 1
ATOM 4999 N N . GLU A 1 645 ? -18.135 10.068 -19.652 1.00 93.88 645 GLU A N 1
ATOM 5000 C CA . GLU A 1 645 ? -19.266 10.971 -19.931 1.00 93.88 645 GLU A CA 1
ATOM 5001 C C . GLU A 1 645 ? -20.440 10.205 -20.555 1.00 93.88 645 GLU A C 1
ATOM 5003 O O . GLU A 1 645 ? -21.583 10.315 -20.117 1.00 93.88 645 GLU A O 1
ATOM 5008 N N . ALA A 1 646 ? -20.150 9.370 -21.558 1.00 94.75 646 ALA A N 1
ATOM 5009 C CA . ALA A 1 646 ? -21.164 8.536 -22.195 1.00 94.75 646 ALA A CA 1
ATOM 5010 C C . ALA A 1 646 ? -21.647 7.406 -21.269 1.00 94.75 646 ALA A C 1
ATOM 5012 O O . ALA A 1 646 ? -22.831 7.074 -21.284 1.00 94.75 646 ALA A O 1
ATOM 5013 N N . GLN A 1 647 ? -20.752 6.820 -20.462 1.00 96.44 647 GLN A N 1
ATOM 5014 C CA . GLN A 1 647 ? -21.128 5.783 -19.495 1.00 96.44 647 GLN A CA 1
ATOM 5015 C C . GLN A 1 647 ? -22.042 6.346 -18.402 1.00 96.44 647 GLN A C 1
ATOM 5017 O O . GLN A 1 647 ? -22.991 5.675 -18.000 1.00 96.44 647 GLN A O 1
ATOM 5022 N N . LYS A 1 648 ? -21.768 7.578 -17.959 1.00 95.12 648 LYS A N 1
ATOM 5023 C CA . LYS A 1 648 ? -22.537 8.300 -16.951 1.00 95.12 648 LYS A CA 1
ATOM 5024 C C . LYS A 1 648 ? -23.961 8.551 -17.429 1.00 95.12 648 LYS A C 1
ATOM 5026 O O . LYS A 1 648 ? -24.889 8.163 -16.739 1.00 95.12 648 LYS A O 1
ATOM 5031 N N . GLU A 1 649 ? -24.130 9.069 -18.645 1.00 95.00 649 GLU A N 1
ATOM 5032 C CA . GLU A 1 649 ? -25.456 9.285 -19.245 1.00 95.00 649 GLU A CA 1
ATOM 5033 C C . GLU A 1 649 ? -26.288 7.988 -19.295 1.00 95.00 649 GLU A C 1
ATOM 5035 O O . GLU A 1 649 ? -27.480 7.987 -18.993 1.00 95.00 649 GLU A O 1
ATOM 5040 N N . ILE A 1 650 ? -25.655 6.857 -19.629 1.00 95.56 650 ILE A N 1
ATOM 5041 C CA . ILE A 1 650 ? -26.310 5.539 -19.648 1.00 95.56 650 ILE A CA 1
ATOM 5042 C C . ILE A 1 650 ? -26.714 5.099 -18.234 1.00 95.56 650 ILE A C 1
ATOM 5044 O O . ILE A 1 650 ? -27.838 4.640 -18.030 1.00 95.56 650 ILE A O 1
ATOM 5048 N N . TRP A 1 651 ? -25.813 5.224 -17.259 1.00 95.75 651 TRP A N 1
ATOM 5049 C CA . TRP A 1 651 ? -26.072 4.823 -15.874 1.00 95.75 651 TRP A CA 1
ATOM 5050 C C . TRP A 1 651 ? -27.121 5.707 -15.197 1.00 95.75 651 TRP A C 1
ATOM 5052 O O . TRP A 1 651 ? -28.020 5.176 -14.546 1.00 95.75 651 TRP A O 1
ATOM 5062 N N . ASP A 1 652 ? -27.069 7.023 -15.401 1.00 94.69 652 ASP A N 1
ATOM 5063 C CA . ASP A 1 652 ? -28.071 7.968 -14.904 1.00 94.69 652 ASP A CA 1
ATOM 5064 C C . ASP A 1 652 ? -29.470 7.552 -15.373 1.00 94.69 652 ASP A C 1
ATOM 5066 O O . ASP A 1 652 ? -30.377 7.386 -14.555 1.00 94.69 652 ASP A O 1
ATOM 5070 N N . ARG A 1 653 ? -29.632 7.268 -16.672 1.00 93.44 653 ARG A N 1
ATOM 5071 C CA . ARG A 1 653 ? -30.927 6.905 -17.269 1.00 93.44 653 ARG A CA 1
ATOM 5072 C C . ARG A 1 653 ? -31.498 5.580 -16.764 1.00 93.44 653 ARG A C 1
ATOM 5074 O O . ARG A 1 653 ? -32.717 5.428 -16.658 1.00 93.44 653 ARG A O 1
ATOM 5081 N N . GLU A 1 654 ? -30.632 4.609 -16.491 1.00 94.50 654 GLU A N 1
ATOM 5082 C CA . GLU A 1 654 ? -31.038 3.238 -16.161 1.00 94.50 654 GLU A CA 1
ATOM 5083 C C . GLU A 1 654 ? -31.115 2.967 -14.653 1.00 94.50 654 GLU A C 1
ATOM 5085 O O . GLU A 1 654 ? -31.931 2.134 -14.240 1.00 94.50 654 GLU A O 1
ATOM 5090 N N . PHE A 1 655 ? -30.333 3.685 -13.834 1.00 94.69 655 PHE A N 1
ATOM 5091 C CA . PHE A 1 655 ? -30.173 3.412 -12.397 1.00 94.69 655 PHE A CA 1
ATOM 5092 C C . PHE A 1 655 ? -30.509 4.580 -11.462 1.00 94.69 655 PHE A C 1
ATOM 5094 O O . PHE A 1 655 ? -30.952 4.324 -10.342 1.00 94.69 655 PHE A O 1
ATOM 5101 N N . PHE A 1 656 ? -30.316 5.842 -11.860 1.00 92.38 656 PHE A N 1
ATOM 5102 C CA . PHE A 1 656 ? -30.334 6.961 -10.895 1.00 92.38 656 PHE A CA 1
ATOM 5103 C C . PHE A 1 656 ? -31.435 7.996 -11.141 1.00 92.38 656 PHE A C 1
ATOM 5105 O O . PHE A 1 656 ? -31.905 8.646 -10.202 1.00 92.38 656 PHE A O 1
ATOM 5112 N N . ASP A 1 657 ? -31.928 8.107 -12.372 1.00 90.94 657 ASP A N 1
ATOM 5113 C CA . ASP A 1 657 ? -33.033 8.985 -12.726 1.00 90.94 657 ASP A CA 1
ATOM 5114 C C . ASP A 1 657 ? -34.313 8.660 -11.947 1.00 90.94 657 ASP A C 1
ATOM 5116 O O . ASP A 1 657 ? -34.592 7.530 -11.538 1.00 90.94 657 ASP A O 1
ATOM 5120 N N . LYS A 1 658 ? -35.180 9.668 -11.783 1.00 86.00 658 LYS A N 1
ATOM 5121 C CA . LYS A 1 658 ? -36.425 9.523 -11.003 1.00 86.00 658 LYS A CA 1
ATOM 5122 C C . LYS A 1 658 ? -37.305 8.359 -11.471 1.00 86.00 658 LYS A C 1
ATOM 5124 O O . LYS A 1 658 ? -37.930 7.729 -10.618 1.00 86.00 658 LYS A O 1
ATOM 5129 N N . ASN A 1 659 ? -37.314 8.100 -12.780 1.00 86.88 659 ASN A N 1
ATOM 5130 C CA . ASN A 1 659 ? -38.092 7.057 -13.455 1.00 86.88 659 ASN A CA 1
ATOM 5131 C C . ASN A 1 659 ? -37.209 5.909 -13.986 1.00 86.88 659 ASN A C 1
ATOM 5133 O O . ASN A 1 659 ? -37.639 5.180 -14.880 1.00 86.88 659 ASN A O 1
ATOM 5137 N N . ALA A 1 660 ? -35.977 5.783 -13.485 1.00 88.88 660 ALA A N 1
ATOM 5138 C CA . ALA A 1 660 ? -35.044 4.740 -13.885 1.00 88.88 660 ALA A CA 1
ATOM 5139 C C . ALA A 1 660 ? -35.641 3.335 -13.639 1.00 88.88 660 ALA A C 1
ATOM 5141 O O . ALA A 1 660 ? -36.165 3.081 -12.548 1.00 88.88 660 ALA A O 1
ATOM 5142 N N . PRO A 1 661 ? -35.570 2.404 -14.611 1.00 84.19 661 PRO A N 1
ATOM 5143 C CA . PRO A 1 661 ? -36.129 1.057 -14.469 1.00 84.19 661 PRO A CA 1
ATOM 5144 C C . PRO A 1 661 ? -35.518 0.248 -13.319 1.00 84.19 661 PRO A C 1
ATOM 5146 O O . PRO A 1 661 ? -36.229 -0.503 -12.656 1.00 84.19 661 PRO A O 1
ATOM 5149 N N . LEU A 1 662 ? -34.217 0.412 -13.067 1.00 88.25 662 LEU A N 1
ATOM 5150 C CA . LEU A 1 662 ? -33.475 -0.271 -12.004 1.00 88.25 662 LEU A CA 1
ATOM 5151 C C . LEU A 1 662 ? -33.031 0.720 -10.927 1.00 88.25 662 LEU A C 1
ATOM 5153 O O . LEU A 1 662 ? -31.891 0.691 -10.468 1.00 88.25 662 LEU A O 1
ATOM 5157 N N . LYS A 1 663 ? -33.947 1.610 -10.528 1.00 90.00 663 LYS A N 1
ATOM 5158 C CA . LYS A 1 663 ? -33.653 2.669 -9.566 1.00 90.00 663 LYS A CA 1
ATOM 5159 C C . LYS A 1 663 ? -33.066 2.124 -8.261 1.00 90.00 663 LYS A C 1
ATOM 5161 O O . LYS A 1 663 ? -33.707 1.320 -7.571 1.00 90.00 663 LYS A O 1
ATOM 5166 N N . CYS A 1 664 ? -31.898 2.628 -7.881 1.00 89.50 664 CYS A N 1
ATOM 5167 C CA . CYS A 1 664 ? -31.295 2.389 -6.573 1.00 89.50 664 CYS A CA 1
ATOM 5168 C C . CYS A 1 664 ? -30.702 3.673 -5.991 1.00 89.50 664 CYS A C 1
ATOM 5170 O O . CYS A 1 664 ? -30.307 4.567 -6.734 1.00 89.50 664 CYS A O 1
ATOM 5172 N N . ASP A 1 665 ? -30.626 3.742 -4.664 1.00 90.69 665 ASP A N 1
ATOM 5173 C CA . ASP A 1 665 ? -29.893 4.796 -3.964 1.00 90.69 665 ASP A CA 1
ATOM 5174 C C . ASP A 1 665 ? -28.448 4.323 -3.721 1.00 90.69 665 ASP A C 1
ATOM 5176 O O . ASP A 1 665 ? -28.262 3.360 -2.965 1.00 90.69 665 ASP A O 1
ATOM 5180 N N . PRO A 1 666 ? -27.427 4.940 -4.350 1.00 92.06 666 PRO A N 1
ATOM 5181 C CA . PRO A 1 666 ? -26.029 4.567 -4.139 1.00 92.06 666 PRO A CA 1
ATOM 5182 C C . PRO A 1 666 ? -25.619 4.603 -2.665 1.00 92.06 666 PRO A C 1
ATOM 5184 O O . PRO A 1 666 ? -24.892 3.719 -2.215 1.00 92.06 666 PRO A O 1
ATOM 5187 N N . THR A 1 667 ? -26.132 5.562 -1.890 1.00 89.88 667 THR A N 1
ATOM 5188 C CA . THR A 1 667 ? -25.709 5.806 -0.500 1.00 89.88 667 THR A CA 1
ATOM 5189 C C . THR A 1 667 ? -26.094 4.683 0.465 1.00 89.88 667 THR A C 1
ATOM 5191 O O . THR A 1 667 ? -25.517 4.571 1.546 1.00 89.88 667 THR A O 1
ATOM 5194 N N . GLU A 1 668 ? -27.009 3.801 0.054 1.00 90.19 668 GLU A N 1
ATOM 5195 C CA . GLU A 1 668 ? -27.449 2.622 0.812 1.00 90.19 668 GLU A CA 1
ATOM 5196 C C . GLU A 1 668 ? -27.135 1.292 0.099 1.00 90.19 668 GLU A C 1
ATOM 5198 O O . GLU A 1 668 ? -27.465 0.213 0.603 1.00 90.19 668 GLU A O 1
ATOM 5203 N N . THR A 1 669 ? -26.514 1.340 -1.085 1.00 92.75 669 THR A N 1
ATOM 5204 C CA . THR A 1 669 ? -26.359 0.184 -1.981 1.00 92.75 669 THR A CA 1
ATOM 5205 C C . THR A 1 669 ? -24.888 -0.185 -2.174 1.00 92.75 669 THR A C 1
ATOM 5207 O O . THR A 1 669 ? -24.018 0.675 -2.297 1.00 92.75 669 THR A O 1
ATOM 5210 N N . ARG A 1 670 ? -24.597 -1.489 -2.235 1.00 94.56 670 ARG A N 1
ATOM 5211 C CA . ARG A 1 670 ? -23.309 -2.012 -2.708 1.00 94.56 670 ARG A CA 1
ATOM 5212 C C . ARG A 1 670 ? -23.305 -2.138 -4.226 1.00 94.56 670 ARG A C 1
ATOM 5214 O O . ARG A 1 670 ? -24.252 -2.683 -4.776 1.00 94.56 670 ARG A O 1
ATOM 5221 N N . LEU A 1 671 ? -22.226 -1.756 -4.893 1.00 96.44 671 LEU A N 1
ATOM 5222 C CA . LEU A 1 671 ? -21.995 -2.059 -6.303 1.00 96.44 671 LEU A CA 1
ATOM 5223 C C . LEU A 1 671 ? -21.061 -3.270 -6.452 1.00 96.44 671 LEU A C 1
ATOM 5225 O O . LEU A 1 671 ? -19.975 -3.280 -5.881 1.00 96.44 671 LEU A O 1
ATOM 5229 N N . ILE A 1 672 ? -21.450 -4.274 -7.236 1.00 96.19 672 ILE A N 1
ATOM 5230 C CA . ILE A 1 672 ? -20.529 -5.279 -7.789 1.00 96.19 672 ILE A CA 1
ATOM 5231 C C . ILE A 1 672 ? -20.382 -4.987 -9.275 1.00 96.19 672 ILE A C 1
ATOM 5233 O O . ILE A 1 672 ? -21.367 -5.058 -10.008 1.00 96.19 672 ILE A O 1
ATOM 5237 N N . LEU A 1 673 ? -19.165 -4.674 -9.710 1.00 95.94 673 LEU A N 1
ATOM 5238 C CA . LEU A 1 673 ? -18.858 -4.327 -11.092 1.00 95.94 673 LEU A CA 1
ATOM 5239 C C . LEU A 1 673 ? -17.909 -5.361 -11.704 1.00 95.94 673 LEU A C 1
ATOM 5241 O O . LEU A 1 673 ? -16.814 -5.590 -11.191 1.00 95.94 673 LEU A O 1
ATOM 5245 N N . GLY A 1 674 ? -18.346 -5.982 -12.799 1.00 93.50 674 GLY A N 1
ATOM 5246 C CA . GLY A 1 674 ? -17.534 -6.881 -13.614 1.00 93.50 674 GLY A CA 1
ATOM 5247 C C . GLY A 1 674 ? -16.775 -6.132 -14.707 1.00 93.50 674 GLY A C 1
ATOM 5248 O O . GLY A 1 674 ? -17.381 -5.378 -15.470 1.00 93.50 674 GLY A O 1
ATOM 5249 N N . GLU A 1 675 ? -15.473 -6.388 -14.815 1.00 90.56 675 GLU A N 1
ATOM 5250 C CA . GLU A 1 675 ? -14.597 -5.842 -15.860 1.00 90.56 675 GLU A CA 1
ATOM 5251 C C . GLU A 1 675 ? -13.684 -6.921 -16.477 1.00 90.56 675 GLU A C 1
ATOM 5253 O O . GLU A 1 675 ? -13.504 -7.991 -15.888 1.00 90.56 675 GLU A O 1
ATOM 5258 N N . PRO A 1 676 ? -13.099 -6.710 -17.668 1.00 91.19 676 PRO A N 1
ATOM 5259 C CA . PRO A 1 676 ? -12.121 -7.652 -18.206 1.00 91.19 676 PRO A CA 1
ATOM 5260 C C . PRO A 1 676 ? -10.789 -7.616 -17.423 1.00 91.19 676 PRO A C 1
ATOM 5262 O O . PRO A 1 676 ? -10.443 -6.593 -16.839 1.00 91.19 676 PRO A O 1
ATOM 5265 N N . PRO A 1 677 ? -10.002 -8.710 -17.436 1.00 90.25 677 PRO A N 1
ATOM 5266 C CA . PRO A 1 677 ? -8.699 -8.773 -16.784 1.00 90.25 677 PRO A CA 1
ATOM 5267 C C . PRO A 1 677 ? -7.666 -7.859 -17.456 1.00 90.25 677 PRO A C 1
ATOM 5269 O O . PRO A 1 677 ? -7.791 -7.514 -18.637 1.00 90.25 677 PRO A O 1
ATOM 5272 N N . ASN A 1 678 ? -6.592 -7.564 -16.717 1.00 86.50 678 ASN A N 1
ATOM 5273 C CA . ASN A 1 678 ? -5.450 -6.755 -17.157 1.00 86.50 678 ASN A CA 1
ATOM 5274 C C . ASN A 1 678 ? -5.842 -5.320 -17.557 1.00 86.50 678 ASN A C 1
ATOM 5276 O O . ASN A 1 678 ? -5.415 -4.819 -18.603 1.00 86.50 678 ASN A O 1
ATOM 5280 N N . GLY A 1 679 ? -6.681 -4.676 -16.739 1.00 86.00 679 GLY A N 1
ATOM 5281 C CA . GLY A 1 679 ? -6.994 -3.258 -16.861 1.00 86.00 679 GLY A CA 1
ATOM 5282 C C . GLY A 1 679 ? -5.779 -2.372 -16.631 1.00 86.00 679 GLY A C 1
ATOM 5283 O O . GLY A 1 679 ? -4.838 -2.715 -15.918 1.00 86.00 679 GLY A O 1
ATOM 5284 N N . LEU A 1 680 ? -5.764 -1.219 -17.305 1.00 87.94 680 LEU A N 1
ATOM 5285 C CA . LEU A 1 680 ? -4.750 -0.209 -17.030 1.00 87.94 680 LEU A CA 1
ATOM 5286 C C . LEU A 1 680 ? -5.091 0.457 -15.691 1.00 87.94 680 LEU A C 1
ATOM 5288 O O . LEU A 1 680 ? -6.212 0.960 -15.572 1.00 87.94 680 LEU A O 1
ATOM 5292 N N . PRO A 1 681 ? -4.138 0.582 -14.748 1.00 87.69 681 PRO A N 1
ATOM 5293 C CA . PRO A 1 681 ? -4.401 1.160 -13.429 1.00 87.69 681 PRO A CA 1
ATOM 5294 C C . PRO A 1 681 ? -5.074 2.541 -13.472 1.00 87.69 681 PRO A C 1
ATOM 5296 O O . PRO A 1 681 ? -5.886 2.865 -12.614 1.00 87.69 681 PRO A O 1
ATOM 5299 N N . VAL A 1 682 ? -4.796 3.346 -14.505 1.00 89.38 682 VAL A N 1
ATOM 5300 C CA . VAL A 1 682 ? -5.409 4.674 -14.695 1.00 89.38 682 VAL A CA 1
ATOM 5301 C C . VAL A 1 682 ? -6.908 4.577 -15.002 1.00 89.38 682 VAL A C 1
ATOM 5303 O O . VAL A 1 682 ? -7.698 5.349 -14.470 1.00 89.38 682 VAL A O 1
ATOM 5306 N N . ILE A 1 683 ? -7.319 3.625 -15.846 1.00 89.94 683 ILE A N 1
ATOM 5307 C CA . ILE A 1 683 ? -8.737 3.422 -16.187 1.00 89.94 683 ILE A CA 1
ATOM 5308 C C . ILE A 1 683 ? -9.495 2.890 -14.970 1.00 89.94 683 ILE A C 1
ATOM 5310 O O . ILE A 1 683 ? -10.612 3.319 -14.689 1.00 89.94 683 ILE A O 1
ATOM 5314 N N . GLU A 1 684 ? -8.855 1.985 -14.241 1.00 90.94 684 GLU A N 1
ATOM 5315 C CA . GLU A 1 684 ? -9.349 1.423 -12.992 1.00 90.94 684 GLU A CA 1
ATOM 5316 C C . GLU A 1 684 ? -9.540 2.500 -11.916 1.00 90.94 684 GLU A C 1
ATOM 5318 O O . GLU A 1 684 ? -10.618 2.616 -11.341 1.00 90.94 684 GLU A O 1
ATOM 5323 N N . THR A 1 685 ? -8.544 3.369 -11.730 1.00 90.12 685 THR A N 1
ATOM 5324 C CA . THR A 1 685 ? -8.619 4.515 -10.807 1.00 90.12 685 THR A CA 1
ATOM 5325 C C . THR A 1 685 ? -9.758 5.459 -11.175 1.00 90.12 685 THR A C 1
ATOM 5327 O O . THR A 1 685 ? -10.538 5.843 -10.309 1.00 90.12 685 THR A O 1
ATOM 5330 N N . ASN A 1 686 ? -9.904 5.785 -12.464 1.00 91.75 686 ASN A N 1
ATOM 5331 C CA . ASN A 1 686 ? -11.009 6.618 -12.939 1.00 91.75 686 ASN A CA 1
ATOM 5332 C C . ASN A 1 686 ? -12.373 5.962 -12.662 1.00 91.75 686 ASN A C 1
ATOM 5334 O O . ASN A 1 686 ? -13.334 6.651 -12.332 1.00 91.75 686 ASN A O 1
ATOM 5338 N N . CYS A 1 687 ? -12.472 4.636 -12.797 1.00 93.06 687 CYS A N 1
ATOM 5339 C CA . CYS A 1 687 ? -13.684 3.895 -12.454 1.00 93.06 687 CYS A CA 1
ATOM 5340 C C . CYS A 1 687 ? -14.004 4.006 -10.962 1.00 93.06 687 CYS A C 1
ATOM 5342 O O . CYS A 1 687 ? -15.137 4.309 -10.590 1.00 93.06 687 CYS A O 1
ATOM 5344 N N . ASP A 1 688 ? -12.998 3.807 -10.117 1.00 93.94 688 ASP A N 1
ATOM 5345 C CA . ASP A 1 688 ? -13.146 3.831 -8.665 1.00 93.94 688 ASP A CA 1
ATOM 5346 C C . ASP A 1 688 ? -13.545 5.242 -8.172 1.00 93.94 688 ASP A C 1
ATOM 5348 O O . ASP A 1 688 ? -14.462 5.369 -7.355 1.00 93.94 688 ASP A O 1
ATOM 5352 N N . GLN A 1 689 ? -12.967 6.301 -8.758 1.00 92.25 689 GLN A N 1
ATOM 5353 C CA . GLN A 1 689 ? -13.364 7.700 -8.533 1.00 92.25 689 GLN A CA 1
ATOM 5354 C C . GLN A 1 689 ? -14.820 7.960 -8.933 1.00 92.25 689 GLN A C 1
ATOM 5356 O O . GLN A 1 689 ? -15.590 8.502 -8.144 1.00 92.25 689 GLN A O 1
ATOM 5361 N N . MET A 1 690 ? -15.244 7.527 -10.125 1.00 94.44 690 MET A N 1
ATOM 5362 C CA . MET A 1 690 ? -16.636 7.698 -10.563 1.00 94.44 690 MET A CA 1
ATOM 5363 C C . MET A 1 690 ? -17.624 7.003 -9.616 1.00 94.44 690 MET A C 1
ATOM 5365 O O . MET A 1 690 ? -18.690 7.536 -9.315 1.00 94.44 690 MET A O 1
ATOM 5369 N N . VAL A 1 691 ? -17.286 5.820 -9.104 1.00 95.06 691 VAL A N 1
ATOM 5370 C CA . VAL A 1 691 ? -18.167 5.073 -8.196 1.00 95.06 691 VAL A CA 1
ATOM 5371 C C . VAL A 1 691 ? -18.280 5.740 -6.817 1.00 95.06 691 VAL A C 1
ATOM 5373 O O . VAL A 1 691 ? -19.393 5.868 -6.296 1.00 95.06 691 VAL A O 1
ATOM 5376 N N . PHE A 1 692 ? -17.170 6.169 -6.209 1.00 94.69 692 PHE A N 1
ATOM 5377 C CA . PHE A 1 692 ? -17.184 6.709 -4.842 1.00 94.69 692 PHE A CA 1
ATOM 5378 C C . PHE A 1 692 ? -17.379 8.226 -4.750 1.00 94.69 692 PHE A C 1
ATOM 5380 O O . PHE A 1 692 ? -18.109 8.688 -3.863 1.00 94.69 692 PHE A O 1
ATOM 5387 N N . GLU A 1 693 ? -16.751 8.997 -5.635 1.00 92.81 693 GLU A N 1
ATOM 5388 C CA . GLU A 1 693 ? -16.759 10.465 -5.590 1.00 92.81 693 GLU A CA 1
ATOM 5389 C C . GLU A 1 693 ? -17.988 11.039 -6.296 1.00 92.81 693 GLU A C 1
ATOM 5391 O O . GLU A 1 693 ? -18.695 11.847 -5.699 1.00 92.81 693 GLU A O 1
ATOM 5396 N N . GLU A 1 694 ? -18.294 10.574 -7.513 1.00 93.62 694 GLU A N 1
ATOM 5397 C CA . GLU A 1 694 ? -19.442 11.071 -8.289 1.00 93.62 694 GLU A CA 1
ATOM 5398 C C . GLU A 1 694 ? -20.762 10.439 -7.819 1.00 93.62 694 GLU A C 1
ATOM 5400 O O . GLU A 1 694 ? -21.702 11.148 -7.460 1.00 93.62 694 GLU A O 1
ATOM 5405 N N . TYR A 1 695 ? -20.854 9.103 -7.783 1.00 93.38 695 TYR A N 1
ATOM 5406 C CA . TYR A 1 695 ? -22.108 8.423 -7.422 1.00 93.38 695 TYR A CA 1
ATOM 5407 C C . TYR A 1 695 ? -22.291 8.181 -5.923 1.00 93.38 695 TYR A C 1
ATOM 5409 O O . TYR A 1 695 ? -23.425 8.071 -5.461 1.00 93.38 695 TYR A O 1
ATOM 5417 N N . GLY A 1 696 ? -21.212 8.096 -5.144 1.00 92.75 696 GLY A N 1
ATOM 5418 C CA . GLY A 1 696 ? -21.304 7.954 -3.691 1.00 92.75 696 GLY A CA 1
ATOM 5419 C C . GLY A 1 696 ? -21.830 6.606 -3.201 1.00 92.75 696 GLY A C 1
ATOM 5420 O O . GLY A 1 696 ? -22.542 6.573 -2.196 1.00 92.75 696 GLY A O 1
ATOM 5421 N N . PHE A 1 697 ? -21.483 5.504 -3.874 1.00 95.12 697 PHE A N 1
ATOM 5422 C CA . PHE A 1 697 ? -21.891 4.162 -3.444 1.00 95.12 697 PHE A CA 1
ATOM 5423 C C . PHE A 1 697 ? -21.411 3.820 -2.026 1.00 95.12 697 PHE A C 1
ATOM 5425 O O . PHE A 1 697 ? -20.251 4.045 -1.695 1.00 95.12 697 PHE A O 1
ATOM 5432 N N . ALA A 1 698 ? -22.270 3.206 -1.206 1.00 92.44 698 ALA A N 1
ATOM 5433 C CA . ALA A 1 698 ? -21.949 2.821 0.173 1.00 92.44 698 ALA A CA 1
ATOM 5434 C C . ALA A 1 698 ? -20.798 1.806 0.248 1.00 92.44 698 ALA A C 1
ATOM 5436 O O . ALA A 1 698 ? -19.942 1.854 1.137 1.00 92.44 698 ALA A O 1
ATOM 5437 N N . SER A 1 699 ? -20.799 0.858 -0.691 1.00 93.56 699 SER A N 1
ATOM 5438 C CA . SER A 1 699 ? -19.793 -0.189 -0.823 1.00 93.56 699 SER A CA 1
ATOM 5439 C C . SER A 1 699 ? -19.619 -0.579 -2.286 1.00 93.56 699 SER A C 1
ATOM 5441 O O . SER A 1 699 ? -20.538 -0.436 -3.087 1.00 93.56 699 SER A O 1
ATOM 5443 N N . TYR A 1 700 ? -18.455 -1.097 -2.643 1.00 94.75 700 TYR A N 1
ATOM 5444 C CA . TYR A 1 700 ? -18.073 -1.371 -4.014 1.00 94.75 700 TYR A CA 1
ATOM 5445 C C . TYR A 1 700 ? -17.094 -2.541 -4.082 1.00 94.75 700 TYR A C 1
ATOM 5447 O O . TYR A 1 700 ? -16.155 -2.628 -3.295 1.00 94.75 700 TYR A O 1
ATOM 5455 N N . TYR A 1 701 ? -17.311 -3.452 -5.021 1.00 94.62 701 TYR A N 1
ATOM 5456 C CA . TYR A 1 701 ? -16.360 -4.486 -5.396 1.00 94.62 701 TYR A CA 1
ATOM 5457 C C . TYR A 1 701 ? -16.193 -4.490 -6.913 1.00 94.62 701 TYR A C 1
ATOM 5459 O O . TYR A 1 701 ? -17.163 -4.718 -7.642 1.00 94.62 701 TYR A O 1
ATOM 5467 N N . ARG A 1 702 ? -14.961 -4.264 -7.373 1.00 93.56 702 ARG A N 1
ATOM 5468 C CA . ARG A 1 702 ? -14.561 -4.430 -8.771 1.00 93.56 702 ARG A CA 1
ATOM 5469 C C . ARG A 1 702 ? -13.875 -5.778 -8.929 1.00 93.56 702 ARG A C 1
ATOM 5471 O O . ARG A 1 702 ? -12.901 -6.069 -8.237 1.00 93.56 702 ARG A O 1
ATOM 5478 N N . GLY A 1 703 ? -14.421 -6.621 -9.797 1.00 90.88 703 GLY A N 1
ATOM 5479 C CA . GLY A 1 703 ? -13.922 -7.971 -10.028 1.00 90.88 703 GLY A CA 1
ATOM 5480 C C . GLY A 1 703 ? -13.784 -8.288 -11.511 1.00 90.88 703 GLY A C 1
ATOM 5481 O O . GLY A 1 703 ? -14.497 -7.747 -12.354 1.00 90.88 703 GLY A O 1
ATOM 5482 N N . ILE A 1 704 ? -12.892 -9.226 -11.827 1.00 92.00 704 ILE A N 1
ATOM 5483 C CA . ILE A 1 704 ? -12.731 -9.738 -13.189 1.00 92.00 704 ILE A CA 1
ATOM 5484 C C . ILE A 1 704 ? -13.999 -10.516 -13.563 1.00 92.00 704 ILE A C 1
ATOM 5486 O O . ILE A 1 704 ? -14.258 -11.571 -12.987 1.00 92.00 704 ILE A O 1
ATOM 5490 N N . GLY A 1 705 ? -14.773 -10.038 -14.537 1.00 91.31 705 GLY A N 1
ATOM 5491 C CA . GLY A 1 705 ? -16.079 -10.584 -14.929 1.00 91.31 705 GLY A CA 1
ATOM 5492 C C . GLY A 1 705 ? -16.095 -12.113 -15.063 1.00 91.31 705 GLY A C 1
ATOM 5493 O O . GLY A 1 705 ? -16.870 -12.763 -14.360 1.00 91.31 705 GLY A O 1
ATOM 5494 N N . PRO A 1 706 ? -15.186 -12.734 -15.845 1.00 92.12 706 PRO A N 1
ATOM 5495 C CA . PRO A 1 706 ? -15.100 -14.190 -15.963 1.00 92.12 706 PRO A CA 1
ATOM 5496 C C . PRO A 1 706 ? -15.029 -14.960 -14.633 1.00 92.12 706 PRO A C 1
ATOM 5498 O O . PRO A 1 706 ? -15.559 -16.068 -14.566 1.00 92.12 706 PRO A O 1
ATOM 5501 N N . THR A 1 707 ? -14.447 -14.385 -13.570 1.00 92.75 707 THR A N 1
ATOM 5502 C CA . THR A 1 707 ? -14.336 -15.032 -12.244 1.00 92.75 707 THR A CA 1
ATOM 5503 C C . THR A 1 707 ? -15.692 -15.292 -11.594 1.00 92.75 707 THR A C 1
ATOM 5505 O O . THR A 1 707 ? -15.851 -16.268 -10.860 1.00 92.75 707 THR A O 1
ATOM 5508 N N . PHE A 1 708 ? -16.705 -14.485 -11.916 1.00 93.81 708 PHE A N 1
ATOM 5509 C CA . PHE A 1 708 ? -18.056 -14.644 -11.386 1.00 93.81 708 PHE A CA 1
ATOM 5510 C C . PHE A 1 708 ? -18.688 -15.974 -11.808 1.00 93.81 708 PHE A C 1
ATOM 5512 O O . PHE A 1 708 ? -19.492 -16.534 -11.067 1.00 93.81 708 PHE A O 1
ATOM 5519 N N . ASN A 1 709 ? -18.268 -16.550 -12.937 1.00 93.69 709 ASN A N 1
ATOM 5520 C CA . ASN A 1 709 ? -18.753 -17.854 -13.395 1.00 93.69 709 ASN A CA 1
ATOM 5521 C C . ASN A 1 709 ? -18.354 -19.012 -12.465 1.00 93.69 709 ASN A C 1
ATOM 5523 O O . ASN A 1 709 ? -19.023 -20.042 -12.477 1.00 93.69 709 ASN A O 1
ATOM 5527 N N . ALA A 1 710 ? -17.338 -18.848 -11.608 1.00 92.38 710 ALA A N 1
ATOM 5528 C CA . ALA A 1 710 ? -17.038 -19.832 -10.566 1.00 92.38 710 ALA A CA 1
ATOM 5529 C C . ALA A 1 710 ? -18.133 -19.905 -9.488 1.00 92.38 710 ALA A C 1
ATOM 5531 O O . ALA A 1 710 ? -18.224 -20.907 -8.788 1.00 92.38 710 ALA A O 1
ATOM 5532 N N . TYR A 1 711 ? -18.979 -18.877 -9.365 1.00 92.00 711 TYR A N 1
ATOM 5533 C CA . TYR A 1 711 ? -20.108 -18.838 -8.432 1.00 92.00 711 TYR A CA 1
ATOM 5534 C C . TYR A 1 711 ? -21.414 -19.375 -9.039 1.00 92.00 711 TYR A C 1
ATOM 5536 O O . TYR A 1 711 ? -22.497 -19.167 -8.489 1.00 92.00 711 TYR A O 1
ATOM 5544 N N . GLN A 1 712 ? -21.322 -20.066 -10.177 1.00 89.69 712 GLN A N 1
ATOM 5545 C CA . GLN A 1 712 ? -22.423 -20.790 -10.804 1.00 89.69 712 GLN A CA 1
ATOM 5546 C C . GLN A 1 712 ? -22.327 -22.294 -10.569 1.00 89.69 712 GLN A C 1
ATOM 5548 O O . GLN A 1 712 ? -21.264 -22.849 -10.295 1.00 89.69 712 GLN A O 1
ATOM 5553 N N . ASP A 1 713 ? -23.461 -22.970 -10.729 1.00 85.56 713 ASP A N 1
ATOM 5554 C CA . ASP A 1 713 ? -23.522 -24.423 -10.670 1.00 85.56 713 ASP A CA 1
ATOM 5555 C C . ASP A 1 713 ? -23.001 -25.062 -11.966 1.00 85.56 713 ASP A C 1
ATOM 5557 O O . ASP A 1 713 ? -23.763 -25.413 -12.871 1.00 85.56 713 ASP A O 1
ATOM 5561 N N . ILE A 1 714 ? -21.684 -25.248 -12.042 1.00 84.44 714 ILE A N 1
ATOM 5562 C CA . ILE A 1 714 ? -21.015 -25.781 -13.235 1.00 84.44 714 ILE A CA 1
ATOM 5563 C C . ILE A 1 714 ? -21.444 -27.212 -13.576 1.00 84.44 714 ILE A C 1
ATOM 5565 O O . ILE A 1 714 ? -21.456 -27.587 -14.744 1.00 84.44 714 ILE A O 1
ATOM 5569 N N . GLN A 1 715 ? -21.840 -28.017 -12.587 1.00 81.38 715 GLN A N 1
ATOM 5570 C CA . GLN A 1 715 ? -22.200 -29.419 -12.816 1.00 81.38 715 GLN A CA 1
ATOM 5571 C C . GLN A 1 715 ? -23.492 -29.539 -13.628 1.00 81.38 715 GLN A C 1
ATOM 5573 O O . GLN A 1 715 ? -23.606 -30.428 -14.475 1.00 81.38 715 GLN A O 1
ATOM 5578 N N . SER A 1 716 ? -24.433 -28.610 -13.419 1.00 81.06 716 SER A N 1
ATOM 5579 C CA . SER A 1 716 ? -25.659 -28.522 -14.218 1.00 81.06 716 SER A CA 1
ATOM 5580 C C . SER A 1 716 ? -25.361 -28.239 -15.696 1.00 81.06 716 SER A C 1
ATOM 5582 O O . SER A 1 716 ? -25.963 -28.853 -16.576 1.00 81.06 716 SER A O 1
ATOM 5584 N N . THR A 1 717 ? -24.362 -27.395 -15.972 1.00 86.19 717 THR A N 1
ATOM 5585 C CA . THR A 1 717 ? -23.926 -27.038 -17.329 1.00 86.19 717 THR A CA 1
ATOM 5586 C C . THR A 1 717 ? -23.410 -28.245 -18.105 1.00 86.19 717 THR A C 1
ATOM 5588 O O . THR A 1 717 ? -23.693 -28.378 -19.294 1.00 86.19 717 THR A O 1
ATOM 5591 N N . PHE A 1 718 ? -22.701 -29.158 -17.439 1.00 86.62 718 PHE A N 1
ATOM 5592 C CA . PHE A 1 718 ? -22.203 -30.379 -18.073 1.00 86.62 718 PHE A CA 1
ATOM 5593 C C . PHE A 1 718 ? -23.150 -31.586 -17.966 1.00 86.62 718 PHE A C 1
ATOM 5595 O O . PHE A 1 718 ? -22.760 -32.686 -18.362 1.00 86.62 718 PHE A O 1
ATOM 5602 N N . GLN A 1 719 ? -24.367 -31.399 -17.438 1.00 79.69 719 GLN A N 1
ATOM 5603 C CA . GLN A 1 719 ? -25.384 -32.448 -17.273 1.00 79.69 719 GLN A CA 1
ATOM 5604 C C . GLN A 1 719 ? -24.879 -33.675 -16.486 1.00 79.69 719 GLN A C 1
ATOM 5606 O O . GLN A 1 719 ? -25.313 -34.803 -16.722 1.00 79.69 719 GLN A O 1
ATOM 5611 N N . THR A 1 720 ? -23.950 -33.469 -15.545 1.00 72.38 720 THR A N 1
ATOM 5612 C CA . THR A 1 720 ? -23.458 -34.543 -14.673 1.00 72.38 720 THR A CA 1
ATOM 5613 C C . THR A 1 720 ? -24.556 -34.915 -13.659 1.00 72.38 720 THR A C 1
ATOM 5615 O O . THR A 1 720 ? -25.124 -34.005 -13.047 1.00 72.38 720 THR A O 1
ATOM 5618 N N . PRO A 1 721 ? -24.866 -36.208 -13.427 1.00 62.16 721 PRO A N 1
ATOM 5619 C CA . PRO A 1 721 ? -25.822 -36.614 -12.397 1.00 62.16 721 PRO A CA 1
ATOM 5620 C C . PRO A 1 721 ? -25.398 -36.088 -11.022 1.00 62.16 721 PRO A C 1
ATOM 5622 O O . PRO A 1 721 ? -24.271 -36.322 -10.588 1.00 62.16 721 PRO A O 1
ATOM 5625 N N . LYS A 1 722 ? -26.295 -35.375 -10.336 1.00 58.12 722 LYS A N 1
ATOM 5626 C CA . LYS A 1 722 ? -26.100 -34.966 -8.943 1.00 58.12 722 LYS A CA 1
ATOM 5627 C C . LYS A 1 722 ? -26.825 -35.930 -8.020 1.00 58.12 722 LYS A C 1
ATOM 5629 O O . LYS A 1 722 ? -28.037 -36.095 -8.150 1.00 58.12 722 LYS A O 1
ATOM 5634 N N . ASP A 1 723 ? -26.116 -36.477 -7.040 1.00 57.84 723 ASP A N 1
ATOM 5635 C CA . ASP A 1 723 ? -26.776 -37.017 -5.856 1.00 57.84 723 ASP A CA 1
ATOM 5636 C C . ASP A 1 723 ? -27.448 -35.857 -5.113 1.00 57.84 723 ASP A C 1
ATOM 5638 O O . ASP A 1 723 ? -26.833 -34.816 -4.877 1.00 57.84 723 ASP A O 1
ATOM 5642 N N . ALA A 1 724 ? -28.721 -36.019 -4.743 1.00 54.59 724 ALA A N 1
ATOM 5643 C CA . ALA A 1 724 ? -29.537 -34.956 -4.146 1.00 54.59 724 ALA A CA 1
ATOM 5644 C C . ALA A 1 724 ? -28.970 -34.381 -2.826 1.00 54.59 724 ALA A C 1
ATOM 5646 O O . ALA A 1 724 ? -29.430 -33.339 -2.366 1.00 54.59 724 ALA A O 1
ATOM 5647 N N . ALA A 1 725 ? -27.981 -35.048 -2.222 1.00 52.84 725 ALA A N 1
ATOM 5648 C CA . ALA A 1 725 ? -27.311 -34.634 -0.991 1.00 52.84 725 ALA A CA 1
ATOM 5649 C C . ALA A 1 725 ? -26.028 -33.804 -1.210 1.00 52.84 725 ALA A C 1
ATOM 5651 O O . ALA A 1 725 ? -25.496 -33.254 -0.246 1.00 52.84 725 ALA A O 1
ATOM 5652 N N . THR A 1 726 ? -25.511 -33.694 -2.439 1.00 52.19 726 THR A N 1
ATOM 5653 C CA . THR A 1 726 ? -24.253 -32.978 -2.700 1.00 52.19 726 THR A CA 1
ATOM 5654 C C . THR A 1 726 ? -24.520 -31.481 -2.853 1.00 52.19 726 THR A C 1
ATOM 5656 O O . THR A 1 726 ? -25.028 -31.023 -3.879 1.00 52.19 726 THR A O 1
ATOM 5659 N N . VAL A 1 727 ? -24.180 -30.708 -1.818 1.00 56.62 727 VAL A N 1
ATOM 5660 C CA . VAL A 1 727 ? -24.227 -29.236 -1.838 1.00 56.62 727 VAL A CA 1
ATOM 5661 C C . VAL A 1 727 ? -23.352 -28.719 -2.985 1.00 56.62 727 VAL A C 1
ATOM 5663 O O . VAL A 1 727 ? -22.260 -29.233 -3.220 1.00 56.62 727 VAL A O 1
ATOM 5666 N N . ALA A 1 728 ? -23.826 -27.714 -3.728 1.00 60.91 728 ALA A N 1
ATOM 5667 C CA . ALA A 1 728 ? -23.014 -27.072 -4.757 1.00 60.91 728 ALA A CA 1
ATOM 5668 C C . ALA A 1 728 ? -21.789 -26.408 -4.101 1.00 60.91 728 ALA A C 1
ATOM 5670 O O . ALA A 1 728 ? -21.941 -25.432 -3.369 1.00 60.91 728 ALA A O 1
ATOM 5671 N N . ASN A 1 729 ? -20.588 -26.938 -4.355 1.00 66.19 729 ASN A N 1
ATOM 5672 C CA . ASN A 1 729 ? -19.337 -26.304 -3.943 1.00 66.19 729 ASN A CA 1
ATOM 5673 C C . ASN A 1 729 ? -19.155 -25.016 -4.751 1.00 66.19 729 ASN A C 1
ATOM 5675 O O . ASN A 1 729 ? -18.768 -25.051 -5.919 1.00 66.19 729 ASN A O 1
ATOM 5679 N N . ILE A 1 730 ? -19.506 -23.893 -4.128 1.00 78.31 730 ILE A N 1
ATOM 5680 C CA . ILE A 1 730 ? -19.376 -22.546 -4.671 1.00 78.31 730 ILE A CA 1
ATOM 5681 C C . ILE A 1 730 ? -18.355 -21.799 -3.795 1.00 78.31 730 ILE A C 1
ATOM 5683 O O . ILE A 1 730 ? -18.552 -21.737 -2.581 1.00 78.31 730 ILE A O 1
ATOM 5687 N N . PRO A 1 731 ? -17.279 -21.228 -4.366 1.00 88.44 731 PRO A N 1
ATOM 5688 C CA . PRO A 1 731 ? -16.924 -21.254 -5.784 1.00 88.44 731 PRO A CA 1
ATOM 5689 C C . PRO A 1 731 ? -16.465 -22.640 -6.268 1.00 88.44 731 PRO A C 1
ATOM 5691 O O . PRO A 1 731 ? -15.962 -23.450 -5.490 1.00 88.44 731 PRO A O 1
ATOM 5694 N N . ALA A 1 732 ? -16.605 -22.886 -7.572 1.00 87.75 732 ALA A N 1
ATOM 5695 C CA . ALA A 1 732 ? -16.086 -24.077 -8.232 1.00 87.75 732 ALA A CA 1
ATOM 5696 C C . ALA A 1 732 ? -14.570 -24.224 -8.009 1.00 87.75 732 ALA A C 1
ATOM 5698 O O . ALA A 1 732 ? -13.816 -23.250 -8.093 1.00 87.75 732 ALA A O 1
ATOM 5699 N N . GLU A 1 733 ? -14.126 -25.456 -7.748 1.00 88.31 733 GLU A N 1
ATOM 5700 C CA . GLU A 1 733 ? -12.732 -25.751 -7.409 1.00 88.31 733 GLU A CA 1
ATOM 5701 C C . GLU A 1 733 ? -11.778 -25.523 -8.584 1.00 88.31 733 GLU A C 1
ATOM 5703 O O . GLU A 1 733 ? -10.760 -24.871 -8.399 1.00 88.31 733 GLU A O 1
ATOM 5708 N N . ALA A 1 734 ? -12.104 -25.998 -9.786 1.00 91.75 734 ALA A N 1
ATOM 5709 C CA . ALA A 1 734 ? -11.318 -25.758 -10.993 1.00 91.75 734 ALA A CA 1
ATOM 5710 C C . ALA A 1 734 ? -12.246 -25.597 -12.201 1.00 91.75 734 ALA A C 1
ATOM 5712 O O . ALA A 1 734 ? -13.115 -26.437 -12.440 1.00 91.75 734 ALA A O 1
ATOM 5713 N N . ILE A 1 735 ? -12.076 -24.513 -12.952 1.00 94.69 735 ILE A N 1
ATOM 5714 C CA . ILE A 1 735 ? -12.868 -24.216 -14.151 1.00 94.69 735 ILE A CA 1
ATOM 5715 C C . ILE A 1 735 ? -12.036 -23.363 -15.108 1.00 94.69 735 ILE A C 1
ATOM 5717 O O . ILE A 1 735 ? -11.386 -22.404 -14.695 1.00 94.69 735 ILE A O 1
ATOM 5721 N N . MET A 1 736 ? -12.090 -23.677 -16.399 1.00 97.00 736 MET A N 1
ATOM 5722 C CA . MET A 1 736 ? -11.549 -22.819 -17.449 1.00 97.00 736 MET A CA 1
ATOM 5723 C C . MET A 1 736 ? -12.698 -22.086 -18.137 1.00 97.00 736 MET A C 1
ATOM 5725 O O . MET A 1 736 ? -13.510 -22.693 -18.836 1.00 97.00 736 MET A O 1
ATOM 5729 N N . VAL A 1 737 ? -12.786 -20.774 -17.926 1.00 97.56 737 VAL A N 1
ATOM 5730 C CA . VAL A 1 737 ? -13.844 -19.942 -18.511 1.00 97.56 737 VAL A CA 1
ATOM 5731 C C . VAL A 1 737 ? -13.360 -19.358 -19.829 1.00 97.56 737 VAL A C 1
ATOM 5733 O O . VAL A 1 737 ? -12.321 -18.705 -19.871 1.00 97.56 737 VAL A O 1
ATOM 5736 N N . ILE A 1 738 ? -14.130 -19.560 -20.893 1.00 98.00 738 ILE A N 1
ATOM 5737 C CA . ILE A 1 738 ? -13.919 -18.926 -22.193 1.00 98.00 738 ILE A CA 1
ATOM 5738 C C . ILE A 1 738 ? -15.039 -17.914 -22.398 1.00 98.00 738 ILE A C 1
ATOM 5740 O O . ILE A 1 738 ? -16.163 -18.281 -22.733 1.00 98.00 738 ILE A O 1
ATOM 5744 N N . ASP A 1 739 ? -14.739 -16.640 -22.185 1.00 97.12 739 ASP A N 1
ATOM 5745 C CA . ASP A 1 739 ? -15.686 -15.547 -22.388 1.00 97.12 739 ASP A CA 1
ATOM 5746 C C . ASP A 1 739 ? -15.516 -14.974 -23.795 1.00 97.12 739 ASP A C 1
ATOM 5748 O O . ASP A 1 739 ? -14.574 -14.225 -24.056 1.00 97.12 739 ASP A O 1
ATOM 5752 N N . SER A 1 740 ? -16.397 -15.362 -24.723 1.00 97.00 740 SER A N 1
ATOM 5753 C CA . SER A 1 740 ? -16.403 -14.860 -26.100 1.00 97.00 740 SER A CA 1
ATOM 5754 C C . SER A 1 740 ? -17.488 -13.800 -26.290 1.00 97.00 740 SER A C 1
ATOM 5756 O O . SER A 1 740 ? -18.635 -14.076 -26.662 1.00 97.00 740 SER A O 1
ATOM 5758 N N . GLY A 1 741 ? -17.102 -12.553 -26.022 1.00 94.19 741 GLY A N 1
ATOM 5759 C CA . GLY A 1 741 ? -17.981 -11.391 -26.007 1.00 94.19 741 GLY A CA 1
ATOM 5760 C C . GLY A 1 741 ? -17.943 -10.534 -27.278 1.00 94.19 741 GLY A C 1
ATOM 5761 O O . GLY A 1 741 ? -17.474 -10.918 -28.354 1.00 94.19 741 GLY A O 1
ATOM 5762 N N . TYR A 1 742 ? -18.460 -9.310 -27.152 1.00 94.62 742 TYR A N 1
ATOM 5763 C CA . TYR A 1 742 ? -18.519 -8.357 -28.263 1.00 94.62 742 TYR A CA 1
ATOM 5764 C C . TYR A 1 742 ? -17.146 -7.770 -28.629 1.00 94.62 742 TYR A C 1
ATOM 5766 O O . TYR A 1 742 ? -16.831 -7.634 -29.808 1.00 94.62 742 TYR A O 1
ATOM 5774 N N . SER A 1 743 ? -16.315 -7.423 -27.644 1.00 93.44 743 SER A N 1
ATOM 5775 C CA . SER A 1 743 ? -15.033 -6.743 -27.899 1.00 93.44 743 SER A CA 1
ATOM 5776 C C . SER A 1 743 ? -13.865 -7.691 -28.152 1.00 93.44 743 SER A C 1
ATOM 5778 O O . SER A 1 743 ? -12.978 -7.348 -28.925 1.00 93.44 743 SER A O 1
ATOM 5780 N N . HIS A 1 744 ? -13.844 -8.838 -27.480 1.00 94.62 744 HIS A N 1
ATOM 5781 C CA . HIS A 1 744 ? -12.725 -9.777 -27.449 1.00 94.62 744 HIS A CA 1
ATOM 5782 C C . HIS A 1 744 ? -13.221 -11.155 -26.986 1.00 94.62 744 HIS A C 1
ATOM 5784 O O . HIS A 1 744 ? -14.367 -11.283 -26.543 1.00 94.62 744 HIS A O 1
ATOM 5790 N N . THR A 1 745 ? -12.339 -12.151 -27.044 1.00 97.00 745 THR A N 1
ATOM 5791 C CA . THR A 1 745 ? -12.518 -13.454 -26.393 1.00 97.00 745 THR A CA 1
ATOM 5792 C C . THR A 1 745 ? -11.400 -13.672 -25.371 1.00 97.00 745 THR A C 1
ATOM 5794 O O . THR A 1 745 ? -10.234 -13.468 -25.702 1.00 97.00 745 THR A O 1
ATOM 5797 N N . ILE A 1 746 ? -11.718 -14.057 -24.135 1.00 96.88 746 ILE A N 1
ATOM 5798 C CA . ILE A 1 746 ? -10.731 -14.278 -23.063 1.00 96.88 746 ILE A CA 1
ATOM 5799 C C . ILE A 1 746 ? -10.833 -15.705 -22.536 1.00 96.88 746 ILE A C 1
ATOM 5801 O O . ILE A 1 746 ? -11.929 -16.219 -22.331 1.00 96.88 746 ILE A O 1
ATOM 5805 N N . ILE A 1 747 ? -9.679 -16.312 -22.275 1.00 98.06 747 ILE A N 1
ATOM 5806 C CA . ILE A 1 747 ? -9.532 -17.583 -21.572 1.00 98.06 747 ILE A CA 1
ATOM 5807 C C . ILE A 1 747 ? -9.021 -17.277 -20.164 1.00 98.06 747 ILE A C 1
ATOM 5809 O O . ILE A 1 747 ? -7.926 -16.734 -20.003 1.00 98.06 747 ILE A O 1
ATOM 5813 N N . THR A 1 748 ? -9.813 -17.637 -19.158 1.00 97.12 748 THR A N 1
ATOM 5814 C CA . THR A 1 748 ? -9.523 -17.385 -17.745 1.00 97.12 748 THR A CA 1
ATOM 5815 C C . THR A 1 748 ? -9.574 -18.702 -16.966 1.00 97.12 748 THR A C 1
ATOM 5817 O O . THR A 1 748 ? -10.667 -19.164 -16.620 1.00 97.12 748 THR A O 1
ATOM 5820 N N . PRO A 1 749 ? -8.421 -19.329 -16.674 1.00 96.88 749 PRO A N 1
ATOM 5821 C CA . PRO A 1 749 ? -8.362 -20.465 -15.761 1.00 96.88 749 PRO A CA 1
ATOM 5822 C C . PRO A 1 749 ? -8.566 -19.999 -14.314 1.00 96.88 749 PRO A C 1
ATOM 5824 O O . PRO A 1 749 ? -7.902 -19.070 -13.845 1.00 96.88 749 PRO A O 1
ATOM 5827 N N . LEU A 1 750 ? -9.493 -20.646 -13.607 1.00 94.25 750 LEU A N 1
ATOM 5828 C CA . LEU A 1 750 ? -9.867 -20.333 -12.230 1.00 94.25 750 LEU A CA 1
ATOM 5829 C C . LEU A 1 750 ? -9.618 -21.536 -11.317 1.00 94.25 750 LEU A C 1
ATOM 5831 O O . LEU A 1 750 ? -10.033 -22.653 -11.629 1.00 94.25 750 LEU A O 1
ATOM 5835 N N . LEU A 1 751 ? -9.017 -21.281 -10.156 1.00 91.88 751 LEU A N 1
ATOM 5836 C CA . LEU A 1 751 ? -8.846 -22.239 -9.065 1.00 91.88 751 LEU A CA 1
ATOM 5837 C C . LEU A 1 751 ? -9.523 -21.678 -7.808 1.00 91.88 751 LEU A C 1
ATOM 5839 O O . LEU A 1 751 ? -9.140 -20.616 -7.320 1.00 91.88 751 LEU A O 1
ATOM 5843 N N . GLN A 1 752 ? -10.557 -22.354 -7.305 1.00 88.62 752 GLN A N 1
ATOM 5844 C CA . GLN A 1 752 ? -11.360 -21.946 -6.142 1.00 88.62 752 GLN A CA 1
ATOM 5845 C C . GLN A 1 752 ? -11.883 -20.501 -6.260 1.00 88.62 752 GLN A C 1
ATOM 5847 O O . GLN A 1 752 ? -11.842 -19.711 -5.317 1.00 88.62 752 GLN A O 1
ATOM 5852 N N . GLY A 1 753 ? -12.334 -20.129 -7.461 1.00 86.81 753 GLY A N 1
ATOM 5853 C CA . GLY A 1 753 ? -12.796 -18.775 -7.782 1.00 86.81 753 GLY A CA 1
ATOM 5854 C C . GLY A 1 753 ? -11.697 -17.719 -7.955 1.00 86.81 753 GLY A C 1
ATOM 5855 O O . GLY A 1 753 ? -12.025 -16.569 -8.242 1.00 86.81 753 GLY A O 1
ATOM 5856 N N . ARG A 1 754 ? -10.411 -18.073 -7.827 1.00 88.94 754 ARG A N 1
ATOM 5857 C CA . ARG A 1 754 ? -9.279 -17.167 -8.078 1.00 88.94 754 ARG A CA 1
ATOM 5858 C C . ARG A 1 754 ? -8.754 -17.324 -9.507 1.00 88.94 754 ARG A C 1
ATOM 5860 O O . ARG A 1 754 ? -8.517 -18.456 -9.927 1.00 88.94 754 ARG A O 1
ATOM 5867 N N . PRO A 1 755 ? -8.521 -16.229 -10.247 1.00 92.06 755 PRO A N 1
ATOM 5868 C CA . PRO A 1 755 ? -7.899 -16.302 -11.561 1.00 92.06 755 PRO A CA 1
ATOM 5869 C C . PRO A 1 755 ? -6.397 -16.571 -11.463 1.00 92.06 755 PRO A C 1
ATOM 5871 O O . PRO A 1 755 ? -5.683 -15.916 -10.704 1.00 92.06 755 PRO A O 1
ATOM 5874 N N . LEU A 1 756 ? -5.903 -17.508 -12.272 1.00 93.31 756 LEU A N 1
ATOM 5875 C CA . LEU A 1 756 ? -4.470 -17.761 -12.425 1.00 93.31 756 LEU A CA 1
ATOM 5876 C C . LEU A 1 756 ? -3.911 -16.781 -13.464 1.00 93.31 756 LEU A C 1
ATOM 5878 O O . LEU A 1 756 ? -3.884 -17.070 -14.659 1.00 93.31 756 LEU A O 1
ATOM 5882 N N . GLN A 1 757 ? -3.523 -15.591 -12.993 1.00 91.44 757 GLN A N 1
ATOM 5883 C CA . GLN A 1 757 ? -3.222 -14.413 -13.823 1.00 91.44 757 GLN A CA 1
ATOM 5884 C C . GLN A 1 757 ? -2.206 -14.681 -14.947 1.00 91.44 757 GLN A C 1
ATOM 5886 O O . GLN A 1 757 ? -2.437 -14.277 -16.085 1.00 91.44 757 GLN A O 1
ATOM 5891 N N . SER A 1 758 ? -1.119 -15.412 -14.666 1.00 93.81 758 SER A N 1
ATOM 5892 C CA . SER A 1 758 ? -0.084 -15.751 -15.660 1.00 93.81 758 SER A CA 1
ATOM 5893 C C . SER A 1 758 ? -0.615 -16.575 -16.838 1.00 93.81 758 SER A C 1
ATOM 5895 O O . SER A 1 758 ? -0.097 -16.483 -17.951 1.00 93.81 758 SER A O 1
ATOM 5897 N N . ALA A 1 759 ? -1.680 -17.346 -16.614 1.00 96.12 759 ALA A N 1
ATOM 5898 C CA . ALA A 1 759 ? -2.284 -18.236 -17.594 1.00 96.12 759 ALA A CA 1
ATOM 5899 C C . ALA A 1 759 ? -3.477 -17.611 -18.337 1.00 96.12 759 ALA A C 1
ATOM 5901 O O . ALA A 1 759 ? -4.052 -18.256 -19.214 1.00 96.12 759 ALA A O 1
ATOM 5902 N N . ILE A 1 760 ? -3.862 -16.365 -18.040 1.00 96.88 760 ILE A N 1
ATOM 5903 C CA . ILE A 1 760 ? -4.925 -15.680 -18.787 1.00 96.88 760 ILE A CA 1
ATOM 5904 C C . ILE A 1 760 ? -4.447 -15.410 -20.216 1.00 96.88 760 ILE A C 1
ATOM 5906 O O . ILE A 1 760 ? -3.318 -14.968 -20.450 1.00 96.88 760 ILE A O 1
ATOM 5910 N N . ARG A 1 761 ? -5.319 -15.664 -21.193 1.00 97.00 761 ARG A N 1
ATOM 5911 C CA . ARG A 1 761 ? -5.058 -15.392 -22.612 1.00 97.00 761 ARG A CA 1
ATOM 5912 C C . ARG A 1 761 ? -6.203 -14.606 -23.225 1.00 97.00 761 ARG A C 1
ATOM 5914 O O . ARG A 1 761 ? -7.364 -14.806 -22.881 1.00 97.00 761 ARG A O 1
ATOM 5921 N N . ARG A 1 762 ? -5.873 -13.698 -24.142 1.00 95.75 762 ARG A N 1
ATOM 5922 C CA . ARG A 1 762 ? -6.833 -12.816 -24.810 1.00 95.75 762 ARG A CA 1
ATOM 5923 C C . ARG A 1 762 ? -6.667 -12.905 -26.320 1.00 95.75 762 ARG A C 1
ATOM 5925 O O . ARG A 1 762 ? -5.573 -12.712 -26.839 1.00 95.75 762 ARG A O 1
ATOM 5932 N N . LEU A 1 763 ? -7.786 -13.110 -26.998 1.00 96.31 763 LEU A N 1
ATOM 5933 C CA . LEU A 1 763 ? -7.954 -12.989 -28.436 1.00 96.31 763 LEU A CA 1
ATOM 5934 C C . LEU A 1 763 ? -8.690 -11.678 -28.733 1.00 96.31 763 LEU A C 1
ATOM 5936 O O . LEU A 1 763 ? -9.798 -11.461 -28.238 1.00 96.31 763 LEU A O 1
ATOM 5940 N N . ASP A 1 764 ? -8.128 -10.808 -29.574 1.00 94.06 764 ASP A N 1
ATOM 5941 C CA . ASP A 1 764 ? -8.758 -9.519 -29.916 1.00 94.06 764 ASP A CA 1
ATOM 5942 C C . ASP A 1 764 ? -9.918 -9.648 -30.918 1.00 94.06 764 ASP A C 1
ATOM 5944 O O . ASP A 1 764 ? -10.508 -8.653 -31.344 1.00 94.06 764 ASP A O 1
ATOM 5948 N N . VAL A 1 765 ? -10.283 -10.880 -31.275 1.00 95.69 765 VAL A N 1
ATOM 5949 C CA . VAL A 1 765 ? -11.467 -11.198 -32.070 1.00 95.69 765 VAL A CA 1
ATOM 5950 C C . VAL A 1 765 ? -12.673 -11.377 -31.147 1.00 95.69 765 VAL A C 1
ATOM 5952 O O . VAL A 1 765 ? -12.768 -12.329 -30.369 1.00 95.69 765 VAL A O 1
ATOM 5955 N N . GLY A 1 766 ? -13.618 -10.447 -31.263 1.00 95.19 766 GLY A N 1
ATOM 5956 C CA . GLY A 1 766 ? -14.953 -10.530 -30.673 1.00 95.19 766 GLY A CA 1
ATOM 5957 C C . GLY A 1 766 ? -16.038 -10.178 -31.690 1.00 95.19 766 GLY A C 1
ATOM 5958 O O . GLY A 1 766 ? -15.755 -9.898 -32.859 1.00 95.19 766 GLY A O 1
ATOM 5959 N N . GLY A 1 767 ? -17.290 -10.130 -31.237 1.00 95.75 767 GLY A N 1
ATOM 5960 C CA . GLY A 1 767 ? -18.460 -9.859 -32.076 1.00 95.75 767 GLY A CA 1
ATOM 5961 C C . GLY A 1 767 ? -18.367 -8.590 -32.939 1.00 95.75 767 GLY A C 1
ATOM 5962 O O . GLY A 1 767 ? -18.865 -8.603 -34.062 1.00 95.75 767 GLY A O 1
ATOM 5963 N N . LYS A 1 768 ? -17.685 -7.532 -32.478 1.00 95.00 768 LYS A N 1
ATOM 5964 C CA . LYS A 1 768 ? -17.441 -6.288 -33.233 1.00 95.00 768 LYS A CA 1
ATOM 5965 C C . LYS A 1 768 ? -16.580 -6.526 -34.470 1.00 95.00 768 LYS A C 1
ATOM 5967 O O . LYS A 1 768 ? -16.891 -6.016 -35.542 1.00 95.00 768 LYS A O 1
ATOM 5972 N N . VAL A 1 769 ? -15.497 -7.291 -34.325 1.00 95.62 769 VAL A N 1
ATOM 5973 C CA . VAL A 1 769 ? -14.601 -7.636 -35.440 1.00 95.62 769 VAL A CA 1
ATOM 5974 C C . VAL A 1 769 ? -15.359 -8.477 -36.461 1.00 95.62 769 VAL A C 1
ATOM 5976 O O . VAL A 1 769 ? -15.279 -8.190 -37.653 1.00 95.62 769 VAL A O 1
ATOM 5979 N N . LEU A 1 770 ? -16.160 -9.438 -35.990 1.00 97.06 770 LEU A N 1
ATOM 5980 C CA . LEU A 1 770 ? -17.003 -10.273 -36.846 1.00 97.06 770 LEU A CA 1
ATOM 5981 C C . LEU A 1 770 ? -18.022 -9.443 -37.634 1.00 97.06 770 LEU A C 1
ATOM 5983 O O . LEU A 1 770 ? -18.108 -9.578 -38.853 1.00 97.06 770 LEU A O 1
ATOM 5987 N N . THR A 1 771 ? -18.750 -8.549 -36.960 1.00 96.50 771 THR A N 1
ATOM 5988 C CA . THR A 1 771 ? -19.726 -7.660 -37.605 1.00 96.50 771 THR A CA 1
ATOM 5989 C C . THR A 1 771 ? -19.039 -6.751 -38.623 1.00 96.50 771 THR A C 1
ATOM 5991 O O . THR A 1 771 ? -19.469 -6.706 -39.768 1.00 96.50 771 THR A O 1
ATOM 5994 N N . ASN A 1 772 ? -17.922 -6.106 -38.271 1.00 94.69 772 ASN A N 1
ATOM 5995 C CA . ASN A 1 772 ? -17.181 -5.234 -39.191 1.00 94.69 772 ASN A CA 1
ATOM 5996 C C . ASN A 1 772 ? -16.638 -5.988 -40.415 1.00 94.69 772 ASN A C 1
ATOM 5998 O O . ASN A 1 772 ? -16.646 -5.464 -41.533 1.00 94.69 772 ASN A O 1
ATOM 6002 N N . TYR A 1 773 ? -16.153 -7.215 -40.216 1.00 95.38 773 TYR A N 1
ATOM 6003 C CA . TYR A 1 773 ? -15.669 -8.054 -41.306 1.00 95.38 773 TYR A CA 1
ATOM 6004 C C . TYR A 1 773 ? -16.818 -8.469 -42.231 1.00 95.38 773 TYR A C 1
ATOM 6006 O O . TYR A 1 773 ? -16.699 -8.320 -43.449 1.00 95.38 773 TYR A O 1
ATOM 6014 N N . LEU A 1 774 ? -17.963 -8.877 -41.673 1.00 96.06 774 LEU A N 1
ATOM 6015 C CA . LEU A 1 774 ? -19.174 -9.158 -42.446 1.00 96.06 774 LEU A CA 1
ATOM 6016 C C . LEU A 1 774 ? -19.656 -7.915 -43.208 1.00 96.06 774 LEU A C 1
ATOM 6018 O O . LEU A 1 774 ? -19.937 -8.015 -44.401 1.00 96.06 774 LEU A O 1
ATOM 6022 N N . THR A 1 775 ? -19.661 -6.736 -42.578 1.00 95.31 775 THR A N 1
ATOM 6023 C CA . THR A 1 775 ? -20.008 -5.462 -43.227 1.00 95.31 775 THR A CA 1
ATOM 6024 C C . THR A 1 775 ? -19.129 -5.225 -44.446 1.00 95.31 775 THR A C 1
ATOM 6026 O O . THR A 1 775 ? -19.638 -4.905 -45.520 1.00 95.31 775 THR A O 1
ATOM 6029 N N . ARG A 1 776 ? -17.811 -5.430 -44.324 1.00 93.69 776 ARG A N 1
ATOM 6030 C CA . ARG A 1 776 ? -16.875 -5.295 -45.447 1.00 93.69 776 ARG A CA 1
ATOM 6031 C C . ARG A 1 776 ? -17.171 -6.301 -46.560 1.00 93.69 776 ARG A C 1
ATOM 6033 O O . ARG A 1 776 ? -17.144 -5.919 -47.727 1.00 93.69 776 ARG A O 1
ATOM 6040 N N . LEU A 1 777 ? -17.446 -7.563 -46.228 1.00 92.88 777 LEU A N 1
ATOM 6041 C CA . LEU A 1 777 ? -17.753 -8.595 -47.224 1.00 92.88 777 LEU A CA 1
ATOM 6042 C C . LEU A 1 777 ? -19.048 -8.294 -47.983 1.00 92.88 777 LEU A C 1
ATOM 6044 O O . LEU A 1 777 ? -19.051 -8.349 -49.214 1.00 92.88 777 LEU A O 1
ATOM 6048 N N . ILE A 1 778 ? -20.115 -7.930 -47.269 1.00 93.00 778 ILE A N 1
ATOM 6049 C CA . ILE A 1 778 ? -21.404 -7.571 -47.871 1.00 93.00 778 ILE A CA 1
ATOM 6050 C C . ILE A 1 778 ? -21.246 -6.321 -48.740 1.00 93.00 778 ILE A C 1
ATOM 6052 O O . ILE A 1 778 ? -21.668 -6.344 -49.892 1.00 93.00 778 ILE A O 1
ATOM 6056 N N . SER A 1 779 ? -20.540 -5.296 -48.252 1.00 92.38 779 SER A N 1
ATOM 6057 C CA . SER A 1 779 ? -20.316 -4.037 -48.986 1.00 92.38 779 SER A CA 1
ATOM 6058 C C . SER A 1 779 ? -19.538 -4.212 -50.287 1.00 92.38 779 SER A C 1
ATOM 6060 O O . SER A 1 779 ? -19.718 -3.444 -51.227 1.00 92.38 779 SER A O 1
ATOM 6062 N N . LEU A 1 780 ? -18.684 -5.234 -50.373 1.00 89.44 780 LEU A N 1
ATOM 6063 C CA . LEU A 1 780 ? -17.956 -5.559 -51.600 1.00 89.44 780 LEU A CA 1
ATOM 6064 C C . LEU A 1 780 ? -18.782 -6.387 -52.595 1.00 89.44 780 LEU A C 1
ATOM 6066 O O . LEU A 1 780 ? -18.510 -6.337 -53.794 1.00 89.44 780 LEU A O 1
ATOM 6070 N N . ARG A 1 781 ? -19.735 -7.198 -52.118 1.00 86.06 781 ARG A N 1
ATOM 6071 C CA . ARG A 1 781 ? -20.474 -8.174 -52.945 1.00 86.06 781 ARG A CA 1
ATOM 6072 C C . ARG A 1 781 ? -21.877 -7.719 -53.333 1.00 86.06 781 ARG A C 1
ATOM 6074 O O . ARG A 1 781 ? -22.375 -8.139 -54.378 1.00 86.06 781 ARG A O 1
ATOM 6081 N N . HIS A 1 782 ? -22.506 -6.915 -52.488 1.00 85.00 782 HIS A N 1
ATOM 6082 C CA . HIS A 1 782 ? -23.907 -6.535 -52.584 1.00 85.00 782 HIS A CA 1
ATOM 6083 C C . HIS A 1 782 ? -24.070 -5.013 -52.465 1.00 85.00 782 HIS A C 1
ATOM 6085 O O . HIS A 1 782 ? -23.632 -4.294 -53.360 1.00 85.00 782 HIS A O 1
ATOM 6091 N N . PHE A 1 783 ? -24.718 -4.538 -51.399 1.00 83.69 783 PHE A N 1
ATOM 6092 C CA . PHE A 1 783 ? -24.944 -3.126 -51.102 1.00 83.69 783 PHE A CA 1
ATOM 6093 C C . PHE A 1 783 ? -23.913 -2.626 -50.103 1.00 83.69 783 PHE A C 1
ATOM 6095 O O . PHE A 1 783 ? -23.472 -3.389 -49.246 1.00 83.69 783 PHE A O 1
ATOM 6102 N N . ASP A 1 784 ? -23.563 -1.346 -50.198 1.00 87.94 784 ASP A N 1
ATOM 6103 C CA . ASP A 1 784 ? -22.715 -0.692 -49.211 1.00 87.94 784 ASP A CA 1
ATOM 6104 C C . ASP A 1 784 ? -23.454 -0.574 -47.873 1.00 87.94 784 ASP A C 1
ATOM 6106 O O . ASP A 1 784 ? -24.344 0.253 -47.728 1.00 87.94 784 ASP A O 1
ATOM 6110 N N . MET A 1 785 ? -23.076 -1.411 -46.907 1.00 88.50 785 MET A N 1
ATOM 6111 C CA . MET A 1 785 ? -23.693 -1.485 -45.576 1.00 88.50 785 MET A CA 1
ATOM 6112 C C . MET A 1 785 ? -22.794 -0.856 -44.502 1.00 88.50 785 MET A C 1
ATOM 6114 O O . MET A 1 785 ? -22.938 -1.151 -43.313 1.00 88.50 785 MET A O 1
ATOM 6118 N N . ARG A 1 786 ? -21.804 -0.036 -44.889 1.00 88.44 786 ARG A N 1
ATOM 6119 C CA . ARG A 1 786 ? -20.835 0.557 -43.946 1.00 88.44 786 ARG A CA 1
ATOM 6120 C C . ARG A 1 786 ? -21.488 1.450 -42.890 1.00 88.44 786 ARG A C 1
ATOM 6122 O O . ARG A 1 786 ? -20.952 1.534 -41.787 1.00 88.44 786 ARG A O 1
ATOM 6129 N N . ASN A 1 787 ? -22.630 2.058 -43.204 1.00 87.38 787 ASN A N 1
ATOM 6130 C CA . ASN A 1 787 ? -23.394 2.898 -42.278 1.00 87.38 787 ASN A CA 1
ATOM 6131 C C . ASN A 1 787 ? -24.467 2.116 -41.493 1.00 87.38 787 ASN A C 1
ATOM 6133 O O . ASN A 1 787 ? -24.971 2.622 -40.496 1.00 87.38 787 ASN A O 1
ATOM 6137 N N . ASP A 1 788 ? -24.749 0.862 -41.862 1.00 88.94 788 ASP A N 1
ATOM 6138 C CA . ASP A 1 788 ? -25.877 0.067 -41.350 1.00 88.94 788 ASP A CA 1
ATOM 6139 C C . ASP A 1 788 ? -25.407 -1.125 -40.505 1.00 88.94 788 ASP A C 1
ATOM 6141 O O . ASP A 1 788 ? -25.872 -2.264 -40.617 1.00 88.94 788 ASP A O 1
ATOM 6145 N N . THR A 1 789 ? -24.435 -0.862 -39.631 1.00 89.69 789 THR A N 1
ATOM 6146 C CA . THR A 1 789 ? -23.778 -1.892 -38.805 1.00 89.69 789 THR A CA 1
ATOM 6147 C C . THR A 1 789 ? -24.732 -2.637 -37.865 1.00 89.69 789 THR A C 1
ATOM 6149 O O . THR A 1 789 ? -24.474 -3.798 -37.548 1.00 89.69 789 THR A O 1
ATOM 6152 N N . TYR A 1 790 ? -25.849 -2.017 -37.462 1.00 90.38 790 TYR A N 1
ATOM 6153 C CA . TYR A 1 790 ? -26.894 -2.666 -36.662 1.00 90.38 790 TYR A CA 1
ATOM 6154 C C . TYR A 1 790 ? -27.557 -3.819 -37.422 1.00 90.38 790 TYR A C 1
ATOM 6156 O O . TYR A 1 790 ? -27.631 -4.936 -36.912 1.00 90.38 790 TYR A O 1
ATOM 6164 N N . ILE A 1 791 ? -27.959 -3.571 -38.673 1.00 91.00 791 ILE A N 1
ATOM 6165 C CA . ILE A 1 791 ? -28.600 -4.578 -39.526 1.00 91.00 791 ILE A CA 1
ATOM 6166 C C . ILE A 1 791 ? -27.613 -5.714 -39.806 1.00 91.00 791 ILE A C 1
ATOM 6168 O O . ILE A 1 791 ? -27.966 -6.885 -39.721 1.00 91.00 791 ILE A O 1
ATOM 6172 N N . VAL A 1 792 ? -26.340 -5.392 -40.065 1.00 94.06 792 VAL A N 1
ATOM 6173 C CA . VAL A 1 792 ? -25.308 -6.419 -40.275 1.00 94.06 792 VAL A CA 1
ATOM 6174 C C . VAL A 1 792 ? -25.065 -7.260 -39.014 1.00 94.06 792 VAL A C 1
ATOM 6176 O O . VAL A 1 792 ? -24.814 -8.462 -39.120 1.00 94.06 792 VAL A O 1
ATOM 6179 N N . ASN A 1 793 ? -25.164 -6.673 -37.817 1.00 94.19 793 ASN A N 1
ATOM 6180 C CA . ASN A 1 793 ? -25.096 -7.442 -36.575 1.00 94.19 793 ASN A CA 1
ATOM 6181 C C . ASN A 1 793 ? -26.279 -8.418 -36.452 1.00 94.19 793 ASN A C 1
ATOM 6183 O O . ASN A 1 793 ? -26.058 -9.580 -36.122 1.00 94.19 793 ASN A O 1
ATOM 6187 N N . GLU A 1 794 ? -27.495 -7.983 -36.793 1.00 92.88 794 GLU A N 1
ATOM 6188 C CA . GLU A 1 794 ? -28.679 -8.854 -36.831 1.00 92.88 794 GLU A CA 1
ATOM 6189 C C . GLU A 1 794 ? -28.521 -9.980 -37.869 1.00 92.88 794 GLU A C 1
ATOM 6191 O O . GLU A 1 794 ? -28.776 -11.145 -37.568 1.00 92.88 794 GLU A O 1
ATOM 6196 N N . MET A 1 795 ? -28.014 -9.669 -39.070 1.00 94.19 795 MET A N 1
ATOM 6197 C CA . MET A 1 795 ? -27.689 -10.677 -40.088 1.00 94.19 795 MET A CA 1
ATOM 6198 C C . MET A 1 795 ? -26.708 -11.720 -39.554 1.00 94.19 795 MET A C 1
ATOM 6200 O O . MET A 1 795 ? -26.900 -12.913 -39.779 1.00 94.19 795 MET A O 1
ATOM 6204 N N . LYS A 1 796 ? -25.655 -11.285 -38.850 1.00 96.38 796 LYS A N 1
ATOM 6205 C CA . LYS A 1 796 ? -24.666 -12.183 -38.244 1.00 96.38 796 LYS A CA 1
ATOM 6206 C C . LYS A 1 796 ? -25.324 -13.105 -37.218 1.00 96.38 796 LYS A C 1
ATOM 6208 O O . LYS A 1 796 ? -25.092 -14.307 -37.272 1.00 96.38 796 LYS A O 1
ATOM 6213 N N . GLU A 1 797 ? -26.119 -12.556 -36.305 1.00 95.12 797 GLU A N 1
ATOM 6214 C CA . GLU A 1 797 ? -26.774 -13.325 -35.238 1.00 95.12 797 GLU A CA 1
ATOM 6215 C C . GLU A 1 797 ? -27.804 -14.327 -35.774 1.00 95.12 797 GLU A C 1
ATOM 6217 O O . GLU A 1 797 ? -27.922 -15.419 -35.228 1.00 95.12 797 GLU A O 1
ATOM 6222 N N . LEU A 1 798 ? -28.511 -13.996 -36.860 1.00 95.12 798 LEU A N 1
ATOM 6223 C CA . LEU A 1 798 ? -29.508 -14.886 -37.461 1.00 95.12 798 LEU A CA 1
ATOM 6224 C C . LEU A 1 798 ? -28.905 -15.913 -38.427 1.00 95.12 798 LEU A C 1
ATOM 6226 O O . LEU A 1 798 ? -29.389 -17.042 -38.501 1.00 95.12 798 LEU A O 1
ATOM 6230 N N . ALA A 1 799 ? -27.909 -15.524 -39.229 1.00 95.00 799 ALA A N 1
ATOM 6231 C CA . ALA A 1 799 ? -27.463 -16.320 -40.371 1.00 95.00 799 ALA A CA 1
ATOM 6232 C C . ALA A 1 799 ? -26.137 -17.052 -40.151 1.00 95.00 799 ALA A C 1
ATOM 6234 O O . ALA A 1 799 ? -25.939 -18.099 -40.778 1.00 95.00 799 ALA A O 1
ATOM 6235 N N . CYS A 1 800 ? -25.213 -16.520 -39.349 1.00 97.31 800 CYS A N 1
ATOM 6236 C CA . CYS A 1 800 ? -23.870 -17.085 -39.234 1.00 97.31 800 CYS A CA 1
ATOM 6237 C C . CYS A 1 800 ? -23.812 -18.280 -38.271 1.00 97.31 800 CYS A C 1
ATOM 6239 O O . CYS A 1 800 ? -24.576 -18.372 -37.318 1.00 97.31 800 CYS A O 1
ATOM 6241 N N . TYR A 1 801 ? -22.873 -19.191 -38.518 1.00 97.38 801 TYR A N 1
ATOM 6242 C CA . TYR A 1 801 ? -22.634 -20.388 -37.709 1.00 97.38 801 TYR A CA 1
ATOM 6243 C C . TYR A 1 801 ? -21.159 -20.804 -37.790 1.00 97.38 801 TYR A C 1
ATOM 6245 O O . TYR A 1 801 ? -20.445 -20.419 -38.715 1.00 97.38 801 TYR A O 1
ATOM 6253 N N . VAL A 1 802 ? -20.685 -21.603 -36.836 1.00 97.56 802 VAL A N 1
ATOM 6254 C CA . VAL A 1 802 ? -19.329 -22.168 -36.850 1.00 97.56 802 VAL A CA 1
ATOM 6255 C C . VAL A 1 802 ? -19.356 -23.519 -37.564 1.00 97.56 802 VAL A C 1
ATOM 6257 O O . VAL A 1 802 ? -20.046 -24.448 -37.144 1.00 97.56 802 VAL A O 1
ATOM 6260 N N . SER A 1 803 ? -18.589 -23.651 -38.648 1.00 95.88 803 SER A N 1
ATOM 6261 C CA . SER A 1 803 ? -18.507 -24.914 -39.389 1.00 95.88 803 SER A CA 1
ATOM 6262 C C . SER A 1 803 ? -17.645 -25.950 -38.655 1.00 95.88 803 SER A C 1
ATOM 6264 O O . SER A 1 803 ? -16.583 -25.641 -38.109 1.00 95.88 803 SER A O 1
ATOM 6266 N N . THR A 1 804 ? -18.078 -27.213 -38.673 1.00 92.31 804 THR A N 1
ATOM 6267 C CA . THR A 1 804 ? -17.320 -28.360 -38.136 1.00 92.31 804 THR A CA 1
ATOM 6268 C C . THR A 1 804 ? -16.368 -28.989 -39.166 1.00 92.31 804 THR A C 1
ATOM 6270 O O . THR A 1 804 ? -15.430 -29.703 -38.782 1.00 92.31 804 THR A O 1
ATOM 6273 N N . ASP A 1 805 ? -16.585 -28.696 -40.453 1.00 92.88 805 ASP A N 1
ATOM 6274 C CA . ASP A 1 805 ? -15.738 -29.056 -41.595 1.00 92.88 805 ASP A CA 1
ATOM 6275 C C . ASP A 1 805 ? -15.676 -27.879 -42.580 1.00 92.88 805 ASP A C 1
ATOM 6277 O O . ASP A 1 805 ? -16.391 -27.802 -43.585 1.00 92.88 805 ASP A O 1
ATOM 6281 N N . PHE A 1 806 ? -14.787 -26.941 -42.258 1.00 93.69 806 PHE A N 1
ATOM 6282 C CA . PHE A 1 806 ? -14.615 -25.702 -43.006 1.00 93.69 806 PHE A CA 1
ATOM 6283 C C . PHE A 1 806 ? -14.291 -25.938 -44.488 1.00 93.69 806 PHE A C 1
ATOM 6285 O O . PHE A 1 806 ? -14.789 -25.229 -45.363 1.00 93.69 806 PHE A O 1
ATOM 6292 N N . LYS A 1 807 ? -13.480 -26.959 -44.794 1.00 93.31 807 LYS A N 1
ATOM 6293 C CA . LYS A 1 807 ? -13.044 -27.257 -46.163 1.00 93.31 807 LYS A CA 1
ATOM 6294 C C . LYS A 1 807 ? -14.206 -27.753 -47.021 1.00 93.31 807 LYS A C 1
ATOM 6296 O O . LYS A 1 807 ? -14.354 -27.303 -48.157 1.00 93.31 807 LYS A O 1
ATOM 6301 N N . ALA A 1 808 ? -15.032 -28.654 -46.490 1.00 92.75 808 ALA A N 1
ATOM 6302 C CA . ALA A 1 808 ? -16.195 -29.167 -47.210 1.00 92.75 808 ALA A CA 1
ATOM 6303 C C . ALA A 1 808 ? -17.236 -28.070 -47.481 1.00 92.75 808 ALA A C 1
ATOM 6305 O O . ALA A 1 808 ? -17.780 -27.987 -48.586 1.00 92.75 808 ALA A O 1
ATOM 6306 N N . ASP A 1 809 ? -17.489 -27.200 -46.502 1.00 94.38 809 ASP A N 1
ATOM 6307 C CA . ASP A 1 809 ? -18.420 -26.081 -46.671 1.00 94.38 809 ASP A CA 1
ATOM 6308 C C . ASP A 1 809 ? -17.889 -25.036 -47.666 1.00 94.38 809 ASP A C 1
ATOM 6310 O O . ASP A 1 809 ? -18.652 -24.495 -48.478 1.00 94.38 809 ASP A O 1
ATOM 6314 N N . LEU A 1 810 ? -16.570 -24.811 -47.695 1.00 93.06 810 LEU A N 1
ATOM 6315 C CA . LEU A 1 810 ? -15.935 -23.947 -48.687 1.00 93.06 810 LEU A CA 1
ATOM 6316 C C . LEU A 1 810 ? -16.117 -24.483 -50.114 1.00 93.06 810 LEU A C 1
ATOM 6318 O O . LEU A 1 810 ? -16.513 -23.713 -50.992 1.00 93.06 810 LEU A O 1
ATOM 6322 N N . GLU A 1 811 ? -15.928 -25.786 -50.341 1.00 90.94 811 GLU A N 1
ATOM 6323 C CA . GLU A 1 811 ? -16.139 -26.425 -51.652 1.00 90.94 811 GLU A CA 1
ATOM 6324 C C . GLU A 1 811 ? -17.582 -26.287 -52.156 1.00 90.94 811 GLU A C 1
ATOM 6326 O O . GLU A 1 811 ? -17.795 -25.910 -53.312 1.00 90.94 811 GLU A O 1
ATOM 6331 N N . LYS A 1 812 ? -18.582 -26.508 -51.290 1.00 89.88 812 LYS A N 1
ATOM 6332 C CA . LYS A 1 812 ? -20.010 -26.328 -51.632 1.00 89.88 812 LYS A CA 1
ATOM 6333 C C . LYS A 1 812 ? -20.338 -24.884 -52.014 1.00 89.88 812 LYS A C 1
ATOM 6335 O O . LYS A 1 812 ? -21.200 -24.628 -52.854 1.00 89.88 812 LYS A O 1
ATOM 6340 N N . SER A 1 813 ? -19.648 -23.925 -51.398 1.00 89.88 813 SER A N 1
ATOM 6341 C CA . SER A 1 813 ? -19.833 -22.494 -51.649 1.00 89.88 813 SER A CA 1
ATOM 6342 C C . SER A 1 813 ? -19.041 -21.960 -52.851 1.00 89.88 813 SER A C 1
ATOM 6344 O O . SER A 1 813 ? -19.219 -20.802 -53.249 1.00 89.88 813 SER A O 1
ATOM 6346 N N . TRP A 1 814 ? -18.170 -22.776 -53.451 1.00 88.75 814 TRP A N 1
ATOM 6347 C CA . TRP A 1 814 ? -17.299 -22.340 -54.532 1.00 88.75 814 TRP A CA 1
ATOM 6348 C C . TRP A 1 814 ? -18.043 -22.266 -55.870 1.00 88.75 814 TRP A C 1
ATOM 6350 O O . TRP A 1 814 ? -18.623 -23.230 -56.365 1.00 88.75 814 TRP A O 1
ATOM 6360 N N . LYS A 1 815 ? -17.986 -21.089 -56.502 1.00 83.44 815 LYS A N 1
ATOM 6361 C CA . LYS A 1 815 ? -18.664 -20.804 -57.776 1.00 83.44 815 LYS A CA 1
ATOM 6362 C C . LYS A 1 815 ? -18.149 -21.639 -58.955 1.00 83.44 815 LYS A C 1
ATOM 6364 O O . LYS A 1 815 ? -18.922 -21.888 -59.878 1.00 83.44 815 LYS A O 1
ATOM 6369 N N . GLY A 1 816 ? -16.889 -22.078 -58.907 1.00 81.69 816 GLY A N 1
ATOM 6370 C CA . GLY A 1 816 ? -16.174 -22.688 -60.030 1.00 81.69 816 GLY A CA 1
ATOM 6371 C C . GLY A 1 816 ? -15.364 -21.677 -60.853 1.00 81.69 816 GLY A C 1
ATOM 6372 O O . GLY A 1 816 ? -15.364 -20.471 -60.583 1.00 81.69 816 GLY A O 1
ATOM 6373 N N . THR A 1 817 ? -14.640 -22.182 -61.852 1.00 79.81 817 THR A N 1
ATOM 6374 C CA . THR A 1 817 ? -13.802 -21.404 -62.779 1.00 79.81 817 THR A CA 1
ATOM 6375 C C . THR A 1 817 ? -14.651 -20.552 -63.734 1.00 79.81 817 THR A C 1
ATOM 6377 O O . THR A 1 817 ? -15.823 -20.831 -63.980 1.00 79.81 817 THR A O 1
ATOM 6380 N N . ARG A 1 818 ? -14.082 -19.466 -64.276 1.00 73.50 818 ARG A N 1
ATOM 6381 C CA . ARG A 1 818 ? -14.813 -18.447 -65.057 1.00 73.50 818 ARG A CA 1
ATOM 6382 C C . ARG A 1 818 ? -15.583 -19.061 -66.243 1.00 73.50 818 ARG A C 1
ATOM 6384 O O . ARG A 1 818 ? -14.980 -19.408 -67.246 1.00 73.50 818 ARG A O 1
ATOM 6391 N N . GLY A 1 819 ? -16.914 -19.108 -66.140 1.00 68.06 819 GLY A N 1
ATOM 6392 C CA . GLY A 1 819 ? -17.824 -19.598 -67.190 1.00 68.06 819 GLY A CA 1
ATOM 6393 C C . GLY A 1 819 ? -18.671 -20.797 -66.758 1.00 68.06 819 GLY A C 1
ATOM 6394 O O . GLY A 1 819 ? -19.794 -20.943 -67.232 1.00 68.06 819 GLY A O 1
ATOM 6395 N N . GLU A 1 820 ? -18.194 -21.573 -65.786 1.00 75.00 820 GLU A N 1
ATOM 6396 C CA . GLU A 1 820 ? -18.925 -22.689 -65.186 1.00 75.00 820 GLU A CA 1
ATOM 6397 C C . GLU A 1 820 ? -19.546 -22.254 -63.854 1.00 75.00 820 GLU A C 1
ATOM 6399 O O . GLU A 1 820 ? -18.943 -21.514 -63.074 1.00 75.00 820 GLU A O 1
ATOM 6404 N N . LYS A 1 821 ? -20.782 -22.686 -63.594 1.00 76.06 821 LYS A N 1
ATOM 6405 C CA . LYS A 1 821 ? -21.423 -22.544 -62.284 1.00 76.06 821 LYS A CA 1
ATOM 6406 C C . LYS A 1 821 ? -21.701 -23.938 -61.750 1.00 76.06 821 LYS A C 1
ATOM 6408 O O . LYS A 1 821 ? -22.488 -24.670 -62.346 1.00 76.06 821 LYS A O 1
ATOM 6413 N N . ARG A 1 822 ? -21.065 -24.294 -60.635 1.00 85.44 822 ARG A N 1
ATOM 6414 C CA . ARG A 1 822 ? -21.277 -25.598 -59.993 1.00 85.44 822 ARG A CA 1
ATOM 6415 C C . ARG A 1 822 ? -22.739 -25.763 -59.533 1.00 85.44 822 ARG A C 1
ATOM 6417 O O . ARG A 1 822 ? -23.320 -24.781 -59.061 1.00 85.44 822 ARG A O 1
ATOM 6424 N N . PRO A 1 823 ? -23.332 -26.971 -59.626 1.00 84.94 823 PRO A N 1
ATOM 6425 C CA . PRO A 1 823 ? -24.704 -27.228 -59.171 1.00 84.94 823 PRO A CA 1
ATOM 6426 C C . PRO A 1 823 ? -24.946 -26.836 -57.707 1.00 84.94 823 PRO A C 1
ATOM 6428 O O . PRO A 1 823 ? -25.952 -26.193 -57.401 1.00 84.94 823 PRO A O 1
ATOM 6431 N N . ASP A 1 824 ? -23.989 -27.129 -56.824 1.00 85.81 824 ASP A N 1
ATOM 6432 C CA . ASP A 1 824 ? -24.062 -26.775 -55.400 1.00 85.81 824 ASP A CA 1
ATOM 6433 C C . ASP A 1 824 ? -24.081 -25.256 -55.197 1.00 85.81 824 ASP A C 1
ATOM 6435 O O . ASP A 1 824 ? -24.897 -24.726 -54.447 1.00 85.81 824 ASP A O 1
ATOM 6439 N N . TYR A 1 825 ? -23.284 -24.511 -55.966 1.00 86.56 825 TYR A N 1
ATOM 6440 C CA . TYR A 1 825 ? -23.312 -23.051 -55.918 1.00 86.56 825 TYR A CA 1
ATOM 6441 C C . TYR A 1 825 ? -24.653 -22.470 -56.397 1.00 86.56 825 TYR A C 1
ATOM 6443 O O . TYR A 1 825 ? -25.140 -21.484 -55.836 1.00 86.56 825 TYR A O 1
ATOM 6451 N N . ILE A 1 826 ? -25.257 -23.050 -57.441 1.00 85.06 826 ILE A N 1
ATOM 6452 C CA . ILE A 1 826 ? -26.538 -22.577 -57.993 1.00 85.06 826 ILE A CA 1
ATOM 6453 C C . ILE A 1 826 ? -27.683 -22.852 -57.023 1.00 85.06 826 ILE A C 1
ATOM 6455 O O . ILE A 1 826 ? -28.483 -21.949 -56.790 1.00 85.06 826 ILE A O 1
ATOM 6459 N N . SER A 1 827 ? -27.748 -24.067 -56.476 1.00 84.75 827 SER A N 1
ATOM 6460 C CA . SER A 1 827 ? -28.772 -24.501 -55.515 1.00 84.75 827 SER A CA 1
ATOM 6461 C C . SER A 1 827 ? -28.588 -23.894 -54.122 1.00 84.75 827 SER A C 1
ATOM 6463 O O . SER A 1 827 ? -29.504 -23.936 -53.311 1.00 84.75 827 SER A O 1
ATOM 6465 N N . GLY A 1 828 ? -27.414 -23.323 -53.842 1.00 84.56 828 GLY A N 1
ATOM 6466 C CA . GLY A 1 828 ? -27.052 -22.798 -52.530 1.00 84.56 828 GLY A CA 1
ATOM 6467 C C . GLY A 1 828 ? -26.395 -23.831 -51.614 1.00 84.56 828 GLY A C 1
ATOM 6468 O O . GLY A 1 828 ? -25.918 -23.452 -50.548 1.00 84.56 828 GLY A O 1
ATOM 6469 N N . GLY A 1 829 ? -26.341 -25.110 -52.005 1.00 84.56 829 GLY A N 1
ATOM 6470 C CA . GLY A 1 829 ? -25.562 -26.152 -51.325 1.00 84.56 829 GLY A CA 1
ATOM 6471 C C . GLY A 1 829 ? -25.962 -26.406 -49.867 1.00 84.56 829 GLY A C 1
ATOM 6472 O O . GLY A 1 829 ? -25.137 -26.879 -49.091 1.00 84.56 829 GLY A O 1
ATOM 6473 N N . GLY A 1 830 ? -27.183 -26.022 -49.470 1.00 86.81 830 GLY A N 1
ATOM 6474 C CA . GLY A 1 830 ? -27.646 -26.014 -48.071 1.00 86.81 830 GLY A CA 1
ATOM 6475 C C . GLY A 1 830 ? -27.011 -24.925 -47.191 1.00 86.81 830 GLY A C 1
ATOM 6476 O O . GLY A 1 830 ? -27.343 -24.812 -46.014 1.00 86.81 830 GLY A O 1
ATOM 6477 N N . ILE A 1 831 ? -26.116 -24.113 -47.758 1.00 91.62 831 ILE A N 1
ATOM 6478 C CA . ILE A 1 831 ? -25.360 -23.064 -47.068 1.00 91.62 831 ILE A CA 1
ATOM 6479 C C . ILE A 1 831 ? -25.915 -21.682 -47.396 1.00 91.62 831 ILE A C 1
ATOM 6481 O O . ILE A 1 831 ? -25.903 -20.810 -46.542 1.00 91.62 831 ILE A O 1
ATOM 6485 N N . ALA A 1 832 ? -26.392 -21.419 -48.607 1.00 92.06 832 ALA A N 1
ATOM 6486 C CA . ALA A 1 832 ? -26.916 -20.096 -48.917 1.00 92.06 832 ALA A CA 1
ATOM 6487 C C . ALA A 1 832 ? -28.243 -19.836 -48.176 1.00 92.06 832 ALA A C 1
ATOM 6489 O O . ALA A 1 832 ? -29.089 -20.726 -48.080 1.00 92.06 832 ALA A O 1
ATOM 6490 N N . LYS A 1 833 ? -28.438 -18.610 -47.688 1.00 93.94 833 LYS A N 1
ATOM 6491 C CA . LYS A 1 833 ? -29.715 -18.087 -47.172 1.00 93.94 833 LYS A CA 1
ATOM 6492 C C . LYS A 1 833 ? -29.964 -16.705 -47.760 1.00 93.94 833 LYS A C 1
ATOM 6494 O O . LYS A 1 833 ? -29.010 -15.981 -48.045 1.00 93.94 833 LYS A O 1
ATOM 6499 N N . ASP A 1 834 ? -31.228 -16.336 -47.904 1.00 92.00 834 ASP A N 1
ATOM 6500 C CA . ASP A 1 834 ? -31.611 -14.985 -48.308 1.00 92.00 834 ASP A CA 1
ATOM 6501 C C . ASP A 1 834 ? -32.010 -14.176 -47.075 1.00 92.00 834 ASP A C 1
ATOM 6503 O O . ASP A 1 834 ? -32.894 -14.580 -46.326 1.00 92.00 834 ASP A O 1
ATOM 6507 N N . TYR A 1 835 ? -31.376 -13.028 -46.861 1.00 92.12 835 TYR A N 1
ATOM 6508 C CA . TYR A 1 835 ? -31.777 -12.067 -45.839 1.00 92.12 835 TYR A CA 1
ATOM 6509 C C . TYR A 1 835 ? -32.521 -10.909 -46.502 1.00 92.12 835 TYR A C 1
ATOM 6511 O O . TYR A 1 835 ? -31.960 -10.204 -47.341 1.00 92.12 835 TYR A O 1
ATOM 6519 N N . ILE A 1 836 ? -33.788 -10.729 -46.145 1.00 90.12 836 ILE A N 1
ATOM 6520 C CA . ILE A 1 836 ? -34.624 -9.631 -46.632 1.00 90.12 836 ILE A CA 1
ATOM 6521 C C . ILE A 1 836 ? -34.390 -8.426 -45.724 1.00 90.12 836 ILE A C 1
ATOM 6523 O O . ILE A 1 836 ? -34.613 -8.524 -44.513 1.00 90.12 836 ILE A O 1
ATOM 6527 N N . LEU A 1 837 ? -33.940 -7.308 -46.301 1.00 88.06 837 LEU A N 1
ATOM 6528 C CA . LEU A 1 837 ? -33.694 -6.074 -45.557 1.00 88.06 837 LEU A CA 1
ATOM 6529 C C . LEU A 1 837 ? -34.991 -5.552 -44.905 1.00 88.06 837 LEU A C 1
ATOM 6531 O O . LEU A 1 837 ? -36.087 -5.791 -45.422 1.00 88.06 837 LEU A O 1
ATOM 6535 N N . PRO A 1 838 ? -34.904 -4.896 -43.736 1.00 87.50 838 PRO A N 1
ATOM 6536 C CA . PRO A 1 838 ? -36.055 -4.228 -43.138 1.00 87.50 838 PRO A CA 1
ATOM 6537 C C . PRO A 1 838 ? -36.532 -3.069 -44.022 1.00 87.50 838 PRO A C 1
ATOM 6539 O O . PRO A 1 838 ? -35.725 -2.266 -44.487 1.00 87.50 838 PRO A O 1
ATOM 6542 N N . ASP A 1 839 ? -37.844 -2.959 -44.218 1.00 80.50 839 ASP A N 1
ATOM 6543 C CA . ASP A 1 839 ? -38.495 -1.778 -44.768 1.00 80.50 839 ASP A CA 1
ATOM 6544 C C . ASP A 1 839 ? -39.074 -0.992 -43.586 1.00 80.50 839 ASP A C 1
ATOM 6546 O O . ASP A 1 839 ? -40.160 -1.280 -43.095 1.00 80.50 839 ASP A O 1
ATOM 6550 N N . PHE A 1 840 ? -38.355 0.001 -43.062 1.00 78.75 840 PHE A N 1
ATOM 6551 C CA . PHE A 1 840 ? -38.714 0.691 -41.806 1.00 78.75 840 PHE A CA 1
ATOM 6552 C C . PHE A 1 840 ? -40.114 1.366 -41.784 1.00 78.75 840 PHE A C 1
ATOM 6554 O O . PHE A 1 840 ? -40.533 1.922 -40.767 1.00 78.75 840 PHE A O 1
ATOM 6561 N N . HIS A 1 841 ? -40.873 1.268 -42.880 1.00 77.00 841 HIS A N 1
ATOM 6562 C CA . HIS A 1 841 ? -42.307 1.527 -42.983 1.00 77.00 841 HIS A CA 1
ATOM 6563 C C . HIS A 1 841 ? -43.211 0.390 -42.470 1.00 77.00 841 HIS A C 1
ATOM 6565 O O . HIS A 1 841 ? -44.185 0.683 -41.772 1.00 77.00 841 HIS A O 1
ATOM 6571 N N . ALA A 1 842 ? -42.931 -0.876 -42.800 1.00 76.94 842 ALA A N 1
ATOM 6572 C CA . ALA A 1 842 ? -43.753 -2.024 -42.405 1.00 76.94 842 ALA A CA 1
ATOM 6573 C C . ALA A 1 842 ? -43.055 -2.932 -41.384 1.00 76.94 842 ALA A C 1
ATOM 6575 O O . ALA A 1 842 ? -43.723 -3.468 -40.493 1.00 76.94 842 ALA A O 1
ATOM 6576 N N . ARG A 1 843 ? -41.726 -3.087 -41.465 1.00 81.25 843 ARG A N 1
ATOM 6577 C CA . ARG A 1 843 ? -40.958 -4.006 -40.619 1.00 81.25 843 ARG A CA 1
ATOM 6578 C C . ARG A 1 843 ? -39.621 -3.406 -40.179 1.00 81.25 843 ARG A C 1
ATOM 6580 O O . ARG A 1 843 ? -38.762 -3.077 -40.985 1.00 81.25 843 ARG A O 1
ATOM 6587 N N . SER A 1 844 ? -39.402 -3.354 -38.865 1.00 79.62 844 SER A N 1
ATOM 6588 C CA . SER A 1 844 ? -38.168 -2.811 -38.274 1.00 79.62 844 SER A CA 1
ATOM 6589 C C . SER A 1 844 ? -36.984 -3.786 -38.232 1.00 79.62 844 SER A C 1
ATOM 6591 O O . SER A 1 844 ? -35.863 -3.358 -37.975 1.00 79.62 844 SER A O 1
ATOM 6593 N N . LYS A 1 845 ? -37.217 -5.083 -38.469 1.00 85.12 845 LYS A N 1
ATOM 6594 C CA . LYS A 1 845 ? -36.198 -6.148 -38.468 1.00 85.12 845 LYS A CA 1
ATOM 6595 C C . LYS A 1 845 ? -36.125 -6.848 -39.819 1.00 85.12 845 LYS A C 1
ATOM 6597 O O . LYS A 1 845 ? -37.122 -6.898 -40.540 1.00 85.12 845 LYS A O 1
ATOM 6602 N N . GLY A 1 846 ? -34.976 -7.402 -40.178 1.00 87.25 846 GLY A N 1
ATOM 6603 C CA . GLY A 1 846 ? -34.878 -8.234 -41.373 1.00 87.25 846 GLY A CA 1
ATOM 6604 C C . GLY A 1 846 ? -35.427 -9.641 -41.148 1.00 87.25 846 GLY A C 1
ATOM 6605 O O . GLY A 1 846 ? -35.699 -10.063 -40.023 1.00 87.25 846 GLY A O 1
ATOM 6606 N N . ILE A 1 847 ? -35.612 -10.380 -42.242 1.00 90.44 847 ILE A N 1
ATOM 6607 C CA . ILE A 1 847 ? -36.082 -11.773 -42.201 1.00 90.44 847 ILE A CA 1
ATOM 6608 C C . ILE A 1 847 ? -35.075 -12.664 -42.911 1.00 90.44 847 ILE A C 1
ATOM 6610 O O . ILE A 1 847 ? -34.767 -12.454 -44.084 1.00 90.44 847 ILE A O 1
ATOM 6614 N N . LEU A 1 848 ? -34.615 -13.706 -42.218 1.00 92.69 848 LEU A N 1
ATOM 6615 C CA . LEU A 1 848 ? -33.817 -14.766 -42.819 1.00 92.69 848 LEU A CA 1
ATOM 6616 C C . LEU A 1 848 ? -34.728 -15.837 -43.432 1.00 92.69 848 LEU A C 1
ATOM 6618 O O . LEU A 1 848 ? -35.573 -16.413 -42.751 1.00 92.69 848 LEU A O 1
ATOM 6622 N N . CYS A 1 849 ? -34.534 -16.116 -44.715 1.00 91.44 849 CYS A N 1
ATOM 6623 C CA . CYS A 1 849 ? -35.298 -17.075 -45.505 1.00 91.44 849 CYS A CA 1
ATOM 6624 C C . CYS A 1 849 ? -34.383 -18.140 -46.124 1.00 91.44 849 CYS A C 1
ATOM 6626 O O . CYS A 1 849 ? -33.174 -17.941 -46.292 1.00 91.44 849 CYS A O 1
ATOM 6628 N N . GLU A 1 850 ? -34.978 -19.264 -46.528 1.00 91.12 850 GLU A N 1
ATOM 6629 C CA . GLU A 1 850 ? -34.306 -20.211 -47.419 1.00 91.12 850 GLU A CA 1
ATOM 6630 C C . GLU A 1 850 ? -33.887 -19.523 -48.721 1.00 91.12 850 GLU A C 1
ATOM 6632 O O . GLU A 1 850 ? -34.603 -18.668 -49.244 1.00 91.12 850 GLU A O 1
ATOM 6637 N N . TYR A 1 851 ? -32.718 -19.896 -49.237 1.00 90.44 851 TYR A N 1
ATOM 6638 C CA . TYR A 1 851 ? -32.188 -19.313 -50.462 1.00 90.44 851 TYR A CA 1
ATOM 6639 C C . TYR A 1 851 ? -33.005 -19.740 -51.685 1.00 90.44 851 TYR A C 1
ATOM 6641 O O . TYR A 1 851 ? -33.166 -20.933 -51.951 1.00 90.44 851 TYR A O 1
ATOM 6649 N N . ASP A 1 852 ? -33.470 -18.758 -52.458 1.00 86.50 852 ASP A N 1
ATOM 6650 C CA . ASP A 1 852 ? -34.203 -18.972 -53.705 1.00 86.50 852 ASP A CA 1
ATOM 6651 C C . ASP A 1 852 ? -33.338 -18.563 -54.918 1.00 86.50 852 ASP A C 1
ATOM 6653 O O . ASP A 1 852 ? -33.160 -17.367 -55.196 1.00 86.50 852 ASP A O 1
ATOM 6657 N N . PRO A 1 853 ? -32.840 -19.527 -55.721 1.00 82.19 853 PRO A N 1
ATOM 6658 C CA . PRO A 1 853 ? -32.082 -19.235 -56.937 1.00 82.19 853 PRO A CA 1
ATOM 6659 C C . PRO A 1 853 ? -32.829 -18.329 -57.933 1.00 82.19 853 PRO A C 1
ATOM 6661 O O . PRO A 1 853 ? -32.189 -17.609 -58.709 1.00 82.19 853 PRO A O 1
ATOM 6664 N N . ALA A 1 854 ? -34.168 -18.340 -57.933 1.00 78.88 854 ALA A N 1
ATOM 6665 C CA . ALA A 1 854 ? -34.981 -17.544 -58.847 1.00 78.88 854 ALA A CA 1
ATOM 6666 C C . ALA A 1 854 ? -34.959 -16.044 -58.510 1.00 78.88 854 ALA A C 1
ATOM 6668 O O . ALA A 1 854 ? -35.026 -15.225 -59.436 1.00 78.88 854 ALA A O 1
ATOM 6669 N N . ARG A 1 855 ? -34.818 -15.667 -57.226 1.00 75.06 855 ARG A N 1
ATOM 6670 C CA . ARG A 1 855 ? -34.712 -14.259 -56.771 1.00 75.06 855 ARG A CA 1
ATOM 6671 C C . ARG A 1 855 ? -33.467 -13.564 -57.317 1.00 75.06 855 ARG A C 1
ATOM 6673 O O . ARG A 1 855 ? -33.516 -12.390 -57.666 1.00 75.06 855 ARG A O 1
ATOM 6680 N N . HIS A 1 856 ? -32.382 -14.313 -57.494 1.00 73.00 856 HIS A N 1
ATOM 6681 C CA . HIS A 1 856 ? -31.088 -13.792 -57.954 1.00 73.00 856 HIS A CA 1
ATOM 6682 C C . HIS A 1 856 ? -30.848 -13.970 -59.463 1.00 73.00 856 HIS A C 1
ATOM 6684 O O . HIS A 1 856 ? -29.743 -13.739 -59.966 1.00 73.00 856 HIS A O 1
ATOM 6690 N N . SER A 1 857 ? -31.876 -14.376 -60.216 1.00 66.81 857 SER A N 1
ATOM 6691 C CA . SER A 1 857 ? -31.802 -14.528 -61.671 1.00 66.81 857 SER A CA 1
ATOM 6692 C C . SER A 1 857 ? -31.921 -13.176 -62.397 1.00 66.81 857 SER A C 1
ATOM 6694 O O . SER A 1 857 ? -32.734 -12.320 -62.044 1.00 66.81 857 SER A O 1
ATOM 6696 N N . LYS A 1 858 ? -31.139 -12.979 -63.474 1.00 58.12 858 LYS A N 1
ATOM 6697 C CA . LYS A 1 858 ? -31.186 -11.747 -64.295 1.00 58.12 858 LYS A CA 1
ATOM 6698 C C . LYS A 1 858 ? -32.581 -11.460 -64.878 1.00 58.12 858 LYS A C 1
ATOM 6700 O O . LYS A 1 858 ? -32.894 -10.302 -65.118 1.00 58.12 858 LYS A O 1
ATOM 6705 N N . ALA A 1 859 ? -33.396 -12.496 -65.090 1.00 52.84 859 ALA A N 1
ATOM 6706 C CA . ALA A 1 859 ? -34.731 -12.388 -65.674 1.00 52.84 859 ALA A CA 1
ATOM 6707 C C . ALA A 1 859 ? -35.761 -11.748 -64.722 1.00 52.84 859 ALA A C 1
ATOM 6709 O O . ALA A 1 859 ? -36.663 -11.058 -65.185 1.00 52.84 859 ALA A O 1
ATOM 6710 N N . ARG A 1 860 ? -35.613 -11.922 -63.400 1.00 53.94 860 ARG A N 1
ATOM 6711 C CA . ARG A 1 860 ? -36.550 -11.376 -62.400 1.00 53.94 860 ARG A CA 1
ATOM 6712 C C . ARG A 1 860 ? -36.201 -9.946 -61.965 1.00 53.94 860 ARG A C 1
ATOM 6714 O O . ARG A 1 860 ? -37.109 -9.169 -61.696 1.00 53.94 860 ARG A O 1
ATOM 6721 N N . LYS A 1 861 ? -34.914 -9.559 -62.017 1.00 52.25 861 LYS A N 1
ATOM 6722 C CA . LYS A 1 861 ? -34.444 -8.175 -61.769 1.00 52.25 861 LYS A CA 1
ATOM 6723 C C . LYS A 1 861 ? -35.019 -7.130 -62.741 1.00 52.25 861 LYS A C 1
ATOM 6725 O O . LYS A 1 861 ? -34.991 -5.951 -62.427 1.00 52.25 861 LYS A O 1
ATOM 6730 N N . ALA A 1 862 ? -35.518 -7.555 -63.904 1.00 50.72 862 ALA A N 1
ATOM 6731 C CA . ALA A 1 862 ? -36.125 -6.678 -64.908 1.00 50.72 862 ALA A CA 1
ATOM 6732 C C . ALA A 1 862 ? -37.666 -6.603 -64.830 1.00 50.72 862 ALA A C 1
ATOM 6734 O O . ALA A 1 862 ? -38.255 -5.794 -65.538 1.00 50.72 862 ALA A O 1
ATOM 6735 N N . ALA A 1 863 ? -38.320 -7.445 -64.016 1.00 51.72 863 ALA A N 1
ATOM 6736 C CA . ALA A 1 863 ? -39.774 -7.649 -64.053 1.00 51.72 863 ALA A CA 1
ATOM 6737 C C . ALA A 1 863 ? -40.508 -7.407 -62.716 1.00 51.72 863 ALA A C 1
ATOM 6739 O O . ALA A 1 863 ? -41.732 -7.491 -62.686 1.00 51.72 863 ALA A O 1
ATOM 6740 N N . ALA A 1 864 ? -39.809 -7.129 -61.610 1.00 48.91 864 ALA A N 1
ATOM 6741 C CA . ALA A 1 864 ? -40.435 -6.932 -60.300 1.00 48.91 864 ALA A CA 1
ATOM 6742 C C . ALA A 1 864 ? -40.571 -5.437 -59.958 1.00 48.91 864 ALA A C 1
ATOM 6744 O O . ALA A 1 864 ? -39.575 -4.732 -59.850 1.00 48.91 864 ALA A O 1
ATOM 6745 N N . GLN A 1 865 ? -41.818 -4.984 -59.795 1.00 44.75 865 GLN A N 1
ATOM 6746 C CA . GLN A 1 865 ? -42.229 -3.608 -59.471 1.00 44.75 865 GLN A CA 1
ATOM 6747 C C . GLN A 1 865 ? -42.674 -3.442 -58.001 1.00 44.75 865 GLN A C 1
ATOM 6749 O O . GLN A 1 865 ? -43.277 -2.435 -57.649 1.00 44.75 865 GLN A O 1
ATOM 6754 N N . THR A 1 866 ? -42.405 -4.427 -57.140 1.00 47.25 866 THR A N 1
ATOM 6755 C CA . THR A 1 866 ? -42.747 -4.401 -55.709 1.00 47.25 866 THR A CA 1
ATOM 6756 C C . THR A 1 866 ? -41.535 -4.857 -54.905 1.00 47.25 866 THR A C 1
ATOM 6758 O O . THR A 1 866 ? -41.091 -5.999 -55.043 1.00 47.25 866 THR A O 1
ATOM 6761 N N . GLU A 1 867 ? -40.983 -3.905 -54.162 1.00 60.44 867 GLU A N 1
ATOM 6762 C CA . GLU A 1 867 ? -39.638 -3.845 -53.594 1.00 60.44 867 GLU A CA 1
ATOM 6763 C C . GLU A 1 867 ? -39.521 -4.628 -52.276 1.00 60.44 867 GLU A C 1
ATOM 6765 O O . GLU A 1 867 ? -40.120 -4.259 -51.274 1.00 60.44 867 GLU A O 1
ATOM 6770 N N . GLU A 1 868 ? -38.710 -5.686 -52.262 1.00 65.75 868 GLU A N 1
ATOM 6771 C CA . GLU A 1 868 ? -38.052 -6.178 -51.046 1.00 65.75 868 GLU A CA 1
ATOM 6772 C C . GLU A 1 868 ? -36.598 -6.503 -51.419 1.00 65.75 868 GLU A C 1
ATOM 6774 O O . GLU A 1 868 ? -36.331 -7.458 -52.158 1.00 65.75 868 GLU A O 1
ATOM 6779 N N . ASP A 1 869 ? -35.647 -5.692 -50.950 1.00 75.62 869 ASP A N 1
ATOM 6780 C CA . ASP A 1 869 ? -34.228 -5.899 -51.237 1.00 75.62 869 ASP A CA 1
ATOM 6781 C C . ASP A 1 869 ? -33.692 -7.105 -50.450 1.00 75.62 869 ASP A C 1
ATOM 6783 O O . ASP A 1 869 ? -33.568 -7.086 -49.223 1.00 75.62 869 ASP A O 1
ATOM 6787 N N . ALA A 1 870 ? -33.382 -8.187 -51.173 1.00 83.25 870 ALA A N 1
ATOM 6788 C CA . ALA A 1 870 ? -32.895 -9.444 -50.608 1.00 83.25 870 ALA A CA 1
ATOM 6789 C C . ALA A 1 870 ? -31.400 -9.675 -50.888 1.00 83.25 870 ALA A C 1
ATOM 6791 O O . ALA A 1 870 ? -30.918 -9.555 -52.019 1.00 83.25 870 ALA A O 1
ATOM 6792 N N . LEU A 1 871 ? -30.674 -10.083 -49.849 1.00 88.31 871 LEU A N 1
ATOM 6793 C CA . LEU A 1 871 ? -29.238 -10.347 -49.840 1.00 88.31 871 LEU A CA 1
ATOM 6794 C C . LEU A 1 871 ? -28.958 -11.848 -49.718 1.00 88.31 871 LEU A C 1
ATOM 6796 O O . LEU A 1 871 ? -29.335 -12.467 -48.728 1.00 88.31 871 LEU A O 1
ATOM 6800 N N . ALA A 1 872 ? -28.249 -12.432 -50.688 1.00 90.19 872 ALA A N 1
ATOM 6801 C CA . ALA A 1 872 ? -27.824 -13.832 -50.610 1.00 90.19 872 ALA A CA 1
ATOM 6802 C C . ALA A 1 872 ? -26.549 -13.976 -49.767 1.00 90.19 872 ALA A C 1
ATOM 6804 O O . ALA A 1 872 ? -25.450 -13.746 -50.271 1.00 90.19 872 ALA A O 1
ATOM 6805 N N . LEU A 1 873 ? -26.687 -14.432 -48.525 1.00 92.62 873 LEU A N 1
ATOM 6806 C CA . LEU A 1 873 ? -25.570 -14.789 -47.650 1.00 92.62 873 LEU A CA 1
ATOM 6807 C C . LEU A 1 873 ? -25.139 -16.232 -47.940 1.00 92.62 873 LEU A C 1
ATOM 6809 O O . LEU A 1 873 ? -25.951 -17.154 -47.890 1.00 92.62 873 LEU A O 1
ATOM 6813 N N . ARG A 1 874 ? -23.864 -16.439 -48.263 1.00 92.44 874 ARG A N 1
ATOM 6814 C CA . ARG A 1 874 ? -23.260 -17.716 -48.672 1.00 92.44 874 ARG A CA 1
ATOM 6815 C C . ARG A 1 874 ? -22.130 -18.102 -47.719 1.00 92.44 874 ARG A C 1
ATOM 6817 O O . ARG A 1 874 ? -22.399 -18.473 -46.581 1.00 92.44 874 ARG A O 1
ATOM 6824 N N . ASN A 1 875 ? -20.875 -18.056 -48.177 1.00 94.06 875 ASN A N 1
ATOM 6825 C CA . ASN A 1 875 ? -19.736 -18.493 -47.375 1.00 94.06 875 ASN A CA 1
ATOM 6826 C C . ASN A 1 875 ? -19.430 -17.559 -46.207 1.00 94.06 875 ASN A C 1
ATOM 6828 O O . ASN A 1 875 ? -18.905 -18.015 -45.200 1.00 94.06 875 ASN A O 1
ATOM 6832 N N . GLU A 1 876 ? -19.860 -16.302 -46.281 1.00 94.12 876 GLU A N 1
ATOM 6833 C CA . GLU A 1 876 ? -19.754 -15.321 -45.201 1.00 94.12 876 GLU A CA 1
ATOM 6834 C C . GLU A 1 876 ? -20.381 -15.842 -43.901 1.00 94.12 876 GLU A C 1
ATOM 6836 O O . GLU A 1 876 ? -19.898 -15.515 -42.821 1.00 94.12 876 GLU A O 1
ATOM 6841 N N . ARG A 1 877 ? -21.402 -16.709 -44.004 1.00 96.12 877 ARG A N 1
ATOM 6842 C CA . ARG A 1 877 ? -22.089 -17.318 -42.859 1.00 96.12 877 ARG A CA 1
ATOM 6843 C C . ARG A 1 877 ? -21.155 -18.126 -41.954 1.00 96.12 877 ARG A C 1
ATOM 6845 O O . ARG A 1 877 ? -21.366 -18.127 -40.748 1.00 96.12 877 ARG A O 1
ATOM 6852 N N . PHE A 1 878 ? -20.136 -18.787 -42.507 1.00 96.31 878 PHE A N 1
ATOM 6853 C CA . PHE A 1 878 ? -19.191 -19.597 -41.726 1.00 96.31 878 PHE A CA 1
ATOM 6854 C C . PHE A 1 878 ? -17.750 -19.079 -41.779 1.00 96.31 878 PHE A C 1
ATOM 6856 O O . PHE A 1 878 ? -16.996 -19.298 -40.837 1.00 96.31 878 PHE A O 1
ATOM 6863 N N . THR A 1 879 ? -17.362 -18.322 -42.812 1.00 95.81 879 THR A N 1
ATOM 6864 C CA . THR A 1 879 ? -16.027 -17.703 -42.875 1.00 95.81 879 THR A CA 1
ATOM 6865 C C . THR A 1 879 ? -15.877 -16.531 -41.915 1.00 95.81 879 THR A C 1
ATOM 6867 O O . THR A 1 879 ? -14.759 -16.214 -41.529 1.00 95.81 879 THR A O 1
ATOM 6870 N N . VAL A 1 880 ? -16.972 -15.857 -41.539 1.00 96.50 880 VAL A N 1
ATOM 6871 C CA . VAL A 1 880 ? -16.912 -14.775 -40.546 1.00 96.50 880 VAL A CA 1
ATOM 6872 C C . VAL A 1 880 ? -16.623 -15.354 -39.151 1.00 96.50 880 VAL A C 1
ATOM 6874 O O . VAL A 1 880 ? -15.601 -14.966 -38.590 1.00 96.50 880 VAL A O 1
ATOM 6877 N N . PRO A 1 881 ? -17.412 -16.301 -38.591 1.00 96.88 881 PRO A N 1
ATOM 6878 C CA . PRO A 1 881 ? -17.082 -16.913 -37.298 1.00 96.88 881 PRO A CA 1
ATOM 6879 C C . PRO A 1 881 ? -15.757 -17.689 -37.274 1.00 96.88 881 PRO A C 1
ATOM 6881 O O . PRO A 1 881 ? -15.155 -17.796 -36.207 1.00 96.88 881 PRO A O 1
ATOM 6884 N N . GLU A 1 882 ? -15.266 -18.181 -38.421 1.00 96.38 882 GLU A N 1
ATOM 6885 C CA . GLU A 1 882 ? -13.954 -18.846 -38.504 1.00 96.38 882 GLU A CA 1
ATOM 6886 C C . GLU A 1 882 ? -12.815 -17.941 -38.017 1.00 96.38 882 GLU A C 1
ATOM 6888 O O . GLU A 1 882 ? -11.829 -18.457 -37.512 1.00 96.38 882 GLU A O 1
ATOM 6893 N N . LEU A 1 883 ? -12.957 -16.610 -38.037 1.00 96.38 883 LEU A N 1
ATOM 6894 C CA . LEU A 1 883 ? -11.940 -15.696 -37.500 1.00 96.38 883 LEU A CA 1
ATOM 6895 C C . LEU A 1 883 ? -11.648 -15.883 -36.004 1.00 96.38 883 LEU A C 1
ATOM 6897 O O . LEU A 1 883 ? -10.619 -15.406 -35.538 1.00 96.38 883 LEU A O 1
ATOM 6901 N N . ILE A 1 884 ? -12.519 -16.554 -35.244 1.00 97.06 884 ILE A N 1
ATOM 6902 C CA . ILE A 1 884 ? -12.236 -16.945 -33.851 1.00 97.06 884 ILE A CA 1
ATOM 6903 C C . ILE A 1 884 ? -11.212 -18.096 -33.799 1.00 97.06 884 ILE A C 1
ATOM 6905 O O . ILE A 1 884 ? -10.399 -18.172 -32.878 1.00 97.06 884 ILE A O 1
ATOM 6909 N N . PHE A 1 885 ? -11.236 -18.984 -34.792 1.00 96.44 885 PHE A N 1
ATOM 6910 C CA . PHE A 1 885 ? -10.386 -20.175 -34.885 1.00 96.44 885 PHE A CA 1
ATOM 6911 C C . PHE A 1 885 ? -9.144 -19.941 -35.756 1.00 96.44 885 PHE A C 1
ATOM 6913 O O . PHE A 1 885 ? -8.085 -20.472 -35.452 1.00 96.44 885 PHE A O 1
ATOM 6920 N N . SER A 1 886 ? -9.247 -19.083 -36.773 1.00 95.31 886 SER A N 1
ATOM 6921 C CA . SER A 1 886 ? -8.166 -18.724 -37.700 1.00 95.31 886 SER A CA 1
ATOM 6922 C C . SER A 1 886 ? -8.111 -17.200 -37.942 1.00 95.31 886 SER A C 1
ATOM 6924 O O . SER A 1 886 ? -8.447 -16.720 -39.028 1.00 95.31 886 SER A O 1
ATOM 6926 N N . PRO A 1 887 ? -7.685 -16.386 -36.951 1.00 95.25 887 PRO A N 1
ATOM 6927 C CA . PRO A 1 887 ? -7.643 -14.920 -37.077 1.00 95.25 887 PRO A CA 1
ATOM 6928 C C . PRO A 1 887 ? -6.700 -14.418 -38.184 1.00 95.25 887 PRO A C 1
ATOM 6930 O O . PRO A 1 887 ? -6.925 -13.356 -38.782 1.00 95.25 887 PRO A O 1
ATOM 6933 N N . SER A 1 888 ? -5.648 -15.189 -38.478 1.00 90.88 888 SER A N 1
ATOM 6934 C CA . SER A 1 888 ? -4.632 -14.884 -39.491 1.00 90.88 888 SER A CA 1
ATOM 6935 C C . SER A 1 888 ? -5.212 -14.681 -40.889 1.00 90.88 888 SER A C 1
ATOM 6937 O O . SER A 1 888 ? -4.673 -13.876 -41.651 1.00 90.88 888 SER A O 1
ATOM 6939 N N . ASP A 1 889 ? -6.346 -15.311 -41.201 1.00 85.88 889 ASP A N 1
ATOM 6940 C CA . ASP A 1 889 ? -7.027 -15.195 -42.495 1.00 85.88 889 ASP A CA 1
ATOM 6941 C C . ASP A 1 889 ? -7.578 -13.783 -42.757 1.00 85.88 889 ASP A C 1
ATOM 6943 O O . ASP A 1 889 ? -7.698 -13.351 -43.906 1.00 85.88 889 ASP A O 1
ATOM 6947 N N . ALA A 1 890 ? -7.858 -13.015 -41.698 1.00 85.50 890 ALA A N 1
ATOM 6948 C CA . ALA A 1 890 ? -8.215 -11.596 -41.783 1.00 85.50 890 ALA A CA 1
ATOM 6949 C C . ALA A 1 890 ? -7.014 -10.651 -41.588 1.00 85.50 890 ALA A C 1
ATOM 6951 O O . ALA A 1 890 ? -7.197 -9.436 -41.483 1.00 85.50 890 ALA A O 1
ATOM 6952 N N . GLY A 1 891 ? -5.788 -11.181 -41.540 1.00 87.69 891 GLY A N 1
ATOM 6953 C CA . GLY A 1 891 ? -4.571 -10.410 -41.280 1.00 87.69 891 GLY A CA 1
ATOM 6954 C C . GLY A 1 891 ? -4.359 -10.052 -39.805 1.00 87.69 891 GLY A C 1
ATOM 6955 O O . GLY A 1 891 ? -3.504 -9.217 -39.502 1.00 87.69 891 GLY A O 1
ATOM 6956 N N . ILE A 1 892 ? -5.110 -10.668 -38.886 1.00 91.88 892 ILE A N 1
ATOM 6957 C CA . ILE A 1 892 ? -4.929 -10.501 -37.441 1.00 91.88 892 ILE A CA 1
ATOM 6958 C C . ILE A 1 892 ? -3.834 -11.472 -36.997 1.00 91.88 892 ILE A C 1
ATOM 6960 O O . ILE A 1 892 ? -3.989 -12.685 -37.089 1.00 91.88 892 ILE A O 1
ATOM 6964 N N . ARG A 1 893 ? -2.696 -10.940 -36.540 1.00 93.56 893 ARG A N 1
ATOM 6965 C CA . ARG A 1 893 ? -1.517 -11.732 -36.147 1.00 93.56 893 ARG A CA 1
ATOM 6966 C C . ARG A 1 893 ? -1.658 -12.297 -34.729 1.00 93.56 893 ARG A C 1
ATOM 6968 O O . ARG A 1 893 ? -0.869 -11.955 -33.853 1.00 93.56 893 ARG A O 1
ATOM 6975 N N . GLN A 1 894 ? -2.679 -13.116 -34.507 1.00 93.81 894 GLN A N 1
ATOM 6976 C CA . GLN A 1 894 ? -2.910 -13.847 -33.260 1.00 93.81 894 GLN A CA 1
ATOM 6977 C C . GLN A 1 894 ? -3.228 -15.317 -33.565 1.00 93.81 894 GLN A C 1
ATOM 6979 O O . GLN A 1 894 ? -3.797 -15.598 -34.625 1.00 93.81 894 GLN A O 1
ATOM 6984 N N . PRO A 1 895 ? -2.860 -16.243 -32.664 1.00 94.50 895 PRO A N 1
ATOM 6985 C CA . PRO A 1 895 ? -3.258 -17.640 -32.772 1.00 94.50 895 PRO A CA 1
ATOM 6986 C C . PRO A 1 895 ? -4.772 -17.809 -32.575 1.00 94.50 895 PRO A C 1
ATOM 6988 O O . PRO A 1 895 ? -5.455 -16.929 -32.042 1.00 94.50 895 PRO A O 1
ATOM 6991 N N . GLY A 1 896 ? -5.299 -18.943 -33.036 1.00 95.38 896 GLY A N 1
ATOM 6992 C CA . GLY A 1 896 ? -6.706 -19.298 -32.877 1.00 95.38 896 GLY A CA 1
ATOM 6993 C C . GLY A 1 896 ? -7.092 -19.594 -31.432 1.00 95.38 896 GLY A C 1
ATOM 6994 O O . GLY A 1 896 ? -6.240 -19.821 -30.573 1.00 95.38 896 GLY A O 1
ATOM 6995 N N . LEU A 1 897 ? -8.398 -19.654 -31.161 1.00 97.00 897 LEU A N 1
ATOM 6996 C CA . LEU A 1 897 ? -8.915 -19.927 -29.817 1.00 97.00 897 LEU A CA 1
ATOM 6997 C C . LEU A 1 897 ? -8.365 -21.230 -29.205 1.00 97.00 897 LEU A C 1
ATOM 6999 O O . LEU A 1 897 ? -8.004 -21.240 -28.032 1.00 97.00 897 LEU A O 1
ATOM 7003 N N . ALA A 1 898 ? -8.272 -22.315 -29.979 1.00 96.12 898 ALA A N 1
ATOM 7004 C CA . ALA A 1 898 ? -7.767 -23.594 -29.476 1.00 96.12 898 ALA A CA 1
ATOM 7005 C C . ALA A 1 898 ? -6.262 -23.561 -29.152 1.00 96.12 898 ALA A C 1
ATOM 7007 O O . ALA A 1 898 ? -5.836 -24.135 -28.152 1.00 96.12 898 ALA A O 1
ATOM 7008 N N . ASP A 1 899 ? -5.468 -22.854 -29.958 1.00 95.88 899 ASP A N 1
ATOM 7009 C CA . ASP A 1 899 ? -4.036 -22.661 -29.705 1.00 95.88 899 ASP A CA 1
ATOM 7010 C C . ASP A 1 899 ? -3.814 -21.789 -28.459 1.00 95.88 899 ASP A C 1
ATOM 7012 O O . ASP A 1 899 ? -2.980 -22.113 -27.619 1.00 95.88 899 ASP A O 1
ATOM 7016 N N . LEU A 1 900 ? -4.623 -20.739 -28.271 1.00 96.94 900 LEU A N 1
ATOM 7017 C CA . LEU A 1 900 ? -4.575 -19.908 -27.063 1.00 96.94 900 LEU A CA 1
ATOM 7018 C C . LEU A 1 900 ? -4.943 -20.683 -25.792 1.00 96.94 900 LEU A C 1
ATOM 7020 O O . LEU A 1 900 ? -4.392 -20.404 -24.729 1.00 96.94 900 LEU A O 1
ATOM 7024 N N . ILE A 1 901 ? -5.858 -21.654 -25.874 1.00 97.62 901 ILE A N 1
ATOM 7025 C CA . ILE A 1 901 ? -6.153 -22.552 -24.745 1.00 97.62 901 ILE A CA 1
ATOM 7026 C C . ILE A 1 901 ? -4.923 -23.400 -24.418 1.00 97.62 901 ILE A C 1
ATOM 7028 O O . ILE A 1 901 ? -4.570 -23.520 -23.249 1.00 97.62 901 ILE A O 1
ATOM 7032 N N . GLN A 1 902 ? -4.232 -23.935 -25.428 1.00 95.94 902 GLN A N 1
ATOM 7033 C CA . GLN A 1 902 ? -2.992 -24.681 -25.213 1.00 95.94 902 GLN A CA 1
ATOM 7034 C C . GLN A 1 902 ? -1.902 -23.802 -24.584 1.00 95.94 902 GLN A C 1
ATOM 7036 O O . GLN A 1 902 ? -1.243 -24.222 -23.636 1.00 95.94 902 GLN A O 1
ATOM 7041 N N . GLU A 1 903 ? -1.734 -22.566 -25.059 1.00 96.94 903 GLU A N 1
ATOM 7042 C CA . GLU A 1 903 ? -0.811 -21.601 -24.453 1.00 96.94 903 GLU A CA 1
ATOM 7043 C C . GLU A 1 903 ? -1.182 -21.271 -23.003 1.00 96.94 903 GLU A C 1
ATOM 7045 O O . GLU A 1 903 ? -0.291 -21.135 -22.172 1.00 96.94 903 GLU A O 1
ATOM 7050 N N . SER A 1 904 ? -2.477 -21.165 -22.689 1.00 97.44 904 SER A N 1
ATOM 7051 C CA . SER A 1 904 ? -2.969 -20.981 -21.319 1.00 97.44 904 SER A CA 1
ATOM 7052 C C . SER A 1 904 ? -2.609 -22.179 -20.434 1.00 97.44 904 SER A C 1
ATOM 7054 O O . SER A 1 904 ? -2.086 -21.992 -19.339 1.00 97.44 904 SER A O 1
ATOM 7056 N N . LEU A 1 905 ? -2.816 -23.409 -20.918 1.00 96.56 905 LEU A N 1
ATOM 7057 C CA . LEU A 1 905 ? -2.468 -24.639 -20.196 1.00 96.56 905 LEU A CA 1
ATOM 7058 C C . LEU A 1 905 ? -0.964 -24.766 -19.948 1.00 96.56 905 LEU A C 1
ATOM 7060 O O . LEU A 1 905 ? -0.568 -25.196 -18.870 1.00 96.56 905 LEU A O 1
ATOM 7064 N N . ASN A 1 906 ? -0.127 -24.359 -20.903 1.00 96.06 906 ASN A N 1
ATOM 7065 C CA . ASN A 1 906 ? 1.330 -24.432 -20.771 1.00 96.06 906 ASN A CA 1
ATOM 7066 C C . ASN A 1 906 ? 1.886 -23.570 -19.619 1.00 96.06 906 ASN A C 1
ATOM 7068 O O . ASN A 1 906 ? 2.963 -23.872 -19.114 1.00 96.06 906 ASN A O 1
ATOM 7072 N N . GLU A 1 907 ? 1.157 -22.541 -19.175 1.00 97.44 907 GLU A N 1
ATOM 7073 C CA . GLU A 1 907 ? 1.502 -21.744 -17.984 1.00 97.44 907 GLU A CA 1
ATOM 7074 C C . GLU A 1 907 ? 1.034 -22.379 -16.669 1.00 97.44 907 GLU A C 1
ATOM 7076 O O . GLU A 1 907 ? 1.402 -21.928 -15.582 1.00 97.44 907 GLU A O 1
ATOM 7081 N N . LEU A 1 908 ? 0.175 -23.398 -16.742 1.00 95.25 908 LEU A N 1
ATOM 7082 C CA . LEU A 1 908 ? -0.368 -24.084 -15.579 1.00 95.25 908 LEU A CA 1
ATOM 7083 C C . LEU A 1 908 ? 0.491 -25.301 -15.218 1.00 95.25 908 LEU A C 1
ATOM 7085 O O . LEU A 1 908 ? 0.927 -26.037 -16.107 1.00 95.25 908 LEU A O 1
ATOM 7089 N N . PRO A 1 909 ? 0.658 -25.602 -13.915 1.00 94.25 909 PRO A N 1
ATOM 7090 C CA . PRO A 1 909 ? 1.212 -26.876 -13.482 1.00 94.25 909 PRO A CA 1
ATOM 7091 C C . PRO A 1 909 ? 0.465 -28.048 -14.123 1.00 94.25 909 PRO A C 1
ATOM 7093 O O . PRO A 1 909 ? -0.767 -28.081 -14.115 1.00 94.25 909 PRO A O 1
ATOM 7096 N N . ILE A 1 910 ? 1.209 -29.042 -14.614 1.00 91.75 910 ILE A N 1
ATOM 7097 C CA . ILE A 1 910 ? 0.647 -30.180 -15.361 1.00 91.75 910 ILE A CA 1
ATOM 7098 C C . ILE A 1 910 ? -0.448 -30.934 -14.586 1.00 91.75 910 ILE A C 1
ATOM 7100 O O . ILE A 1 910 ? -1.411 -31.417 -15.172 1.00 91.75 910 ILE A O 1
ATOM 7104 N N . GLY A 1 911 ? -0.363 -30.955 -13.251 1.00 92.75 911 GLY A N 1
ATOM 7105 C CA . GLY A 1 911 ? -1.376 -31.566 -12.385 1.00 92.75 911 GLY A CA 1
ATOM 7106 C C . GLY A 1 911 ? -2.754 -30.889 -12.428 1.00 92.75 911 GLY A C 1
ATOM 7107 O O . GLY A 1 911 ? -3.740 -31.520 -12.062 1.00 92.75 911 GLY A O 1
ATOM 7108 N N . LEU A 1 912 ? -2.854 -29.636 -12.887 1.00 94.75 912 LEU A N 1
ATOM 7109 C CA . LEU A 1 912 ? -4.134 -28.933 -13.042 1.00 94.75 912 LEU A CA 1
ATOM 7110 C C . LEU A 1 912 ? -4.801 -29.192 -14.398 1.00 94.75 912 LEU A C 1
ATOM 7112 O O . LEU A 1 912 ? -5.993 -28.918 -14.541 1.00 94.75 912 LEU A O 1
ATOM 7116 N N . TRP A 1 913 ? -4.071 -29.716 -15.388 1.00 95.69 913 TRP A N 1
ATOM 7117 C CA . TRP A 1 913 ? -4.576 -29.867 -16.754 1.00 95.69 913 TRP A CA 1
ATOM 7118 C C . TRP A 1 913 ? -5.832 -30.740 -16.836 1.00 95.69 913 TRP A C 1
ATOM 7120 O O . TRP A 1 913 ? -6.807 -30.269 -17.428 1.00 95.69 913 TRP A O 1
ATOM 7130 N N . PRO A 1 914 ? -5.893 -31.939 -16.211 1.00 95.19 914 PRO A N 1
ATOM 7131 C CA . PRO A 1 914 ? -7.085 -32.780 -16.298 1.00 95.19 914 PRO A CA 1
ATOM 7132 C C . PRO A 1 914 ? -8.330 -32.074 -15.753 1.00 95.19 914 PRO A C 1
ATOM 7134 O O . PRO A 1 914 ? -9.392 -32.122 -16.369 1.00 95.19 914 PRO A O 1
ATOM 7137 N N . SER A 1 915 ? -8.194 -31.356 -14.634 1.00 92.06 915 SER A N 1
ATOM 7138 C CA . SER A 1 915 ? -9.301 -30.631 -14.004 1.00 92.06 915 SER A CA 1
ATOM 7139 C C . SER A 1 915 ? -9.759 -29.423 -14.822 1.00 92.06 915 SER A C 1
ATOM 7141 O O . SER A 1 915 ? -10.959 -29.171 -14.906 1.00 92.06 915 SER A O 1
ATOM 7143 N N . MET A 1 916 ? -8.836 -28.682 -15.443 1.00 95.06 916 MET A N 1
ATOM 7144 C CA . MET A 1 916 ? -9.182 -27.532 -16.289 1.00 95.06 916 MET A CA 1
ATOM 7145 C C . MET A 1 916 ? -9.848 -27.976 -17.596 1.00 95.06 916 MET A C 1
ATOM 7147 O O . MET A 1 916 ? -10.878 -27.427 -17.983 1.00 95.06 916 MET A O 1
ATOM 7151 N N . LEU A 1 917 ? -9.304 -29.010 -18.244 1.00 95.94 917 LEU A N 1
ATOM 7152 C CA . LEU A 1 917 ? -9.817 -29.561 -19.503 1.00 95.94 917 LEU A CA 1
ATOM 7153 C C . LEU A 1 917 ? -11.172 -30.256 -19.341 1.00 95.94 917 LEU A C 1
ATOM 7155 O O . LEU A 1 917 ? -12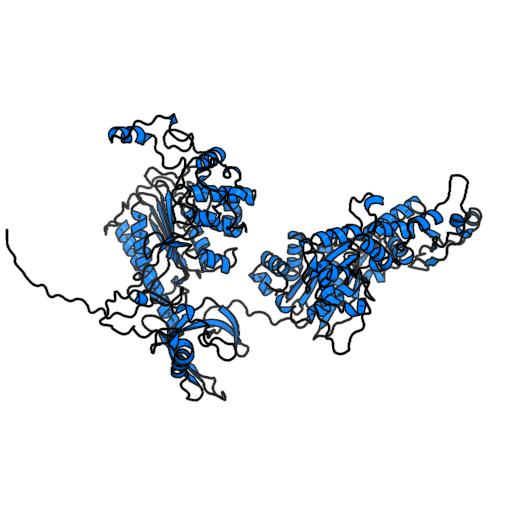.019 -30.171 -20.234 1.00 95.94 917 LEU A O 1
ATOM 7159 N N . ALA A 1 918 ? -11.413 -30.891 -18.194 1.00 93.50 918 ALA A N 1
ATOM 7160 C CA . ALA A 1 918 ? -12.696 -31.513 -17.881 1.00 93.50 918 ALA A CA 1
ATOM 7161 C C . ALA A 1 918 ? -13.804 -30.499 -17.542 1.00 93.50 918 ALA A C 1
ATOM 7163 O O . ALA A 1 918 ? -14.964 -30.901 -17.424 1.00 93.50 918 ALA A O 1
ATOM 7164 N N . ASN A 1 919 ? -13.463 -29.216 -17.366 1.00 94.25 919 ASN A N 1
ATOM 7165 C CA . ASN A 1 919 ? -14.376 -28.162 -16.924 1.00 94.25 919 ASN A CA 1
ATOM 7166 C C . ASN A 1 919 ? -14.214 -26.871 -17.755 1.00 94.25 919 ASN A C 1
ATOM 7168 O O . ASN A 1 919 ? -14.085 -25.779 -17.194 1.00 94.25 919 ASN A O 1
ATOM 7172 N N . ILE A 1 920 ? -14.240 -26.974 -19.091 1.00 97.38 920 ILE A N 1
ATOM 7173 C CA . ILE A 1 920 ? -14.230 -25.802 -19.981 1.00 97.38 920 ILE A CA 1
ATOM 7174 C C . ILE A 1 920 ? -15.659 -25.278 -20.170 1.00 97.38 920 ILE A C 1
ATOM 7176 O O . ILE A 1 920 ? -16.512 -25.948 -20.761 1.00 97.38 920 ILE A O 1
ATOM 7180 N N . VAL A 1 921 ? -15.921 -24.057 -19.704 1.00 97.06 921 VAL A N 1
ATOM 7181 C CA . VAL A 1 921 ? -17.231 -23.399 -19.821 1.00 97.06 921 VAL A CA 1
ATOM 7182 C C . VAL A 1 921 ? -17.127 -22.188 -20.736 1.00 97.06 921 VAL A C 1
ATOM 7184 O O . VAL A 1 921 ? -16.354 -21.268 -20.478 1.00 97.06 921 VAL A O 1
ATOM 7187 N N . VAL A 1 922 ? -17.940 -22.168 -21.791 1.00 97.62 922 VAL A N 1
ATOM 7188 C CA . VAL A 1 922 ? -17.992 -21.068 -22.758 1.00 97.62 922 VAL A CA 1
ATOM 7189 C C . VAL A 1 922 ? -19.177 -20.156 -22.449 1.00 97.62 922 VAL A C 1
ATOM 7191 O O . VAL A 1 922 ? -20.327 -20.601 -22.445 1.00 97.62 922 VAL A O 1
ATOM 7194 N N . VAL A 1 923 ? -18.901 -18.875 -22.222 1.00 96.38 923 VAL A N 1
ATOM 7195 C CA . VAL A 1 923 ? -19.889 -17.816 -21.963 1.00 96.38 923 VAL A CA 1
ATOM 7196 C C . VAL A 1 923 ? -19.734 -16.672 -22.970 1.00 96.38 923 VAL A C 1
ATOM 7198 O O . VAL A 1 923 ? -18.820 -16.674 -23.797 1.00 96.38 923 VAL A O 1
ATOM 7201 N N . GLY A 1 924 ? -20.655 -15.709 -22.936 1.00 94.88 924 GLY A N 1
ATOM 7202 C CA . GLY A 1 924 ? -20.658 -14.566 -23.846 1.00 94.88 924 GLY A CA 1
ATOM 7203 C C . GLY A 1 924 ? -21.529 -14.771 -25.090 1.00 94.88 924 GLY A C 1
ATOM 7204 O O . GLY A 1 924 ? -22.088 -15.840 -25.340 1.00 94.88 924 GLY A O 1
ATOM 7205 N N . GLY A 1 925 ? -21.689 -13.700 -25.872 1.00 94.56 925 GLY A N 1
ATOM 7206 C CA . GLY A 1 925 ? -22.621 -13.661 -27.003 1.00 94.56 925 GLY A CA 1
ATOM 7207 C C . GLY A 1 925 ? -22.226 -14.563 -28.175 1.00 94.56 925 GLY A C 1
ATOM 7208 O O . GLY A 1 925 ? -23.093 -15.190 -28.774 1.00 94.56 925 GLY A O 1
ATOM 7209 N N . ASN A 1 926 ? -20.931 -14.701 -28.482 1.00 96.69 926 ASN A N 1
ATOM 7210 C CA . ASN A 1 926 ? -20.499 -15.538 -29.612 1.00 96.69 926 ASN A CA 1
ATOM 7211 C C . ASN A 1 926 ? -20.631 -17.037 -29.307 1.00 96.69 926 ASN A C 1
ATOM 7213 O O . ASN A 1 926 ? -20.644 -17.848 -30.230 1.00 96.69 926 ASN A O 1
ATOM 7217 N N . ALA A 1 927 ? -20.793 -17.418 -28.035 1.00 95.94 927 ALA A N 1
ATOM 7218 C CA . ALA A 1 927 ? -21.115 -18.792 -27.664 1.00 95.94 927 ALA A CA 1
ATOM 7219 C C . ALA A 1 927 ? -22.461 -19.251 -28.257 1.00 95.94 927 ALA A C 1
ATOM 7221 O O . ALA A 1 927 ? -22.743 -20.449 -28.263 1.00 95.94 927 ALA A O 1
ATOM 7222 N N . LEU A 1 928 ? -23.303 -18.320 -28.736 1.00 96.44 928 LEU A N 1
ATOM 7223 C CA . LEU A 1 928 ? -24.577 -18.606 -29.395 1.00 96.44 928 LEU A CA 1
ATOM 7224 C C . LEU A 1 928 ? -24.454 -19.154 -30.817 1.00 96.44 928 LEU A C 1
ATOM 7226 O O . LEU A 1 928 ? -25.430 -19.726 -31.291 1.00 96.44 928 LEU A O 1
ATOM 7230 N N . PHE A 1 929 ? -23.292 -19.052 -31.471 1.00 97.19 929 PHE A N 1
ATOM 7231 C CA . PHE A 1 929 ? -23.127 -19.639 -32.799 1.00 97.19 929 PHE A CA 1
ATOM 7232 C C . PHE A 1 929 ? -23.312 -21.158 -32.765 1.00 97.19 929 PHE A C 1
ATOM 7234 O O . PHE A 1 929 ? -22.661 -21.872 -31.994 1.00 97.19 929 PHE A O 1
ATOM 7241 N N . ASP A 1 930 ? -24.152 -21.659 -33.666 1.00 96.38 930 ASP A N 1
ATOM 7242 C CA . ASP A 1 930 ? -24.309 -23.093 -33.869 1.00 96.38 930 ASP A CA 1
ATOM 7243 C C . ASP A 1 930 ? -22.967 -23.718 -34.266 1.00 96.38 930 ASP A C 1
ATOM 7245 O O . ASP A 1 930 ? -22.219 -23.158 -35.066 1.00 96.38 930 ASP A O 1
ATOM 7249 N N . GLY A 1 931 ? -22.641 -24.872 -33.683 1.00 96.00 931 GLY A N 1
ATOM 7250 C CA . GLY A 1 931 ? -21.383 -25.576 -33.940 1.00 96.00 931 GLY A CA 1
ATOM 7251 C C . GLY A 1 931 ? -20.174 -25.083 -33.136 1.00 96.00 931 GLY A C 1
ATOM 7252 O O . GLY A 1 931 ? -19.145 -25.759 -33.158 1.00 96.00 931 GLY A O 1
ATOM 7253 N N . PHE A 1 932 ? -20.270 -23.967 -32.393 1.00 97.50 932 PHE A N 1
ATOM 7254 C CA . PHE A 1 932 ? -19.132 -23.388 -31.658 1.00 97.50 932 PHE A CA 1
ATOM 7255 C C . PHE A 1 932 ? -18.520 -24.383 -30.664 1.00 97.50 932 PHE A C 1
ATOM 7257 O O . PHE A 1 932 ? -17.315 -24.631 -30.680 1.00 97.50 932 PHE A O 1
ATOM 7264 N N . ILE A 1 933 ? -19.362 -24.988 -29.822 1.00 96.94 933 ILE A N 1
ATOM 7265 C CA . ILE A 1 933 ? -18.932 -25.918 -28.768 1.00 96.94 933 ILE A CA 1
ATOM 7266 C C . ILE A 1 933 ? -18.324 -27.185 -29.372 1.00 96.94 933 ILE A C 1
ATOM 7268 O O . ILE A 1 933 ? -17.250 -27.618 -28.958 1.00 96.94 933 ILE A O 1
ATOM 7272 N N . GLN A 1 934 ? -18.970 -27.748 -30.395 1.00 96.50 934 GLN A N 1
ATOM 7273 C CA . GLN A 1 934 ? -18.512 -28.960 -31.073 1.00 96.50 934 GLN A CA 1
ATOM 7274 C C . GLN A 1 934 ? -17.173 -28.735 -31.783 1.00 96.50 934 GLN A C 1
ATOM 7276 O O . GLN A 1 934 ? -16.280 -29.579 -31.691 1.00 96.50 934 GLN A O 1
ATOM 7281 N N . ARG A 1 935 ? -17.018 -27.598 -32.476 1.00 96.75 935 ARG A N 1
ATOM 7282 C CA . ARG A 1 935 ? -15.770 -27.235 -33.160 1.00 96.75 935 ARG A CA 1
ATOM 7283 C C . ARG A 1 935 ? -14.639 -27.026 -32.162 1.00 96.75 935 ARG A C 1
ATOM 7285 O O . ARG A 1 935 ? -13.571 -27.602 -32.349 1.00 96.75 935 ARG A O 1
ATOM 7292 N N . LEU A 1 936 ? -14.884 -26.267 -31.095 1.00 97.50 936 LEU A N 1
ATOM 7293 C CA . LEU A 1 936 ? -13.877 -25.996 -30.075 1.00 97.50 936 LEU A CA 1
AT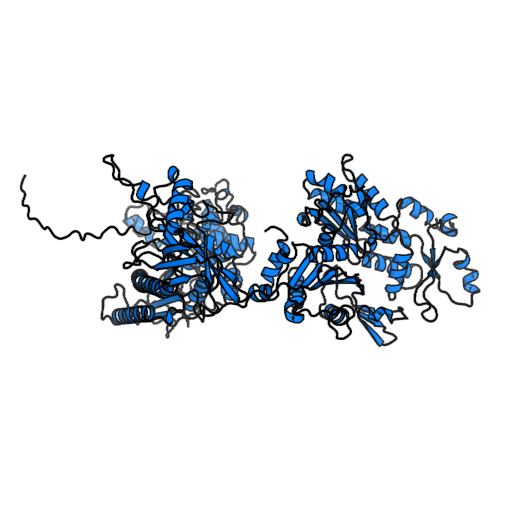OM 7294 C C . LEU A 1 936 ? -13.413 -27.277 -29.377 1.00 97.50 936 LEU A C 1
ATOM 7296 O O . LEU A 1 936 ? -12.213 -27.511 -29.274 1.00 97.50 936 LEU A O 1
ATOM 7300 N N . GLN A 1 937 ? -14.342 -28.145 -28.967 1.00 96.81 937 GLN A N 1
ATOM 7301 C CA . GLN A 1 937 ? -13.989 -29.427 -28.354 1.00 96.81 937 GLN A CA 1
ATOM 7302 C C . GLN A 1 937 ? -13.137 -30.287 -29.293 1.00 96.81 937 GLN A C 1
ATOM 7304 O O . GLN A 1 937 ? -12.112 -30.818 -28.873 1.00 96.81 937 GLN A O 1
ATOM 7309 N N . LYS A 1 938 ? -13.527 -30.391 -30.571 1.00 95.88 938 LYS A N 1
ATOM 7310 C CA . LYS A 1 938 ? -12.772 -31.144 -31.586 1.00 95.88 938 LYS A CA 1
ATOM 7311 C C . LYS A 1 938 ? -11.336 -30.635 -31.723 1.00 95.88 938 LYS A C 1
ATOM 7313 O O . LYS A 1 938 ? -10.425 -31.443 -31.854 1.00 95.88 938 LYS A O 1
ATOM 7318 N N . GLU A 1 939 ? -11.130 -29.323 -31.697 1.00 96.19 939 GLU A N 1
ATOM 7319 C CA . GLU A 1 939 ? -9.801 -28.727 -31.849 1.00 96.19 939 GLU A CA 1
ATOM 7320 C C . GLU A 1 939 ? -8.926 -28.812 -30.598 1.00 96.19 939 GLU A C 1
ATOM 7322 O O . GLU A 1 939 ? -7.716 -28.997 -30.734 1.00 96.19 939 GLU A O 1
ATOM 7327 N N . VAL A 1 940 ? -9.509 -28.686 -29.403 1.00 96.69 940 VAL A N 1
ATOM 7328 C CA . VAL A 1 940 ? -8.767 -28.802 -28.137 1.00 96.69 940 VAL A CA 1
ATOM 7329 C C . VAL A 1 940 ? -8.305 -30.243 -27.922 1.00 96.69 940 VAL A C 1
ATOM 7331 O O . VAL A 1 940 ? -7.142 -30.452 -27.600 1.00 96.69 940 VAL A O 1
ATOM 7334 N N . VAL A 1 941 ? -9.159 -31.239 -28.197 1.00 96.38 941 VAL A N 1
ATOM 7335 C CA . VAL A 1 941 ? -8.794 -32.671 -28.113 1.00 96.38 941 VAL A CA 1
ATOM 7336 C C . VAL A 1 941 ? -7.575 -33.005 -28.978 1.00 96.38 941 VAL A C 1
ATOM 7338 O O . VAL A 1 941 ? -6.758 -33.822 -28.589 1.00 96.38 941 VAL A O 1
ATOM 7341 N N . GLN A 1 942 ? -7.411 -32.351 -30.130 1.00 94.31 942 GLN A N 1
ATOM 7342 C CA . GLN A 1 942 ? -6.275 -32.589 -31.031 1.00 94.31 942 GLN A CA 1
ATOM 7343 C C . GLN A 1 942 ? -4.944 -31.992 -30.546 1.00 94.31 942 GLN A C 1
ATOM 7345 O O . GLN A 1 942 ? -3.914 -32.232 -31.175 1.00 94.31 942 GLN A O 1
ATOM 7350 N N . ARG A 1 943 ? -4.960 -31.170 -29.492 1.00 93.31 943 ARG A N 1
ATOM 7351 C CA . ARG A 1 943 ? -3.800 -30.397 -29.015 1.00 93.31 943 ARG A CA 1
ATOM 7352 C C . ARG A 1 943 ? -3.294 -30.836 -27.648 1.00 93.31 943 ARG A C 1
ATOM 7354 O O . ARG A 1 943 ? -2.155 -30.531 -27.307 1.00 93.31 943 ARG A O 1
ATOM 7361 N N . VAL A 1 944 ? -4.123 -31.549 -26.893 1.00 93.50 944 VAL A N 1
ATOM 7362 C CA . VAL A 1 944 ? -3.821 -31.990 -25.530 1.00 93.50 944 VAL A CA 1
ATOM 7363 C C . VAL A 1 944 ? -3.502 -33.489 -25.496 1.00 93.50 944 VAL A C 1
ATOM 7365 O O . VAL A 1 944 ? -3.884 -34.210 -26.415 1.00 93.50 944 VAL A O 1
ATOM 7368 N N . PRO A 1 945 ? -2.805 -33.973 -24.455 1.00 92.12 945 PRO A N 1
ATOM 7369 C CA . PRO A 1 945 ? -2.553 -35.400 -24.259 1.00 92.12 945 PRO A CA 1
ATOM 7370 C C . PRO A 1 945 ? -3.827 -36.269 -24.242 1.00 92.12 945 PRO A C 1
ATOM 7372 O O . PRO A 1 945 ? -4.848 -35.871 -23.678 1.00 92.12 945 PRO A O 1
ATOM 7375 N N . ASP A 1 946 ? -3.743 -37.479 -24.811 1.00 89.69 946 ASP A N 1
ATOM 7376 C CA . ASP A 1 946 ? -4.867 -38.431 -24.938 1.00 89.69 946 ASP A CA 1
ATOM 7377 C C . ASP A 1 946 ? -5.429 -38.925 -23.587 1.00 89.69 946 ASP A C 1
ATOM 7379 O O . ASP A 1 946 ? -6.547 -39.437 -23.521 1.00 89.69 946 ASP A O 1
ATOM 7383 N N . ASP A 1 947 ? -4.659 -38.804 -22.502 1.00 89.75 947 ASP A N 1
ATOM 7384 C CA . ASP A 1 947 ? -5.060 -39.180 -21.140 1.00 89.75 947 ASP A CA 1
ATOM 7385 C C . ASP A 1 947 ? -5.968 -38.134 -20.466 1.00 89.75 947 ASP A C 1
ATOM 7387 O O . ASP A 1 947 ? -6.623 -38.431 -19.463 1.00 89.75 947 ASP A O 1
ATOM 7391 N N . CYS A 1 948 ? -6.058 -36.924 -21.025 1.00 91.69 948 CYS A N 1
ATOM 7392 C CA . CYS A 1 948 ? -6.888 -35.846 -20.506 1.00 91.69 948 CYS A CA 1
ATOM 7393 C C . CYS A 1 948 ? -8.303 -35.875 -21.106 1.00 91.69 948 CYS A C 1
ATOM 7395 O O . CYS A 1 948 ? -8.506 -35.765 -22.314 1.00 91.69 948 CYS A O 1
ATOM 7397 N N . VAL A 1 949 ? -9.325 -35.929 -20.246 1.00 93.19 949 VAL A N 1
ATOM 7398 C CA . VAL A 1 949 ? -10.727 -35.833 -20.679 1.00 93.19 949 VAL A CA 1
ATOM 7399 C C . VAL A 1 949 ? -11.096 -34.371 -20.936 1.00 93.19 949 VAL A C 1
ATOM 7401 O O . VAL A 1 949 ? -11.191 -33.578 -20.002 1.00 93.19 949 VAL A O 1
ATOM 7404 N N . VAL A 1 950 ? -11.366 -34.022 -22.195 1.00 96.06 950 VAL A N 1
ATOM 7405 C CA . VAL A 1 950 ? -11.816 -32.676 -22.585 1.00 96.06 950 VAL A CA 1
ATOM 7406 C C . VAL A 1 950 ? -13.341 -32.607 -22.606 1.00 96.06 950 VAL A C 1
ATOM 7408 O O . VAL A 1 950 ? -13.994 -33.334 -23.357 1.00 96.06 950 VAL A O 1
ATOM 7411 N N . ARG A 1 951 ? -13.921 -31.693 -21.824 1.00 95.50 951 ARG A N 1
ATOM 7412 C CA . ARG A 1 951 ? -15.359 -31.385 -21.845 1.00 95.50 951 ARG A CA 1
ATOM 7413 C C . ARG A 1 951 ? -15.545 -29.892 -22.037 1.00 95.50 951 ARG A C 1
ATOM 7415 O O . ARG A 1 951 ? -15.130 -29.102 -21.193 1.00 95.50 951 ARG A O 1
ATOM 7422 N N . VAL A 1 952 ? -16.219 -29.524 -23.122 1.00 96.69 952 VAL A N 1
ATOM 7423 C CA . VAL A 1 952 ? -16.602 -28.138 -23.403 1.00 96.69 952 VAL A CA 1
ATOM 7424 C C . VAL A 1 952 ? -18.115 -28.034 -23.320 1.00 96.69 952 VAL A C 1
ATOM 7426 O O . VAL A 1 952 ? -18.830 -28.775 -23.994 1.00 96.69 952 VAL A O 1
ATOM 7429 N N . ALA A 1 953 ? -18.618 -27.111 -22.509 1.00 95.38 953 ALA A N 1
ATOM 7430 C CA . ALA A 1 953 ? -20.050 -26.879 -22.390 1.00 95.38 953 ALA A CA 1
ATOM 7431 C C . ALA A 1 953 ? -20.392 -25.392 -22.347 1.00 95.38 953 ALA A C 1
ATOM 7433 O O . ALA A 1 953 ? -19.559 -24.529 -22.072 1.00 95.38 953 ALA A O 1
ATOM 7434 N N . ARG A 1 954 ? -21.659 -25.109 -22.633 1.00 94.50 954 ARG A N 1
ATOM 7435 C CA . ARG A 1 954 ? -22.257 -23.777 -22.604 1.00 94.50 954 ARG A CA 1
ATOM 7436 C C . ARG A 1 954 ? -23.459 -23.820 -21.665 1.00 94.50 954 ARG A C 1
ATOM 7438 O O . ARG A 1 954 ? -24.261 -24.747 -21.799 1.00 94.50 954 ARG A O 1
ATOM 7445 N N . PRO A 1 955 ? -23.627 -22.850 -20.754 1.00 93.38 955 PRO A N 1
ATOM 7446 C CA . PRO A 1 955 ? -24.829 -22.769 -19.931 1.00 93.38 955 PRO A CA 1
ATOM 7447 C C . PRO A 1 955 ? -26.068 -22.492 -20.796 1.00 93.38 955 PRO A C 1
ATOM 7449 O O . PRO A 1 955 ? -25.961 -22.062 -21.947 1.00 93.38 955 PRO A O 1
ATOM 7452 N N . ALA A 1 956 ? -27.262 -22.710 -20.236 1.00 90.38 956 ALA A N 1
ATOM 7453 C CA . ALA A 1 956 ? -28.523 -22.498 -20.953 1.00 90.38 956 ALA A CA 1
ATOM 7454 C C . ALA A 1 956 ? -28.666 -21.058 -21.479 1.00 90.38 956 ALA A C 1
ATOM 7456 O O . ALA A 1 956 ? -29.085 -20.859 -22.618 1.00 90.38 956 ALA A O 1
ATOM 7457 N N . ASN A 1 957 ? -28.259 -20.069 -20.676 1.00 93.38 957 ASN A N 1
ATOM 7458 C CA . ASN A 1 957 ? -28.171 -18.673 -21.091 1.00 93.38 957 ASN A CA 1
ATOM 7459 C C . ASN A 1 957 ? -26.737 -18.136 -20.898 1.00 93.38 957 ASN A C 1
ATOM 7461 O O . ASN A 1 957 ? -26.407 -17.641 -19.819 1.00 93.38 957 ASN A O 1
ATOM 7465 N N . PRO A 1 958 ? -25.872 -18.205 -21.927 1.00 94.56 958 PRO A N 1
ATOM 7466 C CA . PRO A 1 958 ? -24.486 -17.733 -21.843 1.00 94.56 958 PRO A CA 1
ATOM 7467 C C . PRO A 1 958 ? -24.351 -16.207 -21.786 1.00 94.56 958 PRO A C 1
ATOM 7469 O O . PRO A 1 958 ? -23.266 -15.720 -21.477 1.00 94.56 958 PRO A O 1
ATOM 7472 N N . ILE A 1 959 ? -25.422 -15.451 -22.064 1.00 94.56 959 ILE A N 1
ATOM 7473 C CA . ILE A 1 959 ? -25.414 -13.980 -22.046 1.00 94.56 959 ILE A CA 1
ATOM 7474 C C . ILE A 1 959 ? -25.499 -13.442 -20.612 1.00 94.56 959 ILE A C 1
ATOM 7476 O O . ILE A 1 959 ? -24.880 -12.424 -20.313 1.00 94.56 959 ILE A O 1
ATOM 7480 N N . THR A 1 960 ? -26.271 -14.092 -19.737 1.00 95.38 960 THR A N 1
ATOM 7481 C CA . THR A 1 960 ? -26.522 -13.628 -18.358 1.00 95.38 960 THR A CA 1
ATOM 7482 C C . THR A 1 960 ? -25.799 -14.456 -17.294 1.00 95.38 960 THR A C 1
ATOM 7484 O O . THR A 1 960 ? -25.871 -14.119 -16.115 1.00 95.38 960 THR A O 1
ATOM 7487 N N . ASN A 1 961 ? -25.101 -15.534 -17.675 1.00 94.62 961 ASN A N 1
ATOM 7488 C CA . ASN A 1 961 ? -24.452 -16.456 -16.735 1.00 94.62 961 ASN A CA 1
ATOM 7489 C C . ASN A 1 961 ? -23.434 -15.757 -15.818 1.00 94.62 961 ASN A C 1
ATOM 7491 O O . ASN A 1 961 ? -23.472 -15.937 -14.601 1.00 94.62 961 ASN A O 1
ATOM 7495 N N . THR A 1 962 ? -22.576 -14.910 -16.398 1.00 94.88 962 THR A N 1
ATOM 7496 C CA . THR A 1 962 ? -21.587 -14.111 -15.660 1.00 94.88 962 THR A CA 1
ATOM 7497 C C . THR A 1 962 ? -22.262 -13.202 -14.631 1.00 94.88 962 THR A C 1
ATOM 7499 O O . THR A 1 962 ? -21.856 -13.167 -13.469 1.00 94.88 962 THR A O 1
ATOM 7502 N N . TRP A 1 963 ? -23.352 -12.533 -15.023 1.00 96.19 963 TRP A N 1
ATOM 7503 C CA . TRP A 1 963 ? -24.125 -11.674 -14.129 1.00 96.19 963 TRP A CA 1
ATOM 7504 C C . TRP A 1 963 ? -24.738 -12.446 -12.956 1.00 96.19 963 TRP A C 1
ATOM 7506 O O . TRP A 1 963 ? -24.583 -12.035 -11.805 1.00 96.19 963 TRP A O 1
ATOM 7516 N N . TYR A 1 964 ? -25.372 -13.596 -13.214 1.00 94.62 964 TYR A N 1
ATOM 7517 C CA . TYR A 1 964 ? -25.911 -14.433 -12.137 1.00 94.62 964 TYR A CA 1
ATOM 7518 C C . TYR A 1 964 ? -24.800 -14.910 -11.197 1.00 94.62 964 TYR A C 1
ATOM 7520 O O . TYR A 1 964 ? -25.028 -15.072 -10.002 1.00 94.62 964 TYR A O 1
ATOM 7528 N N . GLY A 1 965 ? -23.587 -15.135 -11.712 1.00 93.25 965 GLY A N 1
ATOM 7529 C CA . GLY A 1 965 ? -22.406 -15.425 -10.901 1.00 93.25 965 GLY A CA 1
ATOM 7530 C C . GLY A 1 965 ? -22.088 -14.297 -9.918 1.00 93.25 965 GLY A C 1
ATOM 7531 O O . GLY A 1 965 ? -21.891 -14.544 -8.729 1.00 93.25 965 GLY A O 1
ATOM 7532 N N . GLY A 1 966 ? -22.132 -13.048 -10.389 1.00 94.12 966 GLY A N 1
ATOM 7533 C CA . GLY A 1 966 ? -21.970 -11.858 -9.551 1.00 94.12 966 GLY A CA 1
ATOM 7534 C C . GLY A 1 966 ? -23.095 -11.708 -8.522 1.00 94.12 966 GLY A C 1
ATOM 7535 O O . GLY A 1 966 ? -22.840 -11.359 -7.371 1.00 94.12 966 GLY A O 1
ATOM 7536 N N . ALA A 1 967 ? -24.331 -12.049 -8.894 1.00 94.06 967 ALA A N 1
ATOM 7537 C CA . ALA A 1 967 ? -25.474 -12.059 -7.980 1.00 94.06 967 ALA A CA 1
ATOM 7538 C C . ALA A 1 967 ? -25.363 -13.142 -6.893 1.00 94.06 967 ALA A C 1
ATOM 7540 O O . ALA A 1 967 ? -25.664 -12.883 -5.728 1.00 94.06 967 ALA A O 1
ATOM 7541 N N . ASN A 1 968 ? -24.861 -14.331 -7.234 1.00 92.62 968 ASN A N 1
ATOM 7542 C CA . ASN A 1 968 ? -24.562 -15.376 -6.255 1.00 92.62 968 ASN A CA 1
ATOM 7543 C C . ASN A 1 968 ? -23.418 -14.957 -5.320 1.00 92.62 968 ASN A C 1
ATOM 7545 O O . ASN A 1 968 ? -23.515 -15.166 -4.110 1.00 92.62 968 ASN A O 1
ATOM 7549 N N . LEU A 1 969 ? -22.374 -14.308 -5.849 1.00 91.56 969 LEU A N 1
ATOM 7550 C CA . LEU A 1 969 ? -21.300 -13.723 -5.043 1.00 91.56 969 LEU A CA 1
ATOM 7551 C C . LEU A 1 969 ? -21.836 -12.659 -4.071 1.00 91.56 969 LEU A C 1
ATOM 7553 O O . LEU A 1 969 ? -21.413 -12.643 -2.918 1.00 91.56 969 LEU A O 1
ATOM 7557 N N . ALA A 1 970 ? -22.798 -11.827 -4.486 1.00 91.81 970 ALA A N 1
ATOM 7558 C CA . ALA A 1 970 ? -23.426 -10.819 -3.624 1.00 91.81 970 ALA A CA 1
ATOM 7559 C C . ALA A 1 970 ? -24.084 -11.415 -2.366 1.00 91.81 970 ALA A C 1
ATOM 7561 O O . ALA A 1 970 ? -24.092 -10.778 -1.315 1.00 91.81 970 ALA A O 1
ATOM 7562 N N . ASN A 1 971 ? -24.613 -12.637 -2.468 1.00 88.81 971 ASN A N 1
ATOM 7563 C CA . ASN A 1 971 ? -25.209 -13.377 -1.352 1.00 88.81 971 ASN A CA 1
ATOM 7564 C C . ASN A 1 971 ? -24.202 -14.245 -0.584 1.00 88.81 971 ASN A C 1
ATOM 7566 O O . ASN A 1 971 ? -24.533 -14.797 0.466 1.00 88.81 971 ASN A O 1
ATOM 7570 N N . HIS A 1 972 ? -22.982 -14.398 -1.095 1.00 88.06 972 HIS A N 1
ATOM 7571 C CA . HIS A 1 972 ? -21.965 -15.231 -0.476 1.00 88.06 972 HIS A CA 1
ATOM 7572 C C . HIS A 1 972 ? -21.310 -14.504 0.703 1.00 88.06 972 HIS A C 1
ATOM 7574 O O . HIS A 1 972 ? -21.016 -13.312 0.626 1.00 88.06 972 HIS A O 1
ATOM 7580 N N . ALA A 1 973 ? -20.948 -15.230 1.767 1.00 82.75 973 ALA A N 1
ATOM 7581 C CA . ALA A 1 973 ? -20.263 -14.664 2.943 1.00 82.75 973 ALA A CA 1
ATOM 7582 C C . ALA A 1 973 ? -18.934 -13.953 2.605 1.00 82.75 973 ALA A C 1
ATOM 7584 O O . ALA A 1 973 ? -18.403 -13.169 3.390 1.00 82.75 973 ALA A O 1
ATOM 7585 N N . HIS A 1 974 ? -18.400 -14.233 1.418 1.00 82.56 974 HIS A N 1
ATOM 7586 C CA . HIS A 1 974 ? -17.152 -13.691 0.910 1.00 82.56 974 HIS A CA 1
ATOM 7587 C C . HIS A 1 974 ? -17.237 -12.208 0.538 1.00 82.56 974 HIS A C 1
ATOM 7589 O O . HIS A 1 974 ? -16.260 -11.482 0.718 1.00 82.56 974 HIS A O 1
ATOM 7595 N N . ILE A 1 975 ? -18.395 -11.717 0.093 1.00 87.00 975 ILE A N 1
ATOM 7596 C CA . ILE A 1 975 ? -18.495 -10.357 -0.452 1.00 87.00 975 ILE A CA 1
ATOM 7597 C C . ILE A 1 975 ? -18.028 -9.275 0.527 1.00 87.00 975 ILE A C 1
ATOM 7599 O O . ILE A 1 975 ? -17.382 -8.318 0.117 1.00 87.00 975 ILE A O 1
ATOM 7603 N N . ASN A 1 976 ? -18.272 -9.453 1.828 1.00 83.31 976 ASN A N 1
ATOM 7604 C CA . ASN A 1 976 ? -17.886 -8.473 2.846 1.00 83.31 976 ASN A CA 1
ATOM 7605 C C . ASN A 1 976 ? -16.364 -8.368 3.039 1.00 83.31 976 ASN A C 1
ATOM 7607 O O . ASN A 1 976 ? -15.900 -7.343 3.518 1.00 83.31 976 ASN A O 1
ATOM 7611 N N . LYS A 1 977 ? -15.592 -9.402 2.673 1.00 84.44 977 LYS A N 1
ATOM 7612 C CA . LYS A 1 977 ? -14.120 -9.354 2.708 1.00 84.44 977 LYS A CA 1
ATOM 7613 C C . LYS A 1 977 ? -13.529 -8.719 1.447 1.00 84.44 977 LYS A C 1
ATOM 7615 O O . LYS A 1 977 ? -12.463 -8.122 1.510 1.00 84.44 977 LYS A O 1
ATOM 7620 N N . LEU A 1 978 ? -14.216 -8.864 0.312 1.00 87.88 978 LEU A N 1
ATOM 7621 C CA . LEU A 1 978 ? -13.765 -8.363 -0.989 1.00 87.88 978 LEU A CA 1
ATOM 7622 C C . LEU A 1 978 ? -14.150 -6.903 -1.231 1.00 87.88 978 LEU A C 1
ATOM 7624 O O . LEU A 1 978 ? -13.397 -6.158 -1.854 1.00 87.88 978 LEU A O 1
ATOM 7628 N N . ALA A 1 979 ? -15.333 -6.502 -0.773 1.00 91.81 979 ALA A N 1
ATOM 7629 C CA . ALA A 1 979 ? -15.851 -5.171 -1.022 1.00 91.81 979 ALA A CA 1
ATOM 7630 C C . ALA A 1 979 ? -15.120 -4.104 -0.194 1.00 91.81 979 ALA A C 1
ATOM 7632 O O . ALA A 1 979 ? -14.659 -4.336 0.926 1.00 91.81 979 ALA A O 1
ATOM 7633 N N . VAL A 1 980 ? -15.047 -2.911 -0.767 1.00 92.81 980 VAL A N 1
ATOM 7634 C CA . VAL A 1 980 ? -14.547 -1.682 -0.158 1.00 92.81 980 VAL A CA 1
ATOM 7635 C C . VAL A 1 980 ? -15.735 -0.802 0.205 1.00 92.81 980 VAL A C 1
ATOM 7637 O O . VAL A 1 980 ? -16.700 -0.725 -0.551 1.00 92.81 980 VAL A O 1
ATOM 7640 N N . THR A 1 981 ? -15.714 -0.159 1.363 1.00 92.56 981 THR A N 1
ATOM 7641 C CA . THR A 1 981 ? -16.704 0.861 1.741 1.00 92.56 981 THR A CA 1
ATOM 7642 C C . THR A 1 981 ? -16.261 2.250 1.289 1.00 92.56 981 THR A C 1
ATOM 7644 O O . THR A 1 981 ? -15.067 2.498 1.132 1.00 92.56 981 THR A O 1
ATOM 7647 N N . LYS A 1 982 ? -17.204 3.186 1.122 1.00 89.25 982 LYS A N 1
ATOM 7648 C CA . LYS A 1 982 ? -16.862 4.578 0.777 1.00 89.25 982 LYS A CA 1
ATOM 7649 C C . LYS A 1 982 ? -15.885 5.202 1.769 1.00 89.25 982 LYS A C 1
ATOM 7651 O O . LYS A 1 982 ? -14.929 5.845 1.360 1.00 89.25 982 LYS A O 1
ATOM 7656 N N . GLN A 1 983 ? -16.082 4.932 3.056 1.00 84.38 983 GLN A N 1
ATOM 7657 C CA . GLN A 1 983 ? -15.175 5.391 4.099 1.00 84.38 983 GLN A CA 1
ATOM 7658 C C . GLN A 1 983 ? -13.766 4.799 3.935 1.00 84.38 983 GLN A C 1
ATOM 7660 O O . GLN A 1 983 ? -12.786 5.527 4.021 1.00 84.38 983 GLN A O 1
ATOM 7665 N N . GLU A 1 984 ? -13.641 3.496 3.662 1.00 84.94 984 GLU A N 1
ATOM 7666 C CA . GLU A 1 984 ? -12.329 2.889 3.394 1.00 84.94 984 GLU A CA 1
ATOM 7667 C C . GLU A 1 984 ? -11.644 3.516 2.166 1.00 84.94 984 GLU A C 1
ATOM 7669 O O . GLU A 1 984 ? -10.426 3.680 2.177 1.00 84.94 984 GLU A O 1
ATOM 7674 N N . TYR A 1 985 ? -12.398 3.888 1.127 1.00 89.94 985 TYR A N 1
ATOM 7675 C CA . TYR A 1 985 ? -11.855 4.609 -0.028 1.00 89.94 985 TYR A CA 1
ATOM 7676 C C . TYR A 1 985 ? -11.394 6.026 0.333 1.00 89.94 985 TYR A C 1
ATOM 7678 O O . TYR A 1 985 ? -10.279 6.402 -0.014 1.00 89.94 985 TYR A O 1
ATOM 7686 N N . GLU A 1 986 ? -12.204 6.795 1.062 1.00 81.69 986 GLU A N 1
ATOM 7687 C CA . GLU A 1 986 ? -11.854 8.155 1.500 1.00 81.69 986 GLU A CA 1
ATOM 7688 C C . GLU A 1 986 ? -10.636 8.167 2.438 1.00 81.69 986 GLU A C 1
ATOM 7690 O O . GLU A 1 986 ? -9.849 9.110 2.422 1.00 81.69 986 GLU A O 1
ATOM 7695 N N . GLU A 1 987 ? -10.457 7.114 3.239 1.00 79.88 987 GLU A N 1
ATOM 7696 C CA . GLU A 1 987 ? -9.342 7.003 4.180 1.00 79.88 987 GLU A CA 1
ATOM 7697 C C . GLU A 1 987 ? -8.037 6.506 3.549 1.00 79.88 987 GLU A C 1
ATOM 7699 O O . GLU A 1 987 ? -6.970 6.943 3.973 1.00 79.88 987 GLU A O 1
ATOM 7704 N N . ASN A 1 988 ? -8.103 5.575 2.589 1.00 79.94 988 ASN A N 1
ATOM 7705 C CA . ASN A 1 988 ? -6.917 4.896 2.048 1.00 79.94 988 ASN A CA 1
ATOM 7706 C C . ASN A 1 988 ? -6.599 5.266 0.585 1.00 79.94 988 ASN A C 1
ATOM 7708 O O . ASN A 1 988 ? -5.533 4.915 0.076 1.00 79.94 988 ASN A O 1
ATOM 7712 N N . GLY A 1 989 ? -7.514 5.950 -0.104 1.00 83.31 989 GLY A N 1
ATOM 7713 C CA . GLY A 1 989 ? -7.376 6.375 -1.495 1.00 83.31 989 GLY A CA 1
ATOM 7714 C C . GLY A 1 989 ? -7.481 5.250 -2.534 1.00 83.31 989 GLY A C 1
ATOM 7715 O O . GLY A 1 989 ? -7.560 4.055 -2.230 1.00 83.31 989 GLY A O 1
ATOM 7716 N N . ALA A 1 990 ? -7.453 5.643 -3.811 1.00 80.06 990 ALA A N 1
ATOM 7717 C CA . ALA A 1 990 ? -7.637 4.736 -4.947 1.00 80.06 990 ALA A CA 1
ATOM 7718 C C . ALA A 1 990 ? -6.532 3.669 -5.084 1.00 80.06 990 ALA A C 1
ATOM 7720 O O . ALA A 1 990 ? -6.814 2.532 -5.461 1.00 80.06 990 ALA A O 1
ATOM 7721 N N . ALA A 1 991 ? -5.283 3.992 -4.727 1.00 78.50 991 ALA A N 1
ATOM 7722 C CA . ALA A 1 991 ? -4.162 3.052 -4.819 1.00 78.50 991 ALA A CA 1
ATOM 7723 C C . ALA A 1 991 ? -4.332 1.844 -3.879 1.00 78.50 991 ALA A C 1
ATOM 7725 O O . ALA A 1 991 ? -4.049 0.704 -4.257 1.00 78.50 991 ALA A O 1
ATOM 7726 N N . TRP A 1 992 ? -4.843 2.066 -2.665 1.00 86.69 992 TRP A N 1
ATOM 7727 C CA . TRP A 1 992 ? -5.157 0.980 -1.738 1.00 86.69 992 TRP A CA 1
ATOM 7728 C C . TRP A 1 992 ? -6.319 0.119 -2.240 1.00 86.69 992 TRP A C 1
ATOM 7730 O O . TRP A 1 992 ? -6.242 -1.109 -2.165 1.00 86.69 992 TRP A O 1
ATOM 7740 N N . VAL A 1 993 ? -7.357 0.739 -2.811 1.00 85.88 993 VAL A N 1
ATOM 7741 C CA . VAL A 1 993 ? -8.492 0.021 -3.413 1.00 85.88 993 VAL A CA 1
ATOM 7742 C C . VAL A 1 993 ? -8.035 -0.887 -4.552 1.00 85.88 993 VAL A C 1
ATOM 7744 O O . VAL A 1 993 ? -8.396 -2.066 -4.569 1.00 85.88 993 VAL A O 1
ATOM 7747 N N . ALA A 1 994 ? -7.161 -0.393 -5.433 1.00 83.62 994 ALA A N 1
ATOM 7748 C CA . ALA A 1 994 ? -6.572 -1.192 -6.504 1.00 83.62 994 ALA A CA 1
ATOM 7749 C C . ALA A 1 994 ? -5.819 -2.423 -5.963 1.00 83.62 994 ALA A C 1
ATOM 7751 O O . ALA A 1 994 ? -5.992 -3.534 -6.473 1.00 83.62 994 ALA A O 1
ATOM 7752 N N . ARG A 1 995 ? -5.041 -2.268 -4.879 1.00 82.56 995 ARG A N 1
ATOM 7753 C CA . ARG A 1 995 ? -4.360 -3.395 -4.209 1.00 82.56 995 ARG A CA 1
ATOM 7754 C C . ARG A 1 995 ? -5.348 -4.379 -3.579 1.00 82.56 995 ARG A C 1
ATOM 7756 O O . ARG A 1 995 ? -5.184 -5.586 -3.752 1.00 82.56 995 ARG A O 1
ATOM 7763 N N . LYS A 1 996 ? -6.390 -3.889 -2.897 1.00 85.31 996 LYS A N 1
ATOM 7764 C CA . LYS A 1 996 ? -7.414 -4.732 -2.253 1.00 85.31 996 LYS A CA 1
ATOM 7765 C C . LYS A 1 996 ? -8.185 -5.571 -3.275 1.00 85.31 996 LYS A C 1
ATOM 7767 O O . LYS A 1 996 ? -8.376 -6.765 -3.054 1.00 85.31 996 LYS A O 1
ATOM 7772 N N . PHE A 1 997 ? -8.561 -4.998 -4.418 1.00 87.00 997 PHE A N 1
ATOM 7773 C CA . PHE A 1 997 ? -9.209 -5.753 -5.496 1.00 87.00 997 PHE A CA 1
ATOM 7774 C C . PHE A 1 997 ? -8.256 -6.721 -6.211 1.00 87.00 997 PHE A C 1
ATOM 7776 O O . PHE A 1 997 ? -8.682 -7.811 -6.594 1.00 87.00 997 PHE A O 1
ATOM 7783 N N . SER A 1 998 ? -6.965 -6.384 -6.312 1.00 77.19 998 SER A N 1
ATOM 7784 C CA . SER A 1 998 ? -5.941 -7.264 -6.899 1.00 77.19 998 SER A CA 1
ATOM 7785 C C . SER A 1 998 ? -5.609 -8.487 -6.031 1.00 77.19 998 SER A C 1
ATOM 7787 O O . SER A 1 998 ? -5.337 -9.558 -6.571 1.00 77.19 998 SER A O 1
ATOM 7789 N N . ALA A 1 999 ? -5.643 -8.355 -4.699 1.00 67.88 999 ALA A N 1
ATOM 7790 C CA . ALA A 1 999 ? -5.298 -9.432 -3.762 1.00 67.88 999 ALA A CA 1
ATOM 7791 C C . ALA A 1 999 ? -6.313 -10.596 -3.758 1.00 67.88 999 ALA A C 1
ATOM 7793 O O . ALA A 1 999 ? -5.942 -11.750 -3.536 1.00 67.88 999 ALA A O 1
ATOM 7794 N N . GLY A 1 1000 ? -7.591 -10.320 -4.036 1.00 61.28 1000 GLY A N 1
ATOM 7795 C CA . GLY A 1 1000 ? -8.646 -11.336 -4.049 1.00 61.28 1000 GLY A CA 1
ATOM 7796 C C . GLY A 1 1000 ? -8.891 -11.995 -2.680 1.00 61.28 1000 GLY A C 1
ATOM 7797 O O . GLY A 1 1000 ? -8.589 -11.442 -1.627 1.00 61.28 1000 GLY A O 1
ATOM 7798 N N . PHE A 1 1001 ? -9.508 -13.182 -2.668 1.00 47.03 1001 PHE A N 1
ATOM 7799 C CA . PHE A 1 1001 ? -9.803 -13.901 -1.423 1.00 47.03 1001 PHE A CA 1
ATOM 7800 C C . PHE A 1 1001 ? -8.533 -14.524 -0.841 1.00 47.03 1001 PHE A C 1
ATOM 7802 O O . PHE A 1 1001 ? -7.968 -15.355 -1.529 1.00 47.03 1001 PHE A O 1
ATOM 7809 N N . GLY A 1 1002 ? -8.149 -14.254 0.414 1.00 40.16 1002 GLY A N 1
ATOM 7810 C CA . GLY A 1 1002 ? -7.138 -15.029 1.162 1.00 40.16 1002 GLY A CA 1
ATOM 7811 C C . GLY A 1 1002 ? -5.714 -14.464 1.232 1.00 40.16 1002 GLY A C 1
ATOM 7812 O O . GLY A 1 1002 ? -4.783 -15.266 1.302 1.00 40.16 1002 GLY A O 1
ATOM 7813 N N . ALA A 1 1003 ? -5.575 -13.137 1.220 1.00 29.05 1003 ALA A N 1
ATOM 7814 C CA . ALA A 1 1003 ? -4.431 -12.440 1.810 1.00 29.05 1003 ALA A CA 1
ATOM 7815 C C . ALA A 1 1003 ? -4.720 -12.104 3.280 1.00 29.05 1003 ALA A C 1
ATOM 7817 O O . ALA A 1 1003 ? -5.902 -11.790 3.576 1.00 29.05 1003 ALA A O 1
#

Secondary structure (DSSP, 8-state):
---------------------STTSPSS-SSPPP--GGG-HHHHHHHHHHHHHHHHHHTTSS--SS-GGG-EEEEEEEETT-SSTTS-SEEEEE--TT--EE-SS--TT-BEE-GGGHHHHHHHHHHHTT--TTSBGGGT-GGG--TT-SS-GGG-BHHHHHTT-S---S-SSTT-BGGGHHHHHHTTPPP--GGGS-SS--BTTSPPPPHHHHHHHHHHSPPSS-TTTS----HHHHHHHHHHHHHHHSS-HHHHIIIIIITTTT-SS-EETT--TTTBEE-SS---TT---GGGHHHH-EEE-HHHHHHHHHHHHTT-SSS-HHHHHHHTS--EE-SSTTEEE-SS-EEE--SSSSGGG-----EEEEEEEETTEEEEEEEEGGGTEEEEEEEESSTTHHHHHHHHHHHHHHHHHHHHHHHHHGGG-SEEEPPTT-SS-EEEEEEE-SSSEEEEEEEETTEEHHHHHHHHHHHHHTTTSPPEEEEEEEEEEEEEEEEEETTEEEEEEEEEEEEEEPPPPP-SS----SGGG---GGGGTT-SEETTEETTEEEEEE-TTSS-PPPPPPPPPSEEEEEE--SSEEEEEEEETTEEPPPEEEE-SEEEETTTTEEEEGGGGGG----TT-EEE-SEETTEE--HHHHHHHHIIIIISTT-TT---GGGEEEEEEE-SS--HHHHHHHHHIIIIIS--SEEEEEEGGGGGGGS-HHHHTTPPPPTT----SS-SEEEEEEE-SS-EEEEEEETTEE-GGG-EEES--HHHHHHHHHHHHHHHSS--TT-HHHHHHHHHHH----SSHHHHHHHH---STT---HHHHHTTTT-EEEEPP-TTT-SS-EEEE--TTTTSTTTTTT--S---EEEE-THHHHTGGGGT-GGGGT--S--HHHHHHHHHHTS-GGGHHHHHTTEEEESGGGGSTTHHHHHHHHHHTTS-TTS---EE--S-TTTHHHHHHHHHHHSTTHHHH-EEHHHHHHHHHHHHHHHHHH-TT-

Nearest PDB structures (foldseek):
  6nbe-assembly1_A  TM=8.913E-01  e=2.256E-28  Oryctolagus cuniculus
  1t44-assembly1_A  TM=9.115E-01  e=1.323E-27  Oryctolagus cuniculus
  1d4x-assembly1_A  TM=8.864E-01  e=2.505E-27  Caenorhabditis elegans
  9b3q-assembly1_E  TM=9.012E-01  e=1.041E-26  Homo sapiens
  2yjf-assembly1_B  TM=8.899E-01  e=4.357E-25  Oryctolagus cuniculus

Sequence (1003 aa):
MLPLRNILFFLSLPASLTRAALNCRPEGPVIPRPTSLPQTPIFQEAASKLSRTLDAAVSGSIDAGWPVENSSFSLAVVSWDQEDSAVPVWEYHHLAKENKQGTKHLDRNSQYLIGSISKVVTVYLLLESGIDLDAAVTGFLPSLDKPDSTIAWQNVTLRMLASYLGGSPANYGFSEYYFLKDVFVKLGLPPIKDTDYPPCGIAGLNKECSDQQFLKGMTELHPVTAPMERPIYSNSAFVILGMALERYTRKNYTQLVKEVFSDSLSLQSTFPSPGDDEKAVIPPVDSTWGSDYGPNTAAGGLVSSISDLAKFSQALLSRTLDLPPAQVNEWLKPASFAGGPYTMTGMPWEIIRPFNITPSYAHPVTIYGKSGGALGYRSQLSIVDDYGIAVVILTAGPMSAVSVLTDAMLSTFLPAIDEVSRDQAKNYERKFTSKKGADVPFEVSLSQDSASLTLSSLRRNQSDIFSSLLQIWEIAMGEFIPKMGKTIRIFPSDLVSNSTLDGKPVTSEVWHLWPEYMPEPTTDLPSIGIEKLGCVNWMNEDWVRYGGEPLDRFLLYKDENGRKSKPAAPKPPTNTLVIDNGADTLKAGLVRGGKIDEPKIIPNYIARDSNARKVYVASEIEKCRDFGEIQFRRPVEKGFIVNWEAQKEIWDREFFDKNAPLKCDPTETRLILGEPPNGLPVIETNCDQMVFEEYGFASYYRGIGPTFNAYQDIQSTFQTPKDAATVANIPAEAIMVIDSGYSHTIITPLLQGRPLQSAIRRLDVGGKVLTNYLTRLISLRHFDMRNDTYIVNEMKELACYVSTDFKADLEKSWKGTRGEKRPDYISGGGIAKDYILPDFHARSKGILCEYDPARHSKARKAAAQTEEDALALRNERFTVPELIFSPSDAGIRQPGLADLIQESLNELPIGLWPSMLANIVVVGGNALFDGFIQRLQKEVVQRVPDDCVVRVARPANPITNTWYGGANLANHAHINKLAVTKQEYEENGAAWVARKFSAGFGA

Solvent-accessible surface area (backbone atoms only — not comparable to full-atom values): 54487 Å² total; per-residue (Å²): 133,88,85,88,83,91,80,88,78,92,74,77,78,77,83,70,70,78,68,83,56,63,78,64,59,79,88,66,34,57,49,63,59,57,69,64,55,73,79,34,68,60,44,47,50,44,52,54,50,50,52,52,52,48,51,31,26,68,70,62,76,39,89,62,80,43,67,49,54,43,33,24,36,43,38,34,36,30,40,39,75,51,92,46,52,58,53,49,67,39,71,51,72,46,74,18,76,54,44,81,44,50,34,91,71,78,56,55,72,31,30,38,60,33,3,35,41,25,31,50,54,46,44,50,53,47,65,60,68,68,61,69,42,82,42,35,44,28,82,57,41,57,83,42,66,45,96,83,28,60,37,72,37,70,76,23,25,47,46,30,32,45,32,25,19,37,14,50,42,44,54,72,34,54,94,44,56,54,80,45,56,66,54,40,38,74,72,70,44,80,84,80,58,83,84,76,50,73,95,24,24,24,44,88,74,48,57,73,53,51,72,68,58,48,46,53,47,59,25,69,44,64,49,77,44,58,59,73,68,53,63,42,79,36,44,41,32,32,27,52,50,39,53,33,48,23,61,73,71,73,41,56,63,66,54,45,45,40,60,67,50,16,59,69,65,71,37,88,48,48,44,63,43,51,68,53,59,72,41,18,59,40,37,70,54,82,52,53,79,59,42,80,46,71,65,43,30,32,25,30,25,24,22,27,19,60,23,41,52,24,30,54,48,23,27,59,54,56,53,66,47,92,53,59,58,68,57,54,55,55,48,74,38,76,73,42,62,63,90,46,101,44,32,29,24,12,54,58,29,49,28,39,44,51,45,65,59,26,71,94,47,47,38,70,47,60,33,45,23,33,65,16,57,46,59,34,21,32,24,38,42,36,38,27,68,43,53,27,34,33,41,41,38,42,36,20,20,69,80,56,44,57,62,55,52,49,50,54,48,49,62,45,46,50,36,33,51,52,52,49,17,54,59,62,48,49,77,61,50,42,76,48,65,53,64,92,87,53,96,66,49,36,38,38,29,35,38,71,61,79,78,37,38,28,62,74,42,34,33,47,71,90,41,62,46,51,70,44,51,57,51,52,49,44,74,75,39,44,92,82,44,76,56,73,39,94,51,34,33,42,34,60,51,94,54,67,44,87,42,67,58,96,86,38,66,22,45,33,36,39,27,38,54,43,70,37,62,47,80,78,84,88,67,94,62,95,73,91,54,67,72,79,73,57,66,68,63,76,72,54,68,67,66,53,61,60,95,86,43,42,68,35,62,41,80,46,76,40,55,71,89,78,58,85,68,76,81,74,82,75,80,80,58,67,33,32,41,34,33,32,58,38,47,57,47,23,35,38,37,48,34,49,83,83,45,74,54,82,66,46,81,34,45,35,37,39,36,36,35,72,87,79,73,40,77,27,55,24,69,50,46,77,76,56,54,66,63,74,58,41,43,75,49,54,23,38,55,88,51,42,72,77,35,60,71,59,44,46,58,41,44,38,58,42,28,60,37,99,83,17,88,57,58,58,59,35,69,55,18,23,40,39,40,26,39,64,76,88,68,56,69,68,52,51,42,53,51,53,44,47,44,43,71,73,58,35,24,38,24,40,32,66,43,49,32,74,46,22,46,24,43,40,72,63,52,66,44,66,68,54,89,74,62,95,84,66,74,82,66,69,43,30,61,52,33,24,32,33,42,27,28,44,48,28,23,37,40,44,40,28,51,58,42,40,72,46,70,88,24,48,37,78,39,80,53,14,49,53,54,38,32,54,50,47,29,52,53,43,34,74,75,67,59,79,35,81,53,29,56,66,59,42,41,51,49,44,74,74,63,33,30,32,60,81,51,59,68,63,53,48,59,35,55,38,48,65,62,97,90,54,73,37,68,38,38,59,68,26,54,91,56,32,29,26,38,33,58,48,47,62,88,86,32,72,60,62,47,84,42,79,49,56,60,66,75,76,32,79,76,43,75,77,69,67,93,73,91,72,67,66,43,80,45,40,58,63,26,34,60,39,55,38,37,50,59,45,23,53,83,78,70,39,94,51,75,18,54,50,55,44,50,51,57,23,50,71,64,43,63,74,88,50,47,48,51,30,37,49,32,27,38,38,26,26,63,59,57,70,32,51,44,40,58,62,34,49,44,58,49,39,58,76,74,51,66,92,88,47,57,73,35,59,35,52,49,97,52,28,74,52,43,42,42,52,4,42,50,43,38,68,67,36,88,60,38,77,76,59,39,42,38,40,66,57,40,75,72,56,37,61,71,48,51,55,50,53,48,69,59,55,90,87,119

Mean predicted aligned error: 17.56 Å

Radius of gyration: 38.35 Å; Cα contacts (8 Å, |Δi|>4): 1947; chains: 1; bounding box: 103×75×125 Å

Organism: NCBI:txid1576542

Foldseek 3Di:
DDDDDDDDDDDDPDPPPPPVFVLQDDPFALFDFFPPLLPDPLSVVLLVVLQVVVVCCLVVVDPLQDDNLQKWKKKAKFFLHDPALLDGSHMDTGAHVLQPFAAPDDDQFFKFQQFQVLLVVLVLLVQLLPDDQAQQLCVLVVLLVDPQFQAPSNNAGLQLLLFQQRLFDADALAPAEPVCQVVCVVVPHDRDDLVNHQQENYHPRHHHDDPVSLSVVRRHDHGNDHRRPAGDNHLSSQLSSQSSSCSSVVHHSQCSCVPQPCVQLVFDWWGFDLGDRNSYSATSDDFCRRPHPHSSSSRGGIMHGNSSVSSVLSCLLNVVRPHHVVVSVQQPDFPAAHPDPAFTAGSHWGKGWDQCLQVQQTHTFIWGKDWRDGGQWTWIWIHGSSNRMIMIMIMGGDDRNHVSVVCSVSSSNVNSSVVSSLVLSCVQQDKDWDDPPDPKIWIWGWDADSHHIWTPFTDINNDGVLVVVLVLCCVQPVVPDARFDSIWGKRWDPDWDFDADPNATWIKTKIFIFTDHDPDDDDPPDDPCPVVSDRPSVVVFQPDDDPNHRPRIDIDIGHCVSDHDDDHQDDQFQKEWEWADAFQWIWIAMQHNNDTDHIDTWGQWWKADPVVRDIAAIPSCVVDLALFLIDTDGCDALFARNRVVNNVSNCCQQEDDPPHPRHDQQQRYEYEYEGAPPDDLVSLQVVVCCSCVVRNHQWYFYAHLQLLLLQDQLCVQQVHDDDPPDDRLPRHQWEWEWEAAAQWTKTFTDGNSHTPRVLIDIGRDHLVQLLVVQQVVCVVVPNNCVSNSVQSSLCLLPQAAADLDLPVLVVLCDQDDPPGGDPSNLLLVVFKWKWWDAPSVPGSHIDIGRDDSVVVDPVVVVPDPDDTDIDIDHSSRHVSLCCQQVVVVVVPPDHHPLVSNVSSVVSDDPVCQLVHQCHYEYAYDSVSHHCPQVNSQVSNCVRDDPVRDGDYGYDPHRHCSSSVSSSSVVSDPQCVQQMDGSSNCVVPHSVVNVVSNVVGPDD

pLDDT: mean 88.32, std 12.87, range [25.11, 98.62]

InterPro domains:
  IPR001466 Beta-lactamase-related [PF00144] (97-405)
  IPR004000 Actin family [PF00022] (574-997)
  IPR004000 Actin family [PTHR11937] (577-990)
  IPR004000 Actin family [SM00268] (574-998)
  IPR012338 Beta-lactamase/transpeptidase-like [G3DSA:3.40.710.10] (71-412)
  IPR012338 Beta-lactamase/transpeptidase-like [SSF56601] (99-419)
  IPR043129 ATPase, nucleotide binding domain [SSF53067] (575-711)
  IPR043129 ATPase, nucleotide binding domain [SSF53067] (736-997)
  IPR058664 Beta-lactamase-like ARB_00930-like, C-terminal domain [PF26335] (422-563)